Protein 4IMI (pdb70)

Solvent-accessible surface area: 48118 Å² total

Foldseek 3Di:
DDDCQQVVLCVVLVVLLVVCVVDDLVSNLVSLVSNLCVCVHVPVVNVVVCLCSLLVQCPPPDLSSVLSSLVSLLSCLVRVVVCLLVNLVSLLVQCVPPDPVSVLSSLQSLQSNLVSLQLVLLPDLDDDPSSLVSVVSSVVSLVSLLVQCPPPDLSSVLSSLLSLLSLLQQLADFDPLAPDDDVRHHLVSRDPSRPSDDSVVSNVVSVVSLVVLLVSLQDQQRDLSSNLSSLLSLLNSCNRHVVCVVSSLVSLLNCLVDPRPNDDPVSVLVNLVSSLVSLLSNQLGPSCLVVLVSSVVSNVVSPDDPVRSVVSHDDDDVVVVVVVVVVVVVVD/DFAFQEEEEAAQQFAQRLLLQLVLVVVVHNYDYAHLHQWHFDADPDDDPTDTHHFPQFLVNVLVVVCVVPVVVCVVQCSNVRSVSNNVSHGTHHHLLPDPDDGQEYEYQDPVRLCSNQVSLVVDDFDPQDKHKYKYHHFPPGNVSSNVSSVLSSVLVVQLSPDPDNVVCVVVSVVVSCVVVVHDMDIDMGHD/DVVLLVVLVVCLCCCLPVNVVNCVPCVCVLLVQCPPPDLSSVLSSLVSLLSCLVRVVVCLLVRLVSLLVQCPPPDPVSVLSSLQSLQSNLVSLQLVLLPDLDDDPSSLNSVVSSVVSLVSLLVQCPPPDLSSVLSSLLSLLSLLQALADFDPLAPDDDPGHHLVSRDPSRPSDDSVVSVVVSVVSLVVLLVSLLDQQRDLSSNLSSLLSLLNSCNRHVVCVVSSLVSLLSCLVHPRPNADPVSNLVNLVSSLVSLLSSQLGPSCLVVLVSSVVSNVVSPDDPVRSVVSHDDDDVVVVVVVVVVVVVVPD/DFPFQEEEEEAQLQFQRLLLLLVLVVVVDNYDYAHAHQWHWDQDDDPPDTDTHHFPQFLVNVLVVVCVVPVPVCVVLCSNVRSVSRNVSDGTHHHLLPDPDDGQEYEYQDVVRLCSNQVSLVVDDFDPQAKHKYKYHHFPPDNVSSNVSSVLSSVLVVQLRPDPDNVVCVVVSVVVSCVVVVHDMDIDMGHD/DQVDDD

CATH classification: 1.25.10.10

Secondary structure (DSSP, 8-state):
---SHHHHHHHHHHHHHHHHTT--HHHHHHHHHHHHHIIIIITGGGGGGGHHHHHGGGS-S-HHHHHHHHHHHHHHHHH-GGGGGGTHHHHHHHTT-S-HHHHHHHHHHHHHHHHHHHHHHHH-SS--HHHHHHHHHHHHHHHHHHHGGG-S-HHHHHHHHHHHHHHHHHTS---TTS---TT---GGGS-TT--S--HHHHHHHHHHHHHHHHHHHT-SS--HHHHHHHHHHHHHHHHH-GGGHHHHHHHHHHHHHS--TT--HHHHHHHHHHHHHHHHHHHTSGGGGGGHHHHHHHHHHTT--HHHHHTTSPP--HHHHHHHHHHHHHH-/----EEEEEESSSSSHHHHHHHHHHHTT-EEEEEE-SSSEEE--SSSSS-EEE-TT--HHHHHHHHHHHHTTHHHHTTHHHHHHHHHHH-SS--BGGG-----SEEEESSHHHHHHHHHHHHHS--SS--EEEEEE----SSHHHHHHHHHHHHHHHHHHHH-SSHHHHHHHHHHHHHHHHT----EEEEE-/-HHHHHHHHHHHIIIIII-GGGGGTTHHHHHGGGS-S-HHHHHHHHHHHHHHHHH-GGGHHHHHHHHHHHTT-S-HHHHHHHHHHHHHHHHHHHHHHHH-SS--HHHHHHHHHHHHHHHHHHHGGG-S-HHHHHHHHHHHHHHHHHTS---TTS---TT---GGGS-TT--SS-HHHHHHHHHHHHHHHHHHHT-SS--HHHHHHHHHHHHHHHHH-GGGHHHHHHHHHHHHHS--TTS-HHHHHHHHHHHHHHHHHHHTSGGGGGGHHHHHHHHHHTT--HHHHHTTSPP--HHHHHHHHHHHHHH--/----EEEEEESSSSSHHHHHHHHHHHTT-EEEEEE-SSSEEEEEEETTEEEEE-TT--HHHHHHHHHHHHTTHHHHTSHHHHHHHHHTT-SS--BGGG-----SEEEESSHHHHHHHHHHHHHS--SS--EEEEEE----SSHHHHHHHHHHHHHHHHHHHT-SSHHHHHHHHHHHHHHHHT----EEEEE-/------

Sequence (1031 aa):
MTDEKTATARAKVVDWCNELVIASPSTKCELLAKVQETVLGSCAELAEEFLESVLSLAHDSNMEVRKQVVAFVEQVCKVKVELLPHVINVVSMLLRDNSAQVIKRVIQACGSIYKNGLQYLCSLMEPGDSAEQAWNILSLIKAQILDMIDNENDGIRTNAIKFLEGVVVLQSFADEDSLKRDGDFSLADVPDHCTLFRREKLQEEGNNILDILLQFHGTTHISSVNLIACTSSLCTIAKMRPIFMGAVVEAFKQLNANLPPTLTDSQVSSVRKSLKMQLQTLLKNRGAFEFASTIRGMLVDLGSSTNEIQKLIPKMDKQEMARRQKRILENAPSKLAVAVVDSSNMNRSMEAHNFLAKKGFNVRSYGTGERVKLPGMAFDKPNVYEFGTKYEDIYRDLESKDKEFYTQNGLLHMLDRNRRIKKCPERFQDTKEQFDIIVTVEERVYDLVVMHMESMESVDNRPVHVLNVDVVNNAEDALMGAFVITDMINMMAKSTDLDNDIDELIQEFEERRKRVILHSVLFYPSTKCELLAKVQETVLGSCAELAEEFLESVLSLAHDSNMEVRKQVVAFVEQVCKVKVELLPHVINVVSMLLRDNSAQVIKRVIQACGSIYKNGLQYLCSLMEPGDSAEQAWNILSLIKAQILDMIDNENDGIRTNAIKFLEGVVVLQSFADEDSLKRDGDFSLADVPDHCTLFRREKLQEEGNNILDILLQFHGTTHISSVNLIACTSSLCTIAKMRPIFMGAVVEAFKQLNANLPPTLTDSQVSSVRKSLKMQLQTLLKNRGAFEFASTIRGMLVDLGSSTNEIQKLIPKMDKQEMARRQKRILENAAPSKLAVAVVDSSNMNRSMEAHNFLAKKGFNVRSYGTGERVKLPGMAFDKPNVYEFGTKYEDIYRDLESKDKEFYTQNGLLHMLDRNRRIKKCPERFQDTKEQFDIIVTVEERVYDLVVMHMESMESVDNRPVHVLNVDVVNNAEDALMGAFVITDMINMMAKSTDLDNDIDELIQEFEERRKRVILHSVLFYSPPSYS

GO terms:
  GO:0035363 histone locus body (C, IDA)
  GO:0061689 tricellular tight junction (C, IDA)
  GO:0005634 nucleus (C, IDA)
  GO:0005847 mRNA cleavage and polyadenylation specificity factor complex (C, IDA)
  GO:0180010 co-transcriptional mRNA 3'-end processing, cleavage and polyadenylation pathway (P, IMP)
  GO:0006398 mRNA 3'-end processing by stem-loop binding and cleavage (P, IMP)
  GO:0005515 protein binding (F, IPI)

B-factor: mean 69.01, std 31.14, range [27.32, 198.21]

Radius of gyration: 38.46 Å; Cα contacts (8 Å, |Δi|>4): 1498; chains: 5; bounding box: 77×98×130 Å

Nearest PDB structures (foldseek):
  6npw-assembly1_C  TM=1.002E+00  e=5.128E-36  Drosophila melanogaster
  3gs3-assembly1_A-2  TM=9.880E-01  e=1.396E-24  Drosophila melanogaster
  4h3h-assembly1_A  TM=9.633E-01  e=3.572E-19  Homo sapiens
  3ods-assembly1_A  TM=9.515E-01  e=1.019E-18  Homo sapiens
  3o2t-assembly1_A  TM=9.467E-01  e=2.085E-17  Homo sapiens

Structure (mmCIF, N/CA/C/O backbone):
data_4IMI
#
_entry.id   4IMI
#
_cell.length_a   128.335
_cell.length_b   128.335
_cell.length_c   106.112
_cell.angle_alpha   90.00
_cell.angle_beta   90.00
_cell.angle_gamma   90.00
#
_symmetry.space_group_name_H-M   'P 4'
#
loop_
_entity.id
_entity.type
_entity.pdbx_description
1 polymer Symplekin
2 polymer CG14216
3 polymer CTD
4 non-polymer 'PHOSPHATE ION'
5 water water
#
loop_
_atom_site.group_PDB
_atom_site.id
_atom_site.type_symbol
_atom_site.label_atom_id
_atom_site.label_alt_id
_atom_site.label_comp_id
_atom_site.label_asym_id
_atom_site.label_entity_id
_atom_site.label_seq_id
_atom_site.pdbx_PDB_ins_code
_atom_site.Cartn_x
_atom_site.Cartn_y
_atom_site.Cartn_z
_atom_site.occupancy
_atom_site.B_iso_or_equiv
_atom_site.auth_seq_id
_atom_site.auth_comp_id
_atom_site.auth_asym_id
_atom_site.auth_atom_id
_atom_site.pdbx_PDB_model_num
ATOM 1 N N . MET A 1 6 ? 10.596 30.042 15.152 1.00 84.95 18 MET A N 1
ATOM 2 C CA . MET A 1 6 ? 10.965 29.485 16.456 1.00 85.09 18 MET A CA 1
ATOM 3 C C . MET A 1 6 ? 9.854 28.584 17.035 1.00 86.37 18 MET A C 1
ATOM 4 O O . MET A 1 6 ? 8.670 28.801 16.755 1.00 86.22 18 MET A O 1
ATOM 9 N N . THR A 1 7 ? 10.252 27.563 17.835 1.00 79.76 19 THR A N 1
ATOM 10 C CA . THR A 1 7 ? 9.340 26.570 18.416 1.00 77.94 19 THR A CA 1
ATOM 11 C C . THR A 1 7 ? 9.417 26.476 19.966 1.00 79.45 19 THR A C 1
ATOM 12 O O . THR A 1 7 ? 10.327 27.025 20.601 1.00 77.63 19 THR A O 1
ATOM 16 N N . ASP A 1 8 ? 8.428 25.761 20.552 1.00 75.43 20 ASP A N 1
ATOM 17 C CA . ASP A 1 8 ? 8.306 25.411 21.970 1.00 75.05 20 ASP A CA 1
ATOM 18 C C . ASP A 1 8 ? 7.451 24.129 22.102 1.00 78.36 20 ASP A C 1
ATOM 19 O O . ASP A 1 8 ? 7.036 23.556 21.088 1.00 77.73 20 ASP A O 1
ATOM 24 N N . GLU A 1 9 ? 7.210 23.684 23.343 1.00 75.08 21 GLU A N 1
ATOM 25 C CA . GLU A 1 9 ? 6.460 22.471 23.680 1.00 75.42 21 GLU A CA 1
ATOM 26 C C . GLU A 1 9 ? 4.954 22.728 23.940 1.00 80.60 21 GLU A C 1
ATOM 27 O O . GLU A 1 9 ? 4.195 21.761 24.006 1.00 80.65 21 GLU A O 1
ATOM 33 N N . LYS A 1 10 ? 4.546 24.007 24.125 1.00 77.19 22 LYS A N 1
ATOM 34 C CA . LYS A 1 10 ? 3.188 24.438 24.471 1.00 77.31 22 LYS A CA 1
ATOM 35 C C . LYS A 1 10 ? 2.075 23.863 23.569 1.00 81.15 22 LYS A C 1
ATOM 36 O O . LYS A 1 10 ? 1.077 23.385 24.112 1.00 80.16 22 LYS A O 1
ATOM 42 N N . THR A 1 11 ? 2.243 23.900 22.226 1.00 78.33 23 THR A N 1
ATOM 43 C CA . THR A 1 11 ? 1.252 23.414 21.256 1.00 78.80 23 THR A CA 1
ATOM 44 C C . THR A 1 11 ? 1.064 21.873 21.347 1.00 84.17 23 THR A C 1
ATOM 45 O O . THR A 1 11 ? -0.083 21.412 21.430 1.00 83.76 23 THR A O 1
ATOM 49 N N . ALA A 1 12 ? 2.177 21.099 21.316 1.00 80.89 24 ALA A N 1
ATOM 50 C CA . ALA A 1 12 ? 2.169 19.631 21.382 1.00 80.49 24 ALA A CA 1
ATOM 51 C C . ALA A 1 12 ? 1.575 19.112 22.701 1.00 83.50 24 ALA A C 1
ATOM 52 O O . ALA A 1 12 ? 0.865 18.106 22.677 1.00 83.15 24 ALA A O 1
ATOM 54 N N . THR A 1 13 ? 1.863 19.799 23.836 1.00 79.61 25 THR A N 1
ATOM 55 C CA . THR A 1 13 ? 1.362 19.477 25.182 1.00 79.63 25 THR A CA 1
ATOM 56 C C . THR A 1 13 ? -0.157 19.757 25.256 1.00 83.78 25 THR A C 1
ATOM 57 O O . THR A 1 13 ? -0.888 19.013 25.924 1.00 83.79 25 THR A O 1
ATOM 61 N N . ALA A 1 14 ? -0.617 20.834 24.577 1.00 79.18 26 ALA A N 1
ATOM 62 C CA . ALA A 1 14 ? -2.028 21.210 24.501 1.00 78.36 26 ALA A CA 1
ATOM 63 C C . ALA A 1 14 ? -2.791 20.210 23.617 1.00 80.34 26 ALA A C 1
ATOM 64 O O . ALA A 1 14 ? -3.884 19.784 23.998 1.00 79.79 26 ALA A O 1
ATOM 66 N N . ARG A 1 15 ? -2.186 19.805 22.469 1.00 75.14 27 ARG A N 1
ATOM 67 C CA . ARG A 1 15 ? -2.749 18.842 21.516 1.00 74.34 27 ARG A CA 1
ATOM 68 C C . ARG A 1 15 ? -2.947 17.469 22.174 1.00 80.38 27 ARG A C 1
ATOM 69 O O . ARG A 1 15 ? -3.980 16.837 21.948 1.00 79.64 27 ARG A O 1
ATOM 77 N N . ALA A 1 16 ? -1.968 17.024 22.999 1.00 78.20 28 ALA A N 1
ATOM 78 C CA . ALA A 1 16 ? -2.011 15.745 23.721 1.00 78.31 28 ALA A CA 1
ATOM 79 C C . ALA A 1 16 ? -3.106 15.757 24.806 1.00 82.67 28 ALA A C 1
ATOM 80 O O . ALA A 1 16 ? -3.712 14.718 25.076 1.00 82.08 28 ALA A O 1
ATOM 82 N N . LYS A 1 17 ? -3.359 16.936 25.408 1.00 79.62 29 LYS A N 1
ATOM 83 C CA . LYS A 1 17 ? -4.374 17.150 26.442 1.00 79.66 29 LYS A CA 1
ATOM 84 C C . LYS A 1 17 ? -5.803 17.064 25.851 1.00 83.66 29 LYS A C 1
ATOM 85 O O . LYS A 1 17 ? -6.690 16.489 26.492 1.00 82.60 29 LYS A O 1
ATOM 91 N N . VAL A 1 18 ? -6.011 17.611 24.625 1.00 81.25 30 VAL A N 1
ATOM 92 C CA . VAL A 1 18 ? -7.324 17.628 23.949 1.00 82.04 30 VAL A CA 1
ATOM 93 C C . VAL A 1 18 ? -7.578 16.317 23.151 1.00 85.61 30 VAL A C 1
ATOM 94 O O . VAL A 1 18 ? -8.742 15.925 23.021 1.00 84.42 30 VAL A O 1
ATOM 98 N N . VAL A 1 19 ? -6.510 15.644 22.642 1.00 82.34 31 VAL A N 1
ATOM 99 C CA . VAL A 1 19 ? -6.623 14.354 21.932 1.00 82.14 31 VAL A CA 1
ATOM 100 C C . VAL A 1 19 ? -7.261 13.339 22.915 1.00 85.36 31 VAL A C 1
ATOM 101 O O . VAL A 1 19 ? -8.165 12.593 22.527 1.00 84.15 31 VAL A O 1
ATOM 105 N N . ASP A 1 20 ? -6.836 13.397 24.199 1.00 81.99 32 ASP A N 1
ATOM 106 C CA . ASP A 1 20 ? -7.336 12.586 25.304 1.00 82.13 32 ASP A CA 1
ATOM 107 C C . ASP A 1 20 ? -8.812 12.868 25.550 1.00 85.96 32 ASP A C 1
ATOM 108 O O . ASP A 1 20 ? -9.620 11.934 25.562 1.00 86.18 32 ASP A O 1
ATOM 113 N N . TRP A 1 21 ? -9.159 14.160 25.730 1.00 81.37 33 TRP A N 1
ATOM 114 C CA . TRP A 1 21 ? -10.519 14.631 25.987 1.00 80.27 33 TRP A CA 1
ATOM 115 C C . TRP A 1 21 ? -11.490 14.262 24.839 1.00 80.98 33 TRP A C 1
ATOM 116 O O . TRP A 1 21 ? -12.612 13.829 25.118 1.00 79.98 33 TRP A O 1
ATOM 127 N N . CYS A 1 22 ? -11.045 14.392 23.565 1.00 75.54 34 CYS A N 1
ATOM 128 C CA . CYS A 1 22 ? -11.850 14.067 22.383 1.00 74.76 34 CYS A CA 1
ATOM 129 C C . CYS A 1 22 ? -12.106 12.559 22.265 1.00 78.92 34 CYS A C 1
ATOM 130 O O . CYS A 1 22 ? -13.184 12.158 21.806 1.00 77.17 34 CYS A O 1
ATOM 133 N N . ASN A 1 23 ? -11.123 11.733 22.693 1.00 76.81 35 ASN A N 1
ATOM 134 C CA . ASN A 1 23 ? -11.219 10.273 22.692 1.00 77.10 35 ASN A CA 1
ATOM 135 C C . ASN A 1 23 ? -12.197 9.792 23.775 1.00 82.53 35 ASN A C 1
ATOM 136 O O . ASN A 1 23 ? -12.938 8.841 23.532 1.00 82.43 35 ASN A O 1
ATOM 141 N N . GLU A 1 24 ? -12.219 10.468 24.949 1.00 79.77 36 GLU A N 1
ATOM 142 C CA . GLU A 1 24 ? -13.116 10.164 26.071 1.00 79.96 36 GLU A CA 1
ATOM 143 C C . GLU A 1 24 ? -14.600 10.382 25.709 1.00 85.89 36 GLU A C 1
ATOM 144 O O . GLU A 1 24 ? -15.449 9.657 26.223 1.00 85.80 36 GLU A O 1
ATOM 150 N N . LEU A 1 25 ? -14.898 11.381 24.835 1.00 83.40 37 LEU A N 1
ATOM 151 C CA . LEU A 1 25 ? -16.241 11.817 24.400 1.00 83.49 37 LEU A CA 1
ATOM 152 C C . LEU A 1 25 ? -17.127 10.706 23.816 1.00 87.89 37 LEU A C 1
ATOM 153 O O . LEU A 1 25 ? -18.326 10.675 24.112 1.00 86.66 37 LEU A O 1
ATOM 158 N N . VAL A 1 26 ? -16.550 9.828 22.964 1.00 85.47 38 VAL A N 1
ATOM 159 C CA . VAL A 1 26 ? -17.271 8.736 22.284 1.00 85.30 38 VAL A CA 1
ATOM 160 C C . VAL A 1 26 ? -17.830 7.696 23.293 1.00 87.53 38 VAL A C 1
ATOM 161 O O . VAL A 1 26 ? -18.831 7.044 22.986 1.00 86.75 38 VAL A O 1
ATOM 165 N N . ILE A 1 27 ? -17.208 7.582 24.490 1.00 83.38 39 ILE A N 1
ATOM 166 C CA . ILE A 1 27 ? -17.592 6.634 25.548 1.00 83.25 39 ILE A CA 1
ATOM 167 C C . ILE A 1 27 ? -18.096 7.341 26.835 1.00 85.54 39 ILE A C 1
ATOM 168 O O . ILE A 1 27 ? -18.474 6.662 27.796 1.00 85.32 39 ILE A O 1
ATOM 173 N N . ALA A 1 28 ? -18.115 8.684 26.845 1.00 81.09 40 ALA A N 1
ATOM 174 C CA . ALA A 1 28 ? -18.523 9.489 28.001 1.00 80.30 40 ALA A CA 1
ATOM 175 C C . ALA A 1 28 ? -20.044 9.642 28.139 1.00 82.39 40 ALA A C 1
ATOM 176 O O . ALA A 1 28 ? -20.776 9.601 27.143 1.00 80.91 40 ALA A O 1
ATOM 178 N N . SER A 1 29 ? -20.495 9.868 29.394 1.00 77.94 41 SER A N 1
ATOM 179 C CA . SER A 1 29 ? -21.878 10.161 29.754 1.00 77.25 41 SER A CA 1
ATOM 180 C C . SER A 1 29 ? -22.225 11.610 29.314 1.00 83.76 41 SER A C 1
ATOM 181 O O . SER A 1 29 ? -21.306 12.429 29.230 1.00 83.95 41 SER A O 1
ATOM 184 N N . PRO A 1 30 ? -23.512 11.979 29.078 1.00 81.01 42 PRO A N 1
ATOM 185 C CA . PRO A 1 30 ? -23.824 13.368 28.669 1.00 80.73 42 PRO A CA 1
ATOM 186 C C . PRO A 1 30 ? -23.305 14.455 29.627 1.00 83.27 42 PRO A C 1
ATOM 187 O O . PRO A 1 30 ? -22.893 15.513 29.158 1.00 81.44 42 PRO A O 1
ATOM 191 N N . SER A 1 31 ? -23.277 14.177 30.949 1.00 80.31 43 SER A N 1
ATOM 192 C CA . SER A 1 31 ? -22.747 15.085 31.978 1.00 80.26 43 SER A CA 1
ATOM 193 C C . SER A 1 31 ? -21.222 15.273 31.800 1.00 82.56 43 SER A C 1
ATOM 194 O O . SER A 1 31 ? -20.724 16.404 31.859 1.00 81.73 43 SER A O 1
ATOM 197 N N . THR A 1 32 ? -20.506 14.151 31.545 1.00 77.88 44 THR A N 1
ATOM 198 C CA . THR A 1 32 ? -19.059 14.082 31.309 1.00 77.16 44 THR A CA 1
ATOM 199 C C . THR A 1 32 ? -18.741 14.739 29.952 1.00 79.32 44 THR A C 1
ATOM 200 O O . THR A 1 32 ? -17.752 15.468 29.864 1.00 79.74 44 THR A O 1
ATOM 204 N N . LYS A 1 33 ? -19.591 14.507 28.921 1.00 73.54 45 LYS A N 1
ATOM 205 C CA . LYS A 1 33 ? -19.470 15.079 27.572 1.00 72.42 45 LYS A CA 1
ATOM 206 C C . LYS A 1 33 ? -19.470 16.621 27.607 1.00 74.39 45 LYS A C 1
ATOM 207 O O . LYS A 1 33 ? -18.712 17.244 26.864 1.00 73.23 45 LYS A O 1
ATOM 213 N N . CYS A 1 34 ? -20.313 17.224 28.477 1.00 70.17 46 CYS A N 1
ATOM 214 C CA . CYS A 1 34 ? -20.432 18.679 28.642 1.00 69.69 46 CYS A CA 1
ATOM 215 C C . CYS A 1 34 ? -19.190 19.251 29.344 1.00 74.41 46 CYS A C 1
ATOM 216 O O . CYS A 1 34 ? -18.735 20.336 28.972 1.00 73.97 46 CYS A O 1
ATOM 219 N N . GLU A 1 35 ? -18.652 18.512 30.350 1.00 71.47 47 GLU A N 1
ATOM 220 C CA . GLU A 1 35 ? -17.449 18.857 31.125 1.00 71.56 47 GLU A CA 1
ATOM 221 C C . GLU A 1 35 ? -16.205 18.840 30.229 1.00 74.72 47 GLU A C 1
ATOM 222 O O . GLU A 1 35 ? -15.365 19.739 30.314 1.00 74.66 47 GLU A O 1
ATOM 228 N N . LEU A 1 36 ? -16.113 17.818 29.358 1.00 70.64 48 LEU A N 1
ATOM 229 C CA . LEU A 1 36 ? -15.024 17.622 28.404 1.00 70.23 48 LEU A CA 1
ATOM 230 C C . LEU A 1 36 ? -15.021 18.731 27.348 1.00 74.63 48 LEU A C 1
ATOM 231 O O . LEU A 1 36 ? -13.959 19.275 27.046 1.00 73.97 48 LEU A O 1
ATOM 236 N N . LEU A 1 37 ? -16.210 19.072 26.809 1.00 71.79 49 LEU A N 1
ATOM 237 C CA . LEU A 1 37 ? -16.395 20.100 25.781 1.00 71.71 49 LEU A CA 1
ATOM 238 C C . LEU A 1 37 ? -16.016 21.500 26.268 1.00 73.72 49 LEU A C 1
ATOM 239 O O . LEU A 1 37 ? -15.479 22.273 25.476 1.00 72.45 49 LEU A O 1
ATOM 244 N N . ALA A 1 38 ? -16.284 21.818 27.555 1.00 69.88 50 ALA A N 1
ATOM 245 C CA . ALA A 1 38 ? -15.951 23.109 28.172 1.00 69.48 50 ALA A CA 1
ATOM 246 C C . ALA A 1 38 ? -14.426 23.290 28.257 1.00 73.61 50 ALA A C 1
ATOM 247 O O . ALA A 1 38 ? -13.920 24.407 28.067 1.00 73.85 50 ALA A O 1
ATOM 249 N N . LYS A 1 39 ? -13.704 22.176 28.520 1.00 68.57 51 LYS A N 1
ATOM 250 C CA . LYS A 1 39 ? -12.247 22.128 28.604 1.00 67.51 51 LYS A CA 1
ATOM 251 C C . LYS A 1 39 ? -11.637 22.207 27.199 1.00 69.54 51 LYS A C 1
ATOM 252 O O . LYS A 1 39 ? -10.651 22.927 27.006 1.00 69.02 51 LYS A O 1
ATOM 258 N N . VAL A 1 40 ? -12.235 21.485 26.220 1.00 64.77 52 VAL A N 1
ATOM 259 C CA . VAL A 1 40 ? -11.814 21.471 24.811 1.00 64.61 52 VAL A CA 1
ATOM 260 C C . VAL A 1 40 ? -11.932 22.900 24.233 1.00 68.48 52 VAL A C 1
ATOM 261 O O . VAL A 1 40 ? -10.976 23.379 23.626 1.00 67.89 52 VAL A O 1
ATOM 265 N N . GLN A 1 41 ? -13.073 23.584 24.472 1.00 64.91 53 GLN A N 1
ATOM 266 C CA . GLN A 1 41 ? -13.328 24.957 24.016 1.00 64.64 53 GLN A CA 1
ATOM 267 C C . GLN A 1 41 ? -12.294 25.938 24.614 1.00 68.66 53 GLN A C 1
ATOM 268 O O . GLN A 1 41 ? -11.681 26.698 23.862 1.00 67.05 53 GLN A O 1
ATOM 274 N N . GLU A 1 42 ? -12.091 25.885 25.954 1.00 66.08 54 GLU A N 1
ATOM 275 C CA . GLU A 1 42 ? -11.170 26.734 26.727 1.00 66.60 54 GLU A CA 1
ATOM 276 C C . GLU A 1 42 ? -9.722 26.725 26.153 1.00 70.39 54 GLU A C 1
ATOM 277 O O . GLU A 1 42 ? -9.062 27.766 26.137 1.00 71.45 54 GLU A O 1
ATOM 283 N N . THR A 1 43 ? -9.269 25.561 25.657 1.00 64.68 55 THR A N 1
ATOM 284 C CA . THR A 1 43 ? -7.942 25.361 25.098 1.00 63.54 55 THR A CA 1
ATOM 285 C C . THR A 1 43 ? -7.914 25.634 23.585 1.00 64.66 55 THR A C 1
ATOM 286 O O . THR A 1 43 ? -7.136 26.482 23.141 1.00 62.86 55 THR A O 1
ATOM 290 N N . VAL A 1 44 ? -8.723 24.891 22.806 1.00 61.25 56 VAL A N 1
ATOM 291 C CA . VAL A 1 44 ? -8.759 24.898 21.337 1.00 61.52 56 VAL A CA 1
ATOM 292 C C . VAL A 1 44 ? -9.179 26.278 20.733 1.00 65.94 56 VAL A C 1
ATOM 293 O O . VAL A 1 44 ? -8.792 26.586 19.604 1.00 63.75 56 VAL A O 1
ATOM 297 N N . LEU A 1 45 ? -9.929 27.098 21.487 1.00 65.56 57 LEU A N 1
ATOM 298 C CA . LEU A 1 45 ? -10.357 28.430 21.036 1.00 66.64 57 LEU A CA 1
ATOM 299 C C . LEU A 1 45 ? -9.755 29.551 21.919 1.00 73.55 57 LEU A C 1
ATOM 300 O O . LEU A 1 45 ? -10.012 30.734 21.666 1.00 73.64 57 LEU A O 1
ATOM 305 N N . GLY A 1 46 ? -8.958 29.166 22.919 1.00 71.91 58 GLY A N 1
ATOM 306 C CA . GLY A 1 46 ? -8.321 30.094 23.848 1.00 72.98 58 GLY A CA 1
ATOM 307 C C . GLY A 1 46 ? -6.819 29.933 23.980 1.00 78.86 58 GLY A C 1
ATOM 308 O O . GLY A 1 46 ? -6.061 30.503 23.185 1.00 77.87 58 GLY A O 1
ATOM 309 N N . SER A 1 47 ? -6.389 29.145 25.002 1.00 77.31 59 SER A N 1
ATOM 310 C CA . SER A 1 47 ? -4.993 28.839 25.372 1.00 77.60 59 SER A CA 1
ATOM 311 C C . SER A 1 47 ? -4.102 28.455 24.168 1.00 81.80 59 SER A C 1
ATOM 312 O O . SER A 1 47 ? -2.958 28.920 24.093 1.00 82.14 59 SER A O 1
ATOM 315 N N . CYS A 1 48 ? -4.628 27.630 23.236 1.00 77.20 60 CYS A N 1
ATOM 316 C CA . CYS A 1 48 ? -3.936 27.180 22.023 1.00 76.74 60 CYS A CA 1
ATOM 317 C C . CYS A 1 48 ? -4.931 27.182 20.854 1.00 79.81 60 CYS A C 1
ATOM 318 O O . CYS A 1 48 ? -5.407 26.125 20.425 1.00 79.17 60 CYS A O 1
ATOM 321 N N . ALA A 1 49 ? -5.251 28.401 20.366 1.00 76.12 61 ALA A N 1
ATOM 322 C CA . ALA A 1 49 ? -6.234 28.713 19.317 1.00 75.61 61 ALA A CA 1
ATOM 323 C C . ALA A 1 49 ? -5.968 28.035 17.959 1.00 79.21 61 ALA A C 1
ATOM 324 O O . ALA A 1 49 ? -6.919 27.833 17.202 1.00 78.07 61 ALA A O 1
ATOM 326 N N . GLU A 1 50 ? -4.701 27.696 17.651 1.00 76.41 62 GLU A N 1
ATOM 327 C CA . GLU A 1 50 ? -4.298 27.074 16.377 1.00 76.57 62 GLU A CA 1
ATOM 328 C C . GLU A 1 50 ? -4.892 25.651 16.173 1.00 78.66 62 GLU A C 1
ATOM 329 O O . GLU A 1 50 ? -5.100 25.242 15.024 1.00 77.94 62 GLU A O 1
ATOM 335 N N . LEU A 1 51 ? -5.168 24.921 17.283 1.00 73.31 63 LEU A N 1
ATOM 336 C CA . LEU A 1 51 ? -5.696 23.546 17.286 1.00 72.37 63 LEU A CA 1
ATOM 337 C C . LEU A 1 51 ? -7.171 23.425 16.828 1.00 75.24 63 LEU A C 1
ATOM 338 O O . LEU A 1 51 ? -7.604 22.320 16.498 1.00 74.42 63 LEU A O 1
ATOM 343 N N . ALA A 1 52 ? -7.926 24.549 16.821 1.00 71.13 64 ALA A N 1
ATOM 344 C CA . ALA A 1 52 ? -9.356 24.657 16.512 1.00 70.85 64 ALA A CA 1
ATOM 345 C C . ALA A 1 52 ? -9.823 23.929 15.235 1.00 75.15 64 ALA A C 1
ATOM 346 O O . ALA A 1 52 ? -10.827 23.222 15.301 1.00 73.86 64 ALA A O 1
ATOM 348 N N . GLU A 1 53 ? -9.136 24.099 14.096 1.00 73.08 65 GLU A N 1
ATOM 349 C CA . GLU A 1 53 ? -9.521 23.515 12.803 1.00 73.63 65 GLU A CA 1
ATOM 350 C C . GLU A 1 53 ? -9.557 21.960 12.811 1.00 80.10 65 GLU A C 1
ATOM 351 O O . GLU A 1 53 ? -10.503 21.377 12.270 1.00 79.54 65 GLU A O 1
ATOM 357 N N . GLU A 1 54 ? -8.552 21.304 13.426 1.00 78.88 66 GLU A N 1
ATOM 358 C CA . GLU A 1 54 ? -8.417 19.839 13.409 1.00 79.76 66 GLU A CA 1
ATOM 359 C C . GLU A 1 54 ? -9.169 19.089 14.545 1.00 84.41 66 GLU A C 1
ATOM 360 O O . GLU A 1 54 ? -9.030 17.864 14.661 1.00 83.96 66 GLU A O 1
ATOM 366 N N . PHE A 1 55 ? -10.004 19.800 15.323 1.00 80.92 67 PHE A N 1
ATOM 367 C CA . PHE A 1 55 ? -10.823 19.232 16.406 1.00 80.41 67 PHE A CA 1
ATOM 368 C C . PHE A 1 55 ? -12.304 19.640 16.240 1.00 79.99 67 PHE A C 1
ATOM 369 O O . PHE A 1 55 ? -13.146 19.342 17.095 1.00 78.21 67 PHE A O 1
ATOM 377 N N . LEU A 1 56 ? -12.600 20.288 15.092 1.00 74.63 68 LEU A N 1
ATOM 378 C CA . LEU A 1 56 ? -13.901 20.794 14.681 1.00 73.45 68 LEU A CA 1
ATOM 379 C C . LEU A 1 56 ? -14.903 19.653 14.496 1.00 75.98 68 LEU A C 1
ATOM 380 O O . LEU A 1 56 ? -15.937 19.664 15.166 1.00 75.10 68 LEU A O 1
ATOM 385 N N . GLU A 1 57 ? -14.581 18.647 13.637 1.00 71.60 69 GLU A N 1
ATOM 386 C CA . GLU A 1 57 ? -15.453 17.489 13.372 1.00 70.94 69 GLU A CA 1
ATOM 387 C C . GLU A 1 57 ? -15.738 16.675 14.644 1.00 71.51 69 GLU A C 1
ATOM 388 O O . GLU A 1 57 ? -16.833 16.135 14.775 1.00 70.46 69 GLU A O 1
ATOM 394 N N . SER A 1 58 ? -14.779 16.628 15.578 1.00 66.70 70 SER A N 1
ATOM 395 C CA . SER A 1 58 ? -14.917 15.940 16.867 1.00 66.16 70 SER A CA 1
ATOM 396 C C . SER A 1 58 ? -16.060 16.552 17.689 1.00 68.73 70 SER A C 1
ATOM 397 O O . SER A 1 58 ? -16.871 15.815 18.254 1.00 68.21 70 SER A O 1
ATOM 400 N N . VAL A 1 59 ? -16.133 17.903 17.715 1.00 63.79 71 VAL A N 1
ATOM 401 C CA . VAL A 1 59 ? -17.144 18.681 18.442 1.00 62.47 71 VAL A CA 1
ATOM 402 C C . VAL A 1 59 ? -18.478 18.744 17.653 1.00 62.05 71 VAL A C 1
ATOM 403 O O . VAL A 1 59 ? -19.531 18.567 18.255 1.00 61.15 71 VAL A O 1
ATOM 407 N N . LEU A 1 60 ? -18.433 18.967 16.331 1.00 57.05 72 LEU A N 1
ATOM 408 C CA . LEU A 1 60 ? -19.633 19.101 15.502 1.00 56.84 72 LEU A CA 1
ATOM 409 C C . LEU A 1 60 ? -20.441 17.815 15.383 1.00 63.11 72 LEU A C 1
ATOM 410 O O . LEU A 1 60 ? -21.634 17.874 15.072 1.00 62.74 72 LEU A O 1
ATOM 415 N N . SER A 1 61 ? -19.796 16.657 15.599 1.00 60.57 73 SER A N 1
ATOM 416 C CA . SER A 1 61 ? -20.462 15.357 15.538 1.00 60.37 73 SER A CA 1
ATOM 417 C C . SER A 1 61 ? -21.475 15.237 16.687 1.00 62.72 73 SER A C 1
ATOM 418 O O . SER A 1 61 ? -22.544 14.653 16.499 1.00 62.61 73 SER A O 1
ATOM 421 N N . LEU A 1 62 ? -21.148 15.855 17.853 1.00 57.67 74 LEU A N 1
ATOM 422 C CA . LEU A 1 62 ? -21.961 15.877 19.073 1.00 57.76 74 LEU A CA 1
ATOM 423 C C . LEU A 1 62 ? -23.279 16.689 18.915 1.00 59.14 74 LEU A C 1
ATOM 424 O O . LEU A 1 62 ? -24.085 16.750 19.853 1.00 56.83 74 LEU A O 1
ATOM 429 N N . ALA A 1 63 ? -23.500 17.289 17.730 1.00 55.94 75 ALA A N 1
ATOM 430 C CA . ALA A 1 63 ? -24.722 18.022 17.414 1.00 55.89 75 ALA A CA 1
ATOM 431 C C . ALA A 1 63 ? -25.895 17.058 17.240 1.00 59.68 75 ALA A C 1
ATOM 432 O O . ALA A 1 63 ? -27.049 17.450 17.412 1.00 57.02 75 ALA A O 1
ATOM 434 N N . HIS A 1 64 ? -25.577 15.787 16.909 1.00 58.67 76 HIS A N 1
ATOM 435 C CA . HIS A 1 64 ? -26.529 14.701 16.695 1.00 59.29 76 HIS A CA 1
ATOM 436 C C . HIS A 1 64 ? -26.871 13.972 18.000 1.00 61.26 76 HIS A C 1
ATOM 437 O O . HIS A 1 64 ? -27.866 13.246 18.027 1.00 61.39 76 HIS A O 1
ATOM 444 N N . ASP A 1 65 ? -26.084 14.190 19.085 1.00 55.08 77 ASP A N 1
ATOM 445 C CA . ASP A 1 65 ? -26.292 13.561 20.387 1.00 54.72 77 ASP A CA 1
ATOM 446 C C . ASP A 1 65 ? -27.739 13.738 20.895 1.00 61.77 77 ASP A C 1
ATOM 447 O O . ASP A 1 65 ? -28.374 14.763 20.630 1.00 62.30 77 ASP A O 1
ATOM 452 N N . SER A 1 66 ? -28.250 12.715 21.598 1.00 58.19 78 SER A N 1
ATOM 453 C CA . SER A 1 66 ? -29.600 12.641 22.156 1.00 57.00 78 SER A CA 1
ATOM 454 C C . SER A 1 66 ? -29.842 13.641 23.294 1.00 58.36 78 SER A C 1
ATOM 455 O O . SER A 1 66 ? -30.984 14.063 23.472 1.00 57.55 78 SER A O 1
ATOM 458 N N . ASN A 1 67 ? -28.806 13.979 24.090 1.00 53.79 79 ASN A N 1
ATOM 459 C CA . ASN A 1 67 ? -28.965 14.906 25.218 1.00 53.51 79 ASN A CA 1
ATOM 460 C C . ASN A 1 67 ? -28.973 16.363 24.723 1.00 59.01 79 ASN A C 1
ATOM 461 O O . ASN A 1 67 ? -28.061 16.777 23.992 1.00 57.78 79 ASN A O 1
ATOM 466 N N . MET A 1 68 ? -30.028 17.125 25.111 1.00 57.11 80 MET A N 1
ATOM 467 C CA . MET A 1 68 ? -30.224 18.527 24.706 1.00 57.34 80 MET A CA 1
ATOM 468 C C . MET A 1 68 ? -29.122 19.470 25.243 1.00 55.37 80 MET A C 1
ATOM 469 O O . MET A 1 68 ? -28.749 20.397 24.524 1.00 53.50 80 MET A O 1
ATOM 474 N N . GLU A 1 69 ? -28.594 19.217 26.464 1.00 49.59 81 GLU A N 1
ATOM 475 C CA . GLU A 1 69 ? -27.523 20.014 27.090 1.00 49.58 81 GLU A CA 1
ATOM 476 C C . GLU A 1 69 ? -26.232 19.946 26.263 1.00 54.22 81 GLU A C 1
ATOM 477 O O . GLU A 1 69 ? -25.551 20.968 26.093 1.00 54.92 81 GLU A O 1
ATOM 483 N N . VAL A 1 70 ? -25.935 18.743 25.719 1.00 49.06 82 VAL A N 1
ATOM 484 C CA . VAL A 1 70 ? -24.779 18.464 24.867 1.00 48.18 82 VAL A CA 1
ATOM 485 C C . VAL A 1 70 ? -24.944 19.250 23.573 1.00 52.13 82 VAL A C 1
ATOM 486 O O . VAL A 1 70 ? -24.010 19.936 23.154 1.00 51.71 82 VAL A O 1
ATOM 490 N N . ARG A 1 71 ? -26.145 19.183 22.969 1.00 49.51 83 ARG A N 1
ATOM 491 C CA . ARG A 1 71 ? -26.497 19.920 21.753 1.00 49.27 83 ARG A CA 1
ATOM 492 C C . ARG A 1 71 ? -26.322 21.439 21.979 1.00 53.35 83 ARG A C 1
ATOM 493 O O . ARG A 1 71 ? -25.799 22.126 21.101 1.00 53.16 83 ARG A O 1
ATOM 501 N N . LYS A 1 72 ? -26.715 21.936 23.179 1.00 49.23 84 LYS A N 1
ATOM 502 C CA . LYS A 1 72 ? -26.613 23.339 23.583 1.00 49.30 84 LYS A CA 1
ATOM 503 C C . LYS A 1 72 ? -25.145 23.765 23.772 1.00 55.16 84 LYS A C 1
ATOM 504 O O . LYS A 1 72 ? -24.812 24.925 23.496 1.00 55.73 84 LYS A O 1
ATOM 510 N N . GLN A 1 73 ? -24.275 22.832 24.243 1.00 50.86 85 GLN A N 1
ATOM 511 C CA . GLN A 1 73 ? -22.840 23.072 24.426 1.00 49.84 85 GLN A CA 1
ATOM 512 C C . GLN A 1 73 ? -22.153 23.243 23.081 1.00 50.49 85 GLN A C 1
ATOM 513 O O . GLN A 1 73 ? -21.258 24.075 22.956 1.00 51.43 85 GLN A O 1
ATOM 519 N N . VAL A 1 74 ? -22.606 22.487 22.072 1.00 45.18 86 VAL A N 1
ATOM 520 C CA . VAL A 1 74 ? -22.118 22.532 20.691 1.00 45.41 86 VAL A CA 1
ATOM 521 C C . VAL A 1 74 ? -22.430 23.931 20.102 1.00 50.97 86 VAL A C 1
ATOM 522 O O . VAL A 1 74 ? -21.589 24.499 19.397 1.00 50.95 86 VAL A O 1
ATOM 526 N N . VAL A 1 75 ? -23.633 24.480 20.420 1.00 47.03 87 VAL A N 1
ATOM 527 C CA . VAL A 1 75 ? -24.092 25.808 19.988 1.00 45.89 87 VAL A CA 1
ATOM 528 C C . VAL A 1 75 ? -23.141 26.882 20.571 1.00 46.14 87 VAL A C 1
ATOM 529 O O . VAL A 1 75 ? -22.656 27.736 19.824 1.00 45.21 87 VAL A O 1
ATOM 533 N N . ALA A 1 76 ? -22.851 26.792 21.881 1.00 41.41 88 ALA A N 1
ATOM 534 C CA . ALA A 1 76 ? -21.958 27.698 22.600 1.00 42.33 88 ALA A CA 1
ATOM 535 C C . ALA A 1 76 ? -20.539 27.680 21.991 1.00 50.33 88 ALA A C 1
ATOM 536 O O . ALA A 1 76 ? -19.899 28.734 21.908 1.00 50.53 88 ALA A O 1
ATOM 538 N N . PHE A 1 77 ? -20.088 26.493 21.508 1.00 47.27 89 PHE A N 1
ATOM 539 C CA . PHE A 1 77 ? -18.802 26.303 20.851 1.00 47.03 89 PHE A CA 1
ATOM 540 C C . PHE A 1 77 ? -18.784 27.007 19.499 1.00 49.24 89 PHE A C 1
ATOM 541 O O . PHE A 1 77 ? -17.863 27.780 19.241 1.00 49.85 89 PHE A O 1
ATOM 549 N N . VAL A 1 78 ? -19.784 26.729 18.636 1.00 44.37 90 VAL A N 1
ATOM 550 C CA . VAL A 1 78 ? -19.910 27.315 17.294 1.00 43.98 90 VAL A CA 1
ATOM 551 C C . VAL A 1 78 ? -20.006 28.866 17.380 1.00 47.43 90 VAL A C 1
ATOM 552 O O . VAL A 1 78 ? -19.430 29.567 16.537 1.00 47.75 90 VAL A O 1
ATOM 556 N N . GLU A 1 79 ? -20.713 29.386 18.412 1.00 42.35 91 GLU A N 1
ATOM 557 C CA . GLU A 1 79 ? -20.870 30.816 18.649 1.00 41.04 91 GLU A CA 1
ATOM 558 C C . GLU A 1 79 ? -19.490 31.417 18.971 1.00 47.03 91 GLU A C 1
ATOM 559 O O . GLU A 1 79 ? -19.148 32.481 18.444 1.00 46.34 91 GLU A O 1
ATOM 565 N N . GLN A 1 80 ? -18.691 30.705 19.800 1.00 44.99 92 GLN A N 1
ATOM 566 C CA . GLN A 1 80 ? -17.340 31.116 20.177 1.00 45.51 92 GLN A CA 1
ATOM 567 C C . GLN A 1 80 ? -16.388 31.095 18.961 1.00 48.39 92 GLN A C 1
ATOM 568 O O . GLN A 1 80 ? -15.573 32.010 18.818 1.00 46.96 92 GLN A O 1
ATOM 574 N N . VAL A 1 81 ? -16.541 30.086 18.068 1.00 45.41 93 VAL A N 1
ATOM 575 C CA . VAL A 1 81 ? -15.760 29.934 16.827 1.00 45.15 93 VAL A CA 1
ATOM 576 C C . VAL A 1 81 ? -15.925 31.200 15.964 1.00 51.31 93 VAL A C 1
ATOM 577 O O . VAL A 1 81 ? -14.928 31.798 15.557 1.00 50.72 93 VAL A O 1
ATOM 581 N N . CYS A 1 82 ? -17.179 31.638 15.745 1.00 48.86 94 CYS A N 1
ATOM 582 C CA . CYS A 1 82 ? -17.478 32.803 14.912 1.00 48.13 94 CYS A CA 1
ATOM 583 C C . CYS A 1 82 ? -16.991 34.138 15.553 1.00 49.38 94 CYS A C 1
ATOM 584 O O . CYS A 1 82 ? -16.854 35.136 14.848 1.00 47.89 94 CYS A O 1
ATOM 587 N N . LYS A 1 83 ? -16.652 34.119 16.849 1.00 46.33 95 LYS A N 1
ATOM 588 C CA . LYS A 1 83 ? -16.111 35.274 17.566 1.00 46.59 95 LYS A CA 1
ATOM 589 C C . LYS A 1 83 ? -14.563 35.360 17.467 1.00 53.02 95 LYS A C 1
ATOM 590 O O . LYS A 1 83 ? -14.033 36.455 17.275 1.00 53.02 95 LYS A O 1
ATOM 596 N N . VAL A 1 84 ? -13.848 34.217 17.625 1.00 50.81 96 VAL A N 1
ATOM 597 C CA . VAL A 1 84 ? -12.378 34.189 17.655 1.00 50.79 96 VAL A CA 1
ATOM 598 C C . VAL A 1 84 ? -11.748 33.665 16.346 1.00 57.37 96 VAL A C 1
ATOM 599 O O . VAL A 1 84 ? -10.701 34.168 15.959 1.00 58.83 96 VAL A O 1
ATOM 603 N N . LYS A 1 85 ? -12.368 32.691 15.668 1.00 54.52 97 LYS A N 1
ATOM 604 C CA . LYS A 1 85 ? -11.828 32.097 14.439 1.00 54.12 97 LYS A CA 1
ATOM 605 C C . LYS A 1 85 ? -12.859 32.154 13.327 1.00 55.11 97 LYS A C 1
ATOM 606 O O . LYS A 1 85 ? -13.115 31.147 12.661 1.00 54.12 97 LYS A O 1
ATOM 612 N N . VAL A 1 86 ? -13.427 33.347 13.106 1.00 51.18 98 VAL A N 1
ATOM 613 C CA . VAL A 1 86 ? -14.506 33.613 12.142 1.00 51.00 98 VAL A CA 1
ATOM 614 C C . VAL A 1 86 ? -14.196 33.052 10.708 1.00 56.40 98 VAL A C 1
ATOM 615 O O . VAL A 1 86 ? -15.133 32.769 9.957 1.00 55.98 98 VAL A O 1
ATOM 619 N N . GLU A 1 87 ? -12.912 32.833 10.368 1.00 54.18 99 GLU A N 1
ATOM 620 C CA . GLU A 1 87 ? -12.499 32.274 9.064 1.00 54.31 99 GLU A CA 1
ATOM 621 C C . GLU A 1 87 ? -13.022 30.840 8.886 1.00 57.29 99 GLU A C 1
ATOM 622 O O . GLU A 1 87 ? -13.169 30.384 7.750 1.00 56.50 99 GLU A O 1
ATOM 628 N N . LEU A 1 88 ? -13.318 30.152 10.015 1.00 53.56 100 LEU A N 1
ATOM 629 C CA . LEU A 1 88 ? -13.860 28.795 10.053 1.00 53.64 100 LEU A CA 1
ATOM 630 C C . LEU A 1 88 ? -15.398 28.761 9.934 1.00 57.68 100 LEU A C 1
ATOM 631 O O . LEU A 1 88 ? -15.962 27.665 9.952 1.00 56.53 100 LEU A O 1
ATOM 636 N N . LEU A 1 89 ? -16.071 29.940 9.765 1.00 55.08 101 LEU A N 1
ATOM 637 C CA . LEU A 1 89 ? -17.533 30.039 9.686 1.00 55.36 101 LEU A CA 1
ATOM 638 C C . LEU A 1 89 ? -18.141 29.100 8.634 1.00 59.90 101 LEU A C 1
ATOM 639 O O . LEU A 1 89 ? -19.108 28.426 8.991 1.00 60.15 101 LEU A O 1
ATOM 644 N N . PRO A 1 90 ? -17.642 29.001 7.371 1.00 57.07 102 PRO A N 1
ATOM 645 C CA . PRO A 1 90 ? -18.302 28.098 6.399 1.00 57.19 102 PRO A CA 1
ATOM 646 C C . PRO A 1 90 ? -18.319 26.612 6.801 1.00 61.43 102 PRO A C 1
ATOM 647 O O . PRO A 1 90 ? -19.134 25.870 6.261 1.00 61.42 102 PRO A O 1
ATOM 651 N N . HIS A 1 91 ? -17.466 26.195 7.765 1.00 58.77 103 HIS A N 1
ATOM 652 C CA . HIS A 1 91 ? -17.342 24.815 8.251 1.00 59.39 103 HIS A CA 1
ATOM 653 C C . HIS A 1 91 ? -18.201 24.514 9.490 1.00 60.81 103 HIS A C 1
ATOM 654 O O . HIS A 1 91 ? -18.275 23.353 9.902 1.00 60.09 103 HIS A O 1
ATOM 661 N N . VAL A 1 92 ? -18.842 25.537 10.090 1.00 56.03 104 VAL A N 1
ATOM 662 C CA . VAL A 1 92 ? -19.650 25.365 11.310 1.00 54.84 104 VAL A CA 1
ATOM 663 C C . VAL A 1 92 ? -21.100 25.865 11.133 1.00 57.91 104 VAL A C 1
ATOM 664 O O . VAL A 1 92 ? -21.976 25.486 11.917 1.00 58.02 104 VAL A O 1
ATOM 668 N N . ILE A 1 93 ? -21.333 26.717 10.126 1.00 52.94 105 ILE A N 1
ATOM 669 C CA . ILE A 1 93 ? -22.624 27.345 9.889 1.00 52.19 105 ILE A CA 1
ATOM 670 C C . ILE A 1 93 ? -23.757 26.339 9.514 1.00 56.56 105 ILE A C 1
ATOM 671 O O . ILE A 1 93 ? -24.917 26.646 9.791 1.00 57.19 105 ILE A O 1
ATOM 676 N N . ASN A 1 94 ? -23.436 25.155 8.951 1.00 52.75 106 ASN A N 1
ATOM 677 C CA . ASN A 1 94 ? -24.438 24.137 8.558 1.00 52.46 106 ASN A CA 1
ATOM 678 C C . ASN A 1 94 ? -25.157 23.575 9.774 1.00 54.33 106 ASN A C 1
ATOM 679 O O . ASN A 1 94 ? -26.374 23.380 9.742 1.00 53.89 106 ASN A O 1
ATOM 684 N N . VAL A 1 95 ? -24.393 23.345 10.845 1.00 49.71 107 VAL A N 1
ATOM 685 C CA . VAL A 1 95 ? -24.832 22.817 12.130 1.00 50.02 107 VAL A CA 1
ATOM 686 C C . VAL A 1 95 ? -25.902 23.734 12.748 1.00 53.07 107 VAL A C 1
ATOM 687 O O . VAL A 1 95 ? -26.902 23.245 13.256 1.00 54.15 107 VAL A O 1
ATOM 691 N N . VAL A 1 96 ? -25.687 25.060 12.663 1.00 47.75 108 VAL A N 1
ATOM 692 C CA . VAL A 1 96 ? -26.564 26.101 13.189 1.00 46.34 108 VAL A CA 1
ATOM 693 C C . VAL A 1 96 ? -27.937 25.999 12.505 1.00 46.84 108 VAL A C 1
ATOM 694 O O . VAL A 1 96 ? -28.942 25.841 13.204 1.00 46.10 108 VAL A O 1
ATOM 698 N N . SER A 1 97 ? -27.965 26.029 11.158 1.00 41.59 109 SER A N 1
ATOM 699 C CA . SER A 1 97 ? -29.191 25.902 10.362 1.00 40.93 109 SER A CA 1
ATOM 700 C C . SER A 1 97 ? -29.944 24.598 10.660 1.00 49.18 109 SER A C 1
ATOM 701 O O . SER A 1 97 ? -31.179 24.622 10.789 1.00 50.54 109 SER A O 1
ATOM 704 N N . MET A 1 98 ? -29.196 23.480 10.832 1.00 46.36 110 MET A N 1
ATOM 705 C CA . MET A 1 98 ? -29.742 22.159 11.144 1.00 45.94 110 MET A CA 1
ATOM 706 C C . MET A 1 98 ? -30.343 22.139 12.560 1.00 47.41 110 MET A C 1
ATOM 707 O O . MET A 1 98 ? -31.439 21.597 12.752 1.00 47.39 110 MET A O 1
ATOM 712 N N . LEU A 1 99 ? -29.637 22.740 13.547 1.00 41.52 111 LEU A N 1
ATOM 713 C CA . LEU A 1 99 ? -30.096 22.804 14.933 1.00 41.77 111 LEU A CA 1
ATOM 714 C C . LEU A 1 99 ? -31.339 23.747 15.127 1.00 46.19 111 LEU A C 1
ATOM 715 O O . LEU A 1 99 ? -31.956 23.723 16.204 1.00 45.16 111 LEU A O 1
ATOM 720 N N . LEU A 1 100 ? -31.729 24.506 14.061 1.00 42.04 112 LEU A N 1
ATOM 721 C CA . LEU A 1 100 ? -32.927 25.344 14.059 1.00 41.46 112 LEU A CA 1
ATOM 722 C C . LEU A 1 100 ? -34.162 24.498 13.672 1.00 46.99 112 LEU A C 1
ATOM 723 O O . LEU A 1 100 ? -35.278 25.011 13.653 1.00 46.15 112 LEU A O 1
ATOM 728 N N . ARG A 1 101 ? -33.950 23.209 13.346 1.00 45.00 113 ARG A N 1
ATOM 729 C CA . ARG A 1 101 ? -35.014 22.238 13.033 1.00 45.12 113 ARG A CA 1
ATOM 730 C C . ARG A 1 101 ? -35.221 21.344 14.254 1.00 48.42 113 ARG A C 1
ATOM 731 O O . ARG A 1 101 ? -36.075 20.462 14.225 1.00 49.00 113 ARG A O 1
ATOM 739 N N . ASP A 1 102 ? -34.416 21.557 15.325 1.00 44.63 114 ASP A N 1
ATOM 740 C CA . ASP A 1 102 ? -34.417 20.731 16.540 1.00 44.51 114 ASP A CA 1
ATOM 741 C C . ASP A 1 102 ? -35.808 20.624 17.167 1.00 50.42 114 ASP A C 1
ATOM 742 O O . ASP A 1 102 ? -36.591 21.566 17.096 1.00 49.75 114 ASP A O 1
ATOM 747 N N . ASN A 1 103 ? -36.116 19.465 17.754 1.00 49.11 115 ASN A N 1
ATOM 748 C CA . ASN A 1 103 ? -37.410 19.205 18.371 1.00 49.75 115 ASN A CA 1
ATOM 749 C C . ASN A 1 103 ? -37.521 19.882 19.747 1.00 51.05 115 ASN A C 1
ATOM 750 O O . ASN A 1 103 ? -38.634 20.230 20.151 1.00 49.54 115 ASN A O 1
ATOM 755 N N . SER A 1 104 ? -36.385 20.043 20.461 1.00 45.65 116 SER A N 1
ATOM 756 C CA . SER A 1 104 ? -36.344 20.677 21.781 1.00 45.02 116 SER A CA 1
ATOM 757 C C . SER A 1 104 ? -36.375 22.209 21.663 1.00 45.32 116 SER A C 1
ATOM 758 O O . SER A 1 104 ? -35.552 22.799 20.957 1.00 44.49 116 SER A O 1
ATOM 761 N N . ALA A 1 105 ? -37.355 22.837 22.349 1.00 40.24 117 ALA A N 1
ATOM 762 C CA . ALA A 1 105 ? -37.555 24.293 22.386 1.00 38.71 117 ALA A CA 1
ATOM 763 C C . ALA A 1 105 ? -36.371 24.969 23.069 1.00 40.67 117 ALA A C 1
ATOM 764 O O . ALA A 1 105 ? -35.978 26.061 22.647 1.00 40.01 117 ALA A O 1
ATOM 766 N N . GLN A 1 106 ? -35.778 24.300 24.082 1.00 36.76 118 GLN A N 1
ATOM 767 C CA . GLN A 1 106 ? -34.610 24.795 24.818 1.00 37.74 118 GLN A CA 1
ATOM 768 C C . GLN A 1 106 ? -33.400 24.901 23.907 1.00 44.37 118 GLN A C 1
ATOM 769 O O . GLN A 1 106 ? -32.614 25.843 24.058 1.00 46.13 118 GLN A O 1
ATOM 775 N N . VAL A 1 107 ? -33.266 23.960 22.940 1.00 40.07 119 VAL A N 1
ATOM 776 C CA . VAL A 1 107 ? -32.174 23.956 21.969 1.00 39.17 119 VAL A CA 1
ATOM 777 C C . VAL A 1 107 ? -32.417 25.083 20.960 1.00 41.40 119 VAL A C 1
ATOM 778 O O . VAL A 1 107 ? -31.499 25.868 20.730 1.00 42.64 119 VAL A O 1
ATOM 782 N N . ILE A 1 108 ? -33.632 25.181 20.384 1.00 35.93 120 ILE A N 1
ATOM 783 C CA . ILE A 1 108 ? -33.979 26.219 19.402 1.00 35.79 120 ILE A CA 1
ATOM 784 C C . ILE A 1 108 ? -33.692 27.630 19.965 1.00 38.74 120 ILE A C 1
ATOM 785 O O . ILE A 1 108 ? -33.089 28.449 19.266 1.00 37.70 120 ILE A O 1
ATOM 790 N N . LYS A 1 109 ? -34.089 27.882 21.226 1.00 35.46 121 LYS A N 1
ATOM 791 C CA . LYS A 1 109 ? -33.917 29.181 21.870 1.00 36.21 121 LYS A CA 1
ATOM 792 C C . LYS A 1 109 ? -32.445 29.543 21.945 1.00 41.53 121 LYS A C 1
ATOM 793 O O . LYS A 1 109 ? -32.084 30.658 21.548 1.00 40.43 121 LYS A O 1
ATOM 799 N N . ARG A 1 110 ? -31.592 28.575 22.386 1.00 38.78 122 ARG A N 1
ATOM 800 C CA . ARG A 1 110 ? -30.140 28.722 22.494 1.00 38.48 122 ARG A CA 1
ATOM 801 C C . ARG A 1 110 ? -29.512 29.018 21.123 1.00 41.83 122 ARG A C 1
ATOM 802 O O . ARG A 1 110 ? -28.634 29.879 21.037 1.00 42.43 122 ARG A O 1
ATOM 810 N N . VAL A 1 111 ? -29.996 28.349 20.056 1.00 37.16 123 VAL A N 1
ATOM 811 C CA . VAL A 1 111 ? -29.500 28.562 18.683 1.00 36.51 123 VAL A CA 1
ATOM 812 C C . VAL A 1 111 ? -29.867 29.984 18.223 1.00 39.17 123 VAL A C 1
ATOM 813 O O . VAL A 1 111 ? -29.007 30.675 17.665 1.00 40.21 123 VAL A O 1
ATOM 817 N N . ILE A 1 112 ? -31.128 30.420 18.460 1.00 33.77 124 ILE A N 1
ATOM 818 C CA . ILE A 1 112 ? -31.596 31.775 18.091 1.00 31.22 124 ILE A CA 1
ATOM 819 C C . ILE A 1 112 ? -30.701 32.816 18.769 1.00 35.10 124 ILE A C 1
ATOM 820 O O . ILE A 1 112 ? -30.216 33.719 18.086 1.00 34.90 124 ILE A O 1
ATOM 825 N N . GLN A 1 113 ? -30.437 32.645 20.086 1.00 31.38 125 GLN A N 1
ATOM 826 C CA . GLN A 1 113 ? -29.582 33.530 20.879 1.00 31.83 125 GLN A CA 1
ATOM 827 C C . GLN A 1 113 ? -28.191 33.670 20.248 1.00 39.36 125 GLN A C 1
ATOM 828 O O . GLN A 1 113 ? -27.741 34.800 20.000 1.00 37.83 125 GLN A O 1
ATOM 834 N N . ALA A 1 114 ? -27.553 32.517 19.931 1.00 38.91 126 ALA A N 1
ATOM 835 C CA . ALA A 1 114 ? -26.232 32.408 19.298 1.00 39.38 126 ALA A CA 1
ATOM 836 C C . ALA A 1 114 ? -26.182 33.084 17.913 1.00 42.40 126 ALA A C 1
ATOM 837 O O . ALA A 1 114 ? -25.194 33.748 17.591 1.00 41.85 126 ALA A O 1
ATOM 839 N N . CYS A 1 115 ? -27.265 32.956 17.121 1.00 37.94 127 CYS A N 1
ATOM 840 C CA . CYS A 1 115 ? -27.379 33.532 15.783 1.00 37.67 127 CYS A CA 1
ATOM 841 C C . CYS A 1 115 ? -27.262 35.053 15.766 1.00 40.67 127 CYS A C 1
ATOM 842 O O . CYS A 1 115 ? -26.988 35.618 14.708 1.00 42.32 127 CYS A O 1
ATOM 845 N N . GLY A 1 116 ? -27.489 35.698 16.897 1.00 35.18 128 GLY A N 1
ATOM 846 C CA . GLY A 1 116 ? -27.361 37.145 17.008 1.00 34.76 128 GLY A CA 1
ATOM 847 C C . GLY A 1 116 ? -25.944 37.579 16.666 1.00 38.59 128 GLY A C 1
ATOM 848 O O . GLY A 1 116 ? -25.743 38.296 15.685 1.00 37.90 128 GLY A O 1
ATOM 849 N N . SER A 1 117 ? -24.949 37.084 17.437 1.00 35.37 129 SER A N 1
ATOM 850 C CA . SER A 1 117 ? -23.513 37.357 17.216 1.00 35.14 129 SER A CA 1
ATOM 851 C C . SER A 1 117 ? -22.998 36.645 15.961 1.00 40.52 129 SER A C 1
ATOM 852 O O . SER A 1 117 ? -22.225 37.241 15.216 1.00 41.68 129 SER A O 1
ATOM 855 N N . ILE A 1 118 ? -23.450 35.392 15.714 1.00 37.64 130 ILE A N 1
ATOM 856 C CA . ILE A 1 118 ? -23.043 34.603 14.546 1.00 37.87 130 ILE A CA 1
ATOM 857 C C . ILE A 1 118 ? -23.404 35.353 13.258 1.00 42.82 130 ILE A C 1
ATOM 858 O O . ILE A 1 118 ? -22.532 35.508 12.391 1.00 42.91 130 ILE A O 1
ATOM 863 N N . TYR A 1 119 ? -24.659 35.835 13.136 1.00 38.72 131 TYR A N 1
ATOM 864 C CA . TYR A 1 119 ? -25.043 36.543 11.916 1.00 38.86 131 TYR A CA 1
ATOM 865 C C . TYR A 1 119 ? -24.226 37.832 11.729 1.00 43.76 131 TYR A C 1
ATOM 866 O O . TYR A 1 119 ? -23.805 38.117 10.605 1.00 42.76 131 TYR A O 1
ATOM 875 N N . LYS A 1 120 ? -23.994 38.584 12.820 1.00 41.38 132 LYS A N 1
ATOM 876 C CA . LYS A 1 120 ? -23.249 39.835 12.776 1.00 41.91 132 LYS A CA 1
ATOM 877 C C . LYS A 1 120 ? -21.785 39.567 12.385 1.00 46.97 132 LYS A C 1
ATOM 878 O O . LYS A 1 120 ? -21.266 40.215 11.469 1.00 46.16 132 LYS A O 1
ATOM 884 N N . ASN A 1 121 ? -21.142 38.599 13.064 1.00 44.36 133 ASN A N 1
ATOM 885 C CA . ASN A 1 121 ? -19.754 38.220 12.781 1.00 44.61 133 ASN A CA 1
ATOM 886 C C . ASN A 1 121 ? -19.600 37.657 11.358 1.00 47.94 133 ASN A C 1
ATOM 887 O O . ASN A 1 121 ? -18.654 38.014 10.661 1.00 47.40 133 ASN A O 1
ATOM 892 N N . GLY A 1 122 ? -20.563 36.839 10.947 1.00 45.08 134 GLY A N 1
ATOM 893 C CA . GLY A 1 122 ? -20.629 36.235 9.624 1.00 45.17 134 GLY A CA 1
ATOM 894 C C . GLY A 1 122 ? -20.794 37.251 8.520 1.00 48.90 134 GLY A C 1
ATOM 895 O O . GLY A 1 122 ? -20.137 37.141 7.487 1.00 48.71 134 GLY A O 1
ATOM 896 N N . LEU A 1 123 ? -21.651 38.263 8.736 1.00 46.24 135 LEU A N 1
ATOM 897 C CA . LEU A 1 123 ? -21.878 39.335 7.763 1.00 45.93 135 LEU A CA 1
ATOM 898 C C . LEU A 1 123 ? -20.610 40.205 7.623 1.00 51.44 135 LEU A C 1
ATOM 899 O O . LEU A 1 123 ? -20.213 40.506 6.497 1.00 50.65 135 LEU A O 1
ATOM 904 N N . GLN A 1 124 ? -19.965 40.563 8.761 1.00 50.20 136 GLN A N 1
ATOM 905 C CA . GLN A 1 124 ? -18.723 41.355 8.837 1.00 50.62 136 GLN A CA 1
ATOM 906 C C . GLN A 1 124 ? -17.555 40.685 8.082 1.00 55.19 136 GLN A C 1
ATOM 907 O O . GLN A 1 124 ? -16.858 41.354 7.315 1.00 54.76 136 GLN A O 1
ATOM 913 N N . TYR A 1 125 ? -17.353 39.373 8.313 1.00 52.42 137 TYR A N 1
ATOM 914 C CA . TYR A 1 125 ? -16.293 38.575 7.705 1.00 53.57 137 TYR A CA 1
ATOM 915 C C . TYR A 1 125 ? -16.469 38.446 6.187 1.00 57.78 137 TYR A C 1
ATOM 916 O O . TYR A 1 125 ? -15.512 38.689 5.453 1.00 56.97 137 TYR A O 1
ATOM 925 N N . LEU A 1 126 ? -17.681 38.078 5.719 1.00 55.12 138 LEU A N 1
ATOM 926 C CA . LEU A 1 126 ? -17.967 37.903 4.288 1.00 55.45 138 LEU A CA 1
ATOM 927 C C . LEU A 1 126 ? -17.811 39.216 3.505 1.00 62.48 138 LEU A C 1
ATOM 928 O O . LEU A 1 126 ? -17.443 39.177 2.331 1.00 61.73 138 LEU A O 1
ATOM 933 N N . CYS A 1 127 ? -18.050 40.364 4.173 1.00 61.99 139 CYS A N 1
ATOM 934 C CA . CYS A 1 127 ? -17.886 41.730 3.648 1.00 62.85 139 CYS A CA 1
ATOM 935 C C . CYS A 1 127 ? -16.414 42.053 3.401 1.00 67.20 139 CYS A C 1
ATOM 936 O O . CYS A 1 127 ? -16.090 42.706 2.407 1.00 67.01 139 CYS A O 1
ATOM 939 N N . SER A 1 128 ? -15.543 41.656 4.352 1.00 64.11 140 SER A N 1
ATOM 940 C CA . SER A 1 128 ? -14.104 41.912 4.345 1.00 64.30 140 SER A CA 1
ATOM 941 C C . SER A 1 128 ? -13.358 41.219 3.184 1.00 70.00 140 SER A C 1
ATOM 942 O O . SER A 1 128 ? -12.311 41.727 2.772 1.00 70.86 140 SER A O 1
ATOM 945 N N . LEU A 1 129 ? -13.874 40.064 2.684 1.00 66.26 141 LEU A N 1
ATOM 946 C CA . LEU A 1 129 ? -13.234 39.256 1.630 1.00 65.74 141 LEU A CA 1
ATOM 947 C C . LEU A 1 129 ? -13.184 39.979 0.276 1.00 74.36 141 LEU A C 1
ATOM 948 O O . LEU A 1 129 ? -14.214 40.457 -0.223 1.00 73.66 141 LEU A O 1
ATOM 953 N N . MET A 1 130 ? -11.966 40.045 -0.311 1.00 74.71 142 MET A N 1
ATOM 954 C CA . MET A 1 130 ? -11.691 40.686 -1.605 1.00 76.00 142 MET A CA 1
ATOM 955 C C . MET A 1 130 ? -12.055 39.740 -2.753 1.00 78.67 142 MET A C 1
ATOM 956 O O . MET A 1 130 ? -12.798 40.130 -3.660 1.00 78.18 142 MET A O 1
ATOM 961 N N . GLU A 1 131 ? -11.535 38.499 -2.703 1.00 74.48 143 GLU A N 1
ATOM 962 C CA . GLU A 1 131 ? -11.806 37.446 -3.691 1.00 74.26 143 GLU A CA 1
ATOM 963 C C . GLU A 1 131 ? -12.550 36.310 -2.969 1.00 75.35 143 GLU A C 1
ATOM 964 O O . GLU A 1 131 ? -11.904 35.372 -2.485 1.00 74.98 143 GLU A O 1
ATOM 970 N N . PRO A 1 132 ? -13.893 36.414 -2.790 1.00 69.66 144 PRO A N 1
ATOM 971 C CA . PRO A 1 132 ? -14.609 35.372 -2.038 1.00 68.08 144 PRO A CA 1
ATOM 972 C C . PRO A 1 132 ? -14.762 34.100 -2.861 1.00 69.21 144 PRO A C 1
ATOM 973 O O . PRO A 1 132 ? -15.193 34.145 -4.019 1.00 68.62 144 PRO A O 1
ATOM 977 N N . GLY A 1 133 ? -14.384 32.982 -2.255 1.00 63.98 145 GLY A N 1
ATOM 978 C CA . GLY A 1 133 ? -14.472 31.672 -2.884 1.00 63.42 145 GLY A CA 1
ATOM 979 C C . GLY A 1 133 ? -15.872 31.085 -2.885 1.00 65.25 145 GLY A C 1
ATOM 980 O O . GLY A 1 133 ? -16.852 31.781 -2.601 1.00 65.09 145 GLY A O 1
ATOM 981 N N . ASP A 1 134 ? -15.967 29.794 -3.217 1.00 60.01 146 ASP A N 1
ATOM 982 C CA . ASP A 1 134 ? -17.229 29.067 -3.246 1.00 58.92 146 ASP A CA 1
ATOM 983 C C . ASP A 1 134 ? -17.727 28.826 -1.810 1.00 61.37 146 ASP A C 1
ATOM 984 O O . ASP A 1 134 ? -18.936 28.836 -1.584 1.00 60.98 146 ASP A O 1
ATOM 989 N N . SER A 1 135 ? -16.792 28.622 -0.850 1.00 56.99 147 SER A N 1
ATOM 990 C CA . SER A 1 135 ? -17.068 28.435 0.577 1.00 56.61 147 SER A CA 1
ATOM 991 C C . SER A 1 135 ? -17.843 29.630 1.145 1.00 60.06 147 SER A C 1
ATOM 992 O O . SER A 1 135 ? -18.753 29.441 1.950 1.00 58.63 147 SER A O 1
ATOM 995 N N . ALA A 1 136 ? -17.480 30.852 0.691 1.00 56.85 148 ALA A N 1
ATOM 996 C CA . ALA A 1 136 ? -18.056 32.133 1.093 1.00 56.82 148 ALA A CA 1
ATOM 997 C C . ALA A 1 136 ? -19.497 32.278 0.594 1.00 59.73 148 ALA A C 1
ATOM 998 O O . ALA A 1 136 ? -20.369 32.673 1.372 1.00 58.03 148 ALA A O 1
ATOM 1000 N N . GLU A 1 137 ? -19.747 31.940 -0.691 1.00 56.84 149 GLU A N 1
ATOM 1001 C CA . GLU A 1 137 ? -21.080 31.983 -1.308 1.00 56.78 149 GLU A CA 1
ATOM 1002 C C . GLU A 1 137 ? -22.042 31.003 -0.642 1.00 59.23 149 GLU A C 1
ATOM 1003 O O . GLU A 1 137 ? -23.233 31.290 -0.506 1.00 59.45 149 GLU A O 1
ATOM 1009 N N . GLN A 1 138 ? -21.528 29.839 -0.256 1.00 54.22 150 GLN A N 1
ATOM 1010 C CA . GLN A 1 138 ? -22.368 28.827 0.354 1.00 53.79 150 GLN A CA 1
ATOM 1011 C C . GLN A 1 138 ? -22.607 29.168 1.838 1.00 56.50 150 GLN A C 1
ATOM 1012 O O . GLN A 1 138 ? -23.718 28.946 2.314 1.00 56.30 150 GLN A O 1
ATOM 1018 N N . ALA A 1 139 ? -21.617 29.786 2.534 1.00 51.92 151 ALA A N 1
ATOM 1019 C CA . ALA A 1 139 ? -21.784 30.249 3.928 1.00 51.50 151 ALA A CA 1
ATOM 1020 C C . ALA A 1 139 ? -22.854 31.363 3.993 1.00 55.00 151 ALA A C 1
ATOM 1021 O O . ALA A 1 139 ? -23.660 31.380 4.920 1.00 54.47 151 ALA A O 1
ATOM 1023 N N . TRP A 1 140 ? -22.874 32.256 2.988 1.00 51.29 152 TRP A N 1
ATOM 1024 C CA . TRP A 1 140 ? -23.852 33.333 2.871 1.00 51.31 152 TRP A CA 1
ATOM 1025 C C . TRP A 1 140 ? -25.261 32.776 2.603 1.00 53.86 152 TRP A C 1
ATOM 1026 O O . TRP A 1 140 ? -26.241 33.309 3.130 1.00 53.29 152 TRP A O 1
ATOM 1037 N N . ASN A 1 141 ? -25.357 31.707 1.787 1.00 49.16 153 ASN A N 1
ATOM 1038 C CA . ASN A 1 141 ? -26.627 31.051 1.462 1.00 48.12 153 ASN A CA 1
ATOM 1039 C C . ASN A 1 141 ? -27.291 30.481 2.717 1.00 49.72 153 ASN A C 1
ATOM 1040 O O . ASN A 1 141 ? -28.504 30.589 2.859 1.00 48.41 153 ASN A O 1
ATOM 1045 N N . ILE A 1 142 ? -26.495 29.867 3.609 1.00 46.77 154 ILE A N 1
ATOM 1046 C CA . ILE A 1 142 ? -26.967 29.281 4.868 1.00 48.01 154 ILE A CA 1
ATOM 1047 C C . ILE A 1 142 ? -27.381 30.411 5.825 1.00 51.20 154 ILE A C 1
ATOM 1048 O O . ILE A 1 142 ? -28.433 30.295 6.471 1.00 51.56 154 ILE A O 1
ATOM 1053 N N . LEU A 1 143 ? -26.583 31.511 5.878 1.00 45.56 155 LEU A N 1
ATOM 1054 C CA . LEU A 1 143 ? -26.872 32.690 6.694 1.00 44.83 155 LEU A CA 1
ATOM 1055 C C . LEU A 1 143 ? -28.182 33.343 6.244 1.00 49.48 155 LEU A C 1
ATOM 1056 O O . LEU A 1 143 ? -28.976 33.738 7.098 1.00 50.65 155 LEU A O 1
ATOM 1061 N N . SER A 1 144 ? -28.434 33.394 4.916 1.00 44.41 156 SER A N 1
ATOM 1062 C CA . SER A 1 144 ? -29.684 33.901 4.345 1.00 43.91 156 SER A CA 1
ATOM 1063 C C . SER A 1 144 ? -30.867 32.998 4.766 1.00 47.99 156 SER A C 1
ATOM 1064 O O . SER A 1 144 ? -31.957 33.484 5.065 1.00 47.50 156 SER A O 1
ATOM 1067 N N . LEU A 1 145 ? -30.628 31.682 4.811 1.00 43.58 157 LEU A N 1
ATOM 1068 C CA . LEU A 1 145 ? -31.661 30.729 5.173 1.00 43.43 157 LEU A CA 1
ATOM 1069 C C . LEU A 1 145 ? -31.959 30.776 6.704 1.00 45.44 157 LEU A C 1
ATOM 1070 O O . LEU A 1 145 ? -33.122 30.643 7.080 1.00 44.37 157 LEU A O 1
ATOM 1075 N N . ILE A 1 146 ? -30.945 31.026 7.552 1.00 41.41 158 ILE A N 1
ATOM 1076 C CA . ILE A 1 146 ? -31.085 31.181 9.008 1.00 40.95 158 ILE A CA 1
ATOM 1077 C C . ILE A 1 146 ? -32.033 32.378 9.314 1.00 45.36 158 ILE A C 1
ATOM 1078 O O . ILE A 1 146 ? -32.958 32.231 10.105 1.00 45.15 158 ILE A O 1
ATOM 1083 N N . LYS A 1 147 ? -31.832 33.524 8.638 1.00 42.10 159 LYS A N 1
ATOM 1084 C CA . LYS A 1 147 ? -32.692 34.704 8.749 1.00 41.35 159 LYS A CA 1
ATOM 1085 C C . LYS A 1 147 ? -34.142 34.334 8.434 1.00 46.59 159 LYS A C 1
ATOM 1086 O O . LYS A 1 147 ? -35.034 34.728 9.183 1.00 47.86 159 LYS A O 1
ATOM 1092 N N . ALA A 1 148 ? -34.373 33.546 7.354 1.00 41.42 160 ALA A N 1
ATOM 1093 C CA . ALA A 1 148 ? -35.720 33.140 6.948 1.00 40.55 160 ALA A CA 1
ATOM 1094 C C . ALA A 1 148 ? -36.312 32.143 7.943 1.00 44.45 160 ALA A C 1
ATOM 1095 O O . ALA A 1 148 ? -37.519 32.171 8.198 1.00 44.76 160 ALA A O 1
ATOM 1097 N N . GLN A 1 149 ? -35.459 31.258 8.495 1.00 38.64 161 GLN A N 1
ATOM 1098 C CA . GLN A 1 149 ? -35.883 30.237 9.453 1.00 36.89 161 GLN A CA 1
ATOM 1099 C C . GLN A 1 149 ? -36.389 30.863 10.751 1.00 41.17 161 GLN A C 1
ATOM 1100 O O . GLN A 1 149 ? -37.458 30.492 11.238 1.00 43.01 161 GLN A O 1
ATOM 1106 N N . ILE A 1 150 ? -35.632 31.830 11.291 1.00 35.44 162 ILE A N 1
ATOM 1107 C CA . ILE A 1 150 ? -35.977 32.530 12.530 1.00 34.96 162 ILE A CA 1
ATOM 1108 C C . ILE A 1 150 ? -37.163 33.489 12.283 1.00 39.41 162 ILE A C 1
ATOM 1109 O O . ILE A 1 150 ? -38.028 33.607 13.152 1.00 37.72 162 ILE A O 1
ATOM 1114 N N . LEU A 1 151 ? -37.231 34.129 11.086 1.00 36.61 163 LEU A N 1
ATOM 1115 C CA . LEU A 1 151 ? -38.354 34.996 10.728 1.00 36.35 163 LEU A CA 1
ATOM 1116 C C . LEU A 1 151 ? -39.669 34.216 10.829 1.00 44.21 163 LEU A C 1
ATOM 1117 O O . LEU A 1 151 ? -40.657 34.761 11.319 1.00 44.93 163 LEU A O 1
ATOM 1122 N N . ASP A 1 152 ? -39.670 32.924 10.427 1.00 41.62 164 ASP A N 1
ATOM 1123 C CA . ASP A 1 152 ? -40.858 32.055 10.497 1.00 41.33 164 ASP A CA 1
ATOM 1124 C C . ASP A 1 152 ? -41.275 31.764 11.934 1.00 42.71 164 ASP A C 1
ATOM 1125 O O . ASP A 1 152 ? -42.447 31.517 12.193 1.00 44.16 164 ASP A O 1
ATOM 1130 N N . MET A 1 153 ? -40.320 31.802 12.866 1.00 37.41 165 MET A N 1
ATOM 1131 C CA . MET A 1 153 ? -40.533 31.488 14.267 1.00 36.83 165 MET A CA 1
ATOM 1132 C C . MET A 1 153 ? -41.305 32.573 15.068 1.00 41.66 165 MET A C 1
ATOM 1133 O O . MET A 1 153 ? -41.637 32.309 16.215 1.00 41.00 165 MET A O 1
ATOM 1138 N N . ILE A 1 154 ? -41.675 33.725 14.468 1.00 40.30 166 ILE A N 1
ATOM 1139 C CA . ILE A 1 154 ? -42.533 34.688 15.176 1.00 41.46 166 ILE A CA 1
ATOM 1140 C C . ILE A 1 154 ? -43.962 34.086 15.295 1.00 43.52 166 ILE A C 1
ATOM 1141 O O . ILE A 1 154 ? -44.718 34.499 16.173 1.00 42.54 166 ILE A O 1
ATOM 1146 N N . ASP A 1 155 ? -44.280 33.063 14.456 1.00 39.34 167 ASP A N 1
ATOM 1147 C CA . ASP A 1 155 ? -45.561 32.350 14.452 1.00 39.93 167 ASP A CA 1
ATOM 1148 C C . ASP A 1 155 ? -45.449 30.981 15.115 1.00 43.07 167 ASP A C 1
ATOM 1149 O O . ASP A 1 155 ? -46.395 30.196 15.064 1.00 43.13 167 ASP A O 1
ATOM 1154 N N . ASN A 1 156 ? -44.308 30.700 15.766 1.00 39.89 168 ASN A N 1
ATOM 1155 C CA . ASN A 1 156 ? -44.105 29.459 16.509 1.00 38.81 168 ASN A CA 1
ATOM 1156 C C . ASN A 1 156 ? -45.104 29.391 17.674 1.00 41.88 168 ASN A C 1
ATOM 1157 O O . ASN A 1 156 ? -45.500 30.433 18.179 1.00 40.96 168 ASN A O 1
ATOM 1162 N N . GLU A 1 157 ? -45.518 28.183 18.083 1.00 38.61 169 GLU A N 1
ATOM 1163 C CA . GLU A 1 157 ? -46.495 27.992 19.162 1.00 37.76 169 GLU A CA 1
ATOM 1164 C C . GLU A 1 157 ? -45.927 28.213 20.572 1.00 40.03 169 GLU A C 1
ATOM 1165 O O . GLU A 1 157 ? -46.698 28.355 21.520 1.00 39.84 169 GLU A O 1
ATOM 1171 N N . ASN A 1 158 ? -44.593 28.239 20.707 1.00 35.57 170 ASN A N 1
ATOM 1172 C CA . ASN A 1 158 ? -43.878 28.429 21.964 1.00 33.95 170 ASN A CA 1
ATOM 1173 C C . ASN A 1 158 ? -43.541 29.926 22.163 1.00 34.96 170 ASN A C 1
ATOM 1174 O O . ASN A 1 158 ? -42.921 30.541 21.292 1.00 33.04 170 ASN A O 1
ATOM 1179 N N . ASP A 1 159 ? -43.958 30.498 23.313 1.00 31.47 171 ASP A N 1
ATOM 1180 C CA . ASP A 1 159 ? -43.767 31.917 23.654 1.00 30.61 171 ASP A CA 1
ATOM 1181 C C . ASP A 1 159 ? -42.301 32.278 23.771 1.00 35.57 171 ASP A C 1
ATOM 1182 O O . ASP A 1 159 ? -41.932 33.359 23.322 1.00 36.66 171 ASP A O 1
ATOM 1187 N N . GLY A 1 160 ? -41.490 31.373 24.354 1.00 32.33 172 GLY A N 1
ATOM 1188 C CA . GLY A 1 160 ? -40.043 31.540 24.508 1.00 32.17 172 GLY A CA 1
ATOM 1189 C C . GLY A 1 160 ? -39.319 31.647 23.183 1.00 36.16 172 GLY A C 1
ATOM 1190 O O . GLY A 1 160 ? -38.453 32.513 23.015 1.00 36.49 172 GLY A O 1
ATOM 1191 N N . ILE A 1 161 ? -39.712 30.794 22.213 1.00 32.68 173 ILE A N 1
ATOM 1192 C CA . ILE A 1 161 ? -39.159 30.793 20.852 1.00 32.33 173 ILE A CA 1
ATOM 1193 C C . ILE A 1 161 ? -39.502 32.127 20.187 1.00 37.32 173 ILE A C 1
ATOM 1194 O O . ILE A 1 161 ? -38.604 32.775 19.630 1.00 38.95 173 ILE A O 1
ATOM 1199 N N . ARG A 1 162 ? -40.773 32.572 20.299 1.00 33.51 174 ARG A N 1
ATOM 1200 C CA . ARG A 1 162 ? -41.212 33.863 19.729 1.00 32.42 174 ARG A CA 1
ATOM 1201 C C . ARG A 1 162 ? -40.409 35.025 20.323 1.00 33.45 174 ARG A C 1
ATOM 1202 O O . ARG A 1 162 ? -39.949 35.865 19.574 1.00 31.17 174 ARG A O 1
ATOM 1210 N N . THR A 1 163 ? -40.181 35.042 21.653 1.00 31.19 175 THR A N 1
ATOM 1211 C CA . THR A 1 163 ? -39.408 36.108 22.315 1.00 31.29 175 THR A CA 1
ATOM 1212 C C . THR A 1 163 ? -37.979 36.202 21.739 1.00 34.63 175 THR A C 1
ATOM 1213 O O . THR A 1 163 ? -37.523 37.293 21.401 1.00 34.12 175 THR A O 1
ATOM 1217 N N . ASN A 1 164 ? -37.301 35.057 21.617 1.00 31.62 176 ASN A N 1
ATOM 1218 C CA . ASN A 1 164 ? -35.944 34.971 21.092 1.00 31.43 176 ASN A CA 1
ATOM 1219 C C . ASN A 1 164 ? -35.900 35.406 19.638 1.00 34.84 176 ASN A C 1
ATOM 1220 O O . ASN A 1 164 ? -35.023 36.197 19.275 1.00 36.06 176 ASN A O 1
ATOM 1225 N N . ALA A 1 165 ? -36.867 34.947 18.827 1.00 30.27 177 ALA A N 1
ATOM 1226 C CA . ALA A 1 165 ? -36.976 35.305 17.398 1.00 29.13 177 ALA A CA 1
ATOM 1227 C C . ALA A 1 165 ? -37.122 36.831 17.211 1.00 34.45 177 ALA A C 1
ATOM 1228 O O . ALA A 1 165 ? -36.414 37.394 16.372 1.00 35.50 177 ALA A O 1
ATOM 1230 N N . ILE A 1 166 ? -37.991 37.504 18.017 1.00 29.63 178 ILE A N 1
ATOM 1231 C CA . ILE A 1 166 ? -38.181 38.971 17.968 1.00 28.93 178 ILE A CA 1
ATOM 1232 C C . ILE A 1 166 ? -36.834 39.682 18.197 1.00 33.42 178 ILE A C 1
ATOM 1233 O O . ILE A 1 166 ? -36.506 40.628 17.485 1.00 32.02 178 ILE A O 1
ATOM 1238 N N . LYS A 1 167 ? -36.064 39.215 19.204 1.00 31.28 179 LYS A N 1
ATOM 1239 C CA . LYS A 1 167 ? -34.772 39.780 19.556 1.00 30.96 179 LYS A CA 1
ATOM 1240 C C . LYS A 1 167 ? -33.753 39.601 18.431 1.00 36.37 179 LYS A C 1
ATOM 1241 O O . LYS A 1 167 ? -32.950 40.501 18.186 1.00 38.51 179 LYS A O 1
ATOM 1247 N N . PHE A 1 168 ? -33.768 38.446 17.754 1.00 32.07 180 PHE A N 1
ATOM 1248 C CA . PHE A 1 168 ? -32.853 38.202 16.649 1.00 30.15 180 PHE A CA 1
ATOM 1249 C C . PHE A 1 168 ? -33.155 39.155 15.523 1.00 34.70 180 PHE A C 1
ATOM 1250 O O . PHE A 1 168 ? -32.229 39.716 14.940 1.00 36.67 180 PHE A O 1
ATOM 1258 N N . LEU A 1 169 ? -34.443 39.321 15.202 1.00 31.51 181 LEU A N 1
ATOM 1259 C CA . LEU A 1 169 ? -34.901 40.138 14.078 1.00 32.80 181 LEU A CA 1
ATOM 1260 C C . LEU A 1 169 ? -34.547 41.613 14.230 1.00 36.35 181 LEU A C 1
ATOM 1261 O O . LEU A 1 169 ? -34.280 42.262 13.230 1.00 35.30 181 LEU A O 1
ATOM 1266 N N . GLU A 1 170 ? -34.469 42.103 15.471 1.00 35.07 182 GLU A N 1
ATOM 1267 C CA . GLU A 1 170 ? -34.048 43.449 15.848 1.00 35.07 182 GLU A CA 1
ATOM 1268 C C . GLU A 1 170 ? -32.624 43.742 15.322 1.00 40.46 182 GLU A C 1
ATOM 1269 O O . GLU A 1 170 ? -32.406 44.769 14.688 1.00 41.61 182 GLU A O 1
ATOM 1275 N N . GLY A 1 171 ? -31.677 42.847 15.589 1.00 37.68 183 GLY A N 1
ATOM 1276 C CA . GLY A 1 171 ? -30.292 42.998 15.142 1.00 36.62 183 GLY A CA 1
ATOM 1277 C C . GLY A 1 171 ? -30.133 43.007 13.632 1.00 41.60 183 GLY A C 1
ATOM 1278 O O . GLY A 1 171 ? -29.268 43.710 13.111 1.00 42.74 183 GLY A O 1
ATOM 1279 N N . VAL A 1 172 ? -31.009 42.266 12.911 1.00 36.76 184 VAL A N 1
ATOM 1280 C CA . VAL A 1 172 ? -30.970 42.173 11.449 1.00 36.96 184 VAL A CA 1
ATOM 1281 C C . VAL A 1 172 ? -31.376 43.508 10.846 1.00 42.03 184 VAL A C 1
ATOM 1282 O O . VAL A 1 172 ? -30.668 43.996 9.966 1.00 43.09 184 VAL A O 1
ATOM 1286 N N . VAL A 1 173 ? -32.486 44.115 11.338 1.00 37.35 185 VAL A N 1
ATOM 1287 C CA . VAL A 1 173 ? -32.966 45.419 10.863 1.00 35.77 185 VAL A CA 1
ATOM 1288 C C . VAL A 1 173 ? -31.856 46.458 11.026 1.00 40.80 185 VAL A C 1
ATOM 1289 O O . VAL A 1 173 ? -31.552 47.177 10.079 1.00 39.80 185 VAL A O 1
ATOM 1293 N N . VAL A 1 174 ? -31.233 46.497 12.227 1.00 39.25 186 VAL A N 1
ATOM 1294 C CA . VAL A 1 174 ? -30.162 47.421 12.594 1.00 38.59 186 VAL A CA 1
ATOM 1295 C C . VAL A 1 174 ? -28.973 47.243 11.625 1.00 43.23 186 VAL A C 1
ATOM 1296 O O . VAL A 1 174 ? -28.447 48.243 11.140 1.00 42.50 186 VAL A O 1
ATOM 1300 N N . LEU A 1 175 ? -28.569 45.981 11.343 1.00 39.97 187 LEU A N 1
ATOM 1301 C CA . LEU A 1 175 ? -27.449 45.683 10.450 1.00 39.16 187 LEU A CA 1
ATOM 1302 C C . LEU A 1 175 ? -27.772 46.067 9.016 1.00 42.67 187 LEU A C 1
ATOM 1303 O O . LEU A 1 175 ? -26.901 46.597 8.316 1.00 40.22 187 LEU A O 1
ATOM 1308 N N . GLN A 1 176 ? -29.047 45.830 8.599 1.00 39.59 188 GLN A N 1
ATOM 1309 C CA . GLN A 1 176 ? -29.520 46.004 7.227 1.00 38.43 188 GLN A CA 1
ATOM 1310 C C . GLN A 1 176 ? -30.270 47.315 6.997 1.00 42.47 188 GLN A C 1
ATOM 1311 O O . GLN A 1 176 ? -31.250 47.392 6.256 1.00 40.90 188 GLN A O 1
ATOM 1317 N N . SER A 1 177 ? -29.700 48.372 7.546 1.00 40.18 189 SER A N 1
ATOM 1318 C CA . SER A 1 177 ? -30.135 49.751 7.351 1.00 40.42 189 SER A CA 1
ATOM 1319 C C . SER A 1 177 ? -28.905 50.646 7.490 1.00 43.98 189 SER A C 1
ATOM 1320 O O . SER A 1 177 ? -27.832 50.160 7.878 1.00 41.89 189 SER A O 1
ATOM 1323 N N . PHE A 1 178 ? -29.047 51.936 7.167 1.00 41.90 190 PHE A N 1
ATOM 1324 C CA . PHE A 1 178 ? -27.924 52.872 7.263 1.00 42.69 190 PHE A CA 1
ATOM 1325 C C . PHE A 1 178 ? -27.983 53.706 8.523 1.00 46.88 190 PHE A C 1
ATOM 1326 O O . PHE A 1 178 ? -29.018 54.285 8.848 1.00 47.72 190 PHE A O 1
ATOM 1334 N N . ALA A 1 179 ? -26.847 53.809 9.196 1.00 43.57 191 ALA A N 1
ATOM 1335 C CA . ALA A 1 179 ? -26.659 54.679 10.343 1.00 43.51 191 ALA A CA 1
ATOM 1336 C C . ALA A 1 179 ? -26.586 56.129 9.835 1.00 50.13 191 ALA A C 1
ATOM 1337 O O . ALA A 1 179 ? -26.305 56.365 8.647 1.00 51.14 191 ALA A O 1
ATOM 1339 N N . ASP A 1 180 ? -26.857 57.096 10.711 1.00 45.73 192 ASP A N 1
ATOM 1340 C CA . ASP A 1 180 ? -26.772 58.509 10.365 1.00 44.45 192 ASP A CA 1
ATOM 1341 C C . ASP A 1 180 ? -26.186 59.275 11.554 1.00 48.62 192 ASP A C 1
ATOM 1342 O O . ASP A 1 180 ? -25.681 58.655 12.500 1.00 46.70 192 ASP A O 1
ATOM 1347 N N . GLU A 1 181 ? -26.241 60.617 11.513 1.00 47.97 193 GLU A N 1
ATOM 1348 C CA . GLU A 1 181 ? -25.657 61.431 12.577 1.00 48.59 193 GLU A CA 1
ATOM 1349 C C . GLU A 1 181 ? -26.499 61.378 13.871 1.00 50.12 193 GLU A C 1
ATOM 1350 O O . GLU A 1 181 ? -25.944 61.557 14.961 1.00 49.03 193 GLU A O 1
ATOM 1356 N N . ASP A 1 182 ? -27.813 61.071 13.755 1.00 46.02 194 ASP A N 1
ATOM 1357 C CA . ASP A 1 182 ? -28.708 60.967 14.911 1.00 44.84 194 ASP A CA 1
ATOM 1358 C C . ASP A 1 182 ? -28.665 59.574 15.582 1.00 46.79 194 ASP A C 1
ATOM 1359 O O . ASP A 1 182 ? -29.152 59.442 16.705 1.00 48.37 194 ASP A O 1
ATOM 1364 N N . SER A 1 183 ? -28.058 58.564 14.932 1.00 40.59 195 SER A N 1
ATOM 1365 C CA . SER A 1 183 ? -27.908 57.202 15.488 1.00 39.72 195 SER A CA 1
ATOM 1366 C C . SER A 1 183 ? -27.204 57.238 16.822 1.00 45.61 195 SER A C 1
ATOM 1367 O O . SER A 1 183 ? -26.232 57.979 16.962 1.00 46.77 195 SER A O 1
ATOM 1370 N N . LEU A 1 184 ? -27.705 56.483 17.816 1.00 42.88 196 LEU A N 1
ATOM 1371 C CA . LEU A 1 184 ? -27.065 56.416 19.125 1.00 43.17 196 LEU A CA 1
ATOM 1372 C C . LEU A 1 184 ? -25.642 55.854 18.961 1.00 49.53 196 LEU A C 1
ATOM 1373 O O . LEU A 1 184 ? -25.442 54.883 18.230 1.00 48.94 196 LEU A O 1
ATOM 1378 N N . LYS A 1 185 ? -24.667 56.507 19.604 1.00 47.59 197 LYS A N 1
ATOM 1379 C CA . LYS A 1 185 ? -23.257 56.139 19.596 1.00 47.79 197 LYS A CA 1
ATOM 1380 C C . LYS A 1 185 ? -23.081 54.798 20.312 1.00 52.26 197 LYS A C 1
ATOM 1381 O O . LYS A 1 185 ? -23.335 54.683 21.511 1.00 52.44 197 LYS A O 1
ATOM 1387 N N . ARG A 1 186 ? -22.703 53.775 19.547 1.00 50.41 198 ARG A N 1
ATOM 1388 C CA . ARG A 1 186 ? -22.483 52.405 20.023 1.00 51.71 198 ARG A CA 1
ATOM 1389 C C . ARG A 1 186 ? -21.183 51.886 19.408 1.00 56.65 198 ARG A C 1
ATOM 1390 O O . ARG A 1 186 ? -21.001 51.969 18.195 1.00 54.74 198 ARG A O 1
ATOM 1398 N N . ASP A 1 187 ? -20.283 51.384 20.256 1.00 57.15 199 ASP A N 1
ATOM 1399 C CA . ASP A 1 187 ? -18.929 50.949 19.911 1.00 59.27 199 ASP A CA 1
ATOM 1400 C C . ASP A 1 187 ? -18.812 49.998 18.703 1.00 64.82 199 ASP A C 1
ATOM 1401 O O . ASP A 1 187 ? -18.089 50.330 17.754 1.00 67.28 199 ASP A O 1
ATOM 1406 N N . GLY A 1 188 ? -19.472 48.850 18.742 1.00 58.35 200 GLY A N 1
ATOM 1407 C CA . GLY A 1 188 ? -19.326 47.892 17.653 1.00 57.81 200 GLY A CA 1
ATOM 1408 C C . GLY A 1 188 ? -20.397 47.960 16.589 1.00 61.21 200 GLY A C 1
ATOM 1409 O O . GLY A 1 188 ? -20.661 46.963 15.920 1.00 62.38 200 GLY A O 1
ATOM 1410 N N . ASP A 1 189 ? -21.019 49.131 16.416 1.00 54.66 201 ASP A N 1
ATOM 1411 C CA . ASP A 1 189 ? -22.121 49.320 15.481 1.00 52.30 201 ASP A CA 1
ATOM 1412 C C . ASP A 1 189 ? -21.694 49.147 14.021 1.00 54.73 201 ASP A C 1
ATOM 1413 O O . ASP A 1 189 ? -20.694 49.721 13.590 1.00 56.75 201 ASP A O 1
ATOM 1418 N N . PHE A 1 190 ? -22.471 48.341 13.278 1.00 47.52 202 PHE A N 1
ATOM 1419 C CA . PHE A 1 190 ? -22.282 48.021 11.870 1.00 46.25 202 PHE A CA 1
ATOM 1420 C C . PHE A 1 190 ? -23.595 48.236 11.134 1.00 47.48 202 PHE A C 1
ATOM 1421 O O . PHE A 1 190 ? -24.631 47.720 11.560 1.00 46.72 202 PHE A O 1
ATOM 1429 N N . SER A 1 191 ? -23.551 48.993 10.032 1.00 42.94 203 SER A N 1
ATOM 1430 C CA . SER A 1 191 ? -24.708 49.284 9.187 1.00 42.79 203 SER A CA 1
ATOM 1431 C C . SER A 1 191 ? -24.380 48.937 7.733 1.00 46.29 203 SER A C 1
ATOM 1432 O O . SER A 1 191 ? -23.290 48.430 7.470 1.00 44.47 203 SER A O 1
ATOM 1435 N N . LEU A 1 192 ? -25.310 49.216 6.795 1.00 44.10 204 LEU A N 1
ATOM 1436 C CA . LEU A 1 192 ? -25.093 48.991 5.367 1.00 44.96 204 LEU A CA 1
ATOM 1437 C C . LEU A 1 192 ? -23.986 49.919 4.808 1.00 54.48 204 LEU A C 1
ATOM 1438 O O . LEU A 1 192 ? -23.404 49.610 3.767 1.00 54.65 204 LEU A O 1
ATOM 1443 N N . ALA A 1 193 ? -23.677 51.026 5.525 1.00 53.95 205 ALA A N 1
ATOM 1444 C CA . ALA A 1 193 ? -22.613 51.981 5.194 1.00 54.73 205 ALA A CA 1
ATOM 1445 C C . ALA A 1 193 ? -21.232 51.331 5.319 1.00 61.25 205 ALA A C 1
ATOM 1446 O O . ALA A 1 193 ? -20.285 51.787 4.682 1.00 60.89 205 ALA A O 1
ATOM 1448 N N . ASP A 1 194 ? -21.133 50.265 6.141 1.00 59.75 206 ASP A N 1
ATOM 1449 C CA . ASP A 1 194 ? -19.916 49.497 6.403 1.00 59.98 206 ASP A CA 1
ATOM 1450 C C . ASP A 1 194 ? -19.794 48.290 5.453 1.00 67.39 206 ASP A C 1
ATOM 1451 O O . ASP A 1 194 ? -18.806 47.549 5.522 1.00 66.94 206 ASP A O 1
ATOM 1456 N N . VAL A 1 195 ? -20.781 48.115 4.554 1.00 66.82 207 VAL A N 1
ATOM 1457 C CA . VAL A 1 195 ? -20.786 47.065 3.532 1.00 68.46 207 VAL A CA 1
ATOM 1458 C C . VAL A 1 195 ? -20.124 47.673 2.276 1.00 76.73 207 VAL A C 1
ATOM 1459 O O . VAL A 1 195 ? -20.616 48.685 1.765 1.00 75.63 207 VAL A O 1
ATOM 1463 N N . PRO A 1 196 ? -18.988 47.116 1.794 1.00 77.36 208 PRO A N 1
ATOM 1464 C CA . PRO A 1 196 ? -18.301 47.737 0.645 1.00 78.67 208 PRO A CA 1
ATOM 1465 C C . PRO A 1 196 ? -19.018 47.547 -0.692 1.00 85.53 208 PRO A C 1
ATOM 1466 O O . PRO A 1 196 ? -19.861 46.656 -0.837 1.00 84.79 208 PRO A O 1
ATOM 1470 N N . ASP A 1 197 ? -18.677 48.416 -1.668 1.00 84.67 209 ASP A N 1
ATOM 1471 C CA . ASP A 1 197 ? -19.218 48.377 -3.032 1.00 85.67 209 ASP A CA 1
ATOM 1472 C C . ASP A 1 197 ? -18.555 47.247 -3.840 1.00 88.26 209 ASP A C 1
ATOM 1473 O O . ASP A 1 197 ? -19.161 46.731 -4.784 1.00 87.77 209 ASP A O 1
ATOM 1478 N N . HIS A 1 198 ? -17.330 46.837 -3.428 1.00 83.87 210 HIS A N 1
ATOM 1479 C CA . HIS A 1 198 ? -16.564 45.756 -4.049 1.00 83.48 210 HIS A CA 1
ATOM 1480 C C . HIS A 1 198 ? -17.204 44.370 -3.772 1.00 86.30 210 HIS A C 1
ATOM 1481 O O . HIS A 1 198 ? -16.809 43.391 -4.412 1.00 86.68 210 HIS A O 1
ATOM 1488 N N . CYS A 1 199 ? -18.156 44.291 -2.803 1.00 80.35 211 CYS A N 1
ATOM 1489 C CA . CYS A 1 199 ? -18.839 43.061 -2.387 1.00 78.45 211 CYS A CA 1
ATOM 1490 C C . CYS A 1 199 ? -19.787 42.566 -3.489 1.00 78.08 211 CYS A C 1
ATOM 1491 O O . CYS A 1 199 ? -20.707 43.282 -3.887 1.00 77.19 211 CYS A O 1
ATOM 1494 N N . THR A 1 200 ? -19.539 41.333 -3.973 1.00 72.50 212 THR A N 1
ATOM 1495 C CA . THR A 1 200 ? -20.312 40.669 -5.033 1.00 71.57 212 THR A CA 1
ATOM 1496 C C . THR A 1 200 ? -21.348 39.700 -4.462 1.00 72.08 212 THR A C 1
ATOM 1497 O O . THR A 1 200 ? -22.347 39.427 -5.130 1.00 72.42 212 THR A O 1
ATOM 1501 N N . LEU A 1 201 ? -21.100 39.176 -3.239 1.00 65.38 213 LEU A N 1
ATOM 1502 C CA . LEU A 1 201 ? -21.942 38.209 -2.512 1.00 63.56 213 LEU A CA 1
ATOM 1503 C C . LEU A 1 201 ? -23.394 38.668 -2.357 1.00 64.78 213 LEU A C 1
ATOM 1504 O O . LEU A 1 201 ? -24.301 37.844 -2.422 1.00 63.99 213 LEU A O 1
ATOM 1509 N N . PHE A 1 202 ? -23.607 39.973 -2.142 1.00 61.00 214 PHE A N 1
ATOM 1510 C CA . PHE A 1 202 ? -24.935 40.564 -1.944 1.00 60.77 214 PHE A CA 1
ATOM 1511 C C . PHE A 1 202 ? -24.920 42.054 -2.282 1.00 64.66 214 PHE A C 1
ATOM 1512 O O . PHE A 1 202 ? -23.858 42.684 -2.258 1.00 63.15 214 PHE A O 1
ATOM 1520 N N . ARG A 1 203 ? -26.116 42.608 -2.569 1.00 61.81 215 ARG A N 1
ATOM 1521 C CA . ARG A 1 203 ? -26.326 44.017 -2.866 1.00 61.54 215 ARG A CA 1
ATOM 1522 C C . ARG A 1 203 ? -26.902 44.736 -1.641 1.00 63.23 215 ARG A C 1
ATOM 1523 O O . ARG A 1 203 ? -27.828 44.226 -1.001 1.00 63.10 215 ARG A O 1
ATOM 1531 N N . ARG A 1 204 ? -26.355 45.927 -1.333 1.00 57.71 216 ARG A N 1
ATOM 1532 C CA . ARG A 1 204 ? -26.756 46.801 -0.229 1.00 56.96 216 ARG A CA 1
ATOM 1533 C C . ARG A 1 204 ? -28.261 47.097 -0.259 1.00 60.36 216 ARG A C 1
ATOM 1534 O O . ARG A 1 204 ? -28.911 47.078 0.787 1.00 59.13 216 ARG A O 1
ATOM 1542 N N . GLU A 1 205 ? -28.803 47.342 -1.463 1.00 57.09 217 GLU A N 1
ATOM 1543 C CA . GLU A 1 205 ? -30.206 47.665 -1.716 1.00 57.09 217 GLU A CA 1
ATOM 1544 C C . GLU A 1 205 ? -31.151 46.495 -1.397 1.00 57.92 217 GLU A C 1
ATOM 1545 O O . GLU A 1 205 ? -32.244 46.739 -0.887 1.00 57.49 217 GLU A O 1
ATOM 1551 N N . LYS A 1 206 ? -30.727 45.244 -1.686 1.00 53.33 218 LYS A N 1
ATOM 1552 C CA . LYS A 1 206 ? -31.497 44.024 -1.421 1.00 52.64 218 LYS A CA 1
ATOM 1553 C C . LYS A 1 206 ? -31.540 43.737 0.090 1.00 54.38 218 LYS A C 1
ATOM 1554 O O . LYS A 1 206 ? -32.573 43.282 0.589 1.00 55.51 218 LYS A O 1
ATOM 1560 N N . LEU A 1 207 ? -30.425 43.996 0.806 1.00 47.75 219 LEU A N 1
ATOM 1561 C CA . LEU A 1 207 ? -30.358 43.843 2.262 1.00 47.43 219 LEU A CA 1
ATOM 1562 C C . LEU A 1 207 ? -31.259 44.888 2.939 1.00 51.43 219 LEU A C 1
ATOM 1563 O O . LEU A 1 207 ? -31.961 44.558 3.897 1.00 51.53 219 LEU A O 1
ATOM 1568 N N . GLN A 1 208 ? -31.264 46.129 2.410 1.00 47.41 220 GLN A N 1
ATOM 1569 C CA . GLN A 1 208 ? -32.094 47.237 2.887 1.00 47.72 220 GLN A CA 1
ATOM 1570 C C . GLN A 1 208 ? -33.575 46.901 2.714 1.00 52.01 220 GLN A C 1
ATOM 1571 O O . GLN A 1 208 ? -34.375 47.152 3.618 1.00 52.24 220 GLN A O 1
ATOM 1577 N N . GLU A 1 209 ? -33.927 46.326 1.551 1.00 48.03 221 GLU A N 1
ATOM 1578 C CA . GLU A 1 209 ? -35.278 45.895 1.213 1.00 47.24 221 GLU A CA 1
ATOM 1579 C C . GLU A 1 209 ? -35.750 44.859 2.246 1.00 49.94 221 GLU A C 1
ATOM 1580 O O . GLU A 1 209 ? -36.827 45.023 2.807 1.00 49.85 221 GLU A O 1
ATOM 1586 N N . GLU A 1 210 ? -34.911 43.841 2.536 1.00 45.52 222 GLU A N 1
ATOM 1587 C CA . GLU A 1 210 ? -35.187 42.795 3.520 1.00 45.25 222 GLU A CA 1
ATOM 1588 C C . GLU A 1 210 ? -35.379 43.383 4.951 1.00 46.85 222 GLU A C 1
ATOM 1589 O O . GLU A 1 210 ? -36.340 43.019 5.633 1.00 46.32 222 GLU A O 1
ATOM 1595 N N . GLY A 1 211 ? -34.472 44.275 5.360 1.00 41.83 223 GLY A N 1
ATOM 1596 C CA . GLY A 1 211 ? -34.506 44.974 6.639 1.00 41.36 223 GLY A CA 1
ATOM 1597 C C . GLY A 1 211 ? -35.818 45.710 6.837 1.00 46.16 223 GLY A C 1
ATOM 1598 O O . GLY A 1 211 ? -36.438 45.604 7.899 1.00 47.25 223 GLY A O 1
ATOM 1599 N N . ASN A 1 212 ? -36.278 46.405 5.776 1.00 42.20 224 ASN A N 1
ATOM 1600 C CA . ASN A 1 212 ? -37.544 47.131 5.720 1.00 41.97 224 ASN A CA 1
ATOM 1601 C C . ASN A 1 212 ? -38.735 46.192 5.832 1.00 45.09 224 ASN A C 1
ATOM 1602 O O . ASN A 1 212 ? -39.715 46.540 6.478 1.00 45.16 224 ASN A O 1
ATOM 1607 N N . ASN A 1 213 ? -38.645 44.997 5.224 1.00 41.53 225 ASN A N 1
ATOM 1608 C CA . ASN A 1 213 ? -39.697 43.983 5.251 1.00 41.09 225 ASN A CA 1
ATOM 1609 C C . ASN A 1 213 ? -39.798 43.339 6.632 1.00 42.20 225 ASN A C 1
ATOM 1610 O O . ASN A 1 213 ? -40.902 43.042 7.079 1.00 41.42 225 ASN A O 1
ATOM 1615 N N . ILE A 1 214 ? -38.655 43.140 7.305 1.00 36.78 226 ILE A N 1
ATOM 1616 C CA . ILE A 1 214 ? -38.618 42.567 8.649 1.00 36.37 226 ILE A CA 1
ATOM 1617 C C . ILE A 1 214 ? -39.190 43.611 9.625 1.00 41.47 226 ILE A C 1
ATOM 1618 O O . ILE A 1 214 ? -40.016 43.261 10.481 1.00 40.95 226 ILE A O 1
ATOM 1623 N N . LEU A 1 215 ? -38.828 44.910 9.433 1.00 37.88 227 LEU A N 1
ATOM 1624 C CA . LEU A 1 215 ? -39.388 45.975 10.260 1.00 36.85 227 LEU A CA 1
ATOM 1625 C C . LEU A 1 215 ? -40.907 46.016 10.123 1.00 40.20 227 LEU A C 1
ATOM 1626 O O . LEU A 1 215 ? -41.603 46.024 11.146 1.00 40.77 227 LEU A O 1
ATOM 1631 N N . ASP A 1 216 ? -41.419 45.968 8.876 1.00 36.69 228 ASP A N 1
ATOM 1632 C CA . ASP A 1 216 ? -42.862 45.968 8.585 1.00 36.63 228 ASP A CA 1
ATOM 1633 C C . ASP A 1 216 ? -43.566 44.808 9.280 1.00 40.44 228 ASP A C 1
ATOM 1634 O O . ASP A 1 216 ? -44.666 44.989 9.792 1.00 40.31 228 ASP A O 1
ATOM 1639 N N . ILE A 1 217 ? -42.908 43.630 9.332 1.00 37.14 229 ILE A N 1
ATOM 1640 C CA . ILE A 1 217 ? -43.417 42.441 10.004 1.00 35.70 229 ILE A CA 1
ATOM 1641 C C . ILE A 1 217 ? -43.426 42.696 11.538 1.00 38.13 229 ILE A C 1
ATOM 1642 O O . ILE A 1 217 ? -44.416 42.371 12.190 1.00 38.25 229 ILE A O 1
ATOM 1647 N N . LEU A 1 218 ? -42.365 43.323 12.093 1.00 33.55 230 LEU A N 1
ATOM 1648 C CA . LEU A 1 218 ? -42.305 43.640 13.529 1.00 32.45 230 LEU A CA 1
ATOM 1649 C C . LEU A 1 218 ? -43.366 44.660 13.917 1.00 33.62 230 LEU A C 1
ATOM 1650 O O . LEU A 1 218 ? -44.005 44.465 14.936 1.00 33.35 230 LEU A O 1
ATOM 1655 N N . LEU A 1 219 ? -43.574 45.707 13.100 1.00 31.33 231 LEU A N 1
ATOM 1656 C CA . LEU A 1 219 ? -44.600 46.742 13.327 1.00 33.55 231 LEU A CA 1
ATOM 1657 C C . LEU A 1 219 ? -46.019 46.149 13.310 1.00 39.13 231 LEU A C 1
ATOM 1658 O O . LEU A 1 219 ? -46.852 46.490 14.163 1.00 38.12 231 LEU A O 1
ATOM 1663 N N . GLN A 1 220 ? -46.268 45.238 12.353 1.00 37.00 232 GLN A N 1
ATOM 1664 C CA . GLN A 1 220 ? -47.534 44.532 12.195 1.00 37.47 232 GLN A CA 1
ATOM 1665 C C . GLN A 1 220 ? -47.754 43.596 13.380 1.00 38.24 232 GLN A C 1
ATOM 1666 O O . GLN A 1 220 ? -48.815 43.658 13.994 1.00 37.25 232 GLN A O 1
ATOM 1672 N N . PHE A 1 221 ? -46.723 42.813 13.768 1.00 33.75 233 PHE A N 1
ATOM 1673 C CA . PHE A 1 221 ? -46.799 41.890 14.910 1.00 33.03 233 PHE A CA 1
ATOM 1674 C C . PHE A 1 221 ? -47.113 42.653 16.214 1.00 36.96 233 PHE A C 1
ATOM 1675 O O . PHE A 1 221 ? -47.952 42.209 16.996 1.00 36.17 233 PHE A O 1
ATOM 1683 N N . HIS A 1 222 ? -46.487 43.831 16.402 1.00 33.85 234 HIS A N 1
ATOM 1684 C CA . HIS A 1 222 ? -46.670 44.707 17.565 1.00 32.74 234 HIS A CA 1
ATOM 1685 C C . HIS A 1 222 ? -48.130 45.156 17.757 1.00 36.18 234 HIS A C 1
ATOM 1686 O O . HIS A 1 222 ? -48.553 45.383 18.891 1.00 35.92 234 HIS A O 1
ATOM 1693 N N . GLY A 1 223 ? -48.870 45.272 16.661 1.00 33.25 235 GLY A N 1
ATOM 1694 C CA . GLY A 1 223 ? -50.240 45.762 16.680 1.00 33.64 235 GLY A CA 1
ATOM 1695 C C . GLY A 1 223 ? -51.361 44.750 16.725 1.00 41.63 235 GLY A C 1
ATOM 1696 O O . GLY A 1 223 ? -52.522 45.146 16.633 1.00 43.12 235 GLY A O 1
ATOM 1697 N N . THR A 1 224 ? -51.056 43.449 16.866 1.00 39.88 236 THR A N 1
ATOM 1698 C CA . THR A 1 224 ? -52.092 42.403 16.925 1.00 39.51 236 THR A CA 1
ATOM 1699 C C . THR A 1 224 ? -52.825 42.422 18.282 1.00 44.38 236 THR A C 1
ATOM 1700 O O . THR A 1 224 ? -52.328 42.957 19.287 1.00 42.52 236 THR A O 1
ATOM 1704 N N . THR A 1 225 ? -54.032 41.853 18.281 1.00 42.10 237 THR A N 1
ATOM 1705 C CA . THR A 1 225 ? -54.953 41.822 19.414 1.00 41.75 237 THR A CA 1
ATOM 1706 C C . THR A 1 225 ? -54.729 40.629 20.330 1.00 46.62 237 THR A C 1
ATOM 1707 O O . THR A 1 225 ? -55.227 40.649 21.459 1.00 46.06 237 THR A O 1
ATOM 1711 N N . HIS A 1 226 ? -54.020 39.577 19.865 1.00 44.78 238 HIS A N 1
ATOM 1712 C CA . HIS A 1 226 ? -53.865 38.407 20.730 1.00 44.96 238 HIS A CA 1
ATOM 1713 C C . HIS A 1 226 ? -52.391 38.068 21.027 1.00 47.22 238 HIS A C 1
ATOM 1714 O O . HIS A 1 226 ? -52.058 36.924 21.338 1.00 48.49 238 HIS A O 1
ATOM 1721 N N . ILE A 1 227 ? -51.523 39.075 20.991 1.00 42.26 239 ILE A N 1
ATOM 1722 C CA . ILE A 1 227 ? -50.097 38.966 21.330 1.00 40.61 239 ILE A CA 1
ATOM 1723 C C . ILE A 1 227 ? -49.950 38.778 22.881 1.00 42.77 239 ILE A C 1
ATOM 1724 O O . ILE A 1 227 ? -50.749 39.332 23.650 1.00 44.24 239 ILE A O 1
ATOM 1729 N N . SER A 1 228 ? -48.962 37.978 23.322 1.00 36.16 240 SER A N 1
ATOM 1730 C CA . SER A 1 228 ? -48.706 37.733 24.752 1.00 34.33 240 SER A CA 1
ATOM 1731 C C . SER A 1 228 ? -48.014 38.959 25.344 1.00 38.49 240 SER A C 1
ATOM 1732 O O . SER A 1 228 ? -47.346 39.678 24.600 1.00 38.34 240 SER A O 1
ATOM 1735 N N . SER A 1 229 ? -48.120 39.169 26.669 1.00 34.92 241 SER A N 1
ATOM 1736 C CA . SER A 1 229 ? -47.491 40.303 27.338 1.00 34.92 241 SER A CA 1
ATOM 1737 C C . SER A 1 229 ? -45.958 40.295 27.153 1.00 37.96 241 SER A C 1
ATOM 1738 O O . SER A 1 229 ? -45.380 41.347 26.894 1.00 36.85 241 SER A O 1
ATOM 1741 N N . VAL A 1 230 ? -45.319 39.116 27.257 1.00 34.13 242 VAL A N 1
ATOM 1742 C CA . VAL A 1 230 ? -43.857 38.987 27.111 1.00 32.91 242 VAL A CA 1
ATOM 1743 C C . VAL A 1 230 ? -43.433 39.329 25.662 1.00 33.61 242 VAL A C 1
ATOM 1744 O O . VAL A 1 230 ? -42.475 40.077 25.477 1.00 31.32 242 VAL A O 1
ATOM 1748 N N . ASN A 1 231 ? -44.152 38.805 24.651 1.00 30.56 243 ASN A N 1
ATOM 1749 C CA . ASN A 1 231 ? -43.829 39.092 23.248 1.00 31.21 243 ASN A CA 1
ATOM 1750 C C . ASN A 1 231 ? -44.058 40.567 22.931 1.00 35.69 243 ASN A C 1
ATOM 1751 O O . ASN A 1 231 ? -43.269 41.160 22.199 1.00 36.56 243 ASN A O 1
ATOM 1756 N N . LEU A 1 232 ? -45.107 41.163 23.522 1.00 32.04 244 LEU A N 1
ATOM 1757 C CA . LEU A 1 232 ? -45.423 42.575 23.336 1.00 31.40 244 LEU A CA 1
ATOM 1758 C C . LEU A 1 232 ? -44.335 43.471 23.969 1.00 35.07 244 LEU A C 1
ATOM 1759 O O . LEU A 1 232 ? -43.867 44.405 23.311 1.00 35.66 244 LEU A O 1
ATOM 1764 N N . ILE A 1 233 ? -43.907 43.172 25.202 1.00 32.54 245 ILE A N 1
ATOM 1765 C CA . ILE A 1 233 ? -42.838 43.946 25.861 1.00 33.22 245 ILE A CA 1
ATOM 1766 C C . ILE A 1 233 ? -41.514 43.783 25.060 1.00 38.73 245 ILE A C 1
ATOM 1767 O O . ILE A 1 233 ? -40.817 44.769 24.835 1.00 40.56 245 ILE A O 1
ATOM 1772 N N . ALA A 1 234 ? -41.211 42.562 24.587 1.00 34.97 246 ALA A N 1
ATOM 1773 C CA . ALA A 1 234 ? -39.997 42.300 23.796 1.00 33.54 246 ALA A CA 1
ATOM 1774 C C . ALA A 1 234 ? -40.042 43.059 22.465 1.00 35.19 246 ALA A C 1
ATOM 1775 O O . ALA A 1 234 ? -39.085 43.741 22.145 1.00 34.69 246 ALA A O 1
ATOM 1777 N N . CYS A 1 235 ? -41.167 42.994 21.727 1.00 32.28 247 CYS A N 1
ATOM 1778 C CA . CYS A 1 235 ? -41.339 43.693 20.448 1.00 32.59 247 CYS A CA 1
ATOM 1779 C C . CYS A 1 235 ? -41.220 45.214 20.619 1.00 35.43 247 CYS A C 1
ATOM 1780 O O . CYS A 1 235 ? -40.579 45.860 19.801 1.00 35.17 247 CYS A O 1
ATOM 1783 N N . THR A 1 236 ? -41.783 45.769 21.703 1.00 32.10 248 THR A N 1
ATOM 1784 C CA . THR A 1 236 ? -41.730 47.200 22.017 1.00 30.84 248 THR A CA 1
ATOM 1785 C C . THR A 1 236 ? -40.281 47.659 22.226 1.00 34.12 248 THR A C 1
ATOM 1786 O O . THR A 1 236 ? -39.890 48.695 21.682 1.00 33.55 248 THR A O 1
ATOM 1790 N N . SER A 1 237 ? -39.497 46.924 23.018 1.00 32.45 249 SER A N 1
ATOM 1791 C CA . SER A 1 237 ? -38.104 47.314 23.277 1.00 33.23 249 SER A CA 1
ATOM 1792 C C . SER A 1 237 ? -37.234 47.112 22.020 1.00 37.16 249 SER A C 1
ATOM 1793 O O . SER A 1 237 ? -36.344 47.927 21.765 1.00 37.87 249 SER A O 1
ATOM 1796 N N . SER A 1 238 ? -37.544 46.099 21.191 1.00 32.27 250 SER A N 1
ATOM 1797 C CA . SER A 1 238 ? -36.828 45.879 19.939 1.00 31.79 250 SER A CA 1
ATOM 1798 C C . SER A 1 238 ? -37.101 47.019 18.944 1.00 36.18 250 SER A C 1
ATOM 1799 O O . SER A 1 238 ? -36.175 47.496 18.278 1.00 36.81 250 SER A O 1
ATOM 1802 N N . LEU A 1 239 ? -38.366 47.488 18.881 1.00 31.09 251 LEU A N 1
ATOM 1803 C CA . LEU A 1 239 ? -38.735 48.609 18.027 1.00 30.12 251 LEU A CA 1
ATOM 1804 C C . LEU A 1 239 ? -38.029 49.892 18.513 1.00 35.66 251 LEU A C 1
ATOM 1805 O O . LEU A 1 239 ? -37.585 50.689 17.695 1.00 37.60 251 LEU A O 1
ATOM 1810 N N . CYS A 1 240 ? -37.869 50.049 19.831 1.00 33.30 252 CYS A N 1
ATOM 1811 C CA . CYS A 1 240 ? -37.176 51.192 20.416 1.00 34.30 252 CYS A CA 1
ATOM 1812 C C . CYS A 1 240 ? -35.676 51.178 20.049 1.00 36.85 252 CYS A C 1
ATOM 1813 O O . CYS A 1 240 ? -35.140 52.221 19.679 1.00 35.75 252 CYS A O 1
ATOM 1816 N N . THR A 1 241 ? -35.022 49.999 20.116 1.00 32.90 253 THR A N 1
ATOM 1817 C CA . THR A 1 241 ? -33.607 49.826 19.765 1.00 32.53 253 THR A CA 1
ATOM 1818 C C . THR A 1 241 ? -33.402 50.178 18.277 1.00 36.74 253 THR A C 1
ATOM 1819 O O . THR A 1 241 ? -32.486 50.911 17.954 1.00 37.53 253 THR A O 1
ATOM 1823 N N . ILE A 1 242 ? -34.284 49.707 17.404 1.00 33.65 254 ILE A N 1
ATOM 1824 C CA . ILE A 1 242 ? -34.243 49.975 15.965 1.00 33.28 254 ILE A CA 1
ATOM 1825 C C . ILE A 1 242 ? -34.332 51.490 15.692 1.00 39.12 254 ILE A C 1
ATOM 1826 O O . ILE A 1 242 ? -33.501 52.002 14.946 1.00 38.60 254 ILE A O 1
ATOM 1831 N N . ALA A 1 243 ? -35.306 52.204 16.310 1.00 35.83 255 ALA A N 1
ATOM 1832 C CA . ALA A 1 243 ? -35.471 53.649 16.105 1.00 35.35 255 ALA A CA 1
ATOM 1833 C C . ALA A 1 243 ? -34.309 54.490 16.704 1.00 38.82 255 ALA A C 1
ATOM 1834 O O . ALA A 1 243 ? -33.964 55.512 16.118 1.00 38.68 255 ALA A O 1
ATOM 1836 N N . LYS A 1 244 ? -33.711 54.088 17.848 1.00 34.46 256 LYS A N 1
ATOM 1837 C CA . LYS A 1 244 ? -32.621 54.900 18.419 1.00 34.86 256 LYS A CA 1
ATOM 1838 C C . LYS A 1 244 ? -31.301 54.655 17.652 1.00 40.77 256 LYS A C 1
ATOM 1839 O O . LYS A 1 244 ? -30.475 55.564 17.541 1.00 41.58 256 LYS A O 1
ATOM 1845 N N . MET A 1 245 ? -31.136 53.440 17.089 1.00 37.38 257 MET A N 1
ATOM 1846 C CA . MET A 1 245 ? -29.967 53.059 16.298 1.00 36.19 257 MET A CA 1
ATOM 1847 C C . MET A 1 245 ? -30.080 53.591 14.880 1.00 40.30 257 MET A C 1
ATOM 1848 O O . MET A 1 245 ? -29.072 53.963 14.295 1.00 39.76 257 MET A O 1
ATOM 1853 N N . ARG A 1 246 ? -31.291 53.540 14.300 1.00 38.34 258 ARG A N 1
ATOM 1854 C CA . ARG A 1 246 ? -31.592 53.951 12.925 1.00 38.03 258 ARG A CA 1
ATOM 1855 C C . ARG A 1 246 ? -32.794 54.924 12.934 1.00 41.75 258 ARG A C 1
ATOM 1856 O O . ARG A 1 246 ? -33.924 54.514 12.615 1.00 39.54 258 ARG A O 1
ATOM 1864 N N . PRO A 1 247 ? -32.553 56.226 13.284 1.00 39.09 259 PRO A N 1
ATOM 1865 C CA . PRO A 1 247 ? -33.668 57.193 13.412 1.00 38.55 259 PRO A CA 1
ATOM 1866 C C . PRO A 1 247 ? -34.490 57.450 12.141 1.00 42.67 259 PRO A C 1
ATOM 1867 O O . PRO A 1 247 ? -35.462 58.196 12.200 1.00 42.81 259 PRO A O 1
ATOM 1871 N N . ILE A 1 248 ? -34.160 56.791 11.020 1.00 39.62 260 ILE A N 1
ATOM 1872 C CA . ILE A 1 248 ? -34.965 56.869 9.798 1.00 39.11 260 ILE A CA 1
ATOM 1873 C C . ILE A 1 248 ? -36.349 56.189 10.073 1.00 43.60 260 ILE A C 1
ATOM 1874 O O . ILE A 1 248 ? -37.367 56.559 9.481 1.00 42.41 260 ILE A O 1
ATOM 1879 N N . PHE A 1 249 ? -36.362 55.220 11.014 1.00 39.60 261 PHE A N 1
ATOM 1880 C CA . PHE A 1 249 ? -37.540 54.438 11.401 1.00 38.17 261 PHE A CA 1
ATOM 1881 C C . PHE A 1 249 ? -38.292 55.039 12.597 1.00 41.88 261 PHE A C 1
ATOM 1882 O O . PHE A 1 249 ? -39.290 54.466 13.036 1.00 43.13 261 PHE A O 1
ATOM 1890 N N . MET A 1 250 ? -37.842 56.204 13.085 1.00 37.56 262 MET A N 1
ATOM 1891 C CA . MET A 1 250 ? -38.411 56.917 14.233 1.00 37.04 262 MET A CA 1
ATOM 1892 C C . MET A 1 250 ? -39.934 57.158 14.109 1.00 39.90 262 MET A C 1
ATOM 1893 O O . MET A 1 250 ? -40.670 56.818 15.041 1.00 38.98 262 MET A O 1
ATOM 1898 N N . GLY A 1 251 ? -40.375 57.733 12.988 1.00 36.26 263 GLY A N 1
ATOM 1899 C CA . GLY A 1 251 ? -41.786 58.029 12.748 1.00 35.42 263 GLY A CA 1
ATOM 1900 C C . GLY A 1 251 ? -42.698 56.827 12.823 1.00 38.67 263 GLY A C 1
ATOM 1901 O O . GLY A 1 251 ? -43.745 56.873 13.465 1.00 40.54 263 GLY A O 1
ATOM 1902 N N . ALA A 1 252 ? -42.280 55.733 12.197 1.00 35.93 264 ALA A N 1
ATOM 1903 C CA . ALA A 1 252 ? -43.006 54.462 12.148 1.00 35.48 264 ALA A CA 1
ATOM 1904 C C . ALA A 1 252 ? -43.141 53.836 13.551 1.00 38.43 264 ALA A C 1
ATOM 1905 O O . ALA A 1 252 ? -44.215 53.355 13.907 1.00 38.38 264 ALA A O 1
ATOM 1907 N N . VAL A 1 253 ? -42.060 53.888 14.347 1.00 34.69 265 VAL A N 1
ATOM 1908 C CA . VAL A 1 253 ? -41.997 53.325 15.708 1.00 33.71 265 VAL A CA 1
ATOM 1909 C C . VAL A 1 253 ? -42.858 54.179 16.677 1.00 37.04 265 VAL A C 1
ATOM 1910 O O . VAL A 1 253 ? -43.606 53.607 17.483 1.00 37.83 265 VAL A O 1
ATOM 1914 N N . VAL A 1 254 ? -42.814 55.520 16.545 1.00 32.21 266 VAL A N 1
ATOM 1915 C CA . VAL A 1 254 ? -43.625 56.442 17.354 1.00 31.60 266 VAL A CA 1
ATOM 1916 C C . VAL A 1 254 ? -45.124 56.195 17.046 1.00 34.93 266 VAL A C 1
ATOM 1917 O O . VAL A 1 254 ? -45.923 56.136 17.970 1.00 35.82 266 VAL A O 1
ATOM 1921 N N . GLU A 1 255 ? -45.472 55.953 15.781 1.00 32.31 267 GLU A N 1
ATOM 1922 C CA . GLU A 1 255 ? -46.842 55.649 15.351 1.00 32.50 267 GLU A CA 1
ATOM 1923 C C . GLU A 1 255 ? -47.335 54.316 15.954 1.00 37.93 267 GLU A C 1
ATOM 1924 O O . GLU A 1 255 ? -48.470 54.233 16.438 1.00 38.89 267 GLU A O 1
ATOM 1930 N N . ALA A 1 256 ? -46.491 53.283 15.915 1.00 34.38 268 ALA A N 1
ATOM 1931 C CA . ALA A 1 256 ? -46.807 51.978 16.496 1.00 33.18 268 ALA A CA 1
ATOM 1932 C C . ALA A 1 256 ? -47.010 52.096 18.021 1.00 35.73 268 ALA A C 1
ATOM 1933 O O . ALA A 1 256 ? -47.917 51.485 18.563 1.00 36.72 268 ALA A O 1
ATOM 1935 N N . PHE A 1 257 ? -46.231 52.940 18.691 1.00 33.18 269 PHE A N 1
ATOM 1936 C CA . PHE A 1 257 ? -46.346 53.149 20.145 1.00 33.36 269 PHE A CA 1
ATOM 1937 C C . PHE A 1 257 ? -47.629 53.903 20.494 1.00 38.82 269 PHE A C 1
ATOM 1938 O O . PHE A 1 257 ? -48.258 53.616 21.511 1.00 39.33 269 PHE A O 1
ATOM 1946 N N . LYS A 1 258 ? -47.992 54.879 19.662 1.00 35.52 270 LYS A N 1
ATOM 1947 C CA . LYS A 1 258 ? -49.209 55.678 19.799 1.00 35.51 270 LYS A CA 1
ATOM 1948 C C . LYS A 1 258 ? -50.443 54.774 19.653 1.00 38.93 270 LYS A C 1
ATOM 1949 O O . LYS A 1 258 ? -51.347 54.832 20.485 1.00 39.76 270 LYS A O 1
ATOM 1955 N N . GLN A 1 259 ? -50.457 53.936 18.603 1.00 34.68 271 GLN A N 1
ATOM 1956 C CA . GLN A 1 259 ? -51.523 52.980 18.312 1.00 34.90 271 GLN A CA 1
ATOM 1957 C C . GLN A 1 259 ? -51.675 51.953 19.446 1.00 40.27 271 GLN A C 1
ATOM 1958 O O . GLN A 1 259 ? -52.803 51.597 19.801 1.00 41.44 271 GLN A O 1
ATOM 1964 N N . LEU A 1 260 ? -50.545 51.479 20.020 1.00 35.20 272 LEU A N 1
ATOM 1965 C CA . LEU A 1 260 ? -50.597 50.507 21.109 1.00 33.76 272 LEU A CA 1
ATOM 1966 C C . LEU A 1 260 ? -51.234 51.132 22.333 1.00 38.83 272 LEU A C 1
ATOM 1967 O O . LEU A 1 260 ? -52.145 50.537 22.909 1.00 38.50 272 LEU A O 1
ATOM 1972 N N . ASN A 1 261 ? -50.773 52.324 22.731 1.00 36.73 273 ASN A N 1
ATOM 1973 C CA . ASN A 1 261 ? -51.314 52.952 23.929 1.00 37.15 273 ASN A CA 1
ATOM 1974 C C . ASN A 1 261 ? -52.814 53.258 23.830 1.00 40.87 273 ASN A C 1
ATOM 1975 O O . ASN A 1 261 ? -53.487 53.228 24.853 1.00 41.09 273 ASN A O 1
ATOM 1980 N N . ALA A 1 262 ? -53.326 53.505 22.614 1.00 37.65 274 ALA A N 1
ATOM 1981 C CA . ALA A 1 262 ? -54.746 53.772 22.350 1.00 37.88 274 ALA A CA 1
ATOM 1982 C C . ALA A 1 262 ? -55.574 52.467 22.228 1.00 44.09 274 ALA A C 1
ATOM 1983 O O . ALA A 1 262 ? -56.804 52.528 22.270 1.00 44.30 274 ALA A O 1
ATOM 1985 N N . ASN A 1 263 ? -54.916 51.302 22.028 1.00 40.59 275 ASN A N 1
ATOM 1986 C CA . ASN A 1 263 ? -55.607 50.022 21.864 1.00 40.01 275 ASN A CA 1
ATOM 1987 C C . ASN A 1 263 ? -54.800 48.852 22.446 1.00 43.02 275 ASN A C 1
ATOM 1988 O O . ASN A 1 263 ? -54.187 48.082 21.699 1.00 43.58 275 ASN A O 1
ATOM 1993 N N . LEU A 1 264 ? -54.833 48.694 23.777 1.00 38.20 276 LEU A N 1
ATOM 1994 C CA . LEU A 1 264 ? -54.166 47.564 24.433 1.00 37.80 276 LEU A CA 1
ATOM 1995 C C . LEU A 1 264 ? -54.924 46.265 24.164 1.00 40.60 276 LEU A C 1
ATOM 1996 O O . LEU A 1 264 ? -56.158 46.241 24.290 1.00 39.74 276 LEU A O 1
ATOM 2001 N N . PRO A 1 265 ? -54.200 45.197 23.726 1.00 36.12 277 PRO A N 1
ATOM 2002 C CA . PRO A 1 265 ? -54.876 43.919 23.423 1.00 34.85 277 PRO A CA 1
ATOM 2003 C C . PRO A 1 265 ? -55.814 43.485 24.560 1.00 35.62 277 PRO A C 1
ATOM 2004 O O . PRO A 1 265 ? -55.454 43.604 25.738 1.00 33.68 277 PRO A O 1
ATOM 2008 N N . PRO A 1 266 ? -57.053 43.040 24.228 1.00 33.13 278 PRO A N 1
ATOM 2009 C CA . PRO A 1 266 ? -58.012 42.660 25.294 1.00 32.88 278 PRO A CA 1
ATOM 2010 C C . PRO A 1 266 ? -57.626 41.372 26.026 1.00 39.08 278 PRO A C 1
ATOM 2011 O O . PRO A 1 266 ? -58.210 41.074 27.071 1.00 38.48 278 PRO A O 1
ATOM 2015 N N . THR A 1 267 ? -56.603 40.653 25.498 1.00 36.82 279 THR A N 1
ATOM 2016 C CA . THR A 1 267 ? -56.015 39.430 26.035 1.00 36.74 279 THR A CA 1
ATOM 2017 C C . THR A 1 267 ? -55.090 39.736 27.224 1.00 39.20 279 THR A C 1
ATOM 2018 O O . THR A 1 267 ? -54.710 38.817 27.957 1.00 37.41 279 THR A O 1
ATOM 2022 N N . LEU A 1 268 ? -54.768 41.019 27.449 1.00 34.92 280 LEU A N 1
ATOM 2023 C CA . LEU A 1 268 ? -53.916 41.355 28.592 1.00 34.00 280 LEU A CA 1
ATOM 2024 C C . LEU A 1 268 ? -54.699 41.484 29.878 1.00 39.45 280 LEU A C 1
ATOM 2025 O O . LEU A 1 268 ? -55.732 42.162 29.914 1.00 39.35 280 LEU A O 1
ATOM 2030 N N . THR A 1 269 ? -54.142 40.920 30.968 1.00 36.69 281 THR A N 1
ATOM 2031 C CA . THR A 1 269 ? -54.698 41.087 32.302 1.00 35.65 281 THR A CA 1
ATOM 2032 C C . THR A 1 269 ? -54.313 42.485 32.786 1.00 40.30 281 THR A C 1
ATOM 2033 O O . THR A 1 269 ? -53.468 43.140 32.169 1.00 39.37 281 THR A O 1
ATOM 2037 N N . ASP A 1 270 ? -54.900 42.927 33.908 1.00 39.35 282 ASP A N 1
ATOM 2038 C CA . ASP A 1 270 ? -54.646 44.244 34.483 1.00 40.29 282 ASP A CA 1
ATOM 2039 C C . ASP A 1 270 ? -53.163 44.452 34.837 1.00 42.18 282 ASP A C 1
ATOM 2040 O O . ASP A 1 270 ? -52.601 45.517 34.601 1.00 42.95 282 ASP A O 1
ATOM 2045 N N . SER A 1 271 ? -52.555 43.423 35.396 1.00 37.00 283 SER A N 1
ATOM 2046 C CA . SER A 1 271 ? -51.162 43.335 35.804 1.00 35.75 283 SER A CA 1
ATOM 2047 C C . SER A 1 271 ? -50.242 43.400 34.572 1.00 37.44 283 SER A C 1
ATOM 2048 O O . SER A 1 271 ? -49.184 44.017 34.625 1.00 35.99 283 SER A O 1
ATOM 2051 N N . GLN A 1 272 ? -50.658 42.746 33.468 1.00 35.22 284 GLN A N 1
ATOM 2052 C CA . GLN A 1 272 ? -49.925 42.715 32.200 1.00 35.33 284 GLN A CA 1
ATOM 2053 C C . GLN A 1 272 ? -49.975 44.102 31.545 1.00 37.66 284 GLN A C 1
ATOM 2054 O O . GLN A 1 272 ? -48.941 44.589 31.095 1.00 36.89 284 GLN A O 1
ATOM 2060 N N . VAL A 1 273 ? -51.146 44.767 31.588 1.00 34.21 285 VAL A N 1
ATOM 2061 C CA . VAL A 1 273 ? -51.329 46.145 31.080 1.00 33.17 285 VAL A CA 1
ATOM 2062 C C . VAL A 1 273 ? -50.329 47.093 31.811 1.00 35.36 285 VAL A C 1
ATOM 2063 O O . VAL A 1 273 ? -49.594 47.809 31.152 1.00 35.87 285 VAL A O 1
ATOM 2067 N N . SER A 1 274 ? -50.246 47.022 33.137 1.00 30.86 286 SER A N 1
ATOM 2068 C CA . SER A 1 274 ? -49.319 47.849 33.918 1.00 31.07 286 SER A CA 1
ATOM 2069 C C . SER A 1 274 ? -47.875 47.603 33.506 1.00 36.84 286 SER A C 1
ATOM 2070 O O . SER A 1 274 ? -47.139 48.558 33.312 1.00 38.53 286 SER A O 1
ATOM 2073 N N . SER A 1 275 ? -47.487 46.331 33.347 1.00 33.04 287 SER A N 1
ATOM 2074 C CA . SER A 1 275 ? -46.159 45.895 32.923 1.00 32.49 287 SER A CA 1
ATOM 2075 C C . SER A 1 275 ? -45.815 46.407 31.526 1.00 33.56 287 SER A C 1
ATOM 2076 O O . SER A 1 275 ? -44.697 46.875 31.300 1.00 33.06 287 SER A O 1
ATOM 2079 N N . VAL A 1 276 ? -46.765 46.291 30.593 1.00 29.16 288 VAL A N 1
ATOM 2080 C CA . VAL A 1 276 ? -46.620 46.755 29.216 1.00 28.91 288 VAL A CA 1
ATOM 2081 C C . VAL A 1 276 ? -46.489 48.294 29.216 1.00 33.47 288 VAL A C 1
ATOM 2082 O O . VAL A 1 276 ? -45.592 48.835 28.565 1.00 34.03 288 VAL A O 1
ATOM 2086 N N . ARG A 1 277 ? -47.345 48.989 29.982 1.00 29.88 289 ARG A N 1
ATOM 2087 C CA . ARG A 1 277 ? -47.340 50.457 30.027 1.00 29.84 289 ARG A CA 1
ATOM 2088 C C . ARG A 1 277 ? -46.074 51.014 30.697 1.00 36.19 289 ARG A C 1
ATOM 2089 O O . ARG A 1 277 ? -45.549 52.035 30.235 1.00 36.05 289 ARG A O 1
ATOM 2097 N N . LYS A 1 278 ? -45.548 50.320 31.735 1.00 33.01 290 LYS A N 1
ATOM 2098 C CA . LYS A 1 278 ? -44.324 50.736 32.404 1.00 33.37 290 LYS A CA 1
ATOM 2099 C C . LYS A 1 278 ? -43.131 50.630 31.434 1.00 39.50 290 LYS A C 1
ATOM 2100 O O . LYS A 1 278 ? -42.279 51.523 31.410 1.00 39.65 290 LYS A O 1
ATOM 2106 N N . SER A 1 279 ? -43.094 49.559 30.626 1.00 36.57 291 SER A N 1
ATOM 2107 C CA . SER A 1 279 ? -42.012 49.319 29.659 1.00 37.10 291 SER A CA 1
ATOM 2108 C C . SER A 1 279 ? -42.107 50.313 28.508 1.00 39.25 291 SER A C 1
ATOM 2109 O O . SER A 1 279 ? -41.089 50.862 28.108 1.00 39.70 291 SER A O 1
ATOM 2112 N N . LEU A 1 280 ? -43.329 50.557 28.009 1.00 35.47 292 LEU A N 1
ATOM 2113 C CA . LEU A 1 280 ? -43.631 51.521 26.945 1.00 35.45 292 LEU A CA 1
ATOM 2114 C C . LEU A 1 280 ? -43.171 52.924 27.356 1.00 37.51 292 LEU A C 1
ATOM 2115 O O . LEU A 1 280 ? -42.521 53.601 26.558 1.00 36.34 292 LEU A O 1
ATOM 2120 N N . LYS A 1 281 ? -43.461 53.323 28.611 1.00 34.51 293 LYS A N 1
ATOM 2121 C CA . LYS A 1 281 ? -43.037 54.599 29.196 1.00 34.61 293 LYS A CA 1
ATOM 2122 C C . LYS A 1 281 ? -41.501 54.740 29.121 1.00 41.49 293 LYS A C 1
ATOM 2123 O O . LYS A 1 281 ? -41.012 55.775 28.678 1.00 42.10 293 LYS A O 1
ATOM 2129 N N . MET A 1 282 ? -40.757 53.684 29.476 1.00 40.47 294 MET A N 1
ATOM 2130 C CA . MET A 1 282 ? -39.292 53.663 29.405 1.00 41.94 294 MET A CA 1
ATOM 2131 C C . MET A 1 282 ? -38.760 53.770 27.988 1.00 40.06 294 MET A C 1
ATOM 2132 O O . MET A 1 282 ? -37.751 54.433 27.788 1.00 40.61 294 MET A O 1
ATOM 2137 N N . GLN A 1 283 ? -39.407 53.100 27.016 1.00 32.58 295 GLN A N 1
ATOM 2138 C CA . GLN A 1 283 ? -38.989 53.144 25.623 1.00 32.64 295 GLN A CA 1
ATOM 2139 C C . GLN A 1 283 ? -39.172 54.555 25.049 1.00 38.40 295 GLN A C 1
ATOM 2140 O O . GLN A 1 283 ? -38.312 55.021 24.308 1.00 39.80 295 GLN A O 1
ATOM 2146 N N . LEU A 1 284 ? -40.290 55.224 25.386 1.00 34.10 296 LEU A N 1
ATOM 2147 C CA . LEU A 1 284 ? -40.595 56.595 24.946 1.00 33.62 296 LEU A CA 1
ATOM 2148 C C . LEU A 1 284 ? -39.612 57.602 25.545 1.00 36.18 296 LEU A C 1
ATOM 2149 O O . LEU A 1 284 ? -39.240 58.549 24.866 1.00 35.48 296 LEU A O 1
ATOM 2154 N N . GLN A 1 285 ? -39.161 57.373 26.789 1.00 33.27 297 GLN A N 1
ATOM 2155 C CA . GLN A 1 285 ? -38.173 58.245 27.428 1.00 34.06 297 GLN A CA 1
ATOM 2156 C C . GLN A 1 285 ? -36.837 58.153 26.693 1.00 40.95 297 GLN A C 1
ATOM 2157 O O . GLN A 1 285 ? -36.223 59.181 26.416 1.00 42.22 297 GLN A O 1
ATOM 2163 N N . THR A 1 286 ? -36.439 56.922 26.312 1.00 37.72 298 THR A N 1
ATOM 2164 C CA . THR A 1 286 ? -35.218 56.609 25.570 1.00 36.55 298 THR A CA 1
ATOM 2165 C C . THR A 1 286 ? -35.229 57.290 24.204 1.00 40.01 298 THR A C 1
ATOM 2166 O O . THR A 1 286 ? -34.218 57.879 23.802 1.00 40.07 298 THR A O 1
ATOM 2170 N N . LEU A 1 287 ? -36.346 57.170 23.478 1.00 36.30 299 LEU A N 1
ATOM 2171 C CA . LEU A 1 287 ? -36.488 57.764 22.151 1.00 36.34 299 LEU A CA 1
ATOM 2172 C C . LEU A 1 287 ? -36.473 59.308 22.211 1.00 37.38 299 LEU A C 1
ATOM 2173 O O . LEU A 1 287 ? -35.871 59.936 21.346 1.00 36.08 299 LEU A O 1
ATOM 2178 N N . LEU A 1 288 ? -37.107 59.908 23.235 1.00 33.82 300 LEU A N 1
ATOM 2179 C CA . LEU A 1 288 ? -37.169 61.378 23.386 1.00 34.60 300 LEU A CA 1
ATOM 2180 C C . LEU A 1 288 ? -35.760 61.997 23.571 1.00 38.29 300 LEU A C 1
ATOM 2181 O O . LEU A 1 288 ? -35.562 63.150 23.222 1.00 36.78 300 LEU A O 1
ATOM 2186 N N . LYS A 1 289 ? -34.796 61.212 24.070 1.00 35.37 301 LYS A N 1
ATOM 2187 C CA . LYS A 1 289 ? -33.409 61.626 24.253 1.00 35.06 301 LYS A CA 1
ATOM 2188 C C . LYS A 1 289 ? -32.655 61.643 22.905 1.00 41.43 301 LYS A C 1
ATOM 2189 O O . LYS A 1 289 ? -31.595 62.272 22.818 1.00 43.65 301 LYS A O 1
ATOM 2195 N N . ASN A 1 290 ? -33.190 60.955 21.860 1.00 35.38 302 ASN A N 1
ATOM 2196 C CA . ASN A 1 290 ? -32.563 60.909 20.542 1.00 34.32 302 ASN A CA 1
ATOM 2197 C C . ASN A 1 290 ? -32.891 62.195 19.754 1.00 42.44 302 ASN A C 1
ATOM 2198 O O . ASN A 1 290 ? -34.054 62.620 19.688 1.00 41.47 302 ASN A O 1
ATOM 2203 N N . ARG A 1 291 ? -31.853 62.795 19.138 1.00 41.27 303 ARG A N 1
ATOM 2204 C CA . ARG A 1 291 ? -31.948 64.026 18.335 1.00 40.84 303 ARG A CA 1
ATOM 2205 C C . ARG A 1 291 ? -32.855 63.846 17.138 1.00 44.34 303 ARG A C 1
ATOM 2206 O O . ARG A 1 291 ? -33.520 64.810 16.746 1.00 43.45 303 ARG A O 1
ATOM 2214 N N . GLY A 1 292 ? -32.908 62.615 16.600 1.00 40.17 304 GLY A N 1
ATOM 2215 C CA . GLY A 1 292 ? -33.769 62.238 15.479 1.00 39.07 304 GLY A CA 1
ATOM 2216 C C . GLY A 1 292 ? -35.255 62.197 15.811 1.00 42.91 304 GLY A C 1
ATOM 2217 O O . GLY A 1 292 ? -36.085 62.107 14.899 1.00 43.57 304 GLY A O 1
ATOM 2218 N N . ALA A 1 293 ? -35.611 62.261 17.115 1.00 37.87 305 ALA A N 1
ATOM 2219 C CA . ALA A 1 293 ? -37.005 62.287 17.569 1.00 37.41 305 ALA A CA 1
ATOM 2220 C C . ALA A 1 293 ? -37.565 63.728 17.595 1.00 41.20 305 ALA A C 1
ATOM 2221 O O . ALA A 1 293 ? -38.716 63.895 18.011 1.00 38.59 305 ALA A O 1
ATOM 2223 N N . PHE A 1 294 ? -36.746 64.759 17.171 1.00 39.19 306 PHE A N 1
ATOM 2224 C CA . PHE A 1 294 ? -37.097 66.195 17.113 1.00 39.38 306 PHE A CA 1
ATOM 2225 C C . PHE A 1 294 ? -38.531 66.434 16.565 1.00 42.91 306 PHE A C 1
ATOM 2226 O O . PHE A 1 294 ? -39.326 67.104 17.217 1.00 43.32 306 PHE A O 1
ATOM 2234 N N . GLU A 1 295 ? -38.848 65.893 15.381 1.00 38.42 307 GLU A N 1
ATOM 2235 C CA . GLU A 1 295 ? -40.159 66.055 14.747 1.00 38.10 307 GLU A CA 1
ATOM 2236 C C . GLU A 1 295 ? -41.318 65.490 15.585 1.00 43.71 307 GLU A C 1
ATOM 2237 O O . GLU A 1 295 ? -42.456 65.980 15.496 1.00 44.04 307 GLU A O 1
ATOM 2243 N N . PHE A 1 296 ? -41.041 64.431 16.368 1.00 39.53 308 PHE A N 1
ATOM 2244 C CA . PHE A 1 296 ? -42.072 63.681 17.090 1.00 37.74 308 PHE A CA 1
ATOM 2245 C C . PHE A 1 296 ? -42.135 64.001 18.558 1.00 41.31 308 PHE A C 1
ATOM 2246 O O . PHE A 1 296 ? -42.968 63.426 19.253 1.00 41.76 308 PHE A O 1
ATOM 2254 N N . ALA A 1 297 ? -41.325 64.974 19.015 1.00 38.88 309 ALA A N 1
ATOM 2255 C CA . ALA A 1 297 ? -41.209 65.388 20.415 1.00 39.06 309 ALA A CA 1
ATOM 2256 C C . ALA A 1 297 ? -42.569 65.648 21.098 1.00 42.83 309 ALA A C 1
ATOM 2257 O O . ALA A 1 297 ? -42.764 65.198 22.229 1.00 43.98 309 ALA A O 1
ATOM 2259 N N . SER A 1 298 ? -43.511 66.324 20.413 1.00 38.61 310 SER A N 1
ATOM 2260 C CA . SER A 1 298 ? -44.835 66.644 20.978 1.00 37.94 310 SER A CA 1
ATOM 2261 C C . SER A 1 298 ? -45.722 65.401 21.081 1.00 39.25 310 SER A C 1
ATOM 2262 O O . SER A 1 298 ? -46.471 65.269 22.055 1.00 38.23 310 SER A O 1
ATOM 2265 N N . THR A 1 299 ? -45.630 64.487 20.095 1.00 35.38 311 THR A N 1
ATOM 2266 C CA . THR A 1 299 ? -46.376 63.222 20.119 1.00 35.47 311 THR A CA 1
ATOM 2267 C C . THR A 1 299 ? -45.875 62.364 21.298 1.00 37.91 311 THR A C 1
ATOM 2268 O O . THR A 1 299 ? -46.703 61.857 22.073 1.00 37.53 311 THR A O 1
ATOM 2272 N N . ILE A 1 300 ? -44.535 62.251 21.448 1.00 33.26 312 ILE A N 1
ATOM 2273 C CA . ILE A 1 300 ? -43.896 61.478 22.529 1.00 33.23 312 ILE A CA 1
ATOM 2274 C C . ILE A 1 300 ? -44.333 62.056 23.894 1.00 37.78 312 ILE A C 1
ATOM 2275 O O . ILE A 1 300 ? -44.777 61.291 24.762 1.00 37.74 312 ILE A O 1
ATOM 2280 N N . ARG A 1 301 ? -44.250 63.403 24.046 1.00 34.14 313 ARG A N 1
ATOM 2281 C CA . ARG A 1 301 ? -44.656 64.138 25.251 1.00 34.17 313 ARG A CA 1
ATOM 2282 C C . ARG A 1 301 ? -46.088 63.770 25.634 1.00 36.60 313 ARG A C 1
ATOM 2283 O O . ARG A 1 301 ? -46.325 63.437 26.788 1.00 38.55 313 ARG A O 1
ATOM 2291 N N . GLY A 1 302 ? -47.007 63.825 24.675 1.00 31.99 314 GLY A N 1
ATOM 2292 C CA . GLY A 1 302 ? -48.415 63.485 24.869 1.00 31.59 314 GLY A CA 1
ATOM 2293 C C . GLY A 1 302 ? -48.622 62.106 25.462 1.00 38.39 314 GLY A C 1
ATOM 2294 O O . GLY A 1 302 ? -49.386 61.944 26.417 1.00 38.88 314 GLY A O 1
ATOM 2295 N N . MET A 1 303 ? -47.908 61.099 24.921 1.00 35.78 315 MET A N 1
ATOM 2296 C CA . MET A 1 303 ? -47.952 59.704 25.391 1.00 34.25 315 MET A CA 1
ATOM 2297 C C . MET A 1 303 ? -47.360 59.594 26.796 1.00 36.67 315 MET A C 1
ATOM 2298 O O . MET A 1 303 ? -47.938 58.921 27.641 1.00 36.41 315 MET A O 1
ATOM 2303 N N . LEU A 1 304 ? -46.255 60.308 27.062 1.00 33.43 316 LEU A N 1
ATOM 2304 C CA . LEU A 1 304 ? -45.598 60.308 28.363 1.00 33.23 316 LEU A CA 1
ATOM 2305 C C . LEU A 1 304 ? -46.492 60.958 29.419 1.00 38.35 316 LEU A C 1
ATOM 2306 O O . LEU A 1 304 ? -46.532 60.464 30.549 1.00 39.15 316 LEU A O 1
ATOM 2311 N N . VAL A 1 305 ? -47.280 61.989 29.043 1.00 35.07 317 VAL A N 1
ATOM 2312 C CA . VAL A 1 305 ? -48.263 62.607 29.952 1.00 34.32 317 VAL A CA 1
ATOM 2313 C C . VAL A 1 305 ? -49.375 61.565 30.224 1.00 38.39 317 VAL A C 1
ATOM 2314 O O . VAL A 1 305 ? -49.723 61.365 31.382 1.00 38.80 317 VAL A O 1
ATOM 2318 N N . ASP A 1 306 ? -49.885 60.863 29.179 1.00 36.27 318 ASP A N 1
ATOM 2319 C CA . ASP A 1 306 ? -50.911 59.802 29.346 1.00 37.32 318 ASP A CA 1
ATOM 2320 C C . ASP A 1 306 ? -50.441 58.666 30.287 1.00 42.28 318 ASP A C 1
ATOM 2321 O O . ASP A 1 306 ? -51.251 58.080 30.994 1.00 42.04 318 ASP A O 1
ATOM 2326 N N . LEU A 1 307 ? -49.130 58.370 30.279 1.00 37.55 319 LEU A N 1
ATOM 2327 C CA . LEU A 1 307 ? -48.508 57.324 31.075 1.00 36.81 319 LEU A CA 1
ATOM 2328 C C . LEU A 1 307 ? -48.004 57.829 32.446 1.00 42.89 319 LEU A C 1
ATOM 2329 O O . LEU A 1 307 ? -47.301 57.093 33.150 1.00 43.65 319 LEU A O 1
ATOM 2334 N N . GLY A 1 308 ? -48.379 59.054 32.824 1.00 38.78 320 GLY A N 1
ATOM 2335 C CA . GLY A 1 308 ? -48.076 59.594 34.144 1.00 37.75 320 GLY A CA 1
ATOM 2336 C C . GLY A 1 308 ? -46.806 60.383 34.371 1.00 42.83 320 GLY A C 1
ATOM 2337 O O . GLY A 1 308 ? -46.517 60.724 35.523 1.00 43.26 320 GLY A O 1
ATOM 2338 N N . SER A 1 309 ? -46.045 60.708 33.315 1.00 39.02 321 SER A N 1
ATOM 2339 C CA . SER A 1 309 ? -44.850 61.542 33.490 1.00 39.26 321 SER A CA 1
ATOM 2340 C C . SER A 1 309 ? -45.245 63.007 33.717 1.00 42.88 321 SER A C 1
ATOM 2341 O O . SER A 1 309 ? -46.246 63.472 33.171 1.00 42.36 321 SER A O 1
ATOM 2344 N N . SER A 1 310 ? -44.452 63.731 34.503 1.00 39.10 322 SER A N 1
ATOM 2345 C CA . SER A 1 310 ? -44.694 65.149 34.749 1.00 37.87 322 SER A CA 1
ATOM 2346 C C . SER A 1 310 ? -44.067 65.992 33.614 1.00 42.73 322 SER A C 1
ATOM 2347 O O . SER A 1 310 ? -43.160 65.530 32.914 1.00 43.07 322 SER A O 1
ATOM 2350 N N . THR A 1 311 ? -44.524 67.244 33.474 1.00 37.95 323 THR A N 1
ATOM 2351 C CA . THR A 1 311 ? -44.023 68.216 32.507 1.00 36.91 323 THR A CA 1
ATOM 2352 C C . THR A 1 311 ? -42.503 68.336 32.613 1.00 39.24 323 THR A C 1
ATOM 2353 O O . THR A 1 311 ? -41.817 68.308 31.594 1.00 39.30 323 THR A O 1
ATOM 2357 N N . ASN A 1 312 ? -41.988 68.436 33.841 1.00 35.28 324 ASN A N 1
ATOM 2358 C CA . ASN A 1 312 ? -40.564 68.636 34.107 1.00 35.30 324 ASN A CA 1
ATOM 2359 C C . ASN A 1 312 ? -39.741 67.379 33.869 1.00 40.03 324 ASN A C 1
ATOM 2360 O O . ASN A 1 312 ? -38.620 67.509 33.379 1.00 40.24 324 ASN A O 1
ATOM 2365 N N . GLU A 1 313 ? -40.303 66.173 34.123 1.00 37.08 325 GLU A N 1
ATOM 2366 C CA . GLU A 1 313 ? -39.609 64.901 33.829 1.00 36.44 325 GLU A CA 1
ATOM 2367 C C . GLU A 1 313 ? -39.393 64.761 32.333 1.00 41.95 325 GLU A C 1
ATOM 2368 O O . GLU A 1 313 ? -38.284 64.443 31.925 1.00 45.18 325 GLU A O 1
ATOM 2374 N N . ILE A 1 314 ? -40.431 65.055 31.515 1.00 36.02 326 ILE A N 1
ATOM 2375 C CA . ILE A 1 314 ? -40.381 64.999 30.041 1.00 34.10 326 ILE A CA 1
ATOM 2376 C C . ILE A 1 314 ? -39.426 66.073 29.487 1.00 37.24 326 ILE A C 1
ATOM 2377 O O . ILE A 1 314 ? -38.639 65.807 28.583 1.00 36.57 326 ILE A O 1
ATOM 2382 N N . GLN A 1 315 ? -39.558 67.307 29.989 1.00 34.69 327 GLN A N 1
ATOM 2383 C CA . GLN A 1 315 ? -38.770 68.464 29.565 1.00 33.56 327 GLN A CA 1
ATOM 2384 C C . GLN A 1 315 ? -37.256 68.192 29.670 1.00 39.27 327 GLN A C 1
ATOM 2385 O O . GLN A 1 315 ? -36.509 68.582 28.771 1.00 38.21 327 GLN A O 1
ATOM 2391 N N . LYS A 1 316 ? -36.809 67.547 30.775 1.00 37.41 328 LYS A N 1
ATOM 2392 C CA . LYS A 1 316 ? -35.393 67.237 31.024 1.00 37.88 328 LYS A CA 1
ATOM 2393 C C . LYS A 1 316 ? -34.798 66.253 30.010 1.00 39.82 328 LYS A C 1
ATOM 2394 O O . LYS A 1 316 ? -33.587 66.217 29.866 1.00 39.55 328 LYS A O 1
ATOM 2400 N N . LEU A 1 317 ? -35.637 65.481 29.306 1.00 35.62 329 LEU A N 1
ATOM 2401 C CA . LEU A 1 317 ? -35.190 64.463 28.346 1.00 35.30 329 LEU A CA 1
ATOM 2402 C C . LEU A 1 317 ? -34.846 65.017 26.976 1.00 40.56 329 LEU A C 1
ATOM 2403 O O . LEU A 1 317 ? -34.043 64.406 26.261 1.00 40.21 329 LEU A O 1
ATOM 2408 N N . ILE A 1 318 ? -35.464 66.155 26.593 1.00 37.77 330 ILE A N 1
ATOM 2409 C CA . ILE A 1 318 ? -35.265 66.757 25.275 1.00 36.67 330 ILE A CA 1
ATOM 2410 C C . ILE A 1 318 ? -33.811 67.289 25.125 1.00 40.55 330 ILE A C 1
ATOM 2411 O O . ILE A 1 318 ? -33.359 68.103 25.923 1.00 40.15 330 ILE A O 1
ATOM 2416 N N . PRO A 1 319 ? -33.059 66.793 24.124 1.00 38.56 331 PRO A N 1
ATOM 2417 C CA . PRO A 1 319 ? -31.680 67.280 23.933 1.00 39.14 331 PRO A CA 1
ATOM 2418 C C . PRO A 1 319 ? -31.648 68.753 23.517 1.00 47.28 331 PRO A C 1
ATOM 2419 O O . PRO A 1 319 ? -32.518 69.213 22.767 1.00 45.42 331 PRO A O 1
ATOM 2423 N N . LYS A 1 320 ? -30.647 69.494 24.043 1.00 48.10 332 LYS A N 1
ATOM 2424 C CA . LYS A 1 320 ? -30.453 70.920 23.736 1.00 49.11 332 LYS A CA 1
ATOM 2425 C C . LYS A 1 320 ? -29.987 71.047 22.305 1.00 55.00 332 LYS A C 1
ATOM 2426 O O . LYS A 1 320 ? -29.153 70.257 21.861 1.00 54.73 332 LYS A O 1
ATOM 2432 N N . MET A 1 321 ? -30.557 71.995 21.568 1.00 54.15 333 MET A N 1
ATOM 2433 C CA . MET A 1 321 ? -30.191 72.194 20.175 1.00 55.28 333 MET A CA 1
ATOM 2434 C C . MET A 1 321 ? -29.958 73.646 19.841 1.00 58.42 333 MET A C 1
ATOM 2435 O O . MET A 1 321 ? -30.727 74.508 20.263 1.00 57.06 333 MET A O 1
ATOM 2440 N N . ASP A 1 322 ? -28.909 73.914 19.042 1.00 55.03 334 ASP A N 1
ATOM 2441 C CA . ASP A 1 322 ? -28.627 75.268 18.578 1.00 53.91 334 ASP A CA 1
ATOM 2442 C C . ASP A 1 322 ? -29.682 75.604 17.503 1.00 54.28 334 ASP A C 1
ATOM 2443 O O . ASP A 1 322 ? -30.243 74.692 16.879 1.00 52.82 334 ASP A O 1
ATOM 2448 N N . LYS A 1 323 ? -30.017 76.900 17.355 1.00 50.27 335 LYS A N 1
ATOM 2449 C CA . LYS A 1 323 ? -31.065 77.366 16.427 1.00 49.84 335 LYS A CA 1
ATOM 2450 C C . LYS A 1 323 ? -30.741 77.053 14.958 1.00 54.86 335 LYS A C 1
ATOM 2451 O O . LYS A 1 323 ? -31.669 76.842 14.166 1.00 53.97 335 LYS A O 1
ATOM 2457 N N . GLN A 1 324 ? -29.441 76.993 14.605 1.00 52.31 336 GLN A N 1
ATOM 2458 C CA . GLN A 1 324 ? -29.018 76.664 13.247 1.00 53.72 336 GLN A CA 1
ATOM 2459 C C . GLN A 1 324 ? -29.329 75.192 12.939 1.00 58.98 336 GLN A C 1
ATOM 2460 O O . GLN A 1 324 ? -29.871 74.908 11.864 1.00 60.10 336 GLN A O 1
ATOM 2466 N N . GLU A 1 325 ? -29.059 74.274 13.901 1.00 54.50 337 GLU A N 1
ATOM 2467 C CA . GLU A 1 325 ? -29.379 72.846 13.772 1.00 54.47 337 GLU A CA 1
ATOM 2468 C C . GLU A 1 325 ? -30.897 72.647 13.668 1.00 60.69 337 GLU A C 1
ATOM 2469 O O . GLU A 1 325 ? -31.360 71.872 12.834 1.00 59.01 337 GLU A O 1
ATOM 2475 N N . MET A 1 326 ? -31.652 73.374 14.504 1.00 60.87 338 MET A N 1
ATOM 2476 C CA . MET A 1 326 ? -33.109 73.368 14.559 1.00 63.17 338 MET A CA 1
ATOM 2477 C C . MET A 1 326 ? -33.711 73.773 13.221 1.00 69.61 338 MET A C 1
ATOM 2478 O O . MET A 1 326 ? -34.593 73.073 12.721 1.00 70.03 338 MET A O 1
ATOM 2483 N N . ALA A 1 327 ? -33.210 74.888 12.630 1.00 67.69 339 ALA A N 1
ATOM 2484 C CA . ALA A 1 327 ? -33.648 75.435 11.335 1.00 67.45 339 ALA A CA 1
ATOM 2485 C C . ALA A 1 327 ? -33.346 74.450 10.197 1.00 69.13 339 ALA A C 1
ATOM 2486 O O . ALA A 1 327 ? -34.165 74.305 9.293 1.00 67.89 339 ALA A O 1
ATOM 2488 N N . ARG A 1 328 ? -32.197 73.747 10.274 1.00 66.06 340 ARG A N 1
ATOM 2489 C CA . ARG A 1 328 ? -31.793 72.699 9.324 1.00 66.72 340 ARG A CA 1
ATOM 2490 C C . ARG A 1 328 ? -32.828 71.552 9.312 1.00 73.48 340 ARG A C 1
ATOM 2491 O O . ARG A 1 328 ? -33.225 71.076 8.245 1.00 74.42 340 ARG A O 1
ATOM 2499 N N . ARG A 1 329 ? -33.264 71.129 10.521 1.00 68.98 341 ARG A N 1
ATOM 2500 C CA . ARG A 1 329 ? -34.236 70.070 10.747 1.00 67.76 341 ARG A CA 1
ATOM 2501 C C . ARG A 1 329 ? -35.637 70.523 10.368 1.00 73.43 341 ARG A C 1
ATOM 2502 O O . ARG A 1 329 ? -36.314 69.794 9.645 1.00 73.48 341 ARG A O 1
ATOM 2510 N N . GLN A 1 330 ? -36.071 71.717 10.845 1.00 71.54 342 GLN A N 1
ATOM 2511 C CA . GLN A 1 330 ? -37.406 72.295 10.594 1.00 72.56 342 GLN A CA 1
ATOM 2512 C C . GLN A 1 330 ? -37.694 72.472 9.101 1.00 81.57 342 GLN A C 1
ATOM 2513 O O . GLN A 1 330 ? -38.834 72.256 8.673 1.00 81.29 342 GLN A O 1
ATOM 2519 N N . LYS A 1 331 ? -36.660 72.861 8.318 1.00 81.60 343 LYS A N 1
ATOM 2520 C CA . LYS A 1 331 ? -36.758 73.053 6.868 1.00 82.65 343 LYS A CA 1
ATOM 2521 C C . LYS A 1 331 ? -36.821 71.696 6.161 1.00 87.80 343 LYS A C 1
ATOM 2522 O O . LYS A 1 331 ? -37.599 71.559 5.216 1.00 87.80 343 LYS A O 1
ATOM 2528 N N . ARG A 1 332 ? -36.037 70.695 6.631 1.00 84.82 344 ARG A N 1
ATOM 2529 C CA . ARG A 1 332 ? -36.025 69.331 6.077 1.00 85.23 344 ARG A CA 1
ATOM 2530 C C . ARG A 1 332 ? -37.394 68.633 6.270 1.00 91.13 344 ARG A C 1
ATOM 2531 O O . ARG A 1 332 ? -37.839 67.915 5.374 1.00 90.80 344 ARG A O 1
ATOM 2539 N N . ILE A 1 333 ? -38.054 68.860 7.429 1.00 88.85 345 ILE A N 1
ATOM 2540 C CA . ILE A 1 333 ? -39.376 68.308 7.767 1.00 88.93 345 ILE A CA 1
ATOM 2541 C C . ILE A 1 333 ? -40.425 68.924 6.810 1.00 96.25 345 ILE A C 1
ATOM 2542 O O . ILE A 1 333 ? -41.279 68.192 6.299 1.00 95.88 345 ILE A O 1
ATOM 2547 N N . LEU A 1 334 ? -40.326 70.251 6.542 1.00 95.36 346 LEU A N 1
ATOM 2548 C CA . LEU A 1 334 ? -41.205 70.974 5.611 1.00 96.25 346 LEU A CA 1
ATOM 2549 C C . LEU A 1 334 ? -40.960 70.524 4.160 1.00 102.09 346 LEU A C 1
ATOM 2550 O O . LEU A 1 334 ? -41.907 70.454 3.375 1.00 102.00 346 LEU A O 1
ATOM 2555 N N . GLU A 1 335 ? -39.689 70.209 3.824 1.00 100.05 347 GLU A N 1
ATOM 2556 C CA . GLU A 1 335 ? -39.237 69.739 2.510 1.00 100.58 347 GLU A CA 1
ATOM 2557 C C . GLU A 1 335 ? -39.804 68.345 2.204 1.00 106.18 347 GLU A C 1
ATOM 2558 O O . GLU A 1 335 ? -40.404 68.159 1.144 1.00 106.12 347 GLU A O 1
ATOM 2564 N N . ASN A 1 336 ? -39.611 67.378 3.132 1.00 103.77 348 ASN A N 1
ATOM 2565 C CA . ASN A 1 336 ? -40.054 65.983 3.001 1.00 103.95 348 ASN A CA 1
ATOM 2566 C C . ASN A 1 336 ? -41.577 65.864 2.801 1.00 108.29 348 ASN A C 1
ATOM 2567 O O . ASN A 1 336 ? -42.019 64.975 2.066 1.00 108.13 348 ASN A O 1
ATOM 2572 N N . ALA A 1 337 ? -42.366 66.771 3.419 1.00 104.50 349 ALA A N 1
ATOM 2573 C CA . ALA A 1 337 ? -43.820 66.801 3.272 1.00 132.74 349 ALA A CA 1
ATOM 2574 C C . ALA A 1 337 ? -44.201 67.462 1.939 1.00 160.04 349 ALA A C 1
ATOM 2575 O O . ALA A 1 337 ? -44.384 68.677 1.848 1.00 121.42 349 ALA A O 1
ATOM 2577 N N . PRO B 2 9 ? -34.807 21.451 43.718 1.00 101.17 4 PRO B N 1
ATOM 2578 C CA . PRO B 2 9 ? -33.648 21.005 42.937 1.00 100.54 4 PRO B CA 1
ATOM 2579 C C . PRO B 2 9 ? -33.882 21.102 41.422 1.00 102.07 4 PRO B C 1
ATOM 2580 O O . PRO B 2 9 ? -33.856 20.098 40.696 1.00 102.14 4 PRO B O 1
ATOM 2584 N N . SER B 2 10 ? -34.109 22.346 40.954 1.00 95.43 5 SER B N 1
ATOM 2585 C CA . SER B 2 10 ? -34.250 22.704 39.537 1.00 93.19 5 SER B CA 1
ATOM 2586 C C . SER B 2 10 ? -32.927 23.339 39.057 1.00 91.39 5 SER B C 1
ATOM 2587 O O . SER B 2 10 ? -32.026 23.587 39.879 1.00 91.30 5 SER B O 1
ATOM 2590 N N . LYS B 2 11 ? -32.811 23.602 37.734 1.00 81.42 6 LYS B N 1
ATOM 2591 C CA . LYS B 2 11 ? -31.619 24.230 37.165 1.00 77.69 6 LYS B CA 1
ATOM 2592 C C . LYS B 2 11 ? -31.846 25.746 36.921 1.00 71.62 6 LYS B C 1
ATOM 2593 O O . LYS B 2 11 ? -31.090 26.368 36.168 1.00 71.39 6 LYS B O 1
ATOM 2599 N N . LEU B 2 12 ? -32.847 26.343 37.598 1.00 60.79 7 LEU B N 1
ATOM 2600 C CA . LEU B 2 12 ? -33.148 27.775 37.473 1.00 57.53 7 LEU B CA 1
ATOM 2601 C C . LEU B 2 12 ? -32.163 28.635 38.246 1.00 54.89 7 LEU B C 1
ATOM 2602 O O . LEU B 2 12 ? -31.988 28.443 39.453 1.00 53.50 7 LEU B O 1
ATOM 2607 N N . ALA B 2 13 ? -31.538 29.594 37.551 1.00 47.80 8 ALA B N 1
ATOM 2608 C CA . ALA B 2 13 ? -30.679 30.586 38.180 1.00 46.84 8 ALA B CA 1
ATOM 2609 C C . ALA B 2 13 ? -31.601 31.744 38.605 1.00 48.97 8 ALA B C 1
ATOM 2610 O O . ALA B 2 13 ? -32.273 32.347 37.756 1.00 49.55 8 ALA B O 1
ATOM 2612 N N . VAL B 2 14 ? -31.740 31.953 39.925 1.00 42.63 9 VAL B N 1
ATOM 2613 C CA . VAL B 2 14 ? -32.641 32.953 40.509 1.00 41.66 9 VAL B CA 1
ATOM 2614 C C . VAL B 2 14 ? -31.868 34.038 41.277 1.00 46.48 9 VAL B C 1
ATOM 2615 O O . VAL B 2 14 ? -30.910 33.727 41.993 1.00 46.46 9 VAL B O 1
ATOM 2619 N N . ALA B 2 15 ? -32.313 35.307 41.144 1.00 42.74 10 ALA B N 1
ATOM 2620 C CA . ALA B 2 15 ? -31.782 36.437 41.907 1.00 42.26 10 ALA B CA 1
ATOM 2621 C C . ALA B 2 15 ? -32.916 37.189 42.588 1.00 46.36 10 ALA B C 1
ATOM 2622 O O . ALA B 2 15 ? -33.984 37.368 41.993 1.00 46.05 10 ALA B O 1
ATOM 2624 N N . VAL B 2 16 ? -32.712 37.566 43.862 1.00 44.37 11 VAL B N 1
ATOM 2625 C CA . VAL B 2 16 ? -33.672 38.361 44.635 1.00 44.58 11 VAL B CA 1
ATOM 2626 C C . VAL B 2 16 ? -33.001 39.716 44.859 1.00 50.88 11 VAL B C 1
ATOM 2627 O O . VAL B 2 16 ? -31.808 39.770 45.174 1.00 50.63 11 VAL B O 1
ATOM 2631 N N . VAL B 2 17 ? -33.719 40.804 44.538 1.00 49.37 12 VAL B N 1
ATOM 2632 C CA . VAL B 2 17 ? -33.145 42.147 44.589 1.00 49.56 12 VAL B CA 1
ATOM 2633 C C . VAL B 2 17 ? -34.012 43.096 45.445 1.00 55.64 12 VAL B C 1
ATOM 2634 O O . VAL B 2 17 ? -35.242 43.112 45.339 1.00 54.69 12 VAL B O 1
ATOM 2638 N N . ASP B 2 18 ? -33.341 43.856 46.323 1.00 54.50 13 ASP B N 1
ATOM 2639 C CA . ASP B 2 18 ? -33.951 44.868 47.192 1.00 54.63 13 ASP B CA 1
ATOM 2640 C C . ASP B 2 18 ? -33.112 46.146 47.110 1.00 59.14 13 ASP B C 1
ATOM 2641 O O . ASP B 2 18 ? -32.426 46.333 46.111 1.00 59.11 13 ASP B O 1
ATOM 2646 N N . SER B 2 19 ? -33.112 46.990 48.160 1.00 57.03 14 SER B N 1
ATOM 2647 C CA . SER B 2 19 ? -32.320 48.222 48.160 1.00 56.88 14 SER B CA 1
ATOM 2648 C C . SER B 2 19 ? -30.913 48.016 48.738 1.00 60.66 14 SER B C 1
ATOM 2649 O O . SER B 2 19 ? -29.936 48.335 48.061 1.00 58.38 14 SER B O 1
ATOM 2652 N N . SER B 2 20 ? -30.798 47.489 49.975 1.00 60.20 15 SER B N 1
ATOM 2653 C CA . SER B 2 20 ? -29.483 47.401 50.646 1.00 61.60 15 SER B CA 1
ATOM 2654 C C . SER B 2 20 ? -28.787 46.024 50.596 1.00 67.06 15 SER B C 1
ATOM 2655 O O . SER B 2 20 ? -27.566 45.971 50.790 1.00 66.40 15 SER B O 1
ATOM 2658 N N . ASN B 2 21 ? -29.546 44.932 50.316 1.00 64.71 16 ASN B N 1
ATOM 2659 C CA . ASN B 2 21 ? -29.104 43.519 50.313 1.00 63.97 16 ASN B CA 1
ATOM 2660 C C . ASN B 2 21 ? -28.812 43.157 51.776 1.00 67.84 16 ASN B C 1
ATOM 2661 O O . ASN B 2 21 ? -27.724 42.673 52.117 1.00 66.97 16 ASN B O 1
ATOM 2666 N N . MET B 2 22 ? -29.801 43.446 52.646 1.00 64.49 17 MET B N 1
ATOM 2667 C CA . MET B 2 22 ? -29.645 43.282 54.077 1.00 64.99 17 MET B CA 1
ATOM 2668 C C . MET B 2 22 ? -30.832 42.561 54.712 1.00 68.55 17 MET B C 1
ATOM 2669 O O . MET B 2 22 ? -30.616 41.557 55.388 1.00 69.08 17 MET B O 1
ATOM 2674 N N . ASN B 2 23 ? -32.064 43.057 54.519 1.00 63.55 18 ASN B N 1
ATOM 2675 C CA . ASN B 2 23 ? -33.240 42.463 55.149 1.00 62.80 18 ASN B CA 1
ATOM 2676 C C . ASN B 2 23 ? -34.047 41.538 54.206 1.00 68.39 18 ASN B C 1
ATOM 2677 O O . ASN B 2 23 ? -34.021 40.314 54.393 1.00 68.99 18 ASN B O 1
ATOM 2682 N N . ARG B 2 24 ? -34.793 42.122 53.237 1.00 63.64 19 ARG B N 1
ATOM 2683 C CA . ARG B 2 24 ? -35.742 41.404 52.383 1.00 62.51 19 ARG B CA 1
ATOM 2684 C C . ARG B 2 24 ? -35.125 40.378 51.417 1.00 63.41 19 ARG B C 1
ATOM 2685 O O . ARG B 2 24 ? -35.657 39.271 51.333 1.00 60.67 19 ARG B O 1
ATOM 2693 N N . SER B 2 25 ? -34.037 40.735 50.694 1.00 60.14 20 SER B N 1
ATOM 2694 C CA . SER B 2 25 ? -33.411 39.824 49.730 1.00 59.55 20 SER B CA 1
ATOM 2695 C C . SER B 2 25 ? -32.713 38.641 50.414 1.00 64.32 20 SER B C 1
ATOM 2696 O O . SER B 2 25 ? -32.735 37.532 49.875 1.00 63.65 20 SER B O 1
ATOM 2699 N N . MET B 2 26 ? -32.094 38.886 51.589 1.00 60.86 21 MET B N 1
ATOM 2700 C CA . MET B 2 26 ? -31.369 37.871 52.353 1.00 60.28 21 MET B CA 1
ATOM 2701 C C . MET B 2 26 ? -32.331 36.896 53.015 1.00 62.71 21 MET B C 1
ATOM 2702 O O . MET B 2 26 ? -32.017 35.712 53.086 1.00 62.37 21 MET B O 1
ATOM 2707 N N . GLU B 2 27 ? -33.521 37.369 53.422 1.00 58.96 22 GLU B N 1
ATOM 2708 C CA . GLU B 2 27 ? -34.589 36.528 53.971 1.00 59.00 22 GLU B CA 1
ATOM 2709 C C . GLU B 2 27 ? -35.067 35.543 52.899 1.00 62.97 22 GLU B C 1
ATOM 2710 O O . GLU B 2 27 ? -35.260 34.362 53.186 1.00 63.45 22 GLU B O 1
ATOM 2716 N N . ALA B 2 28 ? -35.227 36.035 51.650 1.00 58.04 23 ALA B N 1
ATOM 2717 C CA . ALA B 2 28 ? -35.634 35.222 50.508 1.00 56.31 23 ALA B CA 1
ATOM 2718 C C . ALA B 2 28 ? -34.483 34.309 50.074 1.00 55.46 23 ALA B C 1
ATOM 2719 O O . ALA B 2 28 ? -34.721 33.143 49.785 1.00 54.02 23 ALA B O 1
ATOM 2721 N N . HIS B 2 29 ? -33.243 34.825 50.073 1.00 50.96 24 HIS B N 1
ATOM 2722 C CA . HIS B 2 29 ? -32.023 34.079 49.726 1.00 50.72 24 HIS B CA 1
ATOM 2723 C C . HIS B 2 29 ? -31.898 32.860 50.624 1.00 58.55 24 HIS B C 1
ATOM 2724 O O . HIS B 2 29 ? -31.709 31.757 50.126 1.00 60.15 24 HIS B O 1
ATOM 2731 N N . ASN B 2 30 ? -32.069 33.066 51.940 1.00 55.94 25 ASN B N 1
ATOM 2732 C CA . ASN B 2 30 ? -32.031 32.068 52.995 1.00 55.65 25 ASN B CA 1
ATOM 2733 C C . ASN B 2 30 ? -32.996 30.913 52.715 1.00 58.75 25 ASN B C 1
ATOM 2734 O O . ASN B 2 30 ? -32.550 29.765 52.644 1.00 58.85 25 ASN B O 1
ATOM 2739 N N . PHE B 2 31 ? -34.297 31.209 52.540 1.00 55.38 26 PHE B N 1
ATOM 2740 C CA . PHE B 2 31 ? -35.313 30.184 52.290 1.00 55.51 26 PHE B CA 1
ATOM 2741 C C . PHE B 2 31 ? -35.141 29.494 50.932 1.00 57.83 26 PHE B C 1
ATOM 2742 O O . PHE B 2 31 ? -35.337 28.283 50.855 1.00 57.49 26 PHE B O 1
ATOM 2750 N N . LEU B 2 32 ? -34.747 30.240 49.876 1.00 53.14 27 LEU B N 1
ATOM 2751 C CA . LEU B 2 32 ? -34.541 29.661 48.544 1.00 51.85 27 LEU B CA 1
ATOM 2752 C C . LEU B 2 32 ? -33.325 28.720 48.517 1.00 54.17 27 LEU B C 1
ATOM 2753 O O . LEU B 2 32 ? -33.394 27.668 47.878 1.00 53.65 27 LEU B O 1
ATOM 2758 N N . ALA B 2 33 ? -32.227 29.088 49.213 1.00 50.72 28 ALA B N 1
ATOM 2759 C CA . ALA B 2 33 ? -31.015 28.251 49.314 1.00 50.60 28 ALA B CA 1
ATOM 2760 C C . ALA B 2 33 ? -31.347 26.918 50.024 1.00 55.42 28 ALA B C 1
ATOM 2761 O O . ALA B 2 33 ? -30.926 25.858 49.559 1.00 55.14 28 ALA B O 1
ATOM 2763 N N . LYS B 2 34 ? -32.188 26.980 51.080 1.00 52.17 29 LYS B N 1
ATOM 2764 C CA . LYS B 2 34 ? -32.645 25.815 51.842 1.00 52.61 29 LYS B CA 1
ATOM 2765 C C . LYS B 2 34 ? -33.538 24.904 50.995 1.00 57.64 29 LYS B C 1
ATOM 2766 O O . LYS B 2 34 ? -33.617 23.704 51.262 1.00 58.79 29 LYS B O 1
ATOM 2772 N N . LYS B 2 35 ? -34.187 25.466 49.963 1.00 52.47 30 LYS B N 1
ATOM 2773 C CA . LYS B 2 35 ? -35.056 24.723 49.057 1.00 50.81 30 LYS B CA 1
ATOM 2774 C C . LYS B 2 35 ? -34.257 24.105 47.903 1.00 52.11 30 LYS B C 1
ATOM 2775 O O . LYS B 2 35 ? -34.813 23.361 47.101 1.00 51.91 30 LYS B O 1
ATOM 2781 N N . GLY B 2 36 ? -32.958 24.391 47.863 1.00 47.32 31 GLY B N 1
ATOM 2782 C CA . GLY B 2 36 ? -32.024 23.837 46.889 1.00 46.83 31 GLY B CA 1
ATOM 2783 C C . GLY B 2 36 ? -31.848 24.605 45.597 1.00 51.72 31 GLY B C 1
ATOM 2784 O O . GLY B 2 36 ? -31.224 24.087 44.665 1.00 51.06 31 GLY B O 1
ATOM 2785 N N . PHE B 2 37 ? -32.358 25.861 45.536 1.00 48.06 32 PHE B N 1
ATOM 2786 C CA . PHE B 2 37 ? -32.258 26.700 44.339 1.00 46.85 32 PHE B CA 1
ATOM 2787 C C . PHE B 2 37 ? -30.880 27.348 44.186 1.00 50.16 32 PHE B C 1
ATOM 2788 O O . PHE B 2 37 ? -30.224 27.674 45.178 1.00 49.36 32 PHE B O 1
ATOM 2796 N N . ASN B 2 38 ? -30.454 27.534 42.920 1.00 45.93 33 ASN B N 1
ATOM 2797 C CA . ASN B 2 38 ? -29.266 28.290 42.548 1.00 45.75 33 ASN B CA 1
ATOM 2798 C C . ASN B 2 38 ? -29.701 29.765 42.691 1.00 51.42 33 ASN B C 1
ATOM 2799 O O . ASN B 2 38 ? -30.324 30.328 41.776 1.00 51.71 33 ASN B O 1
ATOM 2804 N N . VAL B 2 39 ? -29.498 30.326 43.895 1.00 47.41 34 VAL B N 1
ATOM 2805 C CA . VAL B 2 39 ? -29.954 31.665 44.261 1.00 46.99 34 VAL B CA 1
ATOM 2806 C C . VAL B 2 39 ? -28.779 32.616 44.588 1.00 54.31 34 VAL B C 1
ATOM 2807 O O . VAL B 2 39 ? -27.776 32.218 45.186 1.00 54.13 34 VAL B O 1
ATOM 2811 N N . ARG B 2 40 ? -28.919 33.875 44.143 1.00 51.57 35 ARG B N 1
ATOM 2812 C CA . ARG B 2 40 ? -28.014 34.994 44.418 1.00 50.92 35 ARG B CA 1
ATOM 2813 C C . ARG B 2 40 ? -28.875 36.184 44.840 1.00 54.85 35 ARG B C 1
ATOM 2814 O O . ARG B 2 40 ? -30.089 36.169 44.618 1.00 53.81 35 ARG B O 1
ATOM 2822 N N . SER B 2 41 ? -28.297 37.149 45.543 1.00 52.90 36 SER B N 1
ATOM 2823 C CA . SER B 2 41 ? -29.070 38.300 46.007 1.00 53.19 36 SER B CA 1
ATOM 2824 C C . SER B 2 41 ? -28.254 39.568 45.876 1.00 57.58 36 SER B C 1
ATOM 2825 O O . SER B 2 41 ? -27.020 39.518 45.917 1.00 57.12 36 SER B O 1
ATOM 2828 N N . TYR B 2 42 ? -28.946 40.692 45.600 1.00 54.48 37 TYR B N 1
ATOM 2829 C CA . TYR B 2 42 ? -28.314 42.000 45.393 1.00 53.72 37 TYR B CA 1
ATOM 2830 C C . TYR B 2 42 ? -29.186 43.126 45.918 1.00 58.10 37 TYR B C 1
ATOM 2831 O O . TYR B 2 42 ? -30.360 42.927 46.238 1.00 57.04 37 TYR B O 1
ATOM 2840 N N . GLY B 2 43 ? -28.594 44.308 45.989 1.00 57.01 38 GLY B N 1
ATOM 2841 C CA . GLY B 2 43 ? -29.271 45.536 46.384 1.00 57.12 38 GLY B CA 1
ATOM 2842 C C . GLY B 2 43 ? -29.161 46.527 45.249 1.00 61.33 38 GLY B C 1
ATOM 2843 O O . GLY B 2 43 ? -28.166 46.495 44.513 1.00 60.18 38 GLY B O 1
ATOM 2844 N N . THR B 2 44 ? -30.178 47.403 45.083 1.00 60.11 39 THR B N 1
ATOM 2845 C CA . THR B 2 44 ? -30.202 48.412 44.005 1.00 61.28 39 THR B CA 1
ATOM 2846 C C . THR B 2 44 ? -29.748 49.812 44.438 1.00 70.92 39 THR B C 1
ATOM 2847 O O . THR B 2 44 ? -29.456 50.642 43.570 1.00 71.22 39 THR B O 1
ATOM 2851 N N . GLY B 2 45 ? -29.688 50.052 45.751 1.00 70.71 40 GLY B N 1
ATOM 2852 C CA . GLY B 2 45 ? -29.272 51.319 46.343 1.00 71.74 40 GLY B CA 1
ATOM 2853 C C . GLY B 2 45 ? -27.841 51.701 46.016 1.00 78.88 40 GLY B C 1
ATOM 2854 O O . GLY B 2 45 ? -27.049 50.855 45.582 1.00 77.37 40 GLY B O 1
ATOM 2855 N N . GLU B 2 46 ? -27.511 52.999 46.178 1.00 79.28 41 GLU B N 1
ATOM 2856 C CA . GLU B 2 46 ? -26.166 53.527 45.913 1.00 80.35 41 GLU B CA 1
ATOM 2857 C C . GLU B 2 46 ? -25.170 52.961 46.933 1.00 85.15 41 GLU B C 1
ATOM 2858 O O . GLU B 2 46 ? -24.047 52.585 46.573 1.00 83.57 41 GLU B O 1
ATOM 2864 N N . ARG B 2 47 ? -25.622 52.877 48.201 1.00 83.51 42 ARG B N 1
ATOM 2865 C CA . ARG B 2 47 ? -24.879 52.358 49.345 1.00 84.38 42 ARG B CA 1
ATOM 2866 C C . ARG B 2 47 ? -25.796 51.511 50.249 1.00 88.72 42 ARG B C 1
ATOM 2867 O O . ARG B 2 47 ? -27.026 51.540 50.116 1.00 87.28 42 ARG B O 1
ATOM 2875 N N . VAL B 2 48 ? -25.179 50.743 51.155 1.00 86.98 43 VAL B N 1
ATOM 2876 C CA . VAL B 2 48 ? -25.877 49.884 52.110 1.00 87.60 43 VAL B CA 1
ATOM 2877 C C . VAL B 2 48 ? -26.454 50.771 53.220 1.00 94.54 43 VAL B C 1
ATOM 2878 O O . VAL B 2 48 ? -25.717 51.547 53.820 1.00 93.83 43 VAL B O 1
ATOM 2882 N N . LYS B 2 49 ? -27.768 50.676 53.469 1.00 94.44 44 LYS B N 1
ATOM 2883 C CA . LYS B 2 49 ? -28.427 51.514 54.469 1.00 95.90 44 LYS B CA 1
ATOM 2884 C C . LYS B 2 49 ? -29.239 50.692 55.483 1.00 103.97 44 LYS B C 1
ATOM 2885 O O . LYS B 2 49 ? -30.259 50.088 55.131 1.00 103.70 44 LYS B O 1
ATOM 2891 N N . LEU B 2 50 ? -28.776 50.693 56.751 1.00 103.68 45 LEU B N 1
ATOM 2892 C CA . LEU B 2 50 ? -29.407 50.020 57.897 1.00 105.04 45 LEU B CA 1
ATOM 2893 C C . LEU B 2 50 ? -30.046 51.052 58.821 1.00 112.56 45 LEU B C 1
ATOM 2894 O O . LEU B 2 50 ? -29.453 52.121 58.982 1.00 112.13 45 LEU B O 1
ATOM 2899 N N . PRO B 2 51 ? -31.197 50.768 59.486 1.00 112.02 46 PRO B N 1
ATOM 2900 C CA . PRO B 2 51 ? -31.786 51.784 60.382 1.00 113.24 46 PRO B CA 1
ATOM 2901 C C . PRO B 2 51 ? -30.892 52.098 61.594 1.00 122.03 46 PRO B C 1
ATOM 2902 O O . PRO B 2 51 ? -30.040 51.283 61.969 1.00 121.88 46 PRO B O 1
ATOM 2906 N N . GLY B 2 52 ? -31.076 53.293 62.164 1.00 121.94 47 GLY B N 1
ATOM 2907 C CA . GLY B 2 52 ? -30.305 53.773 63.306 1.00 123.23 47 GLY B CA 1
ATOM 2908 C C . GLY B 2 52 ? -31.090 53.934 64.596 1.00 130.55 47 GLY B C 1
ATOM 2909 O O . GLY B 2 52 ? -32.100 53.252 64.813 1.00 130.02 47 GLY B O 1
ATOM 2910 N N . MET B 2 53 ? -30.615 54.850 65.466 1.00 129.79 48 MET B N 1
ATOM 2911 C CA . MET B 2 53 ? -31.193 55.148 66.785 1.00 130.72 48 MET B CA 1
ATOM 2912 C C . MET B 2 53 ? -32.575 55.816 66.684 1.00 135.65 48 MET B C 1
ATOM 2913 O O . MET B 2 53 ? -33.442 55.538 67.516 1.00 135.17 48 MET B O 1
ATOM 2918 N N . ALA B 2 54 ? -32.766 56.706 65.682 1.00 132.99 49 ALA B N 1
ATOM 2919 C CA . ALA B 2 54 ? -34.013 57.448 65.458 1.00 133.02 49 ALA B CA 1
ATOM 2920 C C . ALA B 2 54 ? -34.301 57.655 63.963 1.00 137.16 49 ALA B C 1
ATOM 2921 O O . ALA B 2 54 ? -33.506 57.232 63.118 1.00 136.60 49 ALA B O 1
ATOM 2923 N N . PHE B 2 55 ? -35.445 58.339 63.646 1.00 133.94 50 PHE B N 1
ATOM 2924 C CA . PHE B 2 55 ? -35.897 58.702 62.291 1.00 133.65 50 PHE B CA 1
ATOM 2925 C C . PHE B 2 55 ? -34.812 59.523 61.578 1.00 137.07 50 PHE B C 1
ATOM 2926 O O . PHE B 2 55 ? -34.365 60.544 62.111 1.00 136.77 50 PHE B O 1
ATOM 2934 N N . ASP B 2 56 ? -34.362 59.037 60.399 1.00 132.93 51 ASP B N 1
ATOM 2935 C CA . ASP B 2 56 ? -33.298 59.600 59.551 1.00 132.33 51 ASP B CA 1
ATOM 2936 C C . ASP B 2 56 ? -31.919 59.504 60.249 1.00 135.14 51 ASP B C 1
ATOM 2937 O O . ASP B 2 56 ? -31.834 59.095 61.413 1.00 134.30 51 ASP B O 1
ATOM 2942 N N . LYS B 2 57 ? -30.839 59.835 59.500 1.00 131.35 52 LYS B N 1
ATOM 2943 C CA . LYS B 2 57 ? -29.425 59.731 59.897 1.00 130.94 52 LYS B CA 1
ATOM 2944 C C . LYS B 2 57 ? -29.104 58.237 60.253 1.00 133.93 52 LYS B C 1
ATOM 2945 O O . LYS B 2 57 ? -28.649 57.946 61.365 1.00 133.72 52 LYS B O 1
ATOM 2951 N N . PRO B 2 58 ? -29.360 57.268 59.327 1.00 129.23 53 PRO B N 1
ATOM 2952 C CA . PRO B 2 58 ? -29.126 55.854 59.658 1.00 128.15 53 PRO B CA 1
ATOM 2953 C C . PRO B 2 58 ? -27.708 55.379 59.296 1.00 128.92 53 PRO B C 1
ATOM 2954 O O . PRO B 2 58 ? -26.888 56.169 58.819 1.00 128.31 53 PRO B O 1
ATOM 2958 N N . ASN B 2 59 ? -27.422 54.082 59.532 1.00 123.10 54 ASN B N 1
ATOM 2959 C CA . ASN B 2 59 ? -26.101 53.494 59.323 1.00 121.68 54 ASN B CA 1
ATOM 2960 C C . ASN B 2 59 ? -25.841 53.238 57.837 1.00 122.27 54 ASN B C 1
ATOM 2961 O O . ASN B 2 59 ? -26.553 52.455 57.210 1.00 121.72 54 ASN B O 1
ATOM 2966 N N . VAL B 2 60 ? -24.822 53.913 57.277 1.00 116.56 55 VAL B N 1
ATOM 2967 C CA . VAL B 2 60 ? -24.476 53.843 55.855 1.00 115.51 55 VAL B CA 1
ATOM 2968 C C . VAL B 2 60 ? -23.109 53.163 55.662 1.00 117.31 55 VAL B C 1
ATOM 2969 O O . VAL B 2 60 ? -22.147 53.500 56.352 1.00 116.91 55 VAL B O 1
ATOM 2973 N N . TYR B 2 61 ? -23.044 52.202 54.715 1.00 112.27 56 TYR B N 1
ATOM 2974 C CA . TYR B 2 61 ? -21.842 51.428 54.369 1.00 111.28 56 TYR B CA 1
ATOM 2975 C C . TYR B 2 61 ? -21.703 51.270 52.865 1.00 112.90 56 TYR B C 1
ATOM 2976 O O . TYR B 2 61 ? -22.708 51.258 52.155 1.00 111.94 56 TYR B O 1
ATOM 2985 N N . GLU B 2 62 ? -20.463 51.120 52.381 1.00 108.50 57 GLU B N 1
ATOM 2986 C CA . GLU B 2 62 ? -20.187 50.904 50.960 1.00 108.07 57 GLU B CA 1
ATOM 2987 C C . GLU B 2 62 ? -20.493 49.458 50.583 1.00 111.14 57 GLU B C 1
ATOM 2988 O O . GLU B 2 62 ? -20.294 48.567 51.409 1.00 111.14 57 GLU B O 1
ATOM 2994 N N . PHE B 2 63 ? -20.957 49.213 49.341 1.00 106.23 58 PHE B N 1
ATOM 2995 C CA . PHE B 2 63 ? -21.219 47.849 48.876 1.00 105.07 58 PHE B CA 1
ATOM 2996 C C . PHE B 2 63 ? -19.867 47.143 48.701 1.00 107.74 58 PHE B C 1
ATOM 2997 O O . PHE B 2 63 ? -19.017 47.605 47.932 1.00 107.24 58 PHE B O 1
ATOM 3005 N N . GLY B 2 64 ? -19.664 46.092 49.493 1.00 103.12 59 GLY B N 1
ATOM 3006 C CA . GLY B 2 64 ? -18.423 45.325 49.549 1.00 102.36 59 GLY B CA 1
ATOM 3007 C C . GLY B 2 64 ? -17.929 45.166 50.975 1.00 105.18 59 GLY B C 1
ATOM 3008 O O . GLY B 2 64 ? -17.006 44.388 51.229 1.00 103.76 59 GLY B O 1
ATOM 3009 N N . THR B 2 65 ? -18.547 45.923 51.917 1.00 102.50 60 THR B N 1
ATOM 3010 C CA . THR B 2 65 ? -18.274 45.890 53.358 1.00 102.68 60 THR B CA 1
ATOM 3011 C C . THR B 2 65 ? -18.802 44.566 53.891 1.00 106.77 60 THR B C 1
ATOM 3012 O O . THR B 2 65 ? -19.964 44.251 53.649 1.00 106.16 60 THR B O 1
ATOM 3016 N N . LYS B 2 66 ? -17.959 43.785 54.590 1.00 103.49 61 LYS B N 1
ATOM 3017 C CA . LYS B 2 66 ? -18.364 42.488 55.137 1.00 103.19 61 LYS B CA 1
ATOM 3018 C C . LYS B 2 66 ? -19.468 42.660 56.176 1.00 108.19 61 LYS B C 1
ATOM 3019 O O . LYS B 2 66 ? -19.482 43.670 56.887 1.00 107.58 61 LYS B O 1
ATOM 3025 N N . TYR B 2 67 ? -20.406 41.687 56.240 1.00 106.20 62 TYR B N 1
ATOM 3026 C CA . TYR B 2 67 ? -21.510 41.682 57.210 1.00 106.94 62 TYR B CA 1
ATOM 3027 C C . TYR B 2 67 ? -20.946 41.607 58.633 1.00 113.58 62 TYR B C 1
ATOM 3028 O O . TYR B 2 67 ? -21.505 42.194 59.565 1.00 113.04 62 TYR B O 1
ATOM 3037 N N . GLU B 2 68 ? -19.811 40.885 58.767 1.00 112.30 63 GLU B N 1
ATOM 3038 C CA . GLU B 2 68 ? -19.014 40.679 59.976 1.00 112.88 63 GLU B CA 1
ATOM 3039 C C . GLU B 2 68 ? -18.552 42.029 60.538 1.00 118.12 63 GLU B C 1
ATOM 3040 O O . GLU B 2 68 ? -18.685 42.268 61.739 1.00 117.52 63 GLU B O 1
ATOM 3046 N N . ASP B 2 69 ? -18.045 42.913 59.649 1.00 115.81 64 ASP B N 1
ATOM 3047 C CA . ASP B 2 69 ? -17.574 44.258 59.975 1.00 116.06 64 ASP B CA 1
ATOM 3048 C C . ASP B 2 69 ? -18.737 45.155 60.394 1.00 122.88 64 ASP B C 1
ATOM 3049 O O . ASP B 2 69 ? -18.578 45.943 61.325 1.00 122.82 64 ASP B O 1
ATOM 3054 N N . ILE B 2 70 ? -19.907 45.020 59.730 1.00 121.60 65 ILE B N 1
ATOM 3055 C CA . ILE B 2 70 ? -21.113 45.798 60.047 1.00 122.41 65 ILE B CA 1
ATOM 3056 C C . ILE B 2 70 ? -21.647 45.331 61.418 1.00 129.25 65 ILE B C 1
ATOM 3057 O O . ILE B 2 70 ? -22.093 46.168 62.206 1.00 128.80 65 ILE B O 1
ATOM 3062 N N . TYR B 2 71 ? -21.539 44.013 61.714 1.00 128.39 66 TYR B N 1
ATOM 3063 C CA . TYR B 2 71 ? -21.936 43.411 62.996 1.00 129.29 66 TYR B CA 1
ATOM 3064 C C . TYR B 2 71 ? -21.097 44.027 64.128 1.00 135.57 66 TYR B C 1
ATOM 3065 O O . TYR B 2 71 ? -21.659 44.546 65.096 1.00 135.12 66 TYR B O 1
ATOM 3074 N N . ARG B 2 72 ? -19.756 44.007 63.963 1.00 133.76 67 ARG B N 1
ATOM 3075 C CA . ARG B 2 72 ? -18.767 44.540 64.906 1.00 134.19 67 ARG B CA 1
ATOM 3076 C C . ARG B 2 72 ? -18.915 46.062 65.102 1.00 139.10 67 ARG B C 1
ATOM 3077 O O . ARG B 2 72 ? -18.729 46.542 66.222 1.00 138.88 67 ARG B O 1
ATOM 3085 N N . ASP B 2 73 ? -19.269 46.804 64.029 1.00 136.13 68 ASP B N 1
ATOM 3086 C CA . ASP B 2 73 ? -19.472 48.258 64.042 1.00 136.23 68 ASP B CA 1
ATOM 3087 C C . ASP B 2 73 ? -20.693 48.637 64.900 1.00 141.48 68 ASP B C 1
ATOM 3088 O O . ASP B 2 73 ? -20.593 49.535 65.735 1.00 141.21 68 ASP B O 1
ATOM 3093 N N . LEU B 2 74 ? -21.834 47.948 64.691 1.00 139.25 69 LEU B N 1
ATOM 3094 C CA . LEU B 2 74 ? -23.095 48.146 65.419 1.00 139.63 69 LEU B CA 1
ATOM 3095 C C . LEU B 2 74 ? -22.986 47.679 66.873 1.00 144.16 69 LEU B C 1
ATOM 3096 O O . LEU B 2 74 ? -23.706 48.192 67.733 1.00 143.68 69 LEU B O 1
ATOM 3101 N N . GLU B 2 75 ? -22.103 46.688 67.130 1.00 141.26 70 GLU B N 1
ATOM 3102 C CA . GLU B 2 75 ? -21.802 46.116 68.445 1.00 141.29 70 GLU B CA 1
ATOM 3103 C C . GLU B 2 75 ? -21.099 47.164 69.325 1.00 145.25 70 GLU B C 1
ATOM 3104 O O . GLU B 2 75 ? -21.509 47.377 70.469 1.00 144.54 70 GLU B O 1
ATOM 3110 N N . SER B 2 76 ? -20.060 47.832 68.770 1.00 142.04 71 SER B N 1
ATOM 3111 C CA . SER B 2 76 ? -19.275 48.868 69.448 1.00 141.87 71 SER B CA 1
ATOM 3112 C C . SER B 2 76 ? -20.087 50.155 69.662 1.00 146.32 71 SER B C 1
ATOM 3113 O O . SER B 2 76 ? -19.881 50.836 70.667 1.00 146.17 71 SER B O 1
ATOM 3116 N N . LYS B 2 77 ? -21.001 50.483 68.725 1.00 143.03 72 LYS B N 1
ATOM 3117 C CA . LYS B 2 77 ? -21.854 51.675 68.789 1.00 142.88 72 LYS B CA 1
ATOM 3118 C C . LYS B 2 77 ? -22.858 51.559 69.944 1.00 146.57 72 LYS B C 1
ATOM 3119 O O . LYS B 2 77 ? -22.864 52.413 70.831 1.00 146.17 72 LYS B O 1
ATOM 3125 N N . ASP B 2 78 ? -23.681 50.491 69.932 1.00 143.03 73 ASP B N 1
ATOM 3126 C CA . ASP B 2 78 ? -24.682 50.166 70.947 1.00 142.85 73 ASP B CA 1
ATOM 3127 C C . ASP B 2 78 ? -25.069 48.695 70.811 1.00 147.06 73 ASP B C 1
ATOM 3128 O O . ASP B 2 78 ? -25.907 48.344 69.978 1.00 146.71 73 ASP B O 1
ATOM 3133 N N . LYS B 2 79 ? -24.441 47.835 71.622 1.00 143.71 74 LYS B N 1
ATOM 3134 C CA . LYS B 2 79 ? -24.692 46.393 71.620 1.00 143.53 74 LYS B CA 1
ATOM 3135 C C . LYS B 2 79 ? -26.109 46.056 72.126 1.00 147.81 74 LYS B C 1
ATOM 3136 O O . LYS B 2 79 ? -26.720 45.125 71.609 1.00 147.41 74 LYS B O 1
ATOM 3142 N N . GLU B 2 80 ? -26.629 46.813 73.110 1.00 144.66 75 GLU B N 1
ATOM 3143 C CA . GLU B 2 80 ? -27.949 46.573 73.703 1.00 144.58 75 GLU B CA 1
ATOM 3144 C C . GLU B 2 80 ? -29.115 46.916 72.769 1.00 148.39 75 GLU B C 1
ATOM 3145 O O . GLU B 2 80 ? -30.000 46.076 72.606 1.00 147.82 75 GLU B O 1
ATOM 3151 N N . PHE B 2 81 ? -29.157 48.143 72.204 1.00 145.09 76 PHE B N 1
ATOM 3152 C CA . PHE B 2 81 ? -30.263 48.585 71.342 1.00 144.95 76 PHE B CA 1
ATOM 3153 C C . PHE B 2 81 ? -30.363 47.769 70.047 1.00 148.27 76 PHE B C 1
ATOM 3154 O O . PHE B 2 81 ? -31.473 47.401 69.656 1.00 147.64 76 PHE B O 1
ATOM 3162 N N . TYR B 2 82 ? -29.216 47.472 69.402 1.00 144.42 77 TYR B N 1
ATOM 3163 C CA . TYR B 2 82 ? -29.186 46.726 68.145 1.00 143.93 77 TYR B CA 1
ATOM 3164 C C . TYR B 2 82 ? -29.472 45.222 68.335 1.00 146.82 77 TYR B C 1
ATOM 3165 O O . TYR B 2 82 ? -29.600 44.501 67.343 1.00 146.62 77 TYR B O 1
ATOM 3174 N N . THR B 2 83 ? -29.640 44.769 69.592 1.00 142.33 78 THR B N 1
ATOM 3175 C CA . THR B 2 83 ? -30.028 43.398 69.920 1.00 141.67 78 THR B CA 1
ATOM 3176 C C . THR B 2 83 ? -31.552 43.392 70.116 1.00 144.81 78 THR B C 1
ATOM 3177 O O . THR B 2 83 ? -32.221 42.469 69.649 1.00 144.57 78 THR B O 1
ATOM 3181 N N . GLN B 2 84 ? -32.094 44.444 70.778 1.00 140.53 79 GLN B N 1
ATOM 3182 C CA . GLN B 2 84 ? -33.524 44.614 71.072 1.00 139.76 79 GLN B CA 1
ATOM 3183 C C . GLN B 2 84 ? -34.365 44.777 69.793 1.00 141.49 79 GLN B C 1
ATOM 3184 O O . GLN B 2 84 ? -35.452 44.195 69.710 1.00 141.06 79 GLN B O 1
ATOM 3190 N N . ASN B 2 85 ? -33.885 45.564 68.809 1.00 136.18 80 ASN B N 1
ATOM 3191 C CA . ASN B 2 85 ? -34.607 45.729 67.542 1.00 134.93 80 ASN B CA 1
ATOM 3192 C C . ASN B 2 85 ? -34.437 44.465 66.678 1.00 136.89 80 ASN B C 1
ATOM 3193 O O . ASN B 2 85 ? -35.371 44.070 65.973 1.00 136.32 80 ASN B O 1
ATOM 3198 N N . GLY B 2 86 ? -33.262 43.836 66.781 1.00 131.86 81 GLY B N 1
ATOM 3199 C CA . GLY B 2 86 ? -32.927 42.614 66.055 1.00 130.63 81 GLY B CA 1
ATOM 3200 C C . GLY B 2 86 ? -32.036 42.765 64.837 1.00 131.81 81 GLY B C 1
ATOM 3201 O O . GLY B 2 86 ? -32.055 41.893 63.965 1.00 130.90 81 GLY B O 1
ATOM 3202 N N . LEU B 2 87 ? -31.233 43.847 64.766 1.00 126.97 82 LEU B N 1
ATOM 3203 C CA . LEU B 2 87 ? -30.342 44.061 63.621 1.00 126.08 82 LEU B CA 1
ATOM 3204 C C . LEU B 2 87 ? -29.120 43.154 63.688 1.00 128.18 82 LEU B C 1
ATOM 3205 O O . LEU B 2 87 ? -28.623 42.737 62.639 1.00 127.74 82 LEU B O 1
ATOM 3210 N N . LEU B 2 88 ? -28.646 42.829 64.906 1.00 123.43 83 LEU B N 1
ATOM 3211 C CA . LEU B 2 88 ? -27.497 41.939 65.075 1.00 122.54 83 LEU B CA 1
ATOM 3212 C C . LEU B 2 88 ? -27.916 40.501 64.757 1.00 124.04 83 LEU B C 1
ATOM 3213 O O . LEU B 2 88 ? -27.118 39.755 64.189 1.00 123.10 83 LEU B O 1
ATOM 3218 N N . HIS B 2 89 ? -29.191 40.144 65.053 1.00 119.36 84 HIS B N 1
ATOM 3219 C CA . HIS B 2 89 ? -29.783 38.838 64.727 1.00 118.51 84 HIS B CA 1
ATOM 3220 C C . HIS B 2 89 ? -29.778 38.662 63.199 1.00 118.14 84 HIS B C 1
ATOM 3221 O O . HIS B 2 89 ? -29.359 37.614 62.707 1.00 117.83 84 HIS B O 1
ATOM 3228 N N . MET B 2 90 ? -30.177 39.727 62.467 1.00 110.98 85 MET B N 1
ATOM 3229 C CA . MET B 2 90 ? -30.219 39.818 61.006 1.00 108.75 85 MET B CA 1
ATOM 3230 C C . MET B 2 90 ? -28.805 39.723 60.385 1.00 109.22 85 MET B C 1
ATOM 3231 O O . MET B 2 90 ? -28.625 39.010 59.396 1.00 109.13 85 MET B O 1
ATOM 3236 N N . LEU B 2 91 ? -27.819 40.441 60.954 1.00 102.71 86 LEU B N 1
ATOM 3237 C CA . LEU B 2 91 ? -26.441 40.459 60.457 1.00 101.44 86 LEU B CA 1
ATOM 3238 C C . LEU B 2 91 ? -25.736 39.106 60.603 1.00 102.84 86 LEU B C 1
ATOM 3239 O O . LEU B 2 91 ? -24.810 38.817 59.840 1.00 101.77 86 LEU B O 1
ATOM 3244 N N . ASP B 2 92 ? -26.178 38.287 61.580 1.00 98.37 87 ASP B N 1
ATOM 3245 C CA . ASP B 2 92 ? -25.630 36.959 61.864 1.00 97.71 87 ASP B CA 1
ATOM 3246 C C . ASP B 2 92 ? -25.994 35.957 60.760 1.00 97.40 87 ASP B C 1
ATOM 3247 O O . ASP B 2 92 ? -25.141 35.164 60.351 1.00 97.11 87 ASP B O 1
ATOM 3252 N N . ARG B 2 93 ? -27.256 35.987 60.288 1.00 89.98 88 ARG B N 1
ATOM 3253 C CA . ARG B 2 93 ? -27.730 35.088 59.236 1.00 88.10 88 ARG B CA 1
ATOM 3254 C C . ARG B 2 93 ? -27.023 35.386 57.919 1.00 88.58 88 ARG B C 1
ATOM 3255 O O . ARG B 2 93 ? -26.599 34.456 57.230 1.00 88.52 88 ARG B O 1
ATOM 3263 N N . ASN B 2 94 ? -26.868 36.682 57.596 1.00 82.20 89 ASN B N 1
ATOM 3264 C CA . ASN B 2 94 ? -26.249 37.166 56.363 1.00 80.78 89 ASN B CA 1
ATOM 3265 C C . ASN B 2 94 ? -24.787 36.721 56.228 1.00 82.72 89 ASN B C 1
ATOM 3266 O O . ASN B 2 94 ? -24.395 36.311 55.133 1.00 81.88 89 ASN B O 1
ATOM 3271 N N . ARG B 2 95 ? -23.996 36.761 57.332 1.00 78.33 90 ARG B N 1
ATOM 3272 C CA . ARG B 2 95 ? -22.581 36.347 57.319 1.00 77.04 90 ARG B CA 1
ATOM 3273 C C . ARG B 2 95 ? -22.468 34.825 57.079 1.00 75.85 90 ARG B C 1
ATOM 3274 O O . ARG B 2 95 ? -21.495 34.381 56.461 1.00 74.48 90 ARG B O 1
ATOM 3282 N N . ARG B 2 96 ? -23.500 34.050 57.496 1.00 70.25 91 ARG B N 1
ATOM 3283 C CA . ARG B 2 96 ? -23.590 32.601 57.265 1.00 69.56 91 ARG B CA 1
ATOM 3284 C C . ARG B 2 96 ? -23.861 32.308 55.784 1.00 71.86 91 ARG B C 1
ATOM 3285 O O . ARG B 2 96 ? -23.264 31.374 55.228 1.00 71.89 91 ARG B O 1
ATOM 3293 N N . ILE B 2 97 ? -24.736 33.131 55.141 1.00 65.80 92 ILE B N 1
ATOM 3294 C CA . ILE B 2 97 ? -25.100 33.007 53.728 1.00 64.10 92 ILE B CA 1
ATOM 3295 C C . ILE B 2 97 ? -23.898 33.423 52.853 1.00 68.04 92 ILE B C 1
ATOM 3296 O O . ILE B 2 97 ? -23.470 32.632 52.004 1.00 67.18 92 ILE B O 1
ATOM 3301 N N . LYS B 2 98 ? -23.355 34.651 53.058 1.00 65.46 93 LYS B N 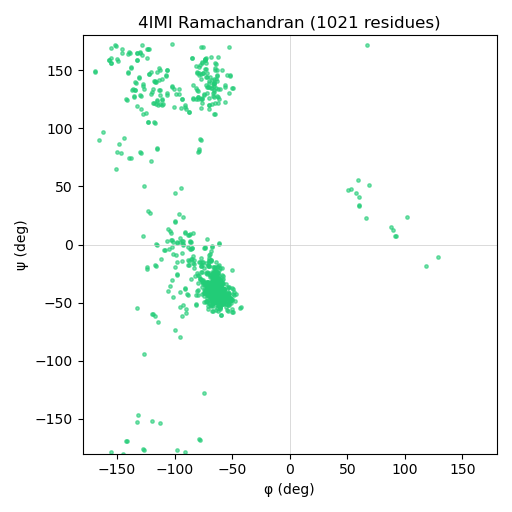1
ATOM 3302 C CA . LYS B 2 98 ? -22.228 35.156 52.257 1.00 65.52 93 LYS B CA 1
ATOM 3303 C C . LYS B 2 98 ? -21.399 36.238 52.985 1.00 70.30 93 LYS B C 1
ATOM 3304 O O . LYS B 2 98 ? -21.804 36.763 54.018 1.00 69.30 93 LYS B O 1
ATOM 3310 N N . LYS B 2 99 ? -20.247 36.567 52.401 1.00 68.99 94 LYS B N 1
ATOM 3311 C CA . LYS B 2 99 ? -19.252 37.514 52.893 1.00 70.39 94 LYS B CA 1
ATOM 3312 C C . LYS B 2 99 ? -19.778 38.958 53.051 1.00 78.43 94 LYS B C 1
ATOM 3313 O O . LYS B 2 99 ? -19.640 39.533 54.135 1.00 78.95 94 LYS B O 1
ATOM 3319 N N . CYS B 2 100 ? -20.368 39.544 51.984 1.00 76.69 95 CYS B N 1
ATOM 3320 C CA . CYS B 2 100 ? -20.781 40.953 51.979 1.00 76.88 95 CYS B CA 1
ATOM 3321 C C . CYS B 2 100 ? -22.016 41.235 51.092 1.00 81.32 95 CYS B C 1
ATOM 3322 O O . CYS B 2 100 ? -22.219 40.501 50.121 1.00 81.10 95 CYS B O 1
ATOM 3325 N N . PRO B 2 101 ? -22.773 42.356 51.329 1.00 77.56 96 PRO B N 1
ATOM 3326 C CA . PRO B 2 101 ? -23.885 42.699 50.420 1.00 76.57 96 PRO B CA 1
ATOM 3327 C C . PRO B 2 101 ? -23.367 43.158 49.050 1.00 77.46 96 PRO B C 1
ATOM 3328 O O . PRO B 2 101 ? -22.350 43.859 48.973 1.00 76.92 96 PRO B O 1
ATOM 3332 N N . GLU B 2 102 ? -24.042 42.711 47.967 1.00 70.91 97 GLU B N 1
ATOM 3333 C CA . GLU B 2 102 ? -23.639 43.003 46.589 1.00 69.01 97 GLU B CA 1
ATOM 3334 C C . GLU B 2 102 ? -24.630 43.911 45.857 1.00 67.79 97 GLU B C 1
ATOM 3335 O O . GLU B 2 102 ? -25.820 43.901 46.162 1.00 66.26 97 GLU B O 1
ATOM 3341 N N . ARG B 2 103 ? -24.114 44.706 44.898 1.00 62.59 98 ARG B N 1
ATOM 3342 C CA . ARG B 2 103 ? -24.891 45.649 44.080 1.00 61.09 98 ARG B CA 1
ATOM 3343 C C . ARG B 2 103 ? -25.196 45.008 42.726 1.00 59.93 98 ARG B C 1
ATOM 3344 O O . ARG B 2 103 ? -24.292 44.490 42.068 1.00 57.16 98 ARG B O 1
ATOM 3352 N N . PHE B 2 104 ? -26.482 45.038 42.330 1.00 56.24 99 PHE B N 1
ATOM 3353 C CA . PHE B 2 104 ? -26.997 44.448 41.088 1.00 55.16 99 PHE B CA 1
ATOM 3354 C C . PHE B 2 104 ? -26.321 45.043 39.840 1.00 56.67 99 PHE B C 1
ATOM 3355 O O . PHE B 2 104 ? -25.971 44.305 38.917 1.00 54.68 99 PHE B O 1
ATOM 3363 N N . GLN B 2 105 ? -26.120 46.375 39.833 1.00 53.40 100 GLN B N 1
ATOM 3364 C CA . GLN B 2 105 ? -25.539 47.144 38.725 1.00 53.19 100 GLN B CA 1
ATOM 3365 C C . GLN B 2 105 ? -24.114 46.730 38.405 1.00 58.74 100 GLN B C 1
ATOM 3366 O O . GLN B 2 105 ? -23.644 46.929 37.274 1.00 58.24 100 GLN B O 1
ATOM 3372 N N . ASP B 2 106 ? -23.435 46.114 39.374 1.00 56.24 101 ASP B N 1
ATOM 3373 C CA . ASP B 2 106 ? -22.040 45.740 39.161 1.00 56.51 101 ASP B CA 1
ATOM 3374 C C . ASP B 2 106 ? -21.848 44.250 38.840 1.00 59.95 101 ASP B C 1
ATOM 3375 O O . ASP B 2 106 ? -20.745 43.885 38.429 1.00 59.50 101 ASP B O 1
ATOM 3380 N N . THR B 2 107 ? -22.909 43.404 38.954 1.00 55.49 102 THR B N 1
ATOM 3381 C CA . THR B 2 107 ? -22.757 41.974 38.695 1.00 54.83 102 THR B CA 1
ATOM 3382 C C . THR B 2 107 ? -22.744 41.660 37.192 1.00 60.78 102 THR B C 1
ATOM 3383 O O . THR B 2 107 ? -23.398 42.332 36.386 1.00 61.03 102 THR B O 1
ATOM 3387 N N . LYS B 2 108 ? -21.948 40.643 36.836 1.00 57.16 103 LYS B N 1
ATOM 3388 C CA . LYS B 2 108 ? -21.814 40.116 35.486 1.00 56.69 103 LYS B CA 1
ATOM 3389 C C . LYS B 2 108 ? -22.549 38.756 35.432 1.00 58.60 103 LYS B C 1
ATOM 3390 O O . LYS B 2 108 ? -22.560 38.087 34.394 1.00 57.94 103 LYS B O 1
ATOM 3396 N N . GLU B 2 109 ? -23.193 38.372 36.560 1.00 53.92 104 GLU B N 1
ATOM 3397 C CA . GLU B 2 109 ? -23.977 37.145 36.663 1.00 53.86 104 GLU B CA 1
ATOM 3398 C C . GLU B 2 109 ? -25.263 37.232 35.825 1.00 55.28 104 GLU B C 1
ATOM 3399 O O . GLU B 2 109 ? -25.879 38.305 35.699 1.00 54.77 104 GLU B O 1
ATOM 3405 N N . GLN B 2 110 ? -25.650 36.090 35.240 1.00 48.22 105 GLN B N 1
ATOM 3406 C CA . GLN B 2 110 ? -26.851 35.986 34.419 1.00 46.09 105 GLN B CA 1
ATOM 3407 C C . GLN B 2 110 ? -27.865 35.085 35.100 1.00 49.24 105 GLN B C 1
ATOM 3408 O O . GLN B 2 110 ? -27.480 34.087 35.707 1.00 48.79 105 GLN B O 1
ATOM 3414 N N . PHE B 2 111 ? -29.170 35.434 35.007 1.00 44.41 106 PHE B N 1
ATOM 3415 C CA . PHE B 2 111 ? -30.245 34.668 35.653 1.00 41.90 106 PHE B CA 1
ATOM 3416 C C . PHE B 2 111 ? -31.383 34.329 34.689 1.00 43.38 106 PHE B C 1
ATOM 3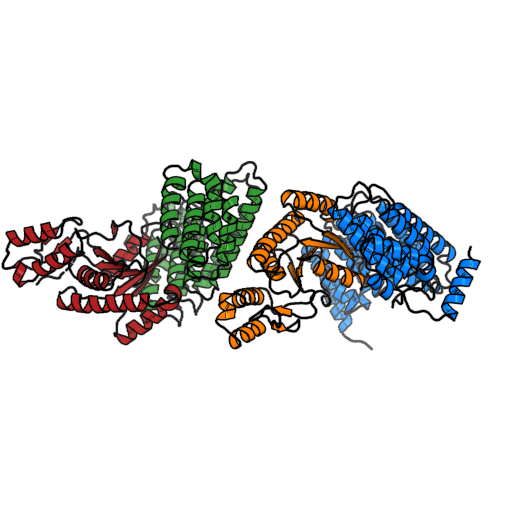417 O O . PHE B 2 111 ? -31.479 34.889 33.602 1.00 41.36 106 PHE B O 1
ATOM 3425 N N . ASP B 2 112 ? -32.233 33.380 35.100 1.00 41.13 107 ASP B N 1
ATOM 3426 C CA . ASP B 2 112 ? -33.440 32.993 34.379 1.00 40.43 107 ASP B CA 1
ATOM 3427 C C . ASP B 2 112 ? -34.603 33.842 34.877 1.00 44.82 107 ASP B C 1
ATOM 3428 O O . ASP B 2 112 ? -35.453 34.253 34.087 1.00 45.18 107 ASP B O 1
ATOM 3433 N N . ILE B 2 113 ? -34.621 34.103 36.200 1.00 41.85 108 ILE B N 1
ATOM 3434 C CA . ILE B 2 113 ? -35.618 34.882 36.925 1.00 41.23 108 ILE B CA 1
ATOM 3435 C C . ILE B 2 113 ? -34.923 35.853 37.881 1.00 44.78 108 ILE B C 1
ATOM 3436 O O . ILE B 2 113 ? -34.044 35.445 38.634 1.00 44.01 108 ILE B O 1
ATOM 3441 N N . ILE B 2 114 ? -35.358 37.125 37.865 1.00 41.90 109 ILE B N 1
ATOM 3442 C CA . ILE B 2 114 ? -34.952 38.193 38.786 1.00 41.37 109 ILE B CA 1
ATOM 3443 C C . ILE B 2 114 ? -36.226 38.636 39.529 1.00 44.81 109 ILE B C 1
ATOM 3444 O O . ILE B 2 114 ? -37.210 38.994 38.891 1.00 42.78 109 ILE B O 1
ATOM 3449 N N . VAL B 2 115 ? -36.220 38.547 40.862 1.00 43.38 110 VAL B N 1
ATOM 3450 C CA . VAL B 2 115 ? -37.362 38.942 41.698 1.00 43.50 110 VAL B CA 1
ATOM 3451 C C . VAL B 2 115 ? -36.973 40.197 42.471 1.00 47.76 110 VAL B C 1
ATOM 3452 O O . VAL B 2 115 ? -35.948 40.198 43.153 1.00 47.60 110 VAL B O 1
ATOM 3456 N N . THR B 2 116 ? -37.772 41.264 42.337 1.00 43.30 111 THR B N 1
ATOM 3457 C CA . THR B 2 116 ? -37.580 42.524 43.071 1.00 43.11 111 THR B CA 1
ATOM 3458 C C . THR B 2 116 ? -38.660 42.595 44.146 1.00 47.70 111 THR B C 1
ATOM 3459 O O . THR B 2 116 ? -39.757 42.048 43.956 1.00 44.50 111 THR B O 1
ATOM 3463 N N . VAL B 2 117 ? -38.347 43.268 45.274 1.00 49.00 112 VAL B N 1
ATOM 3464 C CA . VAL B 2 117 ? -39.252 43.321 46.439 1.00 51.08 112 VAL B CA 1
ATOM 3465 C C . VAL B 2 117 ? -40.117 44.611 46.519 1.00 58.15 112 VAL B C 1
ATOM 3466 O O . VAL B 2 117 ? -40.894 44.746 47.470 1.00 58.81 112 VAL B O 1
ATOM 3470 N N . GLU B 2 118 ? -40.005 45.527 45.537 1.00 54.96 113 GLU B N 1
ATOM 3471 C CA . GLU B 2 118 ? -40.827 46.753 45.435 1.00 54.76 113 GLU B CA 1
ATOM 3472 C C . GLU B 2 118 ? -40.609 47.392 44.068 1.00 57.30 113 GLU B C 1
ATOM 3473 O O . GLU B 2 118 ? -39.526 47.249 43.489 1.00 56.56 113 GLU B O 1
ATOM 3479 N N . GLU B 2 119 ? -41.657 48.064 43.541 1.00 53.81 114 GLU B N 1
ATOM 3480 C CA . GLU B 2 119 ? -41.693 48.710 42.223 1.00 52.92 114 GLU B CA 1
ATOM 3481 C C . GLU B 2 119 ? -40.474 49.617 41.944 1.00 56.68 114 GLU B C 1
ATOM 3482 O O . GLU B 2 119 ? -39.973 49.625 40.814 1.00 56.42 114 GLU B O 1
ATOM 3488 N N . ARG B 2 120 ? -39.987 50.347 42.958 1.00 52.99 115 ARG B N 1
ATOM 3489 C CA . ARG B 2 120 ? -38.823 51.227 42.841 1.00 52.38 115 ARG B CA 1
ATOM 3490 C C . ARG B 2 120 ? -37.566 50.425 42.486 1.00 55.39 115 ARG B C 1
ATOM 3491 O O . ARG B 2 120 ? -36.772 50.877 41.653 1.00 55.30 115 ARG B O 1
ATOM 3499 N N . VAL B 2 121 ? -37.375 49.235 43.137 1.00 50.69 116 VAL B N 1
ATOM 3500 C CA . VAL B 2 121 ? -36.252 48.310 42.894 1.00 49.18 116 VAL B CA 1
ATOM 3501 C C . VAL B 2 121 ? -36.388 47.744 41.474 1.00 47.56 116 VAL B C 1
ATOM 3502 O O . VAL B 2 121 ? -35.412 47.723 40.724 1.00 46.20 116 VAL B O 1
ATOM 3506 N N . TYR B 2 122 ? -37.623 47.344 41.105 1.00 43.13 117 TYR B N 1
ATOM 3507 C CA . TYR B 2 122 ? -38.005 46.831 39.795 1.00 41.66 117 TYR B CA 1
ATOM 3508 C C . TYR B 2 122 ? -37.543 47.807 38.700 1.00 45.72 117 TYR B C 1
ATOM 3509 O O . TYR B 2 122 ? -36.877 47.386 37.761 1.00 44.99 117 TYR B O 1
ATOM 3518 N N . ASP B 2 123 ? -37.818 49.125 38.881 1.00 42.96 118 ASP B N 1
ATOM 3519 C CA . ASP B 2 123 ? -37.469 50.205 37.953 1.00 41.61 118 ASP B CA 1
ATOM 3520 C C . ASP B 2 123 ? -35.974 50.355 37.827 1.00 46.18 118 ASP B C 1
ATOM 3521 O O . ASP B 2 123 ? -35.452 50.510 36.716 1.00 45.99 118 ASP B O 1
ATOM 3526 N N . LEU B 2 124 ? -35.272 50.249 38.951 1.00 44.16 119 LEU B N 1
ATOM 3527 C CA . LEU B 2 124 ? -33.811 50.345 38.982 1.00 44.08 119 LEU B CA 1
ATOM 3528 C C . LEU B 2 124 ? -33.156 49.168 38.247 1.00 47.43 119 LEU B C 1
ATOM 3529 O O . LEU B 2 124 ? -32.210 49.389 37.487 1.00 47.84 119 LEU B O 1
ATOM 3534 N N . VAL B 2 125 ? -33.713 47.943 38.393 1.00 43.47 120 VAL B N 1
ATOM 3535 C CA . VAL B 2 125 ? -33.198 46.714 37.746 1.00 42.90 120 VAL B CA 1
ATOM 3536 C C . VAL B 2 125 ? -33.376 46.811 36.223 1.00 47.44 120 VAL B C 1
ATOM 3537 O O . VAL B 2 125 ? -32.433 46.593 35.447 1.00 47.25 120 VAL B O 1
ATOM 3541 N N . VAL B 2 126 ? -34.598 47.146 35.822 1.00 45.28 121 VAL B N 1
ATOM 3542 C CA . VAL B 2 126 ? -35.047 47.280 34.441 1.00 45.30 121 VAL B CA 1
ATOM 3543 C C . VAL B 2 126 ? -34.280 48.441 33.751 1.00 48.05 121 VAL B C 1
ATOM 3544 O O . VAL B 2 126 ? -33.804 48.243 32.633 1.00 47.27 121 VAL B O 1
ATOM 3548 N N . MET B 2 127 ? -34.099 49.606 34.420 1.00 46.48 122 MET B N 1
ATOM 3549 C CA . MET B 2 127 ? -33.318 50.723 33.831 1.00 47.77 122 MET B CA 1
ATOM 3550 C C . MET B 2 127 ? -31.893 50.298 33.552 1.00 47.32 122 MET B C 1
ATOM 3551 O O . MET B 2 127 ? -31.375 50.581 32.473 1.00 47.06 122 MET B O 1
ATOM 3556 N N . HIS B 2 128 ? -31.254 49.613 34.534 1.00 43.38 123 HIS B N 1
ATOM 3557 C CA . HIS B 2 128 ? -29.867 49.148 34.444 1.00 43.79 123 HIS B CA 1
ATOM 3558 C C . HIS B 2 128 ? -29.636 48.152 33.291 1.00 47.76 123 HIS B C 1
ATOM 3559 O O . HIS B 2 128 ? -28.678 48.298 32.516 1.00 46.46 123 HIS B O 1
ATOM 3566 N N . MET B 2 129 ? -30.500 47.137 33.185 1.00 45.17 124 MET B N 1
ATOM 3567 C CA . MET B 2 129 ? -30.361 46.128 32.135 1.00 44.75 124 MET B CA 1
ATOM 3568 C C . MET B 2 129 ? -30.590 46.715 30.755 1.00 48.21 124 MET B C 1
ATOM 3569 O O . MET B 2 129 ? -29.945 46.274 29.802 1.00 49.36 124 MET B O 1
ATOM 3574 N N . GLU B 2 130 ? -31.438 47.754 30.654 1.00 43.91 125 GLU B N 1
ATOM 3575 C CA . GLU B 2 130 ? -31.702 48.446 29.385 1.00 44.34 125 GLU B CA 1
ATOM 3576 C C . GLU B 2 130 ? -30.548 49.353 28.982 1.00 49.75 125 GLU B C 1
ATOM 3577 O O . GLU B 2 130 ? -30.294 49.498 27.786 1.00 50.38 125 GLU B O 1
ATOM 3583 N N . SER B 2 131 ? -29.829 49.933 29.976 1.00 47.87 126 SER B N 1
ATOM 3584 C CA . SER B 2 131 ? -28.669 50.817 29.769 1.00 49.34 126 SER B CA 1
ATOM 3585 C C . SER B 2 131 ? -27.501 50.080 29.078 1.00 57.52 126 SER B C 1
ATOM 3586 O O . SER B 2 131 ? -26.617 50.724 28.514 1.00 58.01 126 SER B O 1
ATOM 3589 N N . MET B 2 132 ? -27.517 48.730 29.122 1.00 56.46 127 MET B N 1
ATOM 3590 C CA . MET B 2 132 ? -26.499 47.865 28.538 1.00 57.64 127 MET B CA 1
ATOM 3591 C C . MET B 2 132 ? -27.002 47.184 27.285 1.00 60.05 127 MET B C 1
ATOM 3592 O O . MET B 2 132 ? -28.069 46.569 27.294 1.00 60.34 127 MET B O 1
ATOM 3597 N N . GLU B 2 133 ? -26.199 47.271 26.221 1.00 54.69 128 GLU B N 1
ATOM 3598 C CA . GLU B 2 133 ? -26.409 46.657 24.917 1.00 53.81 128 GLU B CA 1
ATOM 3599 C C . GLU B 2 133 ? -26.408 45.107 25.055 1.00 56.39 128 GLU B C 1
ATOM 3600 O O . GLU B 2 133 ? -25.641 44.540 25.840 1.00 55.55 128 GLU B O 1
ATOM 3606 N N . SER B 2 134 ? -27.307 44.448 24.312 1.00 51.63 129 SER B N 1
ATOM 3607 C CA . SER B 2 134 ? -27.428 42.997 24.297 1.00 50.31 129 SER B CA 1
ATOM 3608 C C . SER B 2 134 ? -26.261 42.379 23.551 1.00 52.30 129 SER B C 1
ATOM 3609 O O . SER B 2 134 ? -25.877 42.870 22.478 1.00 51.20 129 SER B O 1
ATOM 3612 N N . VAL B 2 135 ? -25.711 41.297 24.115 1.00 47.50 130 VAL B N 1
ATOM 3613 C CA . VAL B 2 135 ? -24.610 40.551 23.514 1.00 47.09 130 VAL B CA 1
ATOM 3614 C C . VAL B 2 135 ? -25.078 39.109 23.246 1.00 48.25 130 VAL B C 1
ATOM 3615 O O . VAL B 2 135 ? -25.106 38.673 22.091 1.00 48.75 130 VAL B O 1
ATOM 3619 N N . ASP B 2 136 ? -25.476 38.389 24.300 1.00 42.21 131 ASP B N 1
ATOM 3620 C CA . ASP B 2 136 ? -25.895 36.997 24.167 1.00 41.70 131 ASP B CA 1
ATOM 3621 C C . ASP B 2 136 ? -27.311 36.854 23.603 1.00 42.82 131 ASP B C 1
ATOM 3622 O O . ASP B 2 136 ? -27.654 35.775 23.099 1.00 41.37 131 ASP B O 1
ATOM 3627 N N . ASN B 2 137 ? -28.122 37.947 23.667 1.00 37.34 132 ASN B N 1
ATOM 3628 C CA . ASN B 2 137 ? -29.529 37.996 23.253 1.00 35.75 132 ASN B CA 1
ATOM 3629 C C . ASN B 2 137 ? -30.334 36.982 24.087 1.00 37.52 132 ASN B C 1
ATOM 3630 O O . ASN B 2 137 ? -31.295 36.390 23.613 1.00 36.12 132 ASN B O 1
ATOM 3635 N N . ARG B 2 138 ? -29.926 36.809 25.342 1.00 35.76 133 ARG B N 1
ATOM 3636 C CA . ARG B 2 138 ? -30.525 35.891 26.294 1.00 35.85 133 ARG B CA 1
ATOM 3637 C C . ARG B 2 138 ? -31.560 36.637 27.150 1.00 40.12 133 ARG B C 1
ATOM 3638 O O . ARG B 2 138 ? -31.203 37.557 27.894 1.00 40.10 133 ARG B O 1
ATOM 3646 N N . PRO B 2 139 ? -32.842 36.239 27.064 1.00 37.31 134 PRO B N 1
ATOM 3647 C CA . PRO B 2 139 ? -33.865 36.901 27.880 1.00 36.68 134 PRO B CA 1
ATOM 3648 C C . PRO B 2 139 ? -33.885 36.443 29.341 1.00 39.66 134 PRO B C 1
ATOM 3649 O O . PRO B 2 139 ? -33.500 35.330 29.666 1.00 38.75 134 PRO B O 1
ATOM 3653 N N . VAL B 2 140 ? -34.371 37.326 30.227 1.00 36.13 135 VAL B N 1
ATOM 3654 C CA . VAL B 2 140 ? -34.529 37.071 31.663 1.00 34.17 135 VAL B CA 1
ATOM 3655 C C . VAL B 2 140 ? -35.892 37.639 32.109 1.00 37.80 135 VAL B C 1
ATOM 3656 O O . VAL B 2 140 ? -36.239 38.756 31.739 1.00 37.17 135 VAL B O 1
ATOM 3660 N N . HIS B 2 141 ? -36.668 36.856 32.869 1.00 35.96 136 HIS B N 1
ATOM 3661 C CA . HIS B 2 141 ? -37.947 37.318 33.412 1.00 36.41 136 HIS B CA 1
ATOM 3662 C C . HIS B 2 141 ? -37.679 38.078 34.689 1.00 41.42 136 HIS B C 1
ATOM 3663 O O . HIS B 2 141 ? -36.975 37.586 35.563 1.00 39.24 136 HIS B O 1
ATOM 3670 N N . VAL B 2 142 ? -38.176 39.309 34.754 1.00 41.02 137 VAL B N 1
ATOM 3671 C CA . VAL B 2 142 ? -38.054 40.211 35.893 1.00 40.52 137 VAL B CA 1
ATOM 3672 C C . VAL B 2 142 ? -39.444 40.328 36.468 1.00 44.74 137 VAL B C 1
ATOM 3673 O O . VAL B 2 142 ? -40.372 40.690 35.755 1.00 44.59 137 VAL B O 1
ATOM 3677 N N . LEU B 2 143 ? -39.594 39.948 37.733 1.00 43.20 138 LEU B N 1
ATOM 3678 C CA . LEU B 2 143 ? -40.883 39.924 38.435 1.00 43.19 138 LEU B CA 1
ATOM 3679 C C . LEU B 2 143 ? -40.852 40.786 39.681 1.00 47.95 138 LEU B C 1
ATOM 3680 O O . LEU B 2 143 ? -39.817 40.854 40.342 1.00 47.28 138 LEU B O 1
ATOM 3685 N N . ASN B 2 144 ? -41.984 41.416 40.025 1.00 46.49 139 ASN B N 1
ATOM 3686 C CA . ASN B 2 144 ? -42.041 42.228 41.238 1.00 47.48 139 ASN B CA 1
ATOM 3687 C C . ASN B 2 144 ? -43.007 41.638 42.261 1.00 51.85 139 ASN B C 1
ATOM 3688 O O . ASN B 2 144 ? -44.180 41.402 41.970 1.00 50.32 139 ASN B O 1
ATOM 3693 N N . VAL B 2 145 ? -42.491 41.385 43.462 1.00 51.97 140 VAL B N 1
ATOM 3694 C CA . VAL B 2 145 ? -43.277 40.878 44.598 1.00 53.43 140 VAL B CA 1
ATOM 3695 C C . VAL B 2 145 ? -43.077 41.906 45.719 1.00 60.25 140 VAL B C 1
ATOM 3696 O O . VAL B 2 145 ? -41.982 41.985 46.271 1.00 59.49 140 VAL B O 1
ATOM 3700 N N . ASP B 2 146 ? -44.100 42.745 45.991 1.00 60.21 141 ASP B N 1
ATOM 3701 C CA . ASP B 2 146 ? -44.016 43.811 47.006 1.00 60.91 141 ASP B CA 1
ATOM 3702 C C . ASP B 2 146 ? -43.776 43.250 48.420 1.00 64.58 141 ASP B C 1
ATOM 3703 O O . ASP B 2 146 ? -44.538 42.417 48.905 1.00 62.54 141 ASP B O 1
ATOM 3708 N N . VAL B 2 147 ? -42.690 43.676 49.053 1.00 63.06 142 VAL B N 1
ATOM 3709 C CA . VAL B 2 147 ? -42.355 43.262 50.414 1.00 64.02 142 VAL B CA 1
ATOM 3710 C C . VAL B 2 147 ? -42.074 44.539 51.237 1.00 68.48 142 VAL B C 1
ATOM 3711 O O . VAL B 2 147 ? -41.137 45.288 50.910 1.00 66.53 142 VAL B O 1
ATOM 3715 N N . VAL B 2 148 ? -42.921 44.800 52.276 1.00 67.12 143 VAL B N 1
ATOM 3716 C CA . VAL B 2 148 ? -42.785 45.971 53.163 1.00 68.00 143 VAL B CA 1
ATOM 3717 C C . VAL B 2 148 ? -41.473 45.798 53.959 1.00 73.40 143 VAL B C 1
ATOM 3718 O O . VAL B 2 148 ? -41.189 44.693 54.437 1.00 72.94 143 VAL B O 1
ATOM 3722 N N . ASN B 2 149 ? -40.652 46.862 54.031 1.00 70.59 144 ASN B N 1
ATOM 3723 C CA . ASN B 2 149 ? -39.331 46.804 54.656 1.00 71.03 144 ASN B CA 1
ATOM 3724 C C . ASN B 2 149 ? -39.362 46.864 56.208 1.00 78.88 144 ASN B C 1
ATOM 3725 O O . ASN B 2 149 ? -39.123 47.910 56.817 1.00 79.05 144 ASN B O 1
ATOM 3730 N N . ASN B 2 150 ? -39.640 45.700 56.823 1.00 77.61 145 ASN B N 1
ATOM 3731 C CA . ASN B 2 150 ? -39.638 45.403 58.262 1.00 77.86 145 ASN B CA 1
ATOM 3732 C C . ASN B 2 150 ? -39.409 43.893 58.418 1.00 84.55 145 ASN B C 1
ATOM 3733 O O . ASN B 2 150 ? -39.675 43.146 57.471 1.00 84.80 145 ASN B O 1
ATOM 3738 N N . ALA B 2 151 ? -38.888 43.451 59.581 1.00 82.30 146 ALA B N 1
ATOM 3739 C CA . ALA B 2 151 ? -38.527 42.054 59.855 1.00 82.51 146 ALA B CA 1
ATOM 3740 C C . ALA B 2 151 ? -39.692 41.066 59.670 1.00 87.68 146 ALA B C 1
ATOM 3741 O O . ALA B 2 151 ? -39.499 40.022 59.042 1.00 87.99 146 ALA B O 1
ATOM 3743 N N . GLU B 2 152 ? -40.885 41.408 60.180 1.00 84.52 147 GLU B N 1
ATOM 3744 C CA . GLU B 2 152 ? -42.086 40.568 60.104 1.00 85.08 147 GLU B CA 1
ATOM 3745 C C . GLU B 2 152 ? -42.539 40.376 58.648 1.00 89.61 147 GLU B C 1
ATOM 3746 O O . GLU B 2 152 ? -42.783 39.237 58.236 1.00 89.16 147 GLU B O 1
ATOM 3752 N N . ASP B 2 153 ? -42.644 41.488 57.875 1.00 85.81 148 ASP B N 1
ATOM 3753 C CA . ASP B 2 153 ? -43.086 41.459 56.480 1.00 85.10 148 ASP B CA 1
ATOM 3754 C C . ASP B 2 153 ? -42.024 40.850 55.569 1.00 86.93 148 ASP B C 1
ATOM 3755 O O . ASP B 2 153 ? -42.402 40.145 54.630 1.00 86.66 148 ASP B O 1
ATOM 3760 N N . ALA B 2 154 ? -40.712 41.043 55.878 1.00 81.83 149 ALA B N 1
ATOM 3761 C CA . ALA B 2 154 ? -39.620 40.417 55.113 1.00 81.24 149 ALA B CA 1
ATOM 3762 C C . ALA B 2 154 ? -39.681 38.887 55.230 1.00 85.27 149 ALA B C 1
ATOM 3763 O O . ALA B 2 154 ? -39.381 38.186 54.260 1.00 85.11 149 ALA B O 1
ATOM 3765 N N . LEU B 2 155 ? -40.121 38.382 56.402 1.00 81.29 150 LEU B N 1
ATOM 3766 C CA . LEU B 2 155 ? -40.273 36.953 56.660 1.00 80.91 150 LEU B CA 1
ATOM 3767 C C . LEU B 2 155 ? -41.459 36.386 55.862 1.00 84.09 150 LEU B C 1
ATOM 3768 O O . LEU B 2 155 ? -41.297 35.361 55.194 1.00 83.11 150 LEU B O 1
ATOM 3773 N N . MET B 2 156 ? -42.638 37.051 55.927 1.00 80.76 151 MET B N 1
ATOM 3774 C CA . MET B 2 156 ? -43.840 36.640 55.187 1.00 80.80 151 MET B CA 1
ATOM 3775 C C . MET B 2 156 ? -43.606 36.732 53.682 1.00 80.85 151 MET B C 1
ATOM 3776 O O . MET B 2 156 ? -44.035 35.842 52.951 1.00 80.62 151 MET B O 1
ATOM 3781 N N . GLY B 2 157 ? -42.906 37.788 53.257 1.00 74.75 152 GLY B N 1
ATOM 3782 C CA . GLY B 2 157 ? -42.540 38.040 51.866 1.00 73.46 152 GLY B CA 1
ATOM 3783 C C . GLY B 2 157 ? -41.683 36.934 51.280 1.00 73.04 152 GLY B C 1
ATOM 3784 O O . GLY B 2 157 ? -41.954 36.469 50.167 1.00 71.78 152 GLY B O 1
ATOM 3785 N N . ALA B 2 158 ? -40.683 36.464 52.069 1.00 66.74 153 ALA B N 1
ATOM 3786 C CA . ALA B 2 158 ? -39.759 35.381 51.728 1.00 65.52 153 ALA B CA 1
ATOM 3787 C C . ALA B 2 158 ? -40.503 34.068 51.485 1.00 67.55 153 ALA B C 1
ATOM 3788 O O . ALA B 2 158 ? -40.073 33.290 50.638 1.00 67.31 153 ALA B O 1
ATOM 3790 N N . PHE B 2 159 ? -41.624 33.836 52.187 1.00 63.00 154 PHE B N 1
ATOM 3791 C CA . PHE B 2 159 ? -42.464 32.655 51.983 1.00 63.29 154 PHE B CA 1
ATOM 3792 C C . PHE B 2 159 ? -43.233 32.753 50.648 1.00 63.10 154 PHE B C 1
ATOM 3793 O O . PHE B 2 159 ? -43.396 31.742 49.963 1.00 61.16 154 PHE B O 1
ATOM 3801 N N . VAL B 2 160 ? -43.704 33.971 50.292 1.00 57.89 155 VAL B N 1
ATOM 3802 C CA . VAL B 2 160 ? -44.433 34.236 49.042 1.00 57.03 155 VAL B CA 1
ATOM 3803 C C . VAL B 2 160 ? -43.494 34.001 47.839 1.00 57.40 155 VAL B C 1
ATOM 3804 O O . VAL B 2 160 ? -43.863 33.286 46.909 1.00 57.35 155 VAL B O 1
ATOM 3808 N N . ILE B 2 161 ? -42.277 34.565 47.900 1.00 51.35 156 ILE B N 1
ATOM 3809 C CA . ILE B 2 161 ? -41.246 34.464 46.867 1.00 51.51 156 ILE B CA 1
ATOM 3810 C C . ILE B 2 161 ? -40.808 32.993 46.673 1.00 56.45 156 ILE B C 1
ATOM 3811 O O . ILE B 2 161 ? -40.725 32.546 45.526 1.00 56.49 156 ILE B O 1
ATOM 3816 N N . THR B 2 162 ? -40.583 32.236 47.775 1.00 53.18 157 THR B N 1
ATOM 3817 C CA . THR B 2 162 ? -40.193 30.810 47.725 1.00 52.62 157 THR B CA 1
ATOM 3818 C C . THR B 2 162 ? -41.313 30.010 47.056 1.00 55.98 157 THR B C 1
ATOM 3819 O O . THR B 2 162 ? -41.064 29.153 46.211 1.00 54.65 157 THR B O 1
ATOM 3823 N N . ASP B 2 163 ? -42.545 30.343 47.416 1.00 53.85 158 ASP B N 1
ATOM 3824 C CA . ASP B 2 163 ? -43.771 29.773 46.878 1.00 54.32 158 ASP B CA 1
ATOM 3825 C C . ASP B 2 163 ? -43.837 29.897 45.364 1.00 56.11 158 ASP B C 1
ATOM 3826 O O . ASP B 2 163 ? -44.065 28.906 44.664 1.00 57.37 158 ASP B O 1
ATOM 3831 N N . MET B 2 164 ? -43.659 31.143 44.881 1.00 48.28 159 MET B N 1
ATOM 3832 C CA . MET B 2 164 ? -43.742 31.555 43.489 1.00 46.54 159 MET B CA 1
ATOM 3833 C C . MET B 2 164 ? -42.651 30.887 42.667 1.00 48.28 159 MET B C 1
ATOM 3834 O O . MET B 2 164 ? -42.951 30.378 41.597 1.00 47.96 159 MET B O 1
ATOM 3839 N N . ILE B 2 165 ? -41.402 30.867 43.171 1.00 44.05 160 ILE B N 1
ATOM 3840 C CA . ILE B 2 165 ? -40.264 30.243 42.490 1.00 43.54 160 ILE B CA 1
ATOM 3841 C C . ILE B 2 165 ? -40.461 28.718 42.404 1.00 48.04 160 ILE B C 1
ATOM 3842 O O . ILE B 2 165 ? -40.170 28.125 41.354 1.00 47.03 160 ILE B O 1
ATOM 3847 N N . ASN B 2 166 ? -41.009 28.102 43.475 1.00 46.11 161 ASN B N 1
ATOM 3848 C CA . ASN B 2 166 ? -41.284 26.657 43.512 1.00 47.09 161 ASN B CA 1
ATOM 3849 C C . ASN B 2 166 ? -42.312 26.253 42.447 1.00 51.73 161 ASN B C 1
ATOM 3850 O O . ASN B 2 166 ? -42.142 25.228 41.783 1.00 51.94 161 ASN B O 1
ATOM 3855 N N . MET B 2 167 ? -43.358 27.069 42.276 1.00 49.30 162 MET B N 1
ATOM 3856 C CA . MET B 2 167 ? -44.408 26.857 41.272 1.00 50.34 162 MET B CA 1
ATOM 3857 C C . MET B 2 167 ? -43.794 26.962 39.852 1.00 52.45 162 MET B C 1
ATOM 3858 O O . MET B 2 167 ? -44.069 26.125 38.988 1.00 52.11 162 MET B O 1
ATOM 3863 N N . MET B 2 168 ? -42.906 27.949 39.660 1.00 48.25 163 MET B N 1
ATOM 3864 C CA . MET B 2 168 ? -42.208 28.195 38.406 1.00 48.36 163 MET B CA 1
ATOM 3865 C C . MET B 2 168 ? -41.209 27.090 38.085 1.00 52.38 163 MET B C 1
ATOM 3866 O O . MET B 2 168 ? -41.091 26.727 36.918 1.00 51.95 163 MET B O 1
ATOM 3871 N N . ALA B 2 169 ? -40.518 26.535 39.117 1.00 49.24 164 ALA B N 1
ATOM 3872 C CA . ALA B 2 169 ? -39.559 25.432 38.984 1.00 49.04 164 ALA B CA 1
ATOM 3873 C C . ALA B 2 169 ? -40.226 24.129 38.529 1.00 52.38 164 ALA B C 1
ATOM 3874 O O . ALA B 2 169 ? -39.581 23.326 37.865 1.00 51.92 164 ALA B O 1
ATOM 3876 N N . LYS B 2 170 ? -41.515 23.928 38.878 1.00 49.42 165 LYS B N 1
ATOM 3877 C CA . LYS B 2 170 ? -42.309 22.749 38.517 1.00 49.24 165 LYS B CA 1
ATOM 3878 C C . LYS B 2 170 ? -42.625 22.687 37.025 1.00 53.47 165 LYS B C 1
ATOM 3879 O O . LYS B 2 170 ? -42.876 21.603 36.505 1.00 54.29 165 LYS B O 1
ATOM 3885 N N . SER B 2 171 ? -42.653 23.841 36.350 1.00 49.25 166 SER B N 1
ATOM 3886 C CA . SER B 2 171 ? -42.965 23.944 34.928 1.00 47.77 166 SER B CA 1
ATOM 3887 C C . SER B 2 171 ? -41.902 23.273 34.060 1.00 50.31 166 SER B C 1
ATOM 3888 O O . SER B 2 171 ? -40.710 23.431 34.314 1.00 48.34 166 SER B O 1
ATOM 3891 N N . THR B 2 172 ? -42.358 22.556 33.017 1.00 48.69 167 THR B N 1
ATOM 3892 C CA . THR B 2 172 ? -41.517 21.843 32.043 1.00 49.18 167 THR B CA 1
ATOM 3893 C C . THR B 2 172 ? -41.030 22.818 30.961 1.00 52.57 167 THR B C 1
ATOM 3894 O O . THR B 2 172 ? -40.029 22.538 30.307 1.00 53.35 167 THR B O 1
ATOM 3898 N N . ASP B 2 173 ? -41.721 23.968 30.791 1.00 47.85 168 ASP B N 1
ATOM 3899 C CA . ASP B 2 173 ? -41.372 25.053 29.854 1.00 46.59 168 ASP B CA 1
ATOM 3900 C C . ASP B 2 173 ? -41.832 26.379 30.470 1.00 48.01 168 ASP B C 1
ATOM 3901 O O . ASP B 2 173 ? -42.949 26.831 30.237 1.00 47.54 168 ASP B O 1
ATOM 3906 N N . LEU B 2 174 ? -40.983 26.967 31.292 1.00 43.29 169 LEU B N 1
ATOM 3907 C CA . LEU B 2 174 ? -41.301 28.176 32.036 1.00 41.98 169 LEU B CA 1
ATOM 3908 C C . LEU B 2 174 ? -41.743 29.322 31.113 1.00 45.06 169 LEU B C 1
ATOM 3909 O O . LEU B 2 174 ? -42.777 29.901 31.377 1.00 44.94 169 LEU B O 1
ATOM 3914 N N . ASP B 2 175 ? -41.011 29.601 30.023 1.00 41.10 170 ASP B N 1
ATOM 3915 C CA . ASP B 2 175 ? -41.370 30.661 29.075 1.00 40.40 170 ASP B CA 1
ATOM 3916 C C . ASP B 2 175 ? -42.783 30.524 28.555 1.00 43.52 170 ASP B C 1
ATOM 3917 O O . ASP B 2 175 ? -43.502 31.519 28.480 1.00 43.56 170 ASP B O 1
ATOM 3922 N N . ASN B 2 176 ? -43.178 29.299 28.214 1.00 39.35 171 ASN B N 1
ATOM 3923 C CA . ASN B 2 176 ? -44.488 29.030 27.649 1.00 39.20 171 ASN B CA 1
ATOM 3924 C C . ASN B 2 176 ? -45.616 29.011 28.695 1.00 42.80 171 ASN B C 1
ATOM 3925 O O . ASN B 2 176 ? -46.780 29.097 28.311 1.00 42.36 171 ASN B O 1
ATOM 3930 N N . ASP B 2 177 ? -45.291 28.922 29.997 1.00 39.72 172 ASP B N 1
ATOM 3931 C CA . ASP B 2 177 ? -46.320 28.824 31.043 1.00 39.99 172 ASP B CA 1
ATOM 3932 C C . ASP B 2 177 ? -46.346 29.988 32.035 1.00 42.88 172 ASP B C 1
ATOM 3933 O O . ASP B 2 177 ? -47.332 30.123 32.754 1.00 43.63 172 ASP B O 1
ATOM 3938 N N . ILE B 2 178 ? -45.267 30.780 32.117 1.00 38.89 173 ILE B N 1
ATOM 3939 C CA . ILE B 2 178 ? -45.064 31.824 33.119 1.00 39.59 173 ILE B CA 1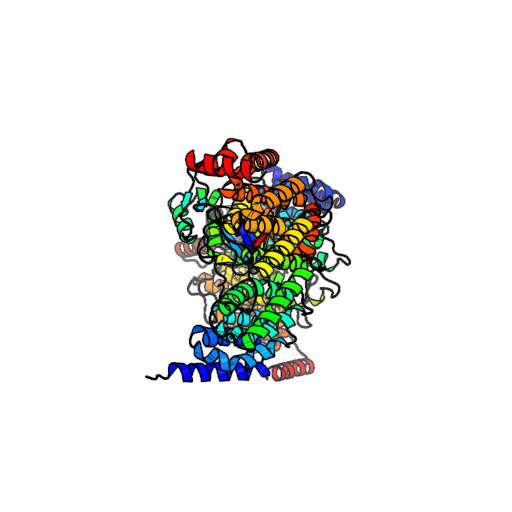
ATOM 3940 C C . ILE B 2 178 ? -46.253 32.826 33.246 1.00 45.41 173 ILE B C 1
ATOM 3941 O O . ILE B 2 178 ? -46.659 33.091 34.378 1.00 45.12 173 ILE B O 1
ATOM 3946 N N . ASP B 2 179 ? -46.808 33.348 32.126 1.00 42.37 174 ASP B N 1
ATOM 3947 C CA . ASP B 2 179 ? -47.897 34.331 32.189 1.00 42.16 174 ASP B CA 1
ATOM 3948 C C . ASP B 2 179 ? -49.164 33.744 32.859 1.00 46.38 174 ASP B C 1
ATOM 3949 O O . ASP B 2 179 ? -49.734 34.401 33.739 1.00 45.97 174 ASP B O 1
ATOM 3954 N N . GLU B 2 180 ? -49.545 32.501 32.509 1.00 44.26 175 GLU B N 1
ATOM 3955 C CA . GLU B 2 180 ? -50.680 31.812 33.134 1.00 45.63 175 GLU B CA 1
ATOM 3956 C C . GLU B 2 180 ? -50.396 31.501 34.600 1.00 48.42 175 GLU B C 1
ATOM 3957 O O . GLU B 2 180 ? -51.300 31.611 35.423 1.00 48.17 175 GLU B O 1
ATOM 3963 N N . LEU B 2 181 ? -49.147 31.097 34.922 1.00 44.28 176 LEU B N 1
ATOM 3964 C CA . LEU B 2 181 ? -48.740 30.771 36.281 1.00 44.34 176 LEU B CA 1
ATOM 3965 C C . LEU B 2 181 ? -48.855 31.994 37.194 1.00 49.18 176 LEU B C 1
ATOM 3966 O O . LEU B 2 181 ? -49.434 31.881 38.275 1.00 50.46 176 LEU B O 1
ATOM 3971 N N . ILE B 2 182 ? -48.349 33.160 36.753 1.00 44.91 177 ILE B N 1
ATOM 3972 C CA . ILE B 2 182 ? -48.404 34.415 37.520 1.00 44.30 177 ILE B CA 1
ATOM 3973 C C . ILE B 2 182 ? -49.849 34.805 37.736 1.00 47.02 177 ILE B C 1
ATOM 3974 O O . ILE B 2 182 ? -50.235 35.058 38.870 1.00 47.77 177 ILE B O 1
ATOM 3979 N N . GLN B 2 183 ? -50.644 34.805 36.667 1.00 43.85 178 GLN B N 1
ATOM 3980 C CA . GLN B 2 183 ? -52.074 35.129 36.671 1.00 44.92 178 GLN B CA 1
ATOM 3981 C C . GLN B 2 183 ? -52.839 34.312 37.756 1.00 53.43 178 GLN B C 1
ATOM 3982 O O . GLN B 2 183 ? -53.582 34.901 38.545 1.00 53.73 178 GLN B O 1
ATOM 3988 N N . GLU B 2 184 ? -52.614 32.984 37.816 1.00 52.21 179 GLU B N 1
ATOM 3989 C CA . GLU B 2 184 ? -53.243 32.108 38.809 1.00 53.42 179 GLU B CA 1
ATOM 3990 C C . GLU B 2 184 ? -52.647 32.392 40.208 1.00 56.97 179 GLU B C 1
ATOM 3991 O O . GLU B 2 184 ? -53.409 32.521 41.167 1.00 57.22 179 GLU B O 1
ATOM 3997 N N . PHE B 2 185 ? -51.314 32.550 40.312 1.00 52.20 180 PHE B N 1
ATOM 3998 C CA . PHE B 2 185 ? -50.655 32.874 41.577 1.00 51.92 180 PHE B CA 1
ATOM 3999 C C . PHE B 2 185 ? -51.178 34.198 42.158 1.00 55.83 180 PHE B C 1
ATOM 4000 O O . PHE B 2 185 ? -51.409 34.272 43.353 1.00 55.65 180 PHE B O 1
ATOM 4008 N N . GLU B 2 186 ? -51.369 35.229 41.310 1.00 52.47 181 GLU B N 1
ATOM 4009 C CA . GLU B 2 186 ? -51.894 36.546 41.691 1.00 52.32 181 GLU B CA 1
ATOM 4010 C C . GLU B 2 186 ? -53.285 36.439 42.283 1.00 55.98 181 GLU B C 1
ATOM 4011 O O . GLU B 2 186 ? -53.576 37.083 43.296 1.00 54.86 181 GLU B O 1
ATOM 4017 N N . GLU B 2 187 ? -54.145 35.654 41.610 1.00 53.10 182 GLU B N 1
ATOM 4018 C CA . GLU B 2 187 ? -55.527 35.385 42.001 1.00 54.70 182 GLU B CA 1
ATOM 4019 C C . GLU B 2 187 ? -55.584 34.725 43.366 1.00 61.91 182 GLU B C 1
ATOM 4020 O O . GLU B 2 187 ? -56.265 35.238 44.251 1.00 62.47 182 GLU B O 1
ATOM 4026 N N . ARG B 2 188 ? -54.854 33.606 43.541 1.00 59.83 183 ARG B N 1
ATOM 4027 C CA . ARG B 2 188 ? -54.820 32.844 44.787 1.00 60.53 183 ARG B CA 1
ATOM 4028 C C . ARG B 2 188 ? -54.294 33.645 45.960 1.00 65.05 183 ARG B C 1
ATOM 4029 O O . ARG B 2 188 ? -54.835 33.532 47.063 1.00 66.41 183 ARG B O 1
ATOM 4037 N N . ARG B 2 189 ? -53.230 34.431 45.736 1.00 59.77 184 ARG B N 1
ATOM 4038 C CA . ARG B 2 189 ? -52.553 35.173 46.796 1.00 58.38 184 ARG B CA 1
ATOM 4039 C C . ARG B 2 189 ? -53.027 36.624 46.960 1.00 61.41 184 ARG B C 1
ATOM 4040 O O . ARG B 2 189 ? -52.482 37.309 47.839 1.00 61.44 184 ARG B O 1
ATOM 4048 N N . LYS B 2 190 ? -54.041 37.088 46.159 1.00 57.13 185 LYS B N 1
ATOM 4049 C CA . LYS B 2 190 ? -54.595 38.462 46.197 1.00 56.51 185 LYS B CA 1
ATOM 4050 C C . LYS B 2 190 ? -53.440 39.487 46.054 1.00 58.20 185 LYS B C 1
ATOM 4051 O O . LYS B 2 190 ? -53.332 40.425 46.847 1.00 57.73 185 LYS B O 1
ATOM 4057 N N . ARG B 2 191 ? -52.548 39.260 45.057 1.00 53.42 186 ARG B N 1
ATOM 4058 C CA . ARG B 2 191 ? -51.354 40.083 44.827 1.00 52.47 186 ARG B CA 1
ATOM 4059 C C . ARG B 2 191 ? -51.230 40.578 43.407 1.00 51.98 186 ARG B C 1
ATOM 4060 O O . ARG B 2 191 ? -51.849 40.020 42.514 1.00 51.76 186 ARG B O 1
ATOM 4068 N N . VAL B 2 192 ? -50.392 41.602 43.196 1.00 45.93 187 VAL B N 1
ATOM 4069 C CA . VAL B 2 192 ? -50.078 42.137 41.863 1.00 44.36 187 VAL B CA 1
ATOM 4070 C C . VAL B 2 192 ? -48.613 41.843 41.618 1.00 47.72 187 VAL B C 1
ATOM 4071 O O . VAL B 2 192 ? -47.756 42.292 42.395 1.00 46.49 187 VAL B O 1
ATOM 4075 N N . ILE B 2 193 ? -48.320 41.077 40.557 1.00 43.72 188 ILE B N 1
ATOM 4076 C CA . ILE B 2 193 ? -46.930 40.765 40.237 1.00 44.24 188 ILE B CA 1
ATOM 4077 C C . ILE B 2 193 ? -46.589 41.347 38.861 1.00 46.32 188 ILE B C 1
ATOM 4078 O O . ILE B 2 193 ? -47.014 40.816 37.832 1.00 44.90 188 ILE B O 1
ATOM 4083 N N . LEU B 2 194 ? -45.825 42.456 38.861 1.00 42.17 189 LEU B N 1
ATOM 4084 C CA . LEU B 2 194 ? -45.350 43.065 37.626 1.00 41.76 189 LEU B CA 1
ATOM 4085 C C . LEU B 2 194 ? -44.385 42.093 36.975 1.00 45.31 189 LEU B C 1
ATOM 4086 O O . LEU B 2 194 ? -43.600 41.460 37.674 1.00 46.19 189 LEU B O 1
ATOM 4091 N N . HIS B 2 195 ? -44.469 41.936 35.664 1.00 38.96 190 HIS B N 1
ATOM 4092 C CA . HIS B 2 195 ? -43.607 41.000 34.952 1.00 36.71 190 HIS B CA 1
ATOM 4093 C C . HIS B 2 195 ? -43.190 41.589 33.599 1.00 40.01 190 HIS B C 1
ATOM 4094 O O . HIS B 2 195 ? -44.018 41.942 32.763 1.00 38.77 190 HIS B O 1
ATOM 4101 N N . SER B 2 196 ? -41.889 41.627 33.397 1.00 37.10 191 SER B N 1
ATOM 4102 C CA . SER B 2 196 ? -41.220 42.131 32.210 1.00 36.70 191 SER B CA 1
ATOM 4103 C C . SER B 2 196 ? -40.137 41.133 31.750 1.00 39.23 191 SER B C 1
ATOM 4104 O O . SER B 2 196 ? -39.724 40.253 32.510 1.00 37.26 191 SER B O 1
ATOM 4107 N N . VAL B 2 197 ? -39.661 41.306 30.519 1.00 36.72 192 VAL B N 1
ATOM 4108 C CA . VAL B 2 197 ? -38.572 40.528 29.953 1.00 36.92 192 VAL B CA 1
ATOM 4109 C C . VAL B 2 197 ? -37.423 41.503 29.579 1.00 40.60 192 VAL B C 1
ATOM 4110 O O . VAL B 2 197 ? -37.662 42.551 28.969 1.00 38.41 192 VAL B O 1
ATOM 4114 N N . LEU B 2 198 ? -36.197 41.172 30.001 1.00 37.48 193 LEU B N 1
ATOM 4115 C CA . LEU B 2 198 ? -34.991 41.947 29.687 1.00 37.81 193 LEU B CA 1
ATOM 4116 C C . LEU B 2 198 ? -33.976 41.036 28.991 1.00 41.11 193 LEU B C 1
ATOM 4117 O O . LEU B 2 198 ? -34.177 39.822 28.970 1.00 40.47 193 LEU B O 1
ATOM 4122 N N . PHE B 2 199 ? -32.908 41.609 28.410 1.00 37.11 194 PHE B N 1
ATOM 4123 C CA . PHE B 2 199 ? -31.934 40.819 27.656 1.00 37.02 194 PHE B CA 1
ATOM 4124 C C . PHE B 2 199 ? -30.499 41.075 28.035 1.00 42.65 194 PHE B C 1
ATOM 4125 O O . PHE B 2 199 ? -30.119 42.212 28.329 1.00 43.73 194 PHE B O 1
ATOM 4133 N N . TYR B 2 200 ? -29.700 39.988 28.018 1.00 39.00 195 TYR B N 1
ATOM 4134 C CA . TYR B 2 200 ? -28.252 39.979 28.241 1.00 36.67 195 TYR B CA 1
ATOM 4135 C C . TYR B 2 200 ? -27.532 40.050 26.894 1.00 40.34 195 TYR B C 1
ATOM 4136 O O . TYR B 2 200 ? -26.390 40.563 26.855 1.00 48.08 195 TYR B O 1
ATOM 4146 N N . PRO C 1 30 ? -50.892 40.972 81.259 1.00 156.53 42 PRO C N 1
ATOM 4147 C CA . PRO C 1 30 ? -50.244 39.753 80.755 1.00 156.17 42 PRO C CA 1
ATOM 4148 C C . PRO C 1 30 ? -50.406 38.563 81.702 1.00 159.08 42 PRO C C 1
ATOM 4149 O O . PRO C 1 30 ? -50.561 37.434 81.227 1.00 158.63 42 PRO C O 1
ATOM 4153 N N . SER C 1 31 ? -50.342 38.814 83.033 1.00 154.91 43 SER C N 1
ATOM 4154 C CA . SER C 1 31 ? -50.497 37.802 84.085 1.00 154.39 43 SER C CA 1
ATOM 4155 C C . SER C 1 31 ? -51.916 37.251 84.083 1.00 157.99 43 SER C C 1
ATOM 4156 O O . SER C 1 31 ? -52.112 36.048 84.256 1.00 157.55 43 SER C O 1
ATOM 4159 N N . THR C 1 32 ? -52.901 38.143 83.869 1.00 154.36 44 THR C N 1
ATOM 4160 C CA . THR C 1 32 ? -54.325 37.817 83.788 1.00 154.08 44 THR C CA 1
ATOM 4161 C C . THR C 1 32 ? -54.598 37.102 82.451 1.00 157.60 44 THR C C 1
ATOM 4162 O O . THR C 1 32 ? -55.437 36.200 82.397 1.00 157.15 44 THR C O 1
ATOM 4166 N N . LYS C 1 33 ? -53.869 37.506 81.385 1.00 153.74 45 LYS C N 1
ATOM 4167 C CA . LYS C 1 33 ? -53.970 36.978 80.019 1.00 153.23 45 LYS C CA 1
ATOM 4168 C C . LYS C 1 33 ? -53.592 35.487 79.947 1.00 156.70 45 LYS C C 1
ATOM 4169 O O . LYS C 1 33 ? -54.272 34.728 79.252 1.00 156.38 45 LYS C O 1
ATOM 4175 N N . CYS C 1 34 ? -52.529 35.069 80.675 1.00 152.76 46 CYS C N 1
ATOM 4176 C CA . CYS C 1 34 ? -52.060 33.677 80.718 1.00 152.29 46 CYS C CA 1
ATOM 4177 C C . CYS C 1 34 ? -53.069 32.777 81.454 1.00 155.76 46 CYS C C 1
ATOM 4178 O O . CYS C 1 34 ? -53.133 31.579 81.177 1.00 155.08 46 CYS C O 1
ATOM 4181 N N . GLU C 1 35 ? -53.858 33.361 82.372 1.00 152.42 47 GLU C N 1
ATOM 4182 C CA . GLU C 1 35 ? -54.891 32.659 83.136 1.00 152.32 47 GLU C CA 1
ATOM 4183 C C . GLU C 1 35 ? -56.121 32.418 82.265 1.00 156.36 47 GLU C C 1
ATOM 4184 O O . GLU C 1 35 ? -56.699 31.330 82.313 1.00 155.93 47 GLU C O 1
ATOM 4190 N N . LEU C 1 36 ? -56.516 33.438 81.475 1.00 152.88 48 LEU C N 1
ATOM 4191 C CA . LEU C 1 36 ? -57.667 33.402 80.571 1.00 152.63 48 LEU C CA 1
ATOM 4192 C C . LEU C 1 36 ? -57.442 32.395 79.438 1.00 155.74 48 LEU C C 1
ATOM 4193 O O . LEU C 1 36 ? -58.344 31.611 79.141 1.00 155.33 48 LEU C O 1
ATOM 4198 N N . LEU C 1 37 ? -56.232 32.404 78.832 1.00 151.60 49 LEU C N 1
ATOM 4199 C CA . LEU C 1 37 ? -55.856 31.525 77.724 1.00 151.09 49 LEU C CA 1
ATOM 4200 C C . LEU C 1 37 ? -55.836 30.051 78.122 1.00 155.14 49 LEU C C 1
ATOM 4201 O O . LEU C 1 37 ? -56.199 29.210 77.298 1.00 154.70 49 LEU C O 1
ATOM 4206 N N . ALA C 1 38 ? -55.430 29.741 79.375 1.00 152.04 50 ALA C N 1
ATOM 4207 C CA . ALA C 1 38 ? -55.385 28.373 79.916 1.00 152.05 50 ALA C CA 1
ATOM 4208 C C . ALA C 1 38 ? -56.794 27.799 80.045 1.00 156.21 50 ALA C C 1
ATOM 4209 O O . ALA C 1 38 ? -56.997 26.609 79.798 1.00 155.49 50 ALA C O 1
ATOM 4211 N N . LYS C 1 39 ? -57.763 28.661 80.417 1.00 153.36 51 LYS C N 1
ATOM 4212 C CA . LYS C 1 39 ? -59.177 28.318 80.565 1.00 153.38 51 LYS C CA 1
ATOM 4213 C C . LYS C 1 39 ? -59.827 28.165 79.184 1.00 157.94 51 LYS C C 1
ATOM 4214 O O . LYS C 1 39 ? -60.597 27.220 78.988 1.00 157.27 51 LYS C O 1
ATOM 4220 N N . VAL C 1 40 ? -59.492 29.078 78.227 1.00 155.26 52 VAL C N 1
ATOM 4221 C CA . VAL C 1 40 ? -59.982 29.065 76.838 1.00 155.39 52 VAL C CA 1
ATOM 4222 C C . VAL C 1 40 ? -59.540 27.749 76.168 1.00 160.20 52 VAL C C 1
ATOM 4223 O O . VAL C 1 40 ? -60.380 27.063 75.591 1.00 159.80 52 VAL C O 1
ATOM 4227 N N . GLN C 1 41 ? -58.250 27.378 76.301 1.00 157.44 53 GLN C N 1
ATOM 4228 C CA . GLN C 1 41 ? -57.689 26.146 75.739 1.00 157.62 53 GLN C CA 1
ATOM 4229 C C . GLN C 1 41 ? -58.390 24.899 76.324 1.00 163.10 53 GLN C C 1
ATOM 4230 O O . GLN C 1 41 ? -58.831 24.045 75.558 1.00 162.79 53 GLN C O 1
ATOM 4236 N N . GLU C 1 42 ? -58.512 24.825 77.671 1.00 160.72 54 GLU C N 1
ATOM 4237 C CA . GLU C 1 42 ? -59.100 23.716 78.430 1.00 161.00 54 GLU C CA 1
ATOM 4238 C C . GLU C 1 42 ? -60.512 23.335 77.959 1.00 165.59 54 GLU C C 1
ATOM 4239 O O . GLU C 1 42 ? -60.808 22.140 77.870 1.00 165.30 54 GLU C O 1
ATOM 4245 N N . THR C 1 43 ? -61.375 24.320 77.678 1.00 162.38 55 THR C N 1
ATOM 4246 C CA . THR C 1 43 ? -62.744 24.031 77.258 1.00 162.25 55 THR C CA 1
ATOM 4247 C C . THR C 1 43 ? -62.841 23.966 75.721 1.00 166.48 55 THR C C 1
ATOM 4248 O O . THR C 1 43 ? -63.333 22.969 75.206 1.00 165.97 55 THR C O 1
ATOM 4252 N N . VAL C 1 44 ? -62.352 24.998 75.003 1.00 163.42 56 VAL C N 1
ATOM 4253 C CA . VAL C 1 44 ? -62.421 25.119 73.537 1.00 163.43 56 VAL C CA 1
ATOM 4254 C C . VAL C 1 44 ? -61.586 24.006 72.811 1.00 167.57 56 VAL C C 1
ATOM 4255 O O . VAL C 1 44 ? -61.955 23.635 71.695 1.00 167.22 56 VAL C O 1
ATOM 4259 N N . LEU C 1 45 ? -60.524 23.447 73.441 1.00 164.22 57 LEU C N 1
ATOM 4260 C CA . LEU C 1 45 ? -59.718 22.380 72.816 1.00 164.08 57 LEU C CA 1
ATOM 4261 C C . LEU C 1 45 ? -59.860 21.007 73.520 1.00 168.27 57 LEU C C 1
ATOM 4262 O O . LEU C 1 45 ? -59.428 19.993 72.959 1.00 167.72 57 LEU C O 1
ATOM 4267 N N . GLY C 1 46 ? -60.459 20.985 74.713 1.00 165.17 58 GLY C N 1
ATOM 4268 C CA . GLY C 1 46 ? -60.643 19.763 75.492 1.00 165.11 58 GLY C CA 1
ATOM 4269 C C . GLY C 1 46 ? -62.081 19.328 75.699 1.00 169.31 58 GLY C C 1
ATOM 4270 O O . GLY C 1 46 ? -62.485 18.273 75.201 1.00 168.85 58 GLY C O 1
ATOM 4271 N N . SER C 1 47 ? -62.857 20.130 76.454 1.00 166.08 59 SER C N 1
ATOM 4272 C CA . SER C 1 47 ? -64.260 19.872 76.812 1.00 165.88 59 SER C CA 1
ATOM 4273 C C . SER C 1 47 ? -65.244 20.073 75.639 1.00 169.77 59 SER C C 1
ATOM 4274 O O . SER C 1 47 ? -66.204 19.306 75.522 1.00 169.38 59 SER C O 1
ATOM 4277 N N . CYS C 1 48 ? -65.017 21.104 74.796 1.00 166.19 60 CYS C N 1
ATOM 4278 C CA . CYS C 1 48 ? -65.856 21.454 73.644 1.00 165.86 60 CYS C CA 1
ATOM 4279 C C . CYS C 1 48 ? -64.952 21.815 72.448 1.00 168.96 60 CYS C C 1
ATOM 4280 O O . CYS C 1 48 ? -64.803 22.989 72.093 1.00 168.30 60 CYS C O 1
ATOM 4283 N N . ALA C 1 49 ? -64.351 20.771 71.840 1.00 165.22 61 ALA C N 1
ATOM 4284 C CA . ALA C 1 49 ? -63.395 20.812 70.726 1.00 164.93 61 ALA C CA 1
ATOM 4285 C C . ALA C 1 49 ? -63.914 21.498 69.447 1.00 168.64 61 ALA C C 1
ATOM 4286 O O . ALA C 1 49 ? -63.099 22.005 68.672 1.00 168.26 61 ALA C O 1
ATOM 4288 N N . GLU C 1 50 ? -65.242 21.501 69.218 1.00 164.93 62 GLU C N 1
ATOM 4289 C CA . GLU C 1 50 ? -65.880 22.086 68.027 1.00 164.55 62 GLU C CA 1
ATOM 4290 C C . GLU C 1 50 ? -65.708 23.625 67.928 1.00 168.21 62 GLU C C 1
ATOM 4291 O O . GLU C 1 50 ? -65.698 24.158 66.814 1.00 167.59 62 GLU C O 1
ATOM 4297 N N . LEU C 1 51 ? -65.557 24.318 69.079 1.00 164.71 63 LEU C N 1
ATOM 4298 C CA . LEU C 1 51 ? -65.420 25.779 69.181 1.00 164.43 63 LEU C CA 1
ATOM 4299 C C . LEU C 1 51 ? -64.073 26.332 68.656 1.00 168.08 63 LEU C C 1
ATOM 4300 O O . LEU C 1 51 ? -63.982 27.534 68.392 1.00 167.47 63 LEU C O 1
ATOM 4305 N N . ALA C 1 52 ? -63.046 25.466 68.521 1.00 164.56 64 ALA C N 1
ATOM 4306 C CA . ALA C 1 52 ? -61.668 25.788 68.123 1.00 164.29 64 ALA C CA 1
ATOM 4307 C C . ALA C 1 52 ? -61.522 26.652 66.846 1.00 167.96 64 ALA C C 1
ATOM 4308 O O . ALA C 1 52 ? -60.765 27.627 66.860 1.00 167.60 64 ALA C O 1
ATOM 4310 N N . GLU C 1 53 ? -62.242 26.269 65.765 1.00 164.17 65 GLU C N 1
ATOM 4311 C CA . GLU C 1 53 ? -62.214 26.819 64.401 1.00 163.75 65 GLU C CA 1
ATOM 4312 C C . GLU C 1 53 ? -62.303 28.355 64.282 1.00 167.29 65 GLU C C 1
ATOM 4313 O O . GLU C 1 53 ? -61.605 28.913 63.431 1.00 166.72 65 GLU C O 1
ATOM 4319 N N . GLU C 1 54 ? -63.160 29.031 65.080 1.00 163.73 66 GLU C N 1
ATOM 4320 C CA . GLU C 1 54 ? -63.305 30.490 64.968 1.00 163.42 66 GLU C CA 1
ATOM 4321 C C . GLU C 1 54 ? -62.572 31.266 66.067 1.00 166.24 66 GLU C C 1
ATOM 4322 O O . GLU C 1 54 ? -62.113 32.378 65.789 1.00 165.72 66 GLU C O 1
ATOM 4328 N N . PHE C 1 55 ? -62.432 30.695 67.290 1.00 162.02 67 PHE C N 1
ATOM 4329 C CA . PHE C 1 55 ? -61.718 31.366 68.384 1.00 161.39 67 PHE C CA 1
ATOM 4330 C C . PHE C 1 55 ? -60.199 31.380 68.132 1.00 162.99 67 PHE C C 1
ATOM 4331 O O . PHE C 1 55 ? -59.443 31.863 68.973 1.00 162.22 67 PHE C O 1
ATOM 4339 N N . LEU C 1 56 ? -59.778 30.889 66.950 1.00 158.18 68 LEU C N 1
ATOM 4340 C CA . LEU C 1 56 ? -58.403 30.784 66.476 1.00 157.26 68 LEU C CA 1
ATOM 4341 C C . LEU C 1 56 ? -57.747 32.160 66.360 1.00 159.07 68 LEU C C 1
ATOM 4342 O O . LEU C 1 56 ? -56.736 32.381 67.022 1.00 158.92 68 LEU C O 1
ATOM 4347 N N . GLU C 1 57 ? -58.342 33.091 65.574 1.00 153.59 69 GLU C N 1
ATOM 4348 C CA . GLU C 1 57 ? -57.830 34.455 65.351 1.00 152.50 69 GLU C CA 1
ATOM 4349 C C . GLU C 1 57 ? -57.713 35.234 66.661 1.00 154.01 69 GLU C C 1
ATOM 4350 O O . GLU C 1 57 ? -56.791 36.037 66.799 1.00 153.41 69 GLU C O 1
ATOM 4356 N N . SER C 1 58 ? -58.626 34.981 67.626 1.00 148.88 70 SER C N 1
ATOM 4357 C CA . SER C 1 58 ? -58.634 35.618 68.946 1.00 147.83 70 SER C CA 1
ATOM 4358 C C . SER C 1 58 ? -57.350 35.281 69.715 1.00 149.28 70 SER C C 1
ATOM 4359 O O . SER C 1 58 ? -56.734 36.173 70.301 1.00 148.52 70 SER C O 1
ATOM 4362 N N . VAL C 1 59 ? -56.937 33.995 69.670 1.00 144.31 71 VAL C N 1
ATOM 4363 C CA . VAL C 1 59 ? -55.752 33.458 70.347 1.00 143.09 71 VAL C CA 1
ATOM 4364 C C . VAL C 1 59 ? -54.476 33.757 69.529 1.00 145.47 71 VAL C C 1
ATOM 4365 O O . VAL C 1 59 ? -53.479 34.166 70.118 1.00 144.88 71 VAL C O 1
ATOM 4369 N N . LEU C 1 60 ? -54.517 33.565 68.185 1.00 141.22 72 LEU C N 1
ATOM 4370 C CA . LEU C 1 60 ? -53.385 33.770 67.262 1.00 140.66 72 LEU C CA 1
ATOM 4371 C C . LEU C 1 60 ? -52.919 35.234 67.164 1.00 143.19 72 LEU C C 1
ATOM 4372 O O . LEU C 1 60 ? -51.802 35.479 66.705 1.00 142.39 72 LEU C O 1
ATOM 4377 N N . SER C 1 61 ? -53.767 36.194 67.567 1.00 139.36 73 SER C N 1
ATOM 4378 C CA . SER C 1 61 ? -53.436 37.621 67.565 1.00 138.95 73 SER C CA 1
ATOM 4379 C C . SER C 1 61 ? -52.447 37.931 68.690 1.00 141.73 73 SER C C 1
ATOM 4380 O O . SER C 1 61 ? -51.553 38.761 68.511 1.00 141.22 73 SER C O 1
ATOM 4383 N N . LEU C 1 62 ? -52.579 37.207 69.825 1.00 137.59 74 LEU C N 1
ATOM 4384 C CA . LEU C 1 62 ? -51.746 37.324 71.029 1.00 136.98 74 LEU C CA 1
ATOM 4385 C C . LEU C 1 62 ? -50.282 36.862 70.801 1.00 138.91 74 LEU C C 1
ATOM 4386 O O . LEU C 1 62 ? -49.465 36.963 71.719 1.00 138.32 74 LEU C O 1
ATOM 4391 N N . ALA C 1 63 ? -49.953 36.376 69.583 1.00 134.05 75 ALA C N 1
ATOM 4392 C CA . ALA C 1 63 ? -48.598 35.963 69.199 1.00 133.10 75 ALA C CA 1
ATOM 4393 C C . ALA C 1 63 ? -47.701 37.194 69.055 1.00 135.48 75 ALA C C 1
ATOM 4394 O O . ALA C 1 63 ? -46.480 37.088 69.187 1.00 135.24 75 ALA C O 1
ATOM 4396 N N . HIS C 1 64 ? -48.323 38.360 68.792 1.00 130.62 76 HIS C N 1
ATOM 4397 C CA . HIS C 1 64 ? -47.663 39.649 68.610 1.00 129.74 76 HIS C CA 1
ATOM 4398 C C . HIS C 1 64 ? -47.474 40.397 69.938 1.00 131.88 76 HIS C C 1
ATOM 4399 O O . HIS C 1 64 ? -46.697 41.353 69.978 1.00 131.46 76 HIS C O 1
ATOM 4406 N N . ASP C 1 65 ? -48.149 39.949 71.025 1.00 127.08 77 ASP C N 1
ATOM 4407 C CA . ASP C 1 65 ? -48.072 40.556 72.362 1.00 126.32 77 ASP C CA 1
ATOM 4408 C C . ASP C 1 65 ? -46.621 40.719 72.837 1.00 129.29 77 ASP C C 1
ATOM 4409 O O . ASP C 1 65 ? -45.761 39.895 72.512 1.00 129.13 77 ASP C O 1
ATOM 4414 N N . SER C 1 66 ? -46.363 41.806 73.588 1.00 124.74 78 SER C N 1
ATOM 4415 C CA . SER C 1 66 ? -45.056 42.188 74.126 1.00 123.85 78 SER C CA 1
ATOM 4416 C C . SER C 1 66 ? -44.530 41.227 75.204 1.00 125.79 78 SER C C 1
ATOM 4417 O O . SER C 1 66 ? -43.313 41.080 75.324 1.00 125.45 78 SER C O 1
ATOM 4420 N N . ASN C 1 67 ? -45.424 40.611 76.006 1.00 120.67 79 ASN C N 1
ATOM 4421 C CA . ASN C 1 67 ? -45.014 39.693 77.075 1.00 119.59 79 ASN C CA 1
ATOM 4422 C C . ASN C 1 67 ? -44.675 38.304 76.503 1.00 121.42 79 ASN C C 1
ATOM 4423 O O . ASN C 1 67 ? -45.483 37.717 75.772 1.00 121.24 79 ASN C O 1
ATOM 4428 N N . MET C 1 68 ? -43.465 37.796 76.833 1.00 115.69 80 MET C N 1
ATOM 4429 C CA . MET C 1 68 ? -42.955 36.505 76.355 1.00 114.35 80 MET C CA 1
ATOM 4430 C C . MET C 1 68 ? -43.779 35.305 76.866 1.00 115.02 80 MET C C 1
ATOM 4431 O O . MET C 1 68 ? -43.933 34.343 76.111 1.00 114.27 80 MET C O 1
ATOM 4436 N N . GLU C 1 69 ? -44.320 35.368 78.111 1.00 109.50 81 GLU C N 1
ATOM 4437 C CA . GLU C 1 69 ? -45.143 34.303 78.712 1.00 108.65 81 GLU C CA 1
ATOM 4438 C C . GLU C 1 69 ? -46.430 34.096 77.915 1.00 111.27 81 GLU C C 1
ATOM 4439 O O . GLU C 1 69 ? -46.854 32.953 77.710 1.00 110.50 81 GLU C O 1
ATOM 4445 N N . VAL C 1 70 ? -47.027 35.213 77.445 1.00 106.96 82 VAL C N 1
ATOM 4446 C CA . VAL C 1 70 ? -48.240 35.246 76.629 1.00 106.03 82 VAL C CA 1
ATOM 4447 C C . VAL C 1 70 ? -47.927 34.583 75.286 1.00 107.20 82 VAL C C 1
ATOM 4448 O O . VAL C 1 70 ? -48.677 33.705 74.858 1.00 106.90 82 VAL C O 1
ATOM 4452 N N . ARG C 1 71 ? -46.792 34.966 74.662 1.00 101.53 83 ARG C N 1
ATOM 4453 C CA . ARG C 1 71 ? -46.308 34.394 73.404 1.00 100.35 83 ARG C CA 1
ATOM 4454 C C . ARG C 1 71 ? -46.104 32.874 73.546 1.00 102.53 83 ARG C C 1
ATOM 4455 O O . ARG C 1 71 ? -46.465 32.125 72.636 1.00 101.95 83 ARG C O 1
ATOM 4463 N N . LYS C 1 72 ? -45.572 32.429 74.712 1.00 98.04 84 LYS C N 1
ATOM 4464 C CA . LYS C 1 72 ? -45.324 31.022 75.050 1.00 97.26 84 LYS C CA 1
ATOM 4465 C C . LYS C 1 72 ? -46.632 30.248 75.235 1.00 100.15 84 LYS C C 1
ATOM 4466 O O . LYS C 1 72 ? -46.689 29.061 74.902 1.00 99.52 84 LYS C O 1
ATOM 4472 N N . GLN C 1 73 ? -47.680 30.917 75.769 1.00 95.96 85 GLN C N 1
ATOM 4473 C CA . GLN C 1 73 ? -49.003 30.322 75.969 1.00 95.25 85 GLN C CA 1
ATOM 4474 C C . GLN C 1 73 ? -49.677 30.053 74.628 1.00 98.26 85 GLN C C 1
ATOM 4475 O O . GLN C 1 73 ? -50.347 29.032 74.475 1.00 96.95 85 GLN C O 1
ATOM 4481 N N . VAL C 1 74 ? -49.452 30.951 73.650 1.00 95.46 86 VAL C N 1
ATOM 4482 C CA . VAL C 1 74 ? -49.955 30.856 72.274 1.00 95.66 86 VAL C CA 1
ATOM 4483 C C . VAL C 1 74 ? -49.330 29.613 71.603 1.00 99.33 86 VAL C C 1
ATOM 4484 O O . VAL C 1 74 ? -50.034 28.893 70.886 1.00 99.20 86 VAL C O 1
ATOM 4488 N N . VAL C 1 75 ? -48.019 29.357 71.871 1.00 94.70 87 VAL C N 1
ATOM 4489 C CA . VAL C 1 75 ? -47.262 28.204 71.361 1.00 93.73 87 VAL C CA 1
ATOM 4490 C C . VAL C 1 75 ? -47.906 26.903 71.893 1.00 96.14 87 VAL C C 1
ATOM 4491 O O . VAL C 1 75 ? -48.180 25.988 71.108 1.00 95.15 87 VAL C O 1
ATOM 4495 N N . ALA C 1 76 ? -48.190 26.861 73.213 1.00 92.28 88 ALA C N 1
ATOM 4496 C CA . ALA C 1 76 ? -48.818 25.726 73.891 1.00 92.29 88 ALA C CA 1
ATOM 4497 C C . ALA C 1 76 ? -50.196 25.427 73.298 1.00 9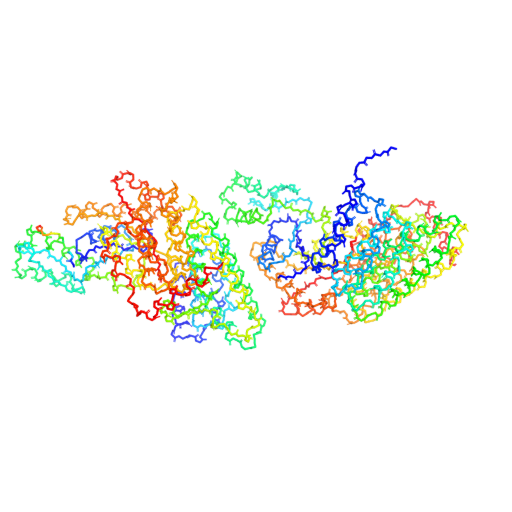6.42 88 ALA C C 1
ATOM 4498 O O . ALA C 1 76 ? -50.564 24.254 73.166 1.00 95.87 88 ALA C O 1
ATOM 4500 N N . PHE C 1 77 ? -50.926 26.492 72.891 1.00 93.27 89 PHE C N 1
ATOM 4501 C CA . PHE C 1 77 ? -52.240 26.396 72.263 1.00 93.16 89 PHE C CA 1
ATOM 4502 C C . PHE C 1 77 ? -52.125 25.785 70.863 1.00 93.27 89 PHE C C 1
ATOM 4503 O O . PHE C 1 77 ? -52.836 24.827 70.574 1.00 91.69 89 PHE C O 1
ATOM 4511 N N . VAL C 1 78 ? -51.240 26.337 70.006 1.00 88.81 90 VAL C N 1
ATOM 4512 C CA . VAL C 1 78 ? -50.996 25.873 68.631 1.00 88.64 90 VAL C CA 1
ATOM 4513 C C . VAL C 1 78 ? -50.532 24.388 68.634 1.00 92.70 90 VAL C C 1
ATOM 4514 O O . VAL C 1 78 ? -50.941 23.614 67.757 1.00 92.20 90 VAL C O 1
ATOM 4518 N N . GLU C 1 79 ? -49.707 23.998 69.631 1.00 89.22 91 GLU C N 1
ATOM 4519 C CA . GLU C 1 79 ? -49.224 22.625 69.800 1.00 88.74 91 GLU C CA 1
ATOM 4520 C C . GLU C 1 79 ? -50.421 21.704 70.105 1.00 92.40 91 GLU C C 1
ATOM 4521 O O . GLU C 1 79 ? -50.514 20.613 69.534 1.00 91.81 91 GLU C O 1
ATOM 4527 N N . GLN C 1 80 ? -51.350 22.171 70.967 1.00 89.37 92 GLN C N 1
ATOM 4528 C CA . GLN C 1 80 ? -52.562 21.436 71.329 1.00 89.96 92 GLN C CA 1
ATOM 4529 C C . GLN C 1 80 ? -53.514 21.302 70.115 1.00 94.77 92 GLN C C 1
ATOM 4530 O O . GLN C 1 80 ? -54.111 20.235 69.931 1.00 94.25 92 GLN C O 1
ATOM 4536 N N . VAL C 1 81 ? -53.608 22.360 69.271 1.00 91.51 93 VAL C N 1
ATOM 4537 C CA . VAL C 1 81 ? -54.418 22.387 68.042 1.00 91.31 93 VAL C CA 1
ATOM 4538 C C . VAL C 1 81 ? -53.979 21.240 67.118 1.00 95.12 93 VAL C C 1
ATOM 4539 O O . VAL C 1 81 ? -54.820 20.455 66.696 1.00 94.89 93 VAL C O 1
ATOM 4543 N N . CYS C 1 82 ? -52.663 21.108 66.869 1.00 91.24 94 CYS C N 1
ATOM 4544 C CA . CYS C 1 82 ? -52.112 20.081 65.982 1.00 90.74 94 CYS C CA 1
ATOM 4545 C C . CYS C 1 82 ? -52.270 18.648 66.562 1.00 95.92 94 CYS C C 1
ATOM 4546 O O . CYS C 1 82 ? -52.162 17.678 65.811 1.00 94.96 94 CYS C O 1
ATOM 4549 N N . LYS C 1 83 ? -52.608 18.528 67.863 1.00 94.28 95 LYS C N 1
ATOM 4550 C CA . LYS C 1 83 ? -52.856 17.249 68.533 1.00 95.11 95 LYS C CA 1
ATOM 4551 C C . LYS C 1 83 ? -54.328 16.811 68.435 1.00 101.44 95 LYS C C 1
ATOM 4552 O O . LYS C 1 83 ? -54.580 15.625 68.211 1.00 101.06 95 LYS C O 1
ATOM 4558 N N . VAL C 1 84 ? -55.295 17.748 68.624 1.00 99.60 96 VAL C N 1
ATOM 4559 C CA . VAL C 1 84 ? -56.738 17.434 68.641 1.00 99.92 96 VAL C CA 1
ATOM 4560 C C . VAL C 1 84 ? -57.445 17.808 67.298 1.00 104.20 96 VAL C C 1
ATOM 4561 O O . VAL C 1 84 ? -58.230 16.996 66.798 1.00 103.67 96 VAL C O 1
ATOM 4565 N N . LYS C 1 85 ? -57.183 19.005 66.731 1.00 101.12 97 LYS C N 1
ATOM 4566 C CA . LYS C 1 85 ? -57.766 19.435 65.448 1.00 100.98 97 LYS C CA 1
ATOM 4567 C C . LYS C 1 85 ? -56.630 19.732 64.453 1.00 105.44 97 LYS C C 1
ATOM 4568 O O . LYS C 1 85 ? -56.329 20.891 64.152 1.00 104.42 97 LYS C O 1
ATOM 4574 N N . VAL C 1 86 ? -55.977 18.657 63.981 1.00 103.49 98 VAL C N 1
ATOM 4575 C CA . VAL C 1 86 ? -54.815 18.685 63.086 1.00 104.24 98 VAL C CA 1
ATOM 4576 C C . VAL C 1 86 ? -55.140 19.278 61.671 1.00 110.20 98 VAL C C 1
ATOM 4577 O O . VAL C 1 86 ? -54.225 19.770 61.009 1.00 109.95 98 VAL C O 1
ATOM 4581 N N . GLU C 1 87 ? -56.423 19.268 61.241 1.00 108.02 99 GLU C N 1
ATOM 4582 C CA . GLU C 1 87 ? -56.885 19.804 59.948 1.00 108.44 99 GLU C CA 1
ATOM 4583 C C . GLU C 1 87 ? -56.623 21.319 59.835 1.00 112.75 99 GLU C C 1
ATOM 4584 O O . GLU C 1 87 ? -56.492 21.842 58.724 1.00 111.61 99 GLU C O 1
ATOM 4590 N N . LEU C 1 88 ? -56.533 22.006 60.995 1.00 110.49 100 LEU C N 1
ATOM 4591 C CA . LEU C 1 88 ? -56.305 23.446 61.127 1.00 110.68 100 LEU C CA 1
ATOM 4592 C C . LEU C 1 88 ? -54.814 23.822 61.137 1.00 115.02 100 LEU C C 1
ATOM 4593 O O . LEU C 1 88 ? -54.495 24.993 61.361 1.00 114.16 100 LEU C O 1
ATOM 4598 N N . LEU C 1 89 ? -53.911 22.848 60.863 1.00 112.45 101 LEU C N 1
ATOM 4599 C CA . LEU C 1 89 ? -52.460 23.056 60.807 1.00 112.68 101 LEU C CA 1
ATOM 4600 C C . LEU C 1 89 ? -52.076 24.211 59.845 1.00 117.07 101 LEU C C 1
ATOM 4601 O O . LEU C 1 89 ? -51.327 25.072 60.306 1.00 116.74 101 LEU C O 1
ATOM 4606 N N . PRO C 1 90 ? -52.583 24.322 58.575 1.00 113.58 102 PRO C N 1
ATOM 4607 C CA . PRO C 1 90 ? -52.166 25.452 57.721 1.00 113.47 102 PRO C CA 1
ATOM 4608 C C . PRO C 1 90 ? -52.577 26.831 58.253 1.00 117.85 102 PRO C C 1
ATOM 4609 O O . PRO C 1 90 ? -51.925 27.816 57.912 1.00 117.06 102 PRO C O 1
ATOM 4613 N N . HIS C 1 91 ? -53.626 26.904 59.099 1.00 115.38 103 HIS C N 1
ATOM 4614 C CA . HIS C 1 91 ? -54.087 28.178 59.670 1.00 115.60 103 HIS C CA 1
ATOM 4615 C C . HIS C 1 91 ? -53.297 28.580 60.919 1.00 118.84 103 HIS C C 1
ATOM 4616 O O . HIS C 1 91 ? -53.478 29.701 61.401 1.00 118.64 103 HIS C O 1
ATOM 4623 N N . VAL C 1 92 ? -52.449 27.675 61.457 1.00 114.35 104 VAL C N 1
ATOM 4624 C CA . VAL C 1 92 ? -51.679 27.936 62.680 1.00 113.49 104 VAL C CA 1
ATOM 4625 C C . VAL C 1 92 ? -50.152 27.760 62.475 1.00 115.64 104 VAL C C 1
ATOM 4626 O O . VAL C 1 92 ? -49.394 28.313 63.270 1.00 114.86 104 VAL C O 1
ATOM 4630 N N . ILE C 1 93 ? -49.705 27.011 61.431 1.00 111.40 105 ILE C N 1
ATOM 4631 C CA . ILE C 1 93 ? -48.288 26.693 61.151 1.00 110.94 105 ILE C CA 1
ATOM 4632 C C . ILE C 1 93 ? -47.425 27.938 60.824 1.00 114.25 105 ILE C C 1
ATOM 4633 O O . ILE C 1 93 ? -46.219 27.910 61.082 1.00 113.71 105 ILE C O 1
ATOM 4638 N N . ASN C 1 94 ? -48.020 29.001 60.261 1.00 110.76 106 ASN C N 1
ATOM 4639 C CA . ASN C 1 94 ? -47.290 30.227 59.899 1.00 110.57 106 ASN C CA 1
ATOM 4640 C C . ASN C 1 94 ? -46.723 30.920 61.131 1.00 112.93 106 ASN C C 1
ATOM 4641 O O . ASN C 1 94 ? -45.581 31.389 61.107 1.00 112.46 106 ASN C O 1
ATOM 4646 N N . VAL C 1 95 ? -47.531 30.955 62.208 1.00 108.19 107 VAL C N 1
ATOM 4647 C CA . VAL C 1 95 ? -47.232 31.537 63.518 1.00 107.46 107 VAL C CA 1
ATOM 4648 C C . VAL C 1 95 ? -45.983 30.866 64.116 1.00 109.32 107 VAL C C 1
ATOM 4649 O O . VAL C 1 95 ? -45.123 31.552 64.653 1.00 108.70 107 VAL C O 1
ATOM 4653 N N . VAL C 1 96 ? -45.891 29.528 63.996 1.00 104.05 108 VAL C N 1
ATOM 4654 C CA . VAL C 1 96 ? -44.798 28.701 64.496 1.00 102.87 108 VAL C CA 1
ATOM 4655 C C . VAL C 1 96 ? -43.485 29.134 63.827 1.00 106.32 108 VAL C C 1
ATOM 4656 O O . VAL C 1 96 ? -42.558 29.505 64.542 1.00 105.80 108 VAL C O 1
ATOM 4660 N N . SER C 1 97 ? -43.426 29.149 62.476 1.00 102.95 109 SER C N 1
ATOM 4661 C CA . SER C 1 97 ? -42.239 29.559 61.711 1.00 102.72 109 SER C CA 1
ATOM 4662 C C . SER C 1 97 ? -41.805 30.994 62.045 1.00 105.63 109 SER C C 1
ATOM 4663 O O . SER C 1 97 ? -40.604 31.257 62.162 1.00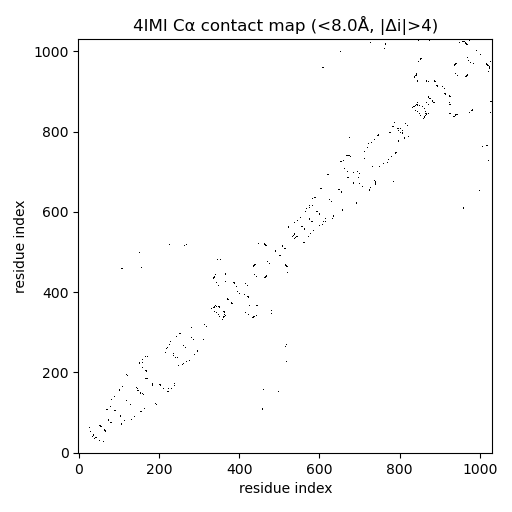 105.03 109 SER C O 1
ATOM 4666 N N . MET C 1 98 ? -42.795 31.902 62.228 1.00 101.53 110 MET C N 1
ATOM 4667 C CA . MET C 1 98 ? -42.607 33.313 62.585 1.00 101.28 110 MET C CA 1
ATOM 4668 C C . MET C 1 98 ? -42.049 33.438 64.009 1.00 102.01 110 MET C C 1
ATOM 4669 O O . MET C 1 98 ? -41.122 34.218 64.225 1.00 101.41 110 MET C O 1
ATOM 4674 N N . LEU C 1 99 ? -42.609 32.672 64.970 1.00 96.15 111 LEU C N 1
ATOM 4675 C CA . LEU C 1 99 ? -42.171 32.688 66.365 1.00 94.64 111 LEU C CA 1
ATOM 4676 C C . LEU C 1 99 ? -40.778 32.041 66.560 1.00 94.50 111 LEU C C 1
ATOM 4677 O O . LEU C 1 99 ? -40.186 32.224 67.615 1.00 93.81 111 LEU C O 1
ATOM 4682 N N . LEU C 1 100 ? -40.264 31.281 65.573 1.00 88.24 112 LEU C N 1
ATOM 4683 C CA . LEU C 1 100 ? -38.920 30.693 65.650 1.00 87.09 112 LEU C CA 1
ATOM 4684 C C . LEU C 1 100 ? -37.856 31.782 65.476 1.00 90.56 112 LEU C C 1
ATOM 4685 O O . LEU C 1 100 ? -36.681 31.551 65.785 1.00 90.41 112 LEU C O 1
ATOM 4690 N N . ARG C 1 101 ? -38.273 32.964 64.961 1.00 86.15 113 ARG C N 1
ATOM 4691 C CA . ARG C 1 101 ? -37.401 34.114 64.704 1.00 85.05 113 ARG C CA 1
ATOM 4692 C C . ARG C 1 101 ? -37.607 35.229 65.746 1.00 86.33 113 ARG C C 1
ATOM 4693 O O . ARG C 1 101 ? -37.097 36.342 65.579 1.00 85.82 113 ARG C O 1
ATOM 4701 N N . ASP C 1 102 ? -38.300 34.889 66.851 1.00 81.31 114 ASP C N 1
ATOM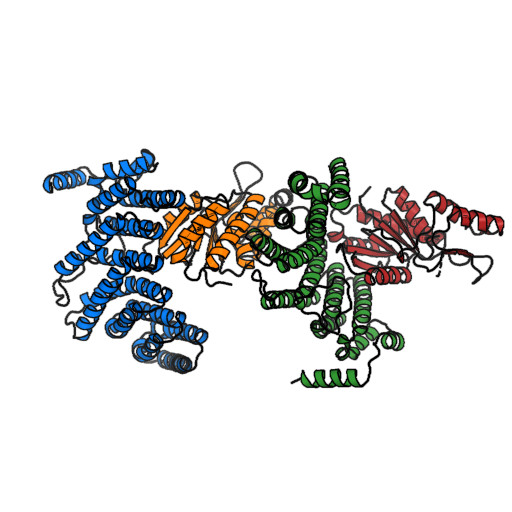 4702 C CA . ASP C 1 102 ? -38.540 35.724 68.031 1.00 80.71 114 ASP C CA 1
ATOM 4703 C C . ASP C 1 102 ? -37.210 36.150 68.662 1.00 84.90 114 ASP C C 1
ATOM 4704 O O . ASP C 1 102 ? -36.212 35.435 68.547 1.00 84.11 114 ASP C O 1
ATOM 4709 N N . ASN C 1 103 ? -37.199 37.321 69.306 1.00 82.33 115 ASN C N 1
ATOM 4710 C CA . ASN C 1 103 ? -36.001 37.877 69.949 1.00 82.29 115 ASN C CA 1
ATOM 4711 C C . ASN C 1 103 ? -35.684 37.170 71.270 1.00 84.10 115 ASN C C 1
ATOM 4712 O O . ASN C 1 103 ? -34.508 37.070 71.636 1.00 83.49 115 ASN C O 1
ATOM 4717 N N . SER C 1 104 ? -36.723 36.677 71.976 1.00 79.22 116 SER C N 1
ATOM 4718 C CA . SER C 1 104 ? -36.583 35.984 73.253 1.00 78.43 116 SER C CA 1
ATOM 4719 C C . SER C 1 104 ? -36.196 34.502 73.040 1.00 79.77 116 SER C C 1
ATOM 4720 O O . SER C 1 104 ? -36.874 33.766 72.310 1.00 79.11 116 SER C O 1
ATOM 4723 N N . ALA C 1 105 ? -35.079 34.086 73.676 1.00 74.24 117 ALA C N 1
ATOM 4724 C CA . ALA C 1 105 ? -34.555 32.718 73.637 1.00 72.19 117 ALA C CA 1
ATOM 4725 C C . ALA C 1 105 ? -35.531 31.763 74.310 1.00 71.85 117 ALA C C 1
ATOM 4726 O O . ALA C 1 105 ? -35.671 30.627 73.852 1.00 71.37 117 ALA C O 1
ATOM 4728 N N . GLN C 1 106 ? -36.250 32.245 75.356 1.00 65.30 118 GLN C N 1
ATOM 4729 C CA . GLN C 1 106 ? -37.250 31.462 76.092 1.00 64.55 118 GLN C CA 1
ATOM 4730 C C . GLN C 1 106 ? -38.424 31.111 75.186 1.00 68.70 118 GLN C C 1
ATOM 4731 O O . GLN C 1 106 ? -38.982 30.018 75.309 1.00 68.62 118 GLN C O 1
ATOM 4737 N N . VAL C 1 107 ? -38.782 32.027 74.256 1.00 64.75 119 VAL C N 1
ATOM 4738 C CA . VAL C 1 107 ? -39.866 31.806 73.300 1.00 64.29 119 VAL C CA 1
ATOM 4739 C C . VAL C 1 107 ? -39.381 30.806 72.227 1.00 65.23 119 VAL C C 1
ATOM 4740 O O . VAL C 1 107 ? -40.081 29.826 71.987 1.00 64.51 119 VAL C O 1
ATOM 4744 N N . ILE C 1 108 ? -38.187 31.022 71.627 1.00 60.54 120 ILE C N 1
ATOM 4745 C CA . ILE C 1 108 ? -37.611 30.117 70.611 1.00 60.29 120 ILE C CA 1
ATOM 4746 C C . ILE C 1 108 ? -37.555 28.662 71.123 1.00 63.48 120 ILE C C 1
ATOM 4747 O O . ILE C 1 108 ? -37.952 27.745 70.394 1.00 62.81 120 ILE C O 1
ATOM 4752 N N . LYS C 1 109 ? -37.089 28.463 72.382 1.00 58.83 121 LYS C N 1
ATOM 4753 C CA . LYS C 1 109 ? -36.969 27.138 72.998 1.00 57.13 121 LYS C CA 1
ATOM 4754 C C . LYS C 1 109 ? -38.318 26.445 73.062 1.00 60.97 121 LYS C C 1
ATOM 4755 O O . LYS C 1 109 ? -38.422 25.284 72.651 1.00 61.28 121 LYS C O 1
ATOM 4761 N N . ARG C 1 110 ? -39.347 27.169 73.526 1.00 57.46 122 ARG C N 1
ATOM 4762 C CA . ARG C 1 110 ? -40.717 26.676 73.644 1.00 58.02 122 ARG C CA 1
ATOM 4763 C C . ARG C 1 110 ? -41.280 26.284 72.266 1.00 62.47 122 ARG C C 1
ATOM 4764 O O . ARG C 1 110 ? -41.943 25.247 72.154 1.00 61.05 122 ARG C O 1
ATOM 4772 N N . VAL C 1 111 ? -40.972 27.082 71.215 1.00 60.63 123 VAL C N 1
ATOM 4773 C CA . VAL C 1 111 ? -41.414 26.807 69.836 1.00 60.60 123 VAL C CA 1
ATOM 4774 C C . VAL C 1 111 ? -40.714 25.524 69.323 1.00 63.58 123 VAL C C 1
ATOM 4775 O O . VAL C 1 111 ? -41.386 24.664 68.750 1.00 62.78 123 VAL C O 1
ATOM 4779 N N . ILE C 1 112 ? -39.381 25.382 69.561 1.00 60.10 124 ILE C N 1
ATOM 4780 C CA . ILE C 1 112 ? -38.624 24.181 69.152 1.00 59.24 124 ILE C CA 1
ATOM 4781 C C . ILE C 1 112 ? -39.255 22.947 69.800 1.00 63.30 124 ILE C C 1
ATOM 4782 O O . ILE C 1 112 ? -39.512 21.969 69.095 1.00 63.33 124 ILE C O 1
ATOM 4787 N N . GLN C 1 113 ? -39.543 23.016 71.122 1.00 59.53 125 GLN C N 1
ATOM 4788 C CA . GLN C 1 113 ? -40.162 21.924 71.886 1.00 59.23 125 GLN C CA 1
ATOM 4789 C C . GLN C 1 113 ? -41.468 21.491 71.243 1.00 62.68 125 GLN C C 1
ATOM 4790 O O . GLN C 1 113 ? -41.642 20.302 70.960 1.00 61.03 125 GLN C O 1
ATOM 4796 N N . ALA C 1 114 ? -42.355 22.481 70.954 1.00 61.07 126 ALA C N 1
ATOM 4797 C CA . ALA C 1 114 ? -43.671 22.303 70.327 1.00 60.99 126 ALA C CA 1
ATOM 4798 C C . ALA C 1 114 ? -43.571 21.669 68.928 1.00 64.34 126 ALA C C 1
ATOM 4799 O O . ALA C 1 114 ? -44.366 20.788 68.606 1.00 63.61 126 ALA C O 1
ATOM 4801 N N . CYS C 1 115 ? -42.558 22.069 68.133 1.00 62.27 127 CYS C N 1
ATOM 4802 C CA . CYS C 1 115 ? -42.306 21.554 66.780 1.00 62.51 127 CYS C CA 1
ATOM 4803 C C . CYS C 1 115 ? -42.077 20.049 66.735 1.00 66.03 127 CYS C C 1
ATOM 4804 O O . CYS C 1 115 ? -42.210 19.471 65.660 1.00 64.79 127 CYS C O 1
ATOM 4807 N N . GLY C 1 116 ? -41.717 19.438 67.866 1.00 63.28 128 GLY C N 1
ATOM 4808 C CA . GLY C 1 116 ? -41.517 17.995 67.957 1.00 63.06 128 GLY C CA 1
ATOM 4809 C C . GLY C 1 116 ? -42.790 17.261 67.590 1.00 66.21 128 GLY C C 1
ATOM 4810 O O . GLY C 1 116 ? -42.816 16.530 66.602 1.00 65.60 128 GLY C O 1
ATOM 4811 N N . SER C 1 117 ? -43.866 17.504 68.352 1.00 63.06 129 SER C N 1
ATOM 4812 C CA . SER C 1 117 ? -45.190 16.919 68.112 1.00 63.52 129 SER C CA 1
ATOM 4813 C C . SER C 1 117 ? -45.855 17.537 66.867 1.00 69.08 129 SER C C 1
ATOM 4814 O O . SER C 1 117 ? -46.475 16.806 66.099 1.00 68.96 129 SER C O 1
ATOM 4817 N N . ILE C 1 118 ? -45.704 18.865 66.660 1.00 65.86 130 ILE C N 1
ATOM 4818 C CA . ILE C 1 118 ? -46.277 19.574 65.510 1.00 66.15 130 ILE C CA 1
ATOM 4819 C C . ILE C 1 118 ? -45.743 18.957 64.202 1.00 72.27 130 ILE C C 1
ATOM 4820 O O . ILE C 1 118 ? -46.553 18.641 63.328 1.00 72.90 130 ILE C O 1
ATOM 4825 N N . TYR C 1 119 ? -44.404 18.752 64.078 1.00 67.73 131 TYR C N 1
ATOM 4826 C CA . TYR C 1 119 ? -43.855 18.162 62.856 1.00 66.60 131 TYR C CA 1
ATOM 4827 C C . TYR C 1 119 ? -44.360 16.733 62.647 1.00 70.68 131 TYR C C 1
ATOM 4828 O O . TYR C 1 119 ? -44.686 16.380 61.515 1.00 69.91 131 TYR C O 1
ATOM 4837 N N . LYS C 1 120 ? -44.431 15.925 63.722 1.00 67.94 132 LYS C N 1
ATOM 4838 C CA . LYS C 1 120 ? -44.896 14.541 63.650 1.00 68.20 132 LYS C CA 1
ATOM 4839 C C . LYS C 1 120 ? -46.375 14.499 63.247 1.00 74.11 132 LYS C C 1
ATOM 4840 O O . LYS C 1 120 ? -46.728 13.770 62.317 1.00 73.13 132 LYS C O 1
ATOM 4846 N N . ASN C 1 121 ? -47.221 15.300 63.922 1.00 73.03 133 ASN C N 1
ATOM 4847 C CA . ASN C 1 121 ? -48.659 15.373 63.636 1.00 74.21 133 ASN C CA 1
ATOM 4848 C C . ASN C 1 121 ? -48.916 15.917 62.228 1.00 82.05 133 ASN C C 1
ATOM 4849 O O . ASN C 1 121 ? -49.764 15.380 61.517 1.00 81.62 133 ASN C O 1
ATOM 4854 N N . GLY C 1 122 ? -48.139 16.930 61.836 1.00 81.08 134 GLY C N 1
ATOM 4855 C CA . GLY C 1 122 ? -48.188 17.563 60.524 1.00 81.61 134 GLY C CA 1
ATOM 4856 C C . GLY C 1 122 ? -47.793 16.623 59.410 1.00 88.16 134 GLY C C 1
ATOM 4857 O O . GLY C 1 122 ? -48.446 16.609 58.372 1.00 88.20 134 GLY C O 1
ATOM 4858 N N . LEU C 1 123 ? -46.743 15.812 59.623 1.00 86.90 135 LEU C N 1
ATOM 4859 C CA . LEU C 1 123 ? -46.282 14.830 58.642 1.00 88.04 135 LEU C CA 1
ATOM 4860 C C . LEU C 1 123 ? -47.335 13.709 58.479 1.00 95.81 135 LEU C C 1
ATOM 4861 O O . LEU C 1 123 ? -47.642 13.349 57.344 1.00 95.54 135 LEU C O 1
ATOM 4866 N N . GLN C 1 124 ? -47.907 13.202 59.605 1.00 94.69 136 GLN C N 1
ATOM 4867 C CA . GLN C 1 124 ? -48.951 12.163 59.653 1.00 95.53 136 GLN C CA 1
ATOM 4868 C C . GLN C 1 124 ? -50.221 12.584 58.886 1.00 101.60 136 GLN C C 1
ATOM 4869 O O . GLN C 1 124 ? -50.749 11.792 58.099 1.00 100.68 136 GLN C O 1
ATOM 4875 N N . TYR C 1 125 ? -50.706 13.827 59.131 1.00 100.24 137 TYR C N 1
ATOM 4876 C CA . TYR C 1 125 ? -51.906 14.396 58.517 1.00 101.11 137 TYR C CA 1
ATOM 4877 C C . TYR C 1 125 ? -51.741 14.592 57.009 1.00 105.40 137 TYR C C 1
ATOM 4878 O O . TYR C 1 125 ? -52.621 14.171 56.261 1.00 104.76 137 TYR C O 1
ATOM 4887 N N . LEU C 1 126 ? -50.628 15.209 56.562 1.00 103.05 138 LEU C N 1
ATOM 4888 C CA . LEU C 1 126 ? -50.364 15.465 55.137 1.00 103.43 138 LEU C CA 1
ATOM 4889 C C . LEU C 1 126 ? -50.224 14.158 54.338 1.00 109.15 138 LEU C C 1
ATOM 4890 O O . LEU C 1 126 ? -50.566 14.139 53.154 1.00 108.48 138 LEU C O 1
ATOM 4895 N N . CYS C 1 127 ? -49.774 13.070 55.004 1.00 107.66 139 CYS C N 1
ATOM 4896 C CA . CYS C 1 127 ? -49.625 11.715 54.460 1.00 108.64 139 CYS C CA 1
ATOM 4897 C C . CYS C 1 127 ? -50.996 11.099 54.181 1.00 114.67 139 CYS C C 1
ATOM 4898 O O . CYS C 1 127 ? -51.160 10.416 53.168 1.00 114.49 139 CYS C O 1
ATOM 4901 N N . SER C 1 128 ? -51.954 11.292 55.122 1.00 112.37 140 SER C N 1
ATOM 4902 C CA . SER C 1 128 ? -53.320 10.755 55.093 1.00 112.73 140 SER C CA 1
ATOM 4903 C C . SER C 1 128 ? -54.174 11.298 53.928 1.00 118.42 140 SER C C 1
ATOM 4904 O O . SER C 1 128 ? -55.087 10.596 53.490 1.00 117.93 140 SER C O 1
ATOM 4907 N N . LEU C 1 129 ? -53.900 12.538 53.451 1.00 116.26 141 LEU C N 1
ATOM 4908 C CA . LEU C 1 129 ? -54.663 13.213 52.388 1.00 116.56 141 LEU C CA 1
ATOM 4909 C C . LEU C 1 129 ? -54.534 12.518 51.025 1.00 123.22 141 LEU C C 1
ATOM 4910 O O . LEU C 1 129 ? -53.423 12.277 50.542 1.00 122.66 141 LEU C O 1
ATOM 4915 N N . MET C 1 130 ? -55.697 12.205 50.415 1.00 122.06 142 MET C N 1
ATOM 4916 C CA . MET C 1 130 ? -55.815 11.544 49.109 1.00 122.78 142 MET C CA 1
ATOM 4917 C C . MET C 1 130 ? -55.645 12.567 47.982 1.00 127.22 142 MET C C 1
ATOM 4918 O O . MET C 1 130 ? -54.826 12.357 47.085 1.00 126.79 142 MET C O 1
ATOM 4923 N N . GLU C 1 131 ? -56.413 13.677 48.046 1.00 124.12 143 GLU C N 1
ATOM 4924 C CA . GLU C 1 131 ? -56.364 14.788 47.094 1.00 124.15 143 GLU C CA 1
ATOM 4925 C C . GLU C 1 131 ? -55.877 16.037 47.845 1.00 128.04 143 GLU C C 1
ATOM 4926 O O . GLU C 1 131 ? -56.706 16.808 48.344 1.00 127.56 143 GLU C O 1
ATOM 4932 N N . PRO C 1 132 ? -54.543 16.217 48.023 1.00 124.55 144 PRO C N 1
ATOM 4933 C CA . PRO C 1 132 ? -54.066 17.374 48.796 1.00 124.12 144 PRO C CA 1
ATOM 4934 C C . PRO C 1 132 ? -54.182 18.674 48.007 1.00 126.59 144 PRO C C 1
ATOM 4935 O O . PRO C 1 132 ? -53.732 18.758 46.862 1.00 125.62 144 PRO C O 1
ATOM 4939 N N . GLY C 1 133 ? -54.812 19.663 48.636 1.00 122.49 145 GLY C N 1
ATOM 4940 C CA . GLY C 1 133 ? -55.036 20.983 48.061 1.00 121.86 145 GLY C CA 1
ATOM 4941 C C . GLY C 1 133 ? -53.824 21.884 48.121 1.00 124.29 145 GLY C C 1
ATOM 4942 O O . GLY C 1 133 ? -52.709 21.425 48.387 1.00 123.89 145 GLY C O 1
ATOM 4943 N N . ASP C 1 134 ? -54.039 23.183 47.860 1.00 119.39 146 ASP C N 1
ATOM 4944 C CA . ASP C 1 134 ? -52.986 24.199 47.884 1.00 118.50 146 ASP C CA 1
ATOM 4945 C C . ASP C 1 134 ? -52.547 24.475 49.325 1.00 119.53 146 ASP C C 1
ATOM 4946 O O . ASP C 1 134 ? -51.365 24.732 49.559 1.00 119.13 146 ASP C O 1
ATOM 4951 N N . SER C 1 135 ? -53.502 24.404 50.284 1.00 113.62 147 SER C N 1
ATOM 4952 C CA . SER C 1 135 ? -53.267 24.589 51.718 1.00 112.25 147 SER C CA 1
ATOM 4953 C C . SER C 1 135 ? -52.262 23.566 52.245 1.00 113.96 147 SER C C 1
ATOM 4954 O O . SER C 1 135 ? -51.423 23.910 53.076 1.00 113.20 147 SER C O 1
ATOM 4957 N N . ALA C 1 136 ? -52.344 22.319 51.732 1.00 109.05 148 ALA C N 1
ATOM 4958 C CA . ALA C 1 136 ? -51.486 21.189 52.082 1.00 108.04 148 ALA C CA 1
ATOM 4959 C C . ALA C 1 136 ? -50.049 21.391 51.595 1.00 110.10 148 ALA C C 1
ATOM 4960 O O . ALA C 1 136 ? -49.117 21.157 52.366 1.00 109.72 148 ALA C O 1
ATOM 4962 N N . GLU C 1 137 ? -49.871 21.835 50.330 1.00 105.08 149 GLU C N 1
ATOM 4963 C CA . GLU C 1 137 ? -48.564 22.119 49.727 1.00 104.07 149 GLU C CA 1
ATOM 4964 C C . GLU C 1 137 ? -47.851 23.256 50.449 1.00 105.95 149 GLU C C 1
ATOM 4965 O O . GLU C 1 137 ? -46.631 23.218 50.599 1.00 105.21 149 GLU C O 1
ATOM 4971 N N . GLN C 1 138 ? -48.619 24.271 50.876 1.00 101.37 150 GLN C N 1
ATOM 4972 C CA . GLN C 1 138 ? -48.120 25.446 51.575 1.00 100.78 150 GLN C CA 1
ATOM 4973 C C . GLN C 1 138 ? -47.851 25.148 53.044 1.00 103.92 150 GLN C C 1
ATOM 4974 O O . GLN C 1 138 ? -46.981 25.791 53.631 1.00 103.65 150 GLN C O 1
ATOM 4980 N N . ALA C 1 139 ? -48.563 24.165 53.632 1.00 99.37 151 ALA C N 1
ATOM 4981 C CA . ALA C 1 139 ? -48.322 23.743 55.015 1.00 98.31 151 ALA C CA 1
ATOM 4982 C C . ALA C 1 139 ? -47.014 22.954 55.066 1.00 99.20 151 ALA C C 1
ATOM 4983 O O . ALA C 1 139 ? -46.196 23.202 55.952 1.00 98.67 151 ALA C O 1
ATOM 4985 N N . TRP C 1 140 ? -46.797 22.059 54.064 1.00 93.15 152 TRP C N 1
ATOM 4986 C CA . TRP C 1 140 ? -45.600 21.238 53.923 1.00 91.96 152 TRP C CA 1
ATOM 4987 C C . TRP C 1 140 ? -44.363 22.107 53.692 1.00 93.37 152 TRP C C 1
ATOM 4988 O O . TRP C 1 140 ? -43.294 21.784 54.214 1.00 92.93 152 TRP C O 1
ATOM 4999 N N . ASN C 1 141 ? -44.516 23.205 52.927 1.00 87.58 153 ASN C N 1
ATOM 5000 C CA . ASN C 1 141 ? -43.435 24.135 52.643 1.00 86.04 153 ASN C CA 1
ATOM 5001 C C . ASN C 1 141 ? -42.931 24.813 53.907 1.00 86.19 153 ASN C C 1
ATOM 5002 O O . ASN C 1 141 ? -41.723 24.967 54.049 1.00 85.13 153 ASN C O 1
ATOM 5007 N N . ILE C 1 142 ? -43.845 25.208 54.813 1.00 81.26 154 ILE C N 1
ATOM 5008 C CA . ILE C 1 142 ? -43.518 25.856 56.084 1.00 81.03 154 ILE C CA 1
ATOM 5009 C C . ILE C 1 142 ? -42.842 24.821 57.005 1.00 84.48 154 ILE C C 1
ATOM 5010 O O . ILE C 1 142 ? -41.840 25.144 57.647 1.00 84.30 154 ILE C O 1
ATOM 5015 N N . LEU C 1 143 ? -43.365 23.572 57.024 1.00 79.85 155 LEU C N 1
ATOM 5016 C CA . LEU C 1 143 ? -42.821 22.459 57.806 1.00 79.12 155 LEU C CA 1
ATOM 5017 C C . LEU C 1 143 ? -41.403 22.133 57.353 1.00 82.29 155 LEU C C 1
ATOM 5018 O O . LEU C 1 143 ? -40.543 21.899 58.201 1.00 82.21 155 LEU C O 1
ATOM 5023 N N . SER C 1 144 ? -41.151 22.158 56.022 1.00 77.78 156 SER C N 1
ATOM 5024 C CA . SER C 1 144 ? -39.825 21.941 55.439 1.00 76.85 156 SER C CA 1
ATOM 5025 C C . SER C 1 144 ? -38.870 23.049 55.871 1.00 79.22 156 SER C C 1
ATOM 5026 O O . SER C 1 144 ? -37.697 22.780 56.142 1.00 78.92 156 SER C O 1
ATOM 5029 N N . LEU C 1 145 ? -39.382 24.293 55.935 1.00 73.94 157 LEU C N 1
ATOM 5030 C CA . LEU C 1 145 ? -38.588 25.455 56.285 1.00 72.88 157 LEU C CA 1
ATOM 5031 C C . LEU C 1 145 ? -38.319 25.500 57.784 1.00 76.72 157 LEU C C 1
ATOM 5032 O O . LEU C 1 145 ? -37.203 25.850 58.163 1.00 77.13 157 LEU C O 1
ATOM 5037 N N . ILE C 1 146 ? -39.300 25.088 58.628 1.00 72.45 158 ILE C N 1
ATOM 5038 C CA . ILE C 1 146 ? -39.154 25.013 60.091 1.00 71.57 158 ILE C CA 1
ATOM 5039 C C . ILE C 1 146 ? -38.025 24.003 60.419 1.00 72.15 158 ILE C C 1
ATOM 5040 O O . ILE C 1 146 ? -37.117 24.344 61.177 1.00 70.72 158 ILE C O 1
ATOM 5045 N N . LYS C 1 147 ? -38.046 22.817 59.767 1.00 67.29 159 LYS C N 1
ATOM 5046 C CA . LYS C 1 147 ? -37.014 21.779 59.858 1.00 66.81 159 LYS C CA 1
ATOM 5047 C C . LYS C 1 147 ? -35.631 22.392 59.634 1.00 71.46 159 LYS C C 1
ATOM 5048 O O . LYS C 1 147 ? -34.748 22.267 60.491 1.00 72.87 159 LYS C O 1
ATOM 5054 N N . ALA C 1 148 ? -35.463 23.080 58.480 1.00 65.45 160 ALA C N 1
ATOM 5055 C CA . ALA C 1 148 ? -34.216 23.720 58.072 1.00 63.79 160 ALA C CA 1
ATOM 5056 C C . ALA C 1 148 ? -33.829 24.889 59.006 1.00 64.71 160 ALA C C 1
ATOM 5057 O O . ALA C 1 148 ? -32.636 25.103 59.200 1.00 64.59 160 ALA C O 1
ATOM 5059 N N . GLN C 1 149 ? -34.817 25.617 59.588 1.00 59.20 161 GLN C N 1
ATOM 5060 C CA . GLN C 1 149 ? -34.601 26.705 60.544 1.00 58.87 161 GLN C CA 1
ATOM 5061 C C . GLN C 1 149 ? -33.994 26.136 61.834 1.00 62.64 161 GLN C C 1
ATOM 5062 O O . GLN C 1 149 ? -33.018 26.693 62.333 1.00 62.71 161 GLN C O 1
ATOM 5068 N N . ILE C 1 150 ? -34.559 25.028 62.359 1.00 57.65 162 ILE C N 1
ATOM 5069 C CA . ILE C 1 150 ? -34.104 24.390 63.600 1.00 57.28 162 ILE C CA 1
ATOM 5070 C C . ILE C 1 150 ? -32.740 23.691 63.372 1.00 61.87 162 ILE C C 1
ATOM 5071 O O . ILE C 1 150 ? -31.879 23.753 64.253 1.00 61.05 162 ILE C O 1
ATOM 5076 N N . LEU C 1 151 ? -32.524 23.088 62.189 1.00 58.96 163 LEU C N 1
ATOM 5077 C CA . LEU C 1 151 ? -31.243 22.464 61.856 1.00 59.22 163 LEU C CA 1
ATOM 5078 C C . LEU C 1 151 ? -30.099 23.498 61.963 1.00 64.85 163 LEU C C 1
ATOM 5079 O O . LEU C 1 151 ? -29.025 23.165 62.466 1.00 64.66 163 LEU C O 1
ATOM 5084 N N . ASP C 1 152 ? -30.354 24.759 61.554 1.00 62.36 164 ASP C N 1
ATOM 5085 C CA . ASP C 1 152 ? -29.377 25.850 61.646 1.00 62.84 164 ASP C CA 1
ATOM 5086 C C . ASP C 1 152 ? -29.055 26.216 63.104 1.00 64.75 164 ASP C C 1
ATOM 5087 O O . ASP C 1 152 ? -27.954 26.701 63.383 1.00 63.70 164 ASP C O 1
ATOM 5092 N N . MET C 1 153 ? -30.014 25.972 64.022 1.00 59.64 165 MET C N 1
ATOM 5093 C CA . MET C 1 153 ? -29.906 26.323 65.427 1.00 59.07 165 MET C CA 1
ATOM 5094 C C . MET C 1 153 ? -28.943 25.431 66.243 1.00 60.73 165 MET C C 1
ATOM 5095 O O . MET C 1 153 ? -28.710 25.759 67.403 1.00 60.30 165 MET C O 1
ATOM 5100 N N . ILE C 1 154 ? -28.313 24.390 65.651 1.00 55.83 166 ILE C N 1
ATOM 5101 C CA . ILE C 1 154 ? -27.297 23.627 66.390 1.00 56.17 166 ILE C CA 1
ATOM 5102 C C . ILE C 1 154 ? -26.032 24.512 66.545 1.00 59.51 166 ILE C C 1
ATOM 5103 O O . ILE C 1 154 ? -25.217 24.264 67.440 1.00 58.33 166 ILE C O 1
ATOM 5108 N N . ASP C 1 155 ? -25.912 25.581 65.703 1.00 54.76 167 ASP C N 1
ATOM 5109 C CA . ASP C 1 155 ? -24.817 26.546 65.732 1.00 53.48 167 ASP C CA 1
ATOM 5110 C C . ASP C 1 155 ? -25.258 27.868 66.374 1.00 55.34 167 ASP C C 1
ATOM 5111 O O . ASP C 1 155 ? -24.528 28.857 66.309 1.00 54.27 167 ASP C O 1
ATOM 5116 N N . ASN C 1 156 ? -26.442 27.886 67.013 1.00 51.35 168 ASN C N 1
ATOM 5117 C CA . ASN C 1 156 ? -26.934 29.058 67.742 1.00 50.68 168 ASN C CA 1
ATOM 5118 C C . ASN C 1 156 ? -26.008 29.335 68.932 1.00 55.58 168 ASN C C 1
ATOM 5119 O O . ASN C 1 156 ? -25.400 28.403 69.451 1.00 54.47 168 ASN C O 1
ATOM 5124 N N . GLU C 1 157 ? -25.882 30.605 69.342 1.00 52.93 169 GLU C N 1
ATOM 5125 C CA . GLU C 1 157 ? -24.991 31.015 70.426 1.00 53.01 169 GLU C CA 1
ATOM 5126 C C . GLU C 1 157 ? -25.524 30.676 71.831 1.00 56.77 169 GLU C C 1
ATOM 5127 O O . GLU C 1 157 ? -24.748 30.706 72.794 1.00 57.14 169 GLU C O 1
ATOM 5133 N N . ASN C 1 158 ? -26.827 30.355 71.936 1.00 50.93 170 ASN C N 1
ATOM 5134 C CA . ASN C 1 158 ? -27.507 30.019 73.175 1.00 49.81 170 ASN C CA 1
ATOM 5135 C C . ASN C 1 158 ? -27.508 28.494 73.378 1.00 54.05 170 ASN C C 1
ATOM 5136 O O . ASN C 1 158 ? -27.964 27.757 72.500 1.00 53.77 170 ASN C O 1
ATOM 5141 N N . ASP C 1 159 ? -26.999 28.029 74.547 1.00 49.76 171 ASP C N 1
ATOM 5142 C CA . ASP C 1 159 ? -26.897 26.608 74.897 1.00 48.01 171 ASP C CA 1
ATOM 5143 C C . ASP C 1 159 ? -28.254 25.939 74.978 1.00 50.26 171 ASP C C 1
ATOM 5144 O O . ASP C 1 159 ? -28.384 24.797 74.525 1.00 48.73 171 ASP C O 1
ATOM 5149 N N . GLY C 1 160 ? -29.237 26.648 75.537 1.00 47.72 172 GLY C N 1
ATOM 5150 C CA . GLY C 1 160 ? -30.606 26.160 75.665 1.00 48.65 172 GLY C CA 1
ATOM 5151 C C . GLY C 1 160 ? -31.259 25.896 74.326 1.00 55.13 172 GLY C C 1
ATOM 5152 O O . GLY C 1 160 ? -31.904 24.856 74.150 1.00 55.30 172 GLY C O 1
ATOM 5153 N N . ILE C 1 161 ? -31.048 26.825 73.351 1.00 51.59 173 ILE C N 1
ATOM 5154 C CA . ILE C 1 161 ? -31.571 26.700 71.984 1.00 50.50 173 ILE C CA 1
ATOM 5155 C C . ILE C 1 161 ? -30.921 25.470 71.331 1.00 51.07 173 ILE C C 1
ATOM 5156 O O . ILE C 1 161 ? -31.642 24.647 70.763 1.00 50.29 173 ILE C O 1
ATOM 5161 N N . ARG C 1 162 ? -29.586 25.309 71.471 1.00 46.14 174 ARG C N 1
ATOM 5162 C CA . ARG C 1 162 ? -28.864 24.149 70.923 1.00 45.69 174 ARG C CA 1
ATOM 5163 C C . ARG C 1 162 ? -29.396 22.833 71.508 1.00 51.25 174 ARG C C 1
ATOM 5164 O O . ARG C 1 162 ? -29.630 21.906 70.746 1.00 52.35 174 ARG C O 1
ATOM 5172 N N . THR C 1 163 ? -29.655 22.768 72.829 1.00 48.91 175 THR C N 1
ATOM 5173 C CA . THR C 1 163 ? -30.190 21.555 73.473 1.00 49.30 175 THR C CA 1
ATOM 5174 C C . THR C 1 163 ? -31.542 21.162 72.863 1.00 54.71 175 THR C C 1
ATOM 5175 O O . THR C 1 163 ? -31.752 19.997 72.522 1.00 54.77 175 THR C O 1
ATOM 5179 N N . ASN C 1 164 ? -32.446 22.141 72.724 1.00 52.23 176 ASN C N 1
ATOM 5180 C CA . ASN C 1 164 ? -33.787 21.934 72.176 1.00 51.55 176 ASN C CA 1
ATOM 5181 C C . ASN C 1 164 ? -33.714 21.512 70.717 1.00 52.20 176 ASN C C 1
ATOM 5182 O O . ASN C 1 164 ? -34.378 20.550 70.349 1.00 50.44 176 ASN C O 1
ATOM 5187 N N . ALA C 1 165 ? -32.850 22.167 69.918 1.00 49.93 177 ALA C N 1
ATOM 5188 C CA . ALA C 1 165 ? -32.629 21.845 68.504 1.00 50.18 177 ALA C CA 1
ATOM 5189 C C . ALA C 1 165 ? -32.154 20.385 68.328 1.00 55.50 177 ALA C C 1
ATOM 5190 O O . ALA C 1 165 ? -32.712 19.687 67.479 1.00 56.00 177 ALA C O 1
ATOM 5192 N N . ILE C 1 166 ? -31.183 19.902 69.165 1.00 51.35 178 ILE C N 1
ATOM 5193 C CA . ILE C 1 166 ? -30.687 18.507 69.130 1.00 50.11 178 ILE C CA 1
ATOM 5194 C C . ILE C 1 166 ? -31.855 17.530 69.335 1.00 51.61 178 ILE C C 1
ATOM 5195 O O . ILE C 1 166 ? -31.962 16.529 68.623 1.00 51.11 178 ILE C O 1
ATOM 5200 N N . LYS C 1 167 ? -32.717 17.822 70.314 1.00 47.85 179 LYS C N 1
ATOM 5201 C CA . LYS C 1 167 ? -33.873 16.985 70.653 1.00 47.63 179 LYS C CA 1
ATOM 5202 C C . LYS C 1 167 ? -34.882 16.941 69.505 1.00 53.79 179 LYS C C 1
ATOM 5203 O O . LYS C 1 167 ? -35.458 15.882 69.252 1.00 54.05 179 LYS C O 1
ATOM 5209 N N . PHE C 1 168 ? -35.094 18.088 68.816 1.00 50.96 180 PHE C N 1
ATOM 5210 C CA . PHE C 1 168 ? -36.014 18.140 67.686 1.00 51.12 180 PHE C CA 1
ATOM 5211 C C . PHE C 1 168 ? -35.493 17.265 66.566 1.00 55.80 180 PHE C C 1
ATOM 5212 O O . PHE C 1 168 ? -36.264 16.518 65.965 1.00 57.45 180 PHE C O 1
ATOM 5220 N N . LEU C 1 169 ? -34.188 17.379 66.273 1.00 50.69 181 LEU C N 1
ATOM 5221 C CA . LEU C 1 169 ? -33.549 16.682 65.171 1.00 50.80 181 LEU C CA 1
ATOM 5222 C C . LEU C 1 169 ? -33.577 15.167 65.328 1.00 54.52 181 LEU C C 1
ATOM 5223 O O . LEU C 1 169 ? -33.657 14.471 64.316 1.00 52.91 181 LEU C O 1
ATOM 5228 N N . GLU C 1 170 ? -33.584 14.670 66.587 1.00 51.89 182 GLU C N 1
ATOM 5229 C CA . GLU C 1 170 ? -33.708 13.258 66.966 1.00 51.35 182 GLU C CA 1
ATOM 5230 C C . GLU C 1 170 ? -35.009 12.668 66.400 1.00 56.63 182 GLU C C 1
ATOM 5231 O O . GLU C 1 170 ? -34.968 11.619 65.759 1.00 56.25 182 GLU C O 1
ATOM 5237 N N . GLY C 1 171 ? -36.131 13.346 66.638 1.00 54.59 183 GLY C N 1
ATOM 5238 C CA . GLY C 1 171 ? -37.448 12.915 66.163 1.00 55.59 183 GLY C CA 1
ATOM 5239 C C . GLY C 1 171 ? -37.566 12.832 64.650 1.00 60.13 183 GLY C C 1
ATOM 5240 O O . GLY C 1 171 ? -38.204 11.911 64.132 1.00 59.40 183 GLY C O 1
ATOM 5241 N N . VAL C 1 172 ? -36.930 13.782 63.933 1.00 57.04 184 VAL C N 1
ATOM 5242 C CA . VAL C 1 172 ? -36.922 13.864 62.466 1.00 56.93 184 VAL C CA 1
ATOM 5243 C C . VAL C 1 172 ? -36.199 12.641 61.875 1.00 60.40 184 VAL C C 1
ATOM 5244 O O . VAL C 1 172 ? -36.726 12.030 60.949 1.00 60.28 184 VAL C O 1
ATOM 5248 N N . VAL C 1 173 ? -35.022 12.271 62.429 1.00 56.46 185 VAL C N 1
ATOM 5249 C CA . VAL C 1 173 ? -34.224 11.106 61.984 1.00 55.53 185 VAL C CA 1
ATOM 5250 C C . VAL C 1 173 ? -35.048 9.830 62.119 1.00 57.30 185 VAL C C 1
ATOM 5251 O O . VAL C 1 173 ? -35.053 9.019 61.197 1.00 56.55 185 VAL C O 1
ATOM 5255 N N . VAL C 1 174 ? -35.729 9.661 63.268 1.00 53.11 186 VAL C N 1
ATOM 5256 C CA . VAL C 1 174 ? -36.564 8.497 63.566 1.00 52.81 186 VAL C CA 1
ATOM 5257 C C . VAL C 1 174 ? -37.752 8.469 62.586 1.00 58.41 186 VAL C C 1
ATOM 5258 O O . VAL C 1 174 ? -38.023 7.408 62.020 1.00 58.54 186 VAL C O 1
ATOM 5262 N N . LEU C 1 175 ? -38.406 9.632 62.336 1.00 56.49 187 LEU C N 1
ATOM 5263 C CA . LEU C 1 175 ? -39.547 9.717 61.403 1.00 56.85 187 LEU C CA 1
ATOM 5264 C C . LEU C 1 175 ? -39.141 9.423 59.968 1.00 60.92 187 LEU C C 1
ATOM 5265 O O . LEU C 1 175 ? -39.850 8.699 59.281 1.00 60.92 187 LEU C O 1
ATOM 5270 N N . GLN C 1 176 ? -38.010 10.001 59.520 1.00 56.65 188 GLN C N 1
ATOM 5271 C CA . GLN C 1 176 ? -37.502 9.906 58.162 1.00 55.47 188 GLN C CA 1
ATOM 5272 C C . GLN C 1 176 ? -36.485 8.781 58.008 1.00 58.29 188 GLN C C 1
ATOM 5273 O O . GLN C 1 176 ? -35.450 8.932 57.353 1.00 57.40 188 GLN C O 1
ATOM 5279 N N . SER C 1 177 ? -36.859 7.609 58.520 1.00 55.82 189 SER C N 1
ATOM 5280 C CA . SER C 1 177 ? -36.083 6.372 58.453 1.00 56.63 189 SER C CA 1
ATOM 5281 C C . SER C 1 177 ? -37.039 5.189 58.566 1.00 61.47 189 SER C C 1
ATOM 5282 O O . SER C 1 177 ? -38.150 5.379 59.058 1.00 58.98 189 SER C O 1
ATOM 5285 N N . PHE C 1 178 ? -36.624 3.975 58.134 1.00 61.65 190 PHE C N 1
ATOM 5286 C CA . PHE C 1 178 ? -37.506 2.805 58.211 1.00 63.41 190 PHE C CA 1
ATOM 5287 C C . PHE C 1 178 ? -37.262 1.968 59.461 1.00 66.83 190 PHE C C 1
ATOM 5288 O O . PHE C 1 178 ? -36.115 1.618 59.786 1.00 66.60 190 PHE C O 1
ATOM 5296 N N . ALA C 1 179 ? -38.365 1.591 60.119 1.00 62.12 191 ALA C N 1
ATOM 5297 C CA . ALA C 1 179 ? -38.348 0.687 61.261 1.00 61.27 191 ALA C CA 1
ATOM 5298 C C . ALA C 1 179 ? -38.065 -0.739 60.760 1.00 66.11 191 ALA C C 1
ATOM 5299 O O . ALA C 1 179 ? -38.240 -1.009 59.568 1.00 66.93 191 ALA C O 1
ATOM 5301 N N . ASP C 1 180 ? -37.608 -1.634 61.641 1.00 62.91 192 ASP C N 1
ATOM 5302 C CA . ASP C 1 180 ? -37.350 -3.029 61.294 1.00 62.65 192 ASP C CA 1
ATOM 5303 C C . ASP C 1 180 ? -37.761 -3.934 62.468 1.00 65.02 192 ASP C C 1
ATOM 5304 O O . ASP C 1 180 ? -38.410 -3.458 63.399 1.00 63.73 192 ASP C O 1
ATOM 5309 N N . GLU C 1 181 ? -37.398 -5.228 62.421 1.00 62.48 193 GLU C N 1
ATOM 5310 C CA . GLU C 1 181 ? -37.779 -6.183 63.456 1.00 63.03 193 GLU C CA 1
ATOM 5311 C C . GLU C 1 181 ? -37.011 -5.947 64.769 1.00 66.10 193 GLU C C 1
ATOM 5312 O O . GLU C 1 181 ? -37.540 -6.277 65.835 1.00 66.20 193 GLU C O 1
ATOM 5318 N N . ASP C 1 182 ? -35.800 -5.341 64.696 1.00 60.44 194 ASP C N 1
ATOM 5319 C CA . ASP C 1 182 ? -34.986 -5.059 65.882 1.00 58.68 194 ASP C CA 1
ATOM 5320 C C . ASP C 1 182 ? -35.364 -3.719 66.552 1.00 60.37 194 ASP C C 1
ATOM 5321 O O . ASP C 1 182 ? -34.938 -3.490 67.684 1.00 61.19 194 ASP C O 1
ATOM 5326 N N . SER C 1 183 ? -36.169 -2.857 65.884 1.00 54.55 195 SER C N 1
ATOM 5327 C CA . SER C 1 183 ? -36.635 -1.574 66.438 1.00 53.53 195 SER C CA 1
ATOM 5328 C C . SER C 1 183 ? -37.350 -1.791 67.761 1.00 59.99 195 SER C C 1
ATOM 5329 O O . SER C 1 183 ? -38.121 -2.750 67.888 1.00 59.93 195 SER C O 1
ATOM 5332 N N . LEU C 1 184 ? -37.071 -0.931 68.757 1.00 57.58 196 LEU C N 1
ATOM 5333 C CA . LEU C 1 184 ? -37.743 -1.022 70.045 1.00 57.77 196 LEU C CA 1
ATOM 5334 C C . LEU C 1 184 ? -39.253 -0.792 69.843 1.00 66.36 196 LEU C C 1
ATOM 5335 O O . LEU C 1 184 ? -39.650 0.121 69.114 1.00 65.51 196 LEU C O 1
ATOM 5340 N N . LYS C 1 185 ? -40.073 -1.651 70.463 1.00 67.34 197 LYS C N 1
ATOM 5341 C CA . LYS C 1 185 ? -41.536 -1.598 70.436 1.00 68.96 197 LYS C CA 1
ATOM 5342 C C . LYS C 1 185 ? -42.007 -0.309 71.139 1.00 76.15 197 LYS C C 1
ATOM 5343 O O . LYS C 1 185 ? -41.817 -0.146 72.350 1.00 75.64 197 LYS C O 1
ATOM 5349 N N . ARG C 1 186 ? -42.581 0.612 70.354 1.00 75.53 198 ARG C N 1
ATOM 5350 C CA . ARG C 1 186 ? -43.106 1.893 70.825 1.00 76.71 198 ARG C CA 1
ATOM 5351 C C . ARG C 1 186 ? -44.477 2.132 70.183 1.00 82.57 198 ARG C C 1
ATOM 5352 O O . ARG C 1 186 ? -44.612 2.049 68.964 1.00 82.09 198 ARG C O 1
ATOM 5360 N N . ASP C 1 187 ? -45.486 2.409 71.016 1.00 80.93 199 ASP C N 1
ATOM 5361 C CA . ASP C 1 187 ? -46.892 2.573 70.643 1.00 81.83 199 ASP C CA 1
ATOM 5362 C C . ASP C 1 187 ? -47.168 3.540 69.472 1.00 85.19 199 ASP C C 1
ATOM 5363 O O . ASP C 1 187 ? -47.790 3.120 68.494 1.00 85.88 199 ASP C O 1
ATOM 5368 N N . GLY C 1 188 ? -46.751 4.799 69.581 1.00 79.87 200 GLY C N 1
ATOM 5369 C CA . GLY C 1 188 ? -47.027 5.784 68.541 1.00 78.96 200 GLY C CA 1
ATOM 5370 C C . GLY C 1 188 ? -45.954 5.953 67.486 1.00 80.89 200 GLY C C 1
ATOM 5371 O O . GLY C 1 188 ? -45.902 6.996 66.832 1.00 80.24 200 GLY C O 1
ATOM 5372 N N . ASP C 1 189 ? -45.125 4.926 67.284 1.00 75.99 201 ASP C N 1
ATOM 5373 C CA . ASP C 1 189 ? -44.006 4.973 66.352 1.00 75.47 201 ASP C CA 1
ATOM 5374 C C . ASP C 1 189 ? -44.456 5.081 64.885 1.00 80.70 201 ASP C C 1
ATOM 5375 O O . ASP C 1 189 ? -45.317 4.325 64.433 1.00 80.84 201 ASP C O 1
ATOM 5380 N N . PHE C 1 190 ? -43.861 6.042 64.164 1.00 77.45 202 PHE C N 1
ATOM 5381 C CA . PHE C 1 190 ? -44.098 6.335 62.754 1.00 77.71 202 PHE C CA 1
ATOM 5382 C C . PHE C 1 190 ? -42.759 6.394 62.034 1.00 80.51 202 PHE C C 1
ATOM 5383 O O . PHE C 1 190 ? -41.854 7.108 62.476 1.00 80.19 202 PHE C O 1
ATOM 5391 N N . SER C 1 191 ? -42.633 5.642 60.936 1.00 76.37 203 SER C N 1
ATOM 5392 C CA . SER C 1 191 ? -41.427 5.598 60.108 1.00 76.32 203 SER C CA 1
ATOM 5393 C C . SER C 1 191 ? -41.807 5.899 58.646 1.00 81.74 203 SER C C 1
ATOM 5394 O O . SER C 1 191 ? -42.975 6.185 58.366 1.00 81.41 203 SER C O 1
ATOM 5397 N N . LEU C 1 192 ? -40.833 5.829 57.721 1.00 79.46 204 LEU C N 1
ATOM 5398 C CA . LEU C 1 192 ? -41.080 6.037 56.295 1.00 80.19 204 LEU C CA 1
ATOM 5399 C C . LEU C 1 192 ? -41.963 4.921 55.708 1.00 87.71 204 LEU C C 1
ATOM 5400 O O . LEU C 1 192 ? -42.581 5.125 54.660 1.00 88.27 204 LEU C O 1
ATOM 5405 N N . ALA C 1 193 ? -42.046 3.758 56.407 1.00 85.68 205 ALA C N 1
ATOM 5406 C CA . ALA C 1 193 ? -42.883 2.607 56.050 1.00 86.01 205 ALA C CA 1
ATOM 5407 C C . ALA C 1 193 ? -44.372 2.964 56.158 1.00 92.02 205 ALA C C 1
ATOM 5408 O O . ALA C 1 193 ? -45.202 2.338 55.498 1.00 92.04 205 ALA C O 1
ATOM 5410 N N . ASP C 1 194 ? -44.695 3.976 56.986 1.00 90.15 206 ASP C N 1
ATOM 5411 C CA . ASP C 1 194 ? -46.048 4.473 57.225 1.00 91.00 206 ASP C CA 1
ATOM 5412 C C . ASP C 1 194 ? -46.405 5.647 56.279 1.00 98.09 206 ASP C C 1
ATOM 5413 O O . ASP C 1 194 ? -47.522 6.171 56.335 1.00 97.36 206 ASP C O 1
ATOM 5418 N N . VAL C 1 195 ? -45.461 6.034 55.401 1.00 97.76 207 VAL C N 1
ATOM 5419 C CA . VAL C 1 195 ? -45.656 7.078 54.392 1.00 99.09 207 VAL C CA 1
ATOM 5420 C C . VAL C 1 195 ? -46.163 6.366 53.119 1.00 105.99 207 VAL C C 1
ATOM 5421 O O . VAL C 1 195 ? -45.466 5.480 52.613 1.00 104.83 207 VAL C O 1
ATOM 5425 N N . PRO C 1 196 ? -47.378 6.699 52.609 1.00 105.44 208 PRO C N 1
ATOM 5426 C CA . PRO C 1 196 ? -47.899 5.977 51.436 1.00 106.04 208 PRO C CA 1
ATOM 5427 C C . PRO C 1 196 ? -47.208 6.342 50.119 1.00 111.50 208 PRO C C 1
ATOM 5428 O O . PRO C 1 196 ? -46.570 7.394 50.006 1.00 111.03 208 PRO C O 1
ATOM 5432 N N . ASP C 1 197 ? -47.339 5.444 49.123 1.00 109.32 209 ASP C N 1
ATOM 5433 C CA . ASP C 1 197 ? -46.792 5.618 47.777 1.00 109.69 209 ASP C CA 1
ATOM 5434 C C . ASP C 1 197 ? -47.667 6.595 46.970 1.00 114.36 209 ASP C C 1
ATOM 5435 O O . ASP C 1 197 ? -47.169 7.240 46.042 1.00 113.86 209 ASP C O 1
ATOM 5440 N N . HIS C 1 198 ? -48.960 6.731 47.360 1.00 111.41 210 HIS C N 1
ATOM 5441 C CA . HIS C 1 198 ? -49.926 7.637 46.733 1.00 111.39 210 HIS C CA 1
ATOM 5442 C C . HIS C 1 198 ? -49.600 9.122 47.040 1.00 116.04 210 HIS C C 1
ATOM 5443 O O . HIS C 1 198 ? -50.184 10.010 46.411 1.00 116.17 210 HIS C O 1
ATOM 5450 N N . CYS C 1 199 ? -48.703 9.382 48.021 1.00 112.21 211 CYS C N 1
ATOM 5451 C CA . CYS C 1 199 ? -48.302 10.722 48.452 1.00 111.69 211 CYS C CA 1
ATOM 5452 C C . CYS C 1 199 ? -47.459 11.425 47.370 1.00 113.78 211 CYS C C 1
ATOM 5453 O O . CYS C 1 199 ? -46.400 10.921 46.976 1.00 112.98 211 CYS C O 1
ATOM 5456 N N . THR C 1 200 ? -47.956 12.588 46.892 1.00 108.90 212 THR C N 1
ATOM 5457 C CA . THR C 1 200 ? -47.329 13.415 45.848 1.00 107.58 212 THR C CA 1
ATOM 5458 C C . THR C 1 200 ? -46.533 14.577 46.446 1.00 108.29 212 THR C C 1
ATOM 5459 O O . THR C 1 200 ? -45.599 15.060 45.801 1.00 107.78 212 THR C O 1
ATOM 5463 N N . LEU C 1 201 ? -46.912 15.026 47.666 1.00 102.38 213 LEU C N 1
ATOM 5464 C CA . LEU C 1 201 ? -46.303 16.140 48.411 1.00 100.95 213 LEU C CA 1
ATOM 5465 C C . LEU C 1 201 ? -44.785 15.997 48.594 1.00 101.63 213 LEU C C 1
ATOM 5466 O O . LEU C 1 201 ? -44.072 17.000 48.556 1.00 101.07 213 LEU C O 1
ATOM 5471 N N . PHE C 1 202 ? -44.302 14.759 48.802 1.00 95.55 214 PHE C N 1
ATOM 5472 C CA . PHE C 1 202 ? -42.885 14.445 49.021 1.00 94.24 214 PHE C CA 1
ATOM 5473 C C .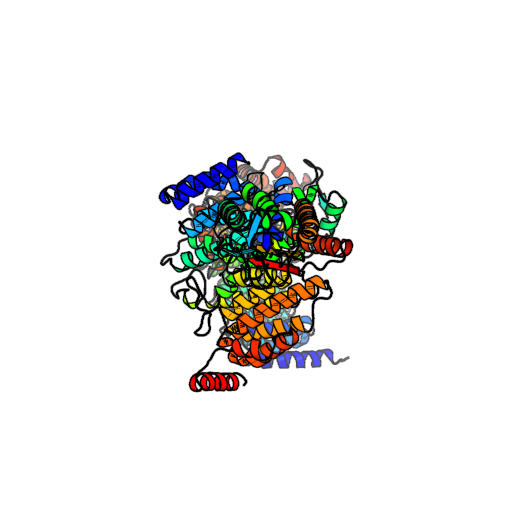 PHE C 1 202 ? -42.582 12.986 48.673 1.00 97.10 214 PHE C C 1
ATOM 5474 O O . PHE C 1 202 ? -43.489 12.149 48.675 1.00 96.65 214 PHE C O 1
ATOM 5482 N N . ARG C 1 203 ? -41.302 12.685 48.403 1.00 92.78 215 ARG C N 1
ATOM 5483 C CA . ARG C 1 203 ? -40.824 11.337 48.095 1.00 92.44 215 ARG C CA 1
ATOM 5484 C C . ARG C 1 203 ? -40.135 10.717 49.322 1.00 95.01 215 ARG C C 1
ATOM 5485 O O . ARG C 1 203 ? -39.345 11.393 49.985 1.00 94.16 215 ARG C O 1
ATOM 5493 N N . ARG C 1 204 ? -40.426 9.425 49.600 1.00 90.69 216 ARG C N 1
ATOM 5494 C CA . ARG C 1 204 ? -39.860 8.636 50.707 1.00 89.83 216 ARG C CA 1
ATOM 5495 C C . ARG C 1 204 ? -38.332 8.657 50.692 1.00 92.67 216 ARG C C 1
ATOM 5496 O O . ARG C 1 204 ? -37.713 8.789 51.749 1.00 92.21 216 ARG C O 1
ATOM 5504 N N . GLU C 1 205 ? -37.738 8.549 49.488 1.00 88.61 217 GLU C N 1
ATOM 5505 C CA . GLU C 1 205 ? -36.291 8.521 49.250 1.00 88.16 217 GLU C CA 1
ATOM 5506 C C . GLU C 1 205 ? -35.611 9.850 49.599 1.00 89.14 217 GLU C C 1
ATOM 5507 O O . GLU C 1 205 ? -34.495 9.831 50.126 1.00 89.03 217 GLU C O 1
ATOM 5513 N N . LYS C 1 206 ? -36.277 10.994 49.313 1.00 82.69 218 LYS C N 1
ATOM 5514 C CA . LYS C 1 206 ? -35.778 12.343 49.611 1.00 81.08 218 LYS C CA 1
ATOM 5515 C C . LYS C 1 206 ? -35.818 12.611 51.124 1.00 80.98 218 LYS C C 1
ATOM 5516 O O . LYS C 1 206 ? -34.910 13.262 51.644 1.00 80.27 218 LYS C O 1
ATOM 5522 N N . LEU C 1 207 ? -36.868 12.115 51.823 1.00 74.04 219 LEU C N 1
ATOM 5523 C CA . LEU C 1 207 ? -36.987 12.238 53.274 1.00 72.31 219 LEU C CA 1
ATOM 5524 C C . LEU C 1 207 ? -35.905 11.389 53.954 1.00 74.69 219 LEU C C 1
ATOM 5525 O O . LEU C 1 207 ? -35.304 11.851 54.925 1.00 74.52 219 LEU C O 1
ATOM 5530 N N . GLN C 1 208 ? -35.633 10.178 53.413 1.00 69.53 220 GLN C N 1
ATOM 5531 C CA . GLN C 1 208 ? -34.604 9.256 53.889 1.00 69.03 220 GLN C CA 1
ATOM 5532 C C . GLN C 1 208 ? -33.224 9.888 53.754 1.00 73.93 220 GLN C C 1
ATOM 5533 O O . GLN C 1 208 ? -32.413 9.791 54.681 1.00 74.22 220 GLN C O 1
ATOM 5539 N N . GLU C 1 209 ? -32.973 10.538 52.599 1.00 70.11 221 GLU C N 1
ATOM 5540 C CA . GLU C 1 209 ? -31.732 11.239 52.291 1.00 70.11 221 GLU C CA 1
ATOM 5541 C C . GLU C 1 209 ? -31.495 12.326 53.344 1.00 72.27 221 GLU C C 1
ATOM 5542 O O . GLU C 1 209 ? -30.410 12.372 53.924 1.00 72.35 221 GLU C O 1
ATOM 5548 N N . GLU C 1 210 ? -32.533 13.150 53.627 1.00 66.59 222 GLU C N 1
ATOM 5549 C CA . GLU C 1 210 ? -32.496 14.226 54.610 1.00 66.03 222 GLU C CA 1
ATOM 5550 C C . GLU C 1 210 ? -32.220 13.679 56.035 1.00 69.82 222 GLU C C 1
ATOM 5551 O O . GLU C 1 210 ? -31.362 14.228 56.733 1.00 69.28 222 GLU C O 1
ATOM 5557 N N . GLY C 1 211 ? -32.935 12.612 56.422 1.00 65.34 223 GLY C N 1
ATOM 5558 C CA . GLY C 1 211 ? -32.791 11.926 57.705 1.00 65.02 223 GLY C CA 1
ATOM 5559 C C . GLY C 1 211 ? -31.363 11.470 57.940 1.00 68.31 223 GLY C C 1
ATOM 5560 O O . GLY C 1 211 ? -30.807 11.697 59.022 1.00 68.63 223 GLY C O 1
ATOM 5561 N N . ASN C 1 212 ? -30.745 10.891 56.892 1.00 63.01 224 ASN C N 1
ATOM 5562 C CA . ASN C 1 212 ? -29.360 10.439 56.870 1.00 62.23 224 ASN C CA 1
ATOM 5563 C C . ASN C 1 212 ? -28.388 11.601 57.013 1.00 65.63 224 ASN C C 1
ATOM 5564 O O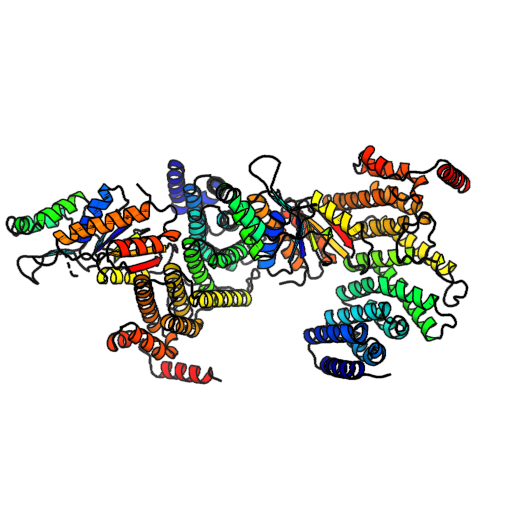 . ASN C 1 212 ? -27.364 11.452 57.679 1.00 66.04 224 ASN C O 1
ATOM 5569 N N . ASN C 1 213 ? -28.706 12.749 56.394 1.00 61.23 225 ASN C N 1
ATOM 5570 C CA . ASN C 1 213 ? -27.882 13.960 56.444 1.00 60.83 225 ASN C CA 1
ATOM 5571 C C . ASN C 1 213 ? -27.960 14.610 57.821 1.00 62.16 225 ASN C C 1
ATOM 5572 O O . ASN C 1 213 ? -26.956 15.140 58.285 1.00 61.95 225 ASN C O 1
ATOM 5577 N N . ILE C 1 214 ? -29.141 14.572 58.466 1.00 56.54 226 ILE C N 1
ATOM 5578 C CA . ILE C 1 214 ? -29.336 15.122 59.804 1.00 55.89 226 ILE C CA 1
ATOM 5579 C C . ILE C 1 214 ? -28.576 14.216 60.805 1.00 58.73 226 ILE C C 1
ATOM 5580 O O . ILE C 1 214 ? -27.867 14.734 61.679 1.00 56.50 226 ILE C O 1
ATOM 5585 N N . LEU C 1 215 ? -28.650 12.879 60.609 1.00 55.85 227 LEU C N 1
ATOM 5586 C CA . LEU C 1 215 ? -27.901 11.958 61.456 1.00 55.93 227 LEU C CA 1
ATOM 5587 C C . LEU C 1 215 ? -26.396 12.243 61.357 1.00 59.74 227 LEU C C 1
ATOM 5588 O O . LEU C 1 215 ? -25.747 12.394 62.396 1.00 59.57 227 LEU C O 1
ATOM 5593 N N . ASP C 1 216 ? -25.872 12.390 60.120 1.00 55.66 228 ASP C N 1
ATOM 5594 C CA . ASP C 1 216 ? -24.464 12.699 59.862 1.00 55.49 228 ASP C CA 1
ATOM 5595 C C . ASP C 1 216 ? -24.047 13.990 60.563 1.00 57.51 228 ASP C C 1
ATOM 5596 O O . ASP C 1 216 ? -22.938 14.057 61.091 1.00 57.67 228 ASP C O 1
ATOM 5601 N N . ILE C 1 217 ? -24.947 14.992 60.597 1.00 52.07 229 ILE C N 1
ATOM 5602 C CA . ILE C 1 217 ? -24.720 16.265 61.265 1.00 51.78 229 ILE C CA 1
ATOM 5603 C C . ILE C 1 217 ? -24.692 16.025 62.804 1.00 55.66 229 ILE C C 1
ATOM 5604 O O . ILE C 1 217 ? -23.804 16.557 63.466 1.00 56.58 229 ILE C O 1
ATOM 5609 N N . LEU C 1 218 ? -25.606 15.194 63.346 1.00 50.77 230 LEU C N 1
ATOM 5610 C CA . LEU C 1 218 ? -25.634 14.877 64.782 1.00 50.37 230 LEU C CA 1
ATOM 5611 C C . LEU C 1 218 ? -24.377 14.121 65.211 1.00 53.03 230 LEU C C 1
ATOM 5612 O O . LEU C 1 218 ? -23.800 14.478 66.230 1.00 50.94 230 LEU C O 1
ATOM 5617 N N . LEU C 1 219 ? -23.932 13.134 64.406 1.00 50.31 231 LEU C N 1
ATOM 5618 C CA . LEU C 1 219 ? -22.721 12.347 64.652 1.00 50.29 231 LEU C CA 1
ATOM 5619 C C . LEU C 1 219 ? -21.475 13.225 64.654 1.00 56.12 231 LEU C C 1
ATOM 5620 O O . LEU C 1 219 ? -20.601 13.029 65.502 1.00 55.87 231 LEU C O 1
ATOM 5625 N N . GLN C 1 220 ? -21.413 14.215 63.732 1.00 53.14 232 GLN C N 1
ATOM 5626 C CA . GLN C 1 220 ? -20.268 15.122 63.637 1.00 52.95 232 GLN C CA 1
ATOM 5627 C C . GLN C 1 220 ? -20.260 16.096 64.801 1.00 53.68 232 GLN C C 1
ATOM 5628 O O . GLN C 1 220 ? -19.193 16.400 65.327 1.00 53.51 232 GLN C O 1
ATOM 5634 N N . PHE C 1 221 ? -21.447 16.584 65.196 1.00 48.18 233 PHE C N 1
ATOM 5635 C CA . PHE C 1 221 ? -21.627 17.526 66.301 1.00 47.20 233 PHE C CA 1
ATOM 5636 C C . PHE C 1 221 ? -21.165 16.876 67.624 1.00 50.70 233 PHE C C 1
ATOM 5637 O O . PHE C 1 221 ? -20.489 17.509 68.435 1.00 50.03 233 PHE C O 1
ATOM 5645 N N . HIS C 1 222 ? -21.531 15.602 67.808 1.00 46.40 234 HIS C N 1
ATOM 5646 C CA . HIS C 1 222 ? -21.198 14.770 68.956 1.00 45.22 234 HIS C CA 1
ATOM 5647 C C . HIS C 1 222 ? -19.669 14.680 69.147 1.00 47.23 234 HIS C C 1
ATOM 5648 O O . HIS C 1 222 ? -19.213 14.765 70.285 1.00 46.02 234 HIS C O 1
ATOM 5655 N N . GLY C 1 223 ? -18.915 14.580 68.038 1.00 42.28 235 GLY C N 1
ATOM 5656 C CA . GLY C 1 223 ? -17.461 14.455 68.030 1.00 42.12 235 GLY C CA 1
ATOM 5657 C C . GLY C 1 223 ? -16.685 15.755 68.058 1.00 48.43 235 GLY C C 1
ATOM 5658 O O . GLY C 1 223 ? -15.464 15.752 67.920 1.00 49.13 235 GLY C O 1
ATOM 5659 N N . THR C 1 224 ? -17.381 16.865 68.265 1.00 46.64 236 THR C N 1
ATOM 5660 C CA . THR C 1 224 ? -16.827 18.212 68.304 1.00 47.12 236 THR C CA 1
ATOM 5661 C C . THR C 1 224 ? -16.001 18.363 69.630 1.00 52.73 236 THR C C 1
ATOM 5662 O O . THR C 1 224 ? -16.285 17.694 70.640 1.00 52.55 236 THR C O 1
ATOM 5666 N N . THR C 1 225 ? -14.927 19.171 69.569 1.00 48.45 237 THR C N 1
ATOM 5667 C CA . THR C 1 225 ? -13.963 19.349 70.652 1.00 47.86 237 THR C CA 1
ATOM 5668 C C . THR C 1 225 ? -14.369 20.445 71.658 1.00 50.96 237 THR C C 1
ATOM 5669 O O . THR C 1 225 ? -13.818 20.477 72.761 1.00 49.03 237 THR C O 1
ATOM 5673 N N . HIS C 1 226 ? -15.297 21.343 71.282 1.00 47.59 238 HIS C N 1
ATOM 5674 C CA . HIS C 1 226 ? -15.721 22.451 72.140 1.00 47.22 238 HIS C CA 1
ATOM 5675 C C . HIS C 1 226 ? -17.245 22.444 72.399 1.00 52.48 238 HIS C C 1
ATOM 5676 O O . HIS C 1 226 ? -17.838 23.483 72.680 1.00 54.14 238 HIS C O 1
ATOM 5683 N N . ILE C 1 227 ? -17.855 21.263 72.377 1.00 49.13 239 ILE C N 1
ATOM 5684 C CA . ILE C 1 227 ? -19.269 21.058 72.712 1.00 48.32 239 ILE C CA 1
ATOM 5685 C C . ILE C 1 227 ? -19.459 21.210 74.262 1.00 53.20 239 ILE C C 1
ATOM 5686 O O . ILE C 1 227 ? -18.571 20.843 75.037 1.00 54.22 239 ILE C O 1
ATOM 5691 N N . SER C 1 228 ? -20.591 21.778 74.699 1.00 48.07 240 SER C N 1
ATOM 5692 C CA . SER C 1 228 ? -20.904 21.958 76.124 1.00 45.84 240 SER C CA 1
ATOM 5693 C C . SER C 1 228 ? -21.330 20.628 76.713 1.00 48.07 240 SER C C 1
ATOM 5694 O O . SER C 1 228 ? -21.814 19.777 75.966 1.00 47.50 240 SER C O 1
ATOM 5697 N N . SER C 1 229 ? -21.209 20.459 78.039 1.00 44.14 241 SER C N 1
ATOM 5698 C CA . SER C 1 229 ? -21.597 19.216 78.713 1.00 43.09 241 SER C CA 1
ATOM 5699 C C . SER C 1 229 ? -23.090 18.888 78.504 1.00 44.00 241 SER C C 1
ATOM 5700 O O . SER C 1 229 ? -23.420 17.737 78.248 1.00 41.58 241 SER C O 1
ATOM 5703 N N . VAL C 1 230 ? -23.969 19.895 78.592 1.00 41.63 242 VAL C N 1
ATOM 5704 C CA . VAL C 1 230 ? -25.420 19.706 78.425 1.00 42.05 242 VAL C CA 1
ATOM 5705 C C . VAL C 1 230 ? -25.729 19.272 76.978 1.00 45.44 242 VAL C C 1
ATOM 5706 O O . VAL C 1 230 ? -26.501 18.324 76.792 1.00 44.56 242 VAL C O 1
ATOM 5710 N N . ASN C 1 231 ? -25.122 19.944 75.968 1.00 42.32 243 ASN C N 1
ATOM 5711 C CA . ASN C 1 231 ? -25.341 19.590 74.552 1.00 42.41 243 ASN C CA 1
ATOM 5712 C C . ASN C 1 231 ? -24.811 18.204 74.262 1.00 46.48 243 ASN C C 1
ATOM 5713 O O . ASN C 1 231 ? -25.451 17.455 73.524 1.00 45.99 243 ASN C O 1
ATOM 5718 N N . LEU C 1 232 ? -23.660 17.843 74.878 1.00 42.29 244 LEU C N 1
ATOM 5719 C CA . LEU C 1 232 ? -23.042 16.535 74.701 1.00 40.98 244 LEU C CA 1
ATOM 5720 C C . LEU C 1 232 ? -23.918 15.431 75.308 1.00 44.11 244 LEU C C 1
ATOM 5721 O O . LEU C 1 232 ? -24.157 14.419 74.642 1.00 44.99 244 LEU C O 1
ATOM 5726 N N . ILE C 1 233 ? -24.431 15.625 76.530 1.00 40.21 245 ILE C N 1
ATOM 5727 C CA . ILE C 1 233 ? -25.318 14.634 77.178 1.00 39.60 245 ILE C CA 1
ATOM 5728 C C . ILE C 1 233 ? -26.612 14.496 76.343 1.00 45.01 245 ILE C C 1
ATOM 5729 O O . ILE C 1 233 ? -27.058 13.374 76.109 1.00 44.43 245 ILE C O 1
ATOM 5734 N N . ALA C 1 234 ? -27.175 15.628 75.859 1.00 43.10 246 ALA C N 1
ATOM 5735 C CA . ALA C 1 234 ? -28.399 15.623 75.041 1.00 43.95 246 ALA C CA 1
ATOM 5736 C C . ALA C 1 234 ? -28.165 14.891 73.716 1.00 48.04 246 ALA C C 1
ATOM 5737 O O . ALA C 1 234 ? -28.942 14.002 73.395 1.00 46.74 246 ALA C O 1
ATOM 5739 N N . CYS C 1 235 ? -27.061 15.202 72.994 1.00 46.31 247 CYS C N 1
ATOM 5740 C CA . CYS C 1 235 ? -26.708 14.556 71.729 1.00 46.73 247 CYS C CA 1
ATOM 5741 C C . CYS C 1 235 ? -26.492 13.054 71.907 1.00 50.03 247 CYS C C 1
ATOM 5742 O O . CYS C 1 235 ? -26.965 12.280 71.082 1.00 51.34 247 CYS C O 1
ATOM 5745 N N . THR C 1 236 ? -25.834 12.635 72.997 1.00 45.09 248 THR C N 1
ATOM 5746 C CA . THR C 1 236 ? -25.579 11.225 73.315 1.00 43.07 248 THR C CA 1
ATOM 5747 C C . THR C 1 236 ? -26.896 10.450 73.510 1.00 45.07 248 THR C C 1
ATOM 5748 O O . THR C 1 236 ? -27.033 9.354 72.963 1.00 44.12 248 THR C O 1
ATOM 5752 N N . SER C 1 237 ? -27.842 10.996 74.287 1.00 43.13 249 SER C N 1
ATOM 5753 C CA . SER C 1 237 ? -29.117 10.305 74.517 1.00 44.56 249 SER C CA 1
ATOM 5754 C C . SER C 1 237 ? -29.989 10.312 73.246 1.00 49.20 249 SER C C 1
ATOM 5755 O O . SER C 1 237 ? -30.675 9.320 72.986 1.00 50.11 249 SER C O 1
ATOM 5758 N N . SER C 1 238 ? -29.887 11.369 72.420 1.00 44.71 250 SER C N 1
ATOM 5759 C CA . SER C 1 238 ? -30.608 11.438 71.141 1.00 44.60 250 SER C CA 1
ATOM 5760 C C . SER C 1 238 ? -30.073 10.383 70.163 1.00 49.09 250 SER C C 1
ATOM 5761 O O . SER C 1 238 ? -30.864 9.710 69.494 1.00 48.22 250 SER C O 1
ATOM 5764 N N . LEU C 1 239 ? -28.732 10.208 70.124 1.00 44.93 251 LEU C N 1
ATOM 5765 C CA . LEU C 1 239 ? -28.106 9.209 69.276 1.00 44.06 251 LEU C CA 1
ATOM 5766 C C . LEU C 1 239 ? -28.512 7.799 69.745 1.00 49.14 251 LEU C C 1
ATOM 5767 O O . LEU C 1 239 ? -28.743 6.923 68.915 1.00 49.48 251 LEU C O 1
ATOM 5772 N N . CYS C 1 240 ? -28.671 7.605 71.060 1.00 45.80 252 CYS C N 1
ATOM 5773 C CA . CYS C 1 240 ? -29.103 6.324 71.629 1.00 45.14 252 CYS C CA 1
ATOM 5774 C C . CYS C 1 240 ? -30.554 6.010 71.219 1.00 50.11 252 CYS C C 1
ATOM 5775 O O . CYS C 1 240 ? -30.828 4.881 70.825 1.00 50.02 252 CYS C O 1
ATOM 5778 N N . THR C 1 241 ? -31.459 7.005 71.290 1.00 47.90 253 THR C N 1
ATOM 5779 C CA . THR C 1 241 ? -32.872 6.865 70.899 1.00 48.49 253 THR C CA 1
ATOM 5780 C C . THR C 1 241 ? -32.958 6.485 69.400 1.00 52.21 253 THR C C 1
ATOM 5781 O O . THR C 1 241 ? -33.679 5.558 69.055 1.00 51.40 253 THR C O 1
ATOM 5785 N N . ILE C 1 242 ? -32.178 7.158 68.541 1.00 48.07 254 ILE C N 1
ATOM 5786 C CA . ILE C 1 242 ? -32.124 6.899 67.102 1.00 46.94 254 ILE C CA 1
ATOM 5787 C C . ILE C 1 242 ? -31.702 5.446 66.833 1.00 51.94 254 ILE C C 1
ATOM 5788 O O . ILE C 1 242 ? -32.385 4.768 66.068 1.00 52.77 254 ILE C O 1
ATOM 5793 N N . ALA C 1 243 ? -30.601 4.963 67.464 1.00 47.37 255 ALA C N 1
ATOM 5794 C CA . ALA C 1 243 ? -30.105 3.591 67.254 1.00 46.02 255 ALA C CA 1
ATOM 5795 C C . ALA C 1 243 ? -31.053 2.505 67.823 1.00 47.78 255 ALA C C 1
ATOM 5796 O O . ALA C 1 243 ? -31.137 1.434 67.229 1.00 46.14 255 ALA C O 1
ATOM 5798 N N . LYS C 1 244 ? -31.758 2.754 68.950 1.00 44.79 256 LYS C N 1
ATOM 5799 C CA . LYS C 1 244 ? -32.644 1.712 69.493 1.00 45.84 256 LYS C CA 1
ATOM 5800 C C . LYS C 1 244 ? -33.969 1.652 68.691 1.00 52.23 256 LYS C C 1
ATOM 5801 O O . LYS C 1 244 ? -34.565 0.580 68.566 1.00 50.54 256 LYS C O 1
ATOM 5807 N N . MET C 1 245 ? -34.397 2.806 68.132 1.00 51.20 257 MET C N 1
ATOM 5808 C CA . MET C 1 245 ? -35.604 2.922 67.311 1.00 51.31 257 MET C CA 1
ATOM 5809 C C . MET C 1 245 ? -35.342 2.448 65.887 1.00 54.93 257 MET C C 1
ATOM 5810 O O . MET C 1 245 ? -36.224 1.856 65.275 1.00 55.59 257 MET C O 1
ATOM 5815 N N . ARG C 1 246 ? -34.154 2.766 65.345 1.00 49.93 258 ARG C N 1
ATOM 5816 C CA . ARG C 1 246 ? -33.739 2.442 63.982 1.00 49.06 258 ARG C CA 1
ATOM 5817 C C . ARG C 1 246 ? -32.348 1.772 64.026 1.00 52.02 258 ARG C C 1
ATOM 5818 O O . ARG C 1 246 ? -31.339 2.426 63.726 1.00 51.13 258 ARG C O 1
ATOM 5826 N N . PRO C 1 247 ? -32.291 0.449 64.366 1.00 48.91 259 PRO C N 1
ATOM 5827 C CA . PRO C 1 247 ? -30.988 -0.247 64.510 1.00 48.84 259 PRO C CA 1
ATOM 5828 C C . PRO C 1 247 ? -30.110 -0.310 63.255 1.00 56.24 259 PRO C C 1
ATOM 5829 O O . PRO C 1 247 ? -28.995 -0.842 63.326 1.00 56.64 259 PRO C O 1
ATOM 5833 N N . ILE C 1 248 ? -30.559 0.282 62.134 1.00 53.96 260 ILE C N 1
ATOM 5834 C CA . ILE C 1 248 ? -29.743 0.395 60.922 1.00 54.01 260 ILE C CA 1
ATOM 5835 C C . ILE C 1 248 ? -28.551 1.366 61.227 1.00 56.35 260 ILE C C 1
ATOM 5836 O O . ILE C 1 248 ? -27.469 1.238 60.652 1.00 55.54 260 ILE C O 1
ATOM 5841 N N . PHE C 1 249 ? -28.772 2.301 62.167 1.00 52.37 261 PHE C N 1
ATOM 5842 C CA . PHE C 1 249 ? -27.815 3.319 62.582 1.00 52.05 261 PHE C CA 1
ATOM 5843 C C . PHE C 1 249 ? -26.964 2.893 63.793 1.00 55.69 261 PHE C C 1
ATOM 5844 O O . PHE C 1 249 ? -26.132 3.678 64.256 1.00 56.57 261 PHE C O 1
ATOM 5852 N N . MET C 1 250 ? -27.143 1.643 64.272 1.00 50.91 262 MET C N 1
ATOM 5853 C CA . MET C 1 250 ? -26.461 1.079 65.435 1.00 49.95 262 MET C CA 1
ATOM 5854 C C . MET C 1 250 ? -24.921 1.195 65.360 1.00 53.48 262 MET C C 1
ATOM 5855 O O . MET C 1 250 ? -24.308 1.694 66.310 1.00 53.71 262 MET C O 1
ATOM 5860 N N . GLY C 1 251 ? -24.330 0.735 64.262 1.00 48.36 263 GLY C N 1
ATOM 5861 C CA . GLY C 1 251 ? -22.884 0.760 64.055 1.00 47.67 263 GLY C CA 1
ATOM 5862 C C . GLY C 1 251 ? -22.270 2.138 64.146 1.00 52.29 263 GLY C C 1
ATOM 5863 O O . GLY C 1 251 ? -21.246 2.325 64.811 1.00 52.91 263 GLY C O 1
ATOM 5864 N N . ALA C 1 252 ? -22.922 3.117 63.504 1.00 48.15 264 ALA C N 1
ATOM 5865 C CA . ALA C 1 252 ? -22.496 4.514 63.477 1.00 47.26 264 ALA C CA 1
ATOM 5866 C C . ALA C 1 252 ? -22.536 5.141 64.880 1.00 50.83 264 ALA C C 1
ATOM 5867 O O . ALA C 1 252 ? -21.608 5.867 65.250 1.00 50.11 264 ALA C O 1
ATOM 5869 N N . VAL C 1 253 ? -23.604 4.847 65.654 1.00 46.95 265 VAL C N 1
ATOM 5870 C CA . VAL C 1 253 ? -23.825 5.385 67.003 1.00 46.12 265 VAL C CA 1
ATOM 5871 C C . VAL C 1 253 ? -22.806 4.748 68.000 1.00 46.94 265 VAL C C 1
ATOM 5872 O O . VAL C 1 253 ? -22.225 5.471 68.817 1.00 45.02 265 VAL C O 1
ATOM 5876 N N . VAL C 1 254 ? -22.542 3.434 67.872 1.00 42.42 266 VAL C N 1
ATOM 5877 C CA . VAL C 1 254 ? -21.574 2.722 68.710 1.00 41.95 266 VAL C CA 1
ATOM 5878 C C . VAL C 1 254 ? -20.169 3.296 68.440 1.00 48.46 266 VAL C C 1
ATOM 5879 O O . VAL C 1 254 ? -19.426 3.537 69.385 1.00 50.45 266 VAL C O 1
ATOM 5883 N N . GLU C 1 255 ? -19.847 3.595 67.173 1.00 44.48 267 GLU C N 1
ATOM 5884 C CA . GLU C 1 255 ? -18.570 4.188 66.772 1.00 42.84 267 GLU C CA 1
ATOM 5885 C C . GLU C 1 255 ? -18.403 5.595 67.368 1.00 45.08 267 GLU C C 1
ATOM 5886 O O . GLU C 1 255 ? -17.324 5.924 67.869 1.00 45.83 267 GLU C O 1
ATOM 5892 N N . ALA C 1 256 ? -19.451 6.420 67.293 1.00 40.29 268 ALA C N 1
ATOM 5893 C CA . ALA C 1 256 ? -19.453 7.775 67.863 1.00 39.71 268 ALA C CA 1
ATOM 5894 C C . ALA C 1 256 ? -19.264 7.720 69.402 1.00 43.94 268 ALA C C 1
ATOM 5895 O O . ALA C 1 256 ? -18.512 8.522 69.940 1.00 45.21 268 ALA C O 1
ATOM 5897 N N . PHE C 1 257 ? -19.917 6.759 70.089 1.00 38.61 269 PHE C N 1
ATOM 5898 C CA . PHE C 1 257 ? -19.795 6.554 71.536 1.00 38.07 269 PHE C CA 1
ATOM 5899 C C . PHE C 1 257 ? -18.365 6.110 71.914 1.00 43.61 269 PHE C C 1
ATOM 5900 O O . PHE C 1 257 ? -17.820 6.631 72.890 1.00 43.99 269 PHE C O 1
ATOM 5908 N N . LYS C 1 258 ? -17.742 5.225 71.096 1.00 39.29 270 LYS C N 1
ATOM 5909 C CA . LYS C 1 258 ? -16.379 4.732 71.261 1.00 39.64 270 LYS C CA 1
ATOM 5910 C C . LYS C 1 258 ? -15.374 5.879 71.123 1.00 45.81 270 LYS C C 1
ATOM 5911 O O . LYS C 1 258 ? -14.493 6.024 71.975 1.00 47.23 270 LYS C O 1
ATOM 5917 N N . GLN C 1 259 ? -15.515 6.689 70.062 1.00 42.12 271 GLN C N 1
ATOM 5918 C CA . GLN C 1 259 ? -14.669 7.843 69.771 1.00 41.89 271 GLN C CA 1
ATOM 5919 C C . GLN C 1 259 ? -14.764 8.890 70.876 1.00 45.32 271 GLN C C 1
ATOM 5920 O O . GLN C 1 259 ? -13.741 9.482 71.246 1.00 43.74 271 GLN C O 1
ATOM 5926 N N . LEU C 1 260 ? -15.995 9.115 71.402 1.00 42.37 272 LEU C N 1
ATOM 5927 C CA . LEU C 1 260 ? -16.246 10.076 72.474 1.00 41.34 272 LEU C CA 1
ATOM 5928 C C . LEU C 1 260 ? -15.492 9.649 73.726 1.00 44.62 272 LEU C C 1
ATOM 5929 O O . LEU C 1 260 ? -14.730 10.456 74.253 1.00 44.14 272 LEU C O 1
ATOM 5934 N N . ASN C 1 261 ? -15.669 8.376 74.168 1.00 41.58 273 ASN C N 1
ATOM 5935 C CA . ASN C 1 261 ? -15.031 7.883 75.384 1.00 42.31 273 ASN C CA 1
ATOM 5936 C C . ASN C 1 261 ? -13.498 7.901 75.318 1.00 47.07 273 ASN C C 1
ATOM 5937 O O . ASN C 1 261 ? -12.867 8.092 76.353 1.00 48.17 273 ASN C O 1
ATOM 5942 N N . ALA C 1 262 ? -12.918 7.766 74.121 1.00 43.46 274 ALA C N 1
ATOM 5943 C CA . ALA C 1 262 ? -11.473 7.792 73.890 1.00 42.79 274 ALA C CA 1
ATOM 5944 C C . ALA C 1 262 ? -10.933 9.228 73.762 1.00 46.38 274 ALA C C 1
ATOM 5945 O O . ALA C 1 262 ? -9.720 9.422 73.844 1.00 46.32 274 ALA C O 1
ATOM 5947 N N . ASN C 1 263 ? -11.813 10.229 73.545 1.00 43.67 275 ASN C N 1
ATOM 5948 C CA . ASN C 1 263 ? -11.391 11.623 73.369 1.00 43.85 275 ASN C CA 1
ATOM 5949 C C . ASN C 1 263 ? -12.457 12.602 73.871 1.00 48.09 275 ASN C C 1
ATOM 5950 O O . ASN C 1 263 ? -13.197 13.194 73.076 1.00 46.23 275 ASN C O 1
ATOM 5955 N N . LEU C 1 264 ? -12.502 12.798 75.201 1.00 45.30 276 LEU C N 1
ATOM 5956 C CA . LEU C 1 264 ? -13.445 13.729 75.823 1.00 43.90 276 LEU C CA 1
ATOM 5957 C C . LEU C 1 264 ? -13.048 15.166 75.510 1.00 45.37 276 LEU C C 1
ATOM 5958 O O . LEU C 1 264 ? -11.866 15.496 75.612 1.00 45.11 276 LEU C O 1
ATOM 5963 N N . PRO C 1 265 ? -14.024 16.037 75.144 1.00 40.87 277 PRO C N 1
ATOM 5964 C CA . PRO C 1 265 ? -13.695 17.444 74.842 1.00 40.63 277 PRO C CA 1
ATOM 5965 C C . PRO C 1 265 ? -12.899 18.112 75.970 1.00 44.85 277 PRO C C 1
ATOM 5966 O O . PRO C 1 265 ? -13.296 17.986 77.133 1.00 44.97 277 PRO C O 1
ATOM 5970 N N . PRO C 1 266 ? -11.763 18.796 75.661 1.00 41.30 278 PRO C N 1
ATOM 5971 C CA . PRO C 1 266 ? -10.934 19.378 76.741 1.00 41.19 278 PRO C CA 1
ATOM 5972 C C . PRO C 1 266 ? -11.607 20.541 77.467 1.00 46.35 278 PRO C C 1
ATOM 5973 O O . PRO C 1 266 ? -11.075 21.044 78.470 1.00 46.54 278 PRO C O 1
ATOM 5977 N N . THR C 1 267 ? -12.792 20.945 76.968 1.00 41.91 279 THR C N 1
ATOM 5978 C CA . THR C 1 267 ? -13.612 22.019 77.516 1.00 41.59 279 THR C CA 1
ATOM 5979 C C . THR C 1 267 ? -14.482 21.511 78.690 1.00 43.97 279 THR C C 1
ATOM 5980 O O . THR C 1 267 ? -15.056 22.322 79.411 1.00 44.42 279 THR C O 1
ATOM 5984 N N . LEU C 1 268 ? -14.597 20.196 78.884 1.00 38.41 280 LEU C N 1
ATOM 5985 C CA . LEU C 1 268 ? -15.366 19.664 80.007 1.00 37.96 280 LEU C CA 1
ATOM 5986 C C . LEU C 1 268 ? -14.552 19.680 81.303 1.00 43.44 280 LEU C C 1
ATOM 5987 O O . LEU C 1 268 ? -13.397 19.248 81.301 1.00 43.05 280 LEU C O 1
ATOM 5992 N N . THR C 1 269 ? -15.163 20.134 82.415 1.00 40.30 281 THR C N 1
ATOM 5993 C CA . THR C 1 269 ? -14.564 20.078 83.752 1.00 39.42 281 THR C CA 1
ATOM 5994 C C . THR C 1 269 ? -14.638 18.629 84.233 1.00 42.24 281 THR C C 1
ATOM 5995 O O . THR C 1 269 ? -15.326 17.817 83.611 1.00 39.57 281 THR C O 1
ATOM 5999 N N . ASP C 1 270 ? -13.957 18.309 85.344 1.00 40.26 282 ASP C N 1
ATOM 6000 C CA . ASP C 1 270 ? -13.926 16.965 85.916 1.00 40.10 282 ASP C CA 1
ATOM 6001 C C . ASP C 1 270 ? -15.321 16.438 86.257 1.00 41.69 282 ASP C C 1
ATOM 6002 O O . ASP C 1 270 ? -15.633 15.278 86.015 1.00 40.90 282 ASP C O 1
ATOM 6007 N N . SER C 1 271 ? -16.147 17.305 86.817 1.00 39.03 283 SER C N 1
ATOM 6008 C CA . SER C 1 271 ? -17.525 17.061 87.217 1.00 38.90 283 SER C CA 1
ATOM 6009 C C . SER C 1 271 ? -18.410 16.801 85.988 1.00 40.38 283 SER C C 1
ATOM 6010 O O . SER C 1 271 ? -19.301 15.944 86.038 1.00 39.15 283 SER C O 1
ATOM 6013 N N . GLN C 1 272 ? -18.156 17.555 84.888 1.00 36.85 284 GLN C N 1
ATOM 6014 C CA . GLN C 1 272 ? -18.865 17.431 83.616 1.00 36.55 284 GLN C CA 1
ATOM 6015 C C . GLN C 1 272 ? -18.498 16.098 82.949 1.00 40.20 284 GLN C C 1
ATOM 6016 O O . GLN C 1 272 ? -19.393 15.388 82.487 1.00 40.06 284 GLN C O 1
ATOM 6022 N N . VAL C 1 273 ? -17.206 15.714 82.990 1.00 36.93 285 VAL C N 1
ATOM 6023 C CA . VAL C 1 273 ? -16.707 14.420 82.477 1.00 37.04 285 VAL C CA 1
ATOM 6024 C C . VAL C 1 273 ? -17.447 13.274 83.193 1.00 43.02 285 VAL C C 1
ATOM 6025 O O . VAL C 1 273 ? -18.015 12.403 82.541 1.00 44.19 285 VAL C O 1
ATOM 6029 N N . SER C 1 274 ? -17.501 13.318 84.527 1.00 39.53 286 SER C N 1
ATOM 6030 C CA . SER C 1 274 ? -18.216 12.296 85.306 1.00 37.89 286 SER C CA 1
ATOM 6031 C C . SER C 1 274 ? -19.699 12.286 84.935 1.00 40.47 286 SER C C 1
ATOM 6032 O O . SER C 1 274 ? -20.287 11.220 84.828 1.00 40.76 286 SER C O 1
ATOM 6035 N N . SER C 1 275 ? -20.292 13.465 84.709 1.00 36.66 287 SER C N 1
ATOM 6036 C CA . SER C 1 275 ? -21.709 13.570 84.334 1.00 36.52 287 SER C CA 1
ATOM 6037 C C . SER C 1 275 ? -21.974 12.948 82.940 1.00 38.19 287 SER C C 1
ATOM 6038 O O . SER C 1 275 ? -22.913 12.178 82.788 1.00 36.88 287 SER C O 1
ATOM 6041 N N . VAL C 1 276 ? -21.099 13.243 81.967 1.00 34.91 288 VAL C N 1
ATOM 6042 C CA . VAL C 1 276 ? -21.125 12.747 80.582 1.00 34.51 288 VAL C CA 1
ATOM 6043 C C . VAL C 1 276 ? -20.915 11.226 80.588 1.00 40.79 288 VAL C C 1
ATOM 6044 O O . VAL C 1 276 ? -21.672 10.502 79.947 1.00 42.07 288 VAL C O 1
ATOM 6048 N N . ARG C 1 277 ? -19.918 10.741 81.338 1.00 37.31 289 ARG C N 1
ATOM 6049 C CA . ARG C 1 277 ? -19.598 9.316 81.400 1.00 36.15 289 ARG C CA 1
ATOM 6050 C C . ARG C 1 277 ? -20.706 8.496 82.060 1.00 39.11 289 ARG C C 1
ATOM 6051 O O . ARG C 1 277 ? -20.973 7.390 81.596 1.00 38.79 289 ARG C O 1
ATOM 6059 N N . LYS C 1 278 ? -21.379 9.034 83.091 1.00 37.00 290 LYS C N 1
ATOM 6060 C CA . LYS C 1 278 ? -22.491 8.341 83.748 1.00 37.39 290 LYS C CA 1
ATOM 6061 C C . LYS C 1 278 ? -23.678 8.184 82.774 1.00 41.85 290 LYS C C 1
ATOM 6062 O O . LYS C 1 278 ? -24.314 7.129 82.739 1.00 41.21 290 LYS C O 1
ATOM 6068 N N . SER C 1 279 ? -23.952 9.223 81.976 1.00 40.48 291 SER C N 1
ATOM 6069 C CA . SER C 1 279 ? -25.044 9.211 80.985 1.00 41.81 291 SER C CA 1
ATOM 6070 C C . SER C 1 279 ? -24.699 8.270 79.821 1.00 46.17 291 SER C C 1
ATOM 6071 O O . SER C 1 279 ? -25.552 7.498 79.405 1.00 45.57 291 SER C O 1
ATOM 6074 N N . LEU C 1 280 ? -23.437 8.309 79.336 1.00 44.07 292 LEU C N 1
ATOM 6075 C CA . LEU C 1 280 ? -22.919 7.441 78.283 1.00 43.88 292 LEU C CA 1
ATOM 6076 C C . LEU C 1 280 ? -23.052 5.975 78.697 1.00 45.29 292 LEU C C 1
ATOM 6077 O O . LEU C 1 280 ? -23.502 5.161 77.895 1.00 45.42 292 LEU C O 1
ATOM 6082 N N . LYS C 1 281 ? -22.710 5.656 79.963 1.00 40.39 293 LYS C N 1
ATOM 6083 C CA . LYS C 1 281 ? -22.832 4.312 80.539 1.00 39.03 293 LYS C CA 1
ATOM 6084 C C . LYS C 1 281 ? -24.290 3.826 80.437 1.00 43.37 293 LYS C C 1
ATOM 6085 O O . LYS C 1 281 ? -24.517 2.710 79.988 1.00 42.27 293 LYS C O 1
ATOM 6091 N N . MET C 1 282 ? -25.263 4.684 80.778 1.00 42.33 294 MET C N 1
ATOM 6092 C CA . MET C 1 282 ? -26.693 4.371 80.676 1.00 44.12 294 MET C CA 1
ATOM 6093 C C . MET C 1 282 ? -27.159 4.141 79.245 1.00 44.87 294 MET C C 1
ATOM 6094 O O . MET C 1 282 ? -27.974 3.261 79.027 1.00 44.18 294 MET C O 1
ATOM 6099 N N . GLN C 1 283 ? -26.664 4.937 78.282 1.00 40.39 295 GLN C N 1
ATOM 6100 C CA . GLN C 1 283 ? -27.026 4.805 76.868 1.00 39.24 295 GLN C CA 1
ATOM 6101 C C . GLN C 1 283 ? -26.512 3.490 76.318 1.00 44.29 295 GLN C C 1
ATOM 6102 O O . GLN C 1 283 ? -27.229 2.832 75.574 1.00 44.40 295 GLN C O 1
ATOM 6108 N N . LEU C 1 284 ? -25.282 3.102 76.705 1.00 41.06 296 LEU C N 1
ATOM 6109 C CA . LEU C 1 284 ? -24.667 1.851 76.273 1.00 41.10 296 LEU C CA 1
ATOM 6110 C C . LEU C 1 284 ? -25.431 0.652 76.805 1.00 45.79 296 LEU C C 1
ATOM 6111 O O . LEU C 1 284 ? -25.599 -0.327 76.070 1.00 46.02 296 LEU C O 1
ATOM 6116 N N . GLN C 1 285 ? -25.907 0.728 78.066 1.00 42.23 297 GLN C N 1
ATOM 6117 C CA . GLN C 1 285 ? -26.683 -0.348 78.690 1.00 41.84 297 GLN C CA 1
ATOM 6118 C C . GLN C 1 285 ? -28.002 -0.560 77.936 1.00 46.74 297 GLN C C 1
ATOM 6119 O O . GLN C 1 285 ? -28.374 -1.702 77.664 1.00 44.88 297 GLN C O 1
ATOM 6125 N N . THR C 1 286 ? -28.668 0.555 77.552 1.00 45.62 298 THR C N 1
ATOM 6126 C CA . THR C 1 286 ? -29.904 0.592 76.764 1.00 45.32 298 THR C CA 1
ATOM 6127 C C . THR C 1 286 ? -29.683 -0.064 75.389 1.00 50.06 298 THR C C 1
ATOM 6128 O O . THR C 1 286 ? -30.511 -0.866 74.965 1.00 52.50 298 THR C O 1
ATOM 6132 N N . LEU C 1 287 ? -28.565 0.260 74.716 1.00 44.46 299 LEU C N 1
ATOM 6133 C CA . LEU C 1 287 ? -28.222 -0.270 73.393 1.00 43.52 299 LEU C CA 1
ATOM 6134 C C . LEU C 1 287 ? -27.909 -1.736 73.438 1.00 47.44 299 LEU C C 1
ATOM 6135 O O . LEU C 1 287 ? -28.324 -2.450 72.542 1.00 47.42 299 LEU C O 1
ATOM 6140 N N . LEU C 1 288 ? -27.201 -2.201 74.484 1.00 43.79 300 LEU C N 1
ATOM 6141 C CA . LEU C 1 288 ? -26.840 -3.609 74.621 1.00 43.38 300 LEU C CA 1
ATOM 6142 C C . LEU C 1 288 ? -28.087 -4.507 74.720 1.00 48.41 300 LEU C C 1
ATOM 6143 O O . LEU C 1 288 ? -28.019 -5.669 74.335 1.00 46.78 300 LEU C O 1
ATOM 6148 N N . LYS C 1 289 ? -29.215 -3.956 75.214 1.00 48.36 301 LYS C N 1
ATOM 6149 C CA . LYS C 1 289 ? -30.500 -4.654 75.368 1.00 48.67 301 LYS C CA 1
ATOM 6150 C C . LYS C 1 289 ? -31.208 -4.856 74.008 1.00 54.61 301 LYS C C 1
ATOM 6151 O O . LYS C 1 289 ? -32.060 -5.736 73.895 1.00 54.80 301 LYS C O 1
ATOM 6157 N N . ASN C 1 290 ? -30.835 -4.070 72.980 1.00 51.13 302 ASN C N 1
ATOM 6158 C CA . ASN C 1 290 ? -31.403 -4.172 71.637 1.00 50.23 302 ASN C CA 1
ATOM 6159 C C . ASN C 1 290 ? -30.755 -5.334 70.866 1.00 54.70 302 ASN C C 1
ATOM 6160 O O . ASN C 1 290 ? -29.525 -5.465 70.838 1.00 54.28 302 ASN C O 1
ATOM 6165 N N . ARG C 1 291 ? -31.599 -6.169 70.232 1.00 52.10 303 ARG C N 1
ATOM 6166 C CA . ARG C 1 291 ? -31.201 -7.341 69.431 1.00 51.71 303 ARG C CA 1
ATOM 6167 C C . ARG C 1 291 ? -30.322 -6.934 68.249 1.00 52.78 303 ARG C C 1
ATOM 6168 O O . ARG C 1 291 ? -29.436 -7.699 67.872 1.00 52.06 303 ARG C O 1
ATOM 6176 N N . GLY C 1 292 ? -30.550 -5.725 67.719 1.00 48.23 304 GLY C N 1
ATOM 6177 C CA . GLY C 1 292 ? -29.775 -5.137 66.630 1.00 48.09 304 GLY C CA 1
ATOM 6178 C C . GLY C 1 292 ? -28.346 -4.763 66.997 1.00 52.28 304 GLY C C 1
ATOM 6179 O O . GLY C 1 292 ? -27.534 -4.490 66.105 1.00 52.10 304 GLY C O 1
ATOM 6180 N N . ALA C 1 293 ? -28.019 -4.751 68.312 1.00 49.02 305 ALA C N 1
ATOM 6181 C CA . ALA C 1 293 ? -26.663 -4.458 68.809 1.00 48.74 305 ALA C CA 1
ATOM 6182 C C . ALA C 1 293 ? -25.782 -5.718 68.861 1.00 50.86 305 ALA C C 1
ATOM 6183 O O . ALA C 1 293 ? -24.631 -5.620 69.307 1.00 50.01 305 ALA C O 1
ATOM 6185 N N . PHE C 1 294 ? -26.319 -6.892 68.398 1.00 46.67 306 PHE C N 1
ATOM 6186 C CA . PHE C 1 294 ? -25.652 -8.204 68.364 1.00 46.01 306 PHE C CA 1
ATOM 6187 C C . PHE C 1 294 ? -24.194 -8.120 67.869 1.00 49.60 306 PHE C C 1
ATOM 6188 O O . PHE C 1 294 ? -23.286 -8.596 68.556 1.00 50.39 306 PHE C O 1
ATOM 6196 N N . GLU C 1 295 ? -23.977 -7.530 66.689 1.00 45.84 307 GLU C N 1
ATOM 6197 C CA . GLU C 1 295 ? -22.648 -7.395 66.085 1.00 45.81 307 GLU C CA 1
ATOM 6198 C C . GLU C 1 295 ? -21.660 -6.578 66.951 1.00 48.31 307 GLU C C 1
ATOM 6199 O O . GLU C 1 295 ? -20.446 -6.800 66.885 1.00 47.42 307 GLU C O 1
ATOM 6205 N N . PHE C 1 296 ? -22.184 -5.614 67.715 1.00 43.81 308 PHE C N 1
ATOM 6206 C CA . PHE C 1 296 ? -21.381 -4.651 68.455 1.00 43.51 308 PHE C CA 1
ATOM 6207 C C . PHE C 1 296 ? -21.282 -4.962 69.941 1.00 48.66 308 PHE C C 1
ATOM 6208 O O . PHE C 1 296 ? -20.630 -4.211 70.653 1.00 50.59 308 PHE C O 1
ATOM 6216 N N . ALA C 1 297 ? -21.852 -6.086 70.386 1.00 44.49 309 ALA C N 1
ATOM 6217 C CA . ALA C 1 297 ? -21.893 -6.533 71.777 1.00 44.20 309 ALA C CA 1
ATOM 6218 C C . ALA C 1 297 ? -20.518 -6.478 72.482 1.00 49.14 309 ALA C C 1
ATOM 6219 O O . ALA C 1 297 ? -20.452 -5.995 73.615 1.00 48.83 309 ALA C O 1
ATOM 6221 N N . SER C 1 298 ? -19.429 -6.922 71.815 1.00 45.42 310 SER C N 1
ATOM 6222 C CA . SER C 1 298 ? -18.074 -6.917 72.396 1.00 44.58 310 SER C CA 1
ATOM 6223 C C . SER C 1 298 ? -17.513 -5.498 72.520 1.00 47.30 310 SER C C 1
ATOM 6224 O O . SER C 1 298 ? -16.829 -5.201 73.505 1.00 47.44 310 SER C O 1
ATOM 6227 N N . THR C 1 299 ? -17.798 -4.626 71.536 1.00 42.64 311 THR C N 1
ATOM 6228 C CA . THR C 1 299 ? -17.368 -3.225 71.571 1.00 42.16 311 THR C CA 1
ATOM 6229 C C . THR C 1 299 ? -18.084 -2.514 72.733 1.00 44.87 311 THR C C 1
ATOM 6230 O O . THR C 1 299 ? -17.425 -1.815 73.506 1.00 44.89 311 THR C O 1
ATOM 6234 N N . ILE C 1 300 ? -19.416 -2.726 72.869 1.00 40.01 312 ILE C N 1
ATOM 6235 C CA . ILE C 1 300 ? -20.231 -2.112 73.924 1.00 39.57 312 ILE C CA 1
ATOM 6236 C C . ILE C 1 300 ? -19.697 -2.578 75.299 1.00 45.19 312 ILE C C 1
ATOM 6237 O O . ILE C 1 300 ? -19.464 -1.731 76.176 1.00 45.37 312 ILE C O 1
ATOM 6242 N N . ARG C 1 301 ? -19.459 -3.905 75.452 1.00 40.86 313 ARG C N 1
ATOM 6243 C CA . ARG C 1 301 ? -18.924 -4.527 76.662 1.00 41.33 313 ARG C CA 1
ATOM 6244 C C . ARG C 1 301 ? -17.624 -3.831 77.071 1.00 45.19 313 ARG C C 1
ATOM 6245 O O . ARG C 1 301 ? -17.501 -3.443 78.223 1.00 45.29 313 ARG C O 1
ATOM 6253 N N . GLY C 1 302 ? -16.687 -3.679 76.126 1.00 41.48 314 GLY C N 1
ATOM 6254 C CA . GLY C 1 302 ? -15.401 -3.015 76.328 1.00 39.70 314 GLY C CA 1
ATOM 6255 C C . GLY C 1 302 ? -15.540 -1.630 76.923 1.00 43.74 314 GLY C C 1
ATOM 6256 O O . GLY C 1 302 ? -14.848 -1.301 77.885 1.00 46.05 314 GLY C O 1
ATOM 6257 N N . MET C 1 303 ? -16.451 -0.823 76.371 1.00 38.65 315 MET C N 1
ATOM 6258 C CA . MET C 1 303 ? -16.743 0.540 76.837 1.00 39.02 315 MET C CA 1
ATOM 6259 C C . MET C 1 303 ? -17.382 0.515 78.232 1.00 42.13 315 MET C C 1
ATOM 6260 O O . MET C 1 303 ? -16.997 1.315 79.076 1.00 43.34 315 MET C O 1
ATOM 6265 N N . LEU C 1 304 ? -18.298 -0.437 78.483 1.00 36.41 316 LEU C N 1
ATOM 6266 C CA . LEU C 1 304 ? -18.968 -0.590 79.770 1.00 35.95 316 LEU C CA 1
ATOM 6267 C C . LEU C 1 304 ? -17.966 -1.016 80.851 1.00 43.72 316 LEU C C 1
ATOM 6268 O O . LEU C 1 304 ? -18.074 -0.520 81.975 1.00 45.56 316 LEU C O 1
ATOM 6273 N N . VAL C 1 305 ? -16.939 -1.828 80.495 1.00 39.59 317 VAL C N 1
ATOM 6274 C CA . VAL C 1 305 ? -15.867 -2.198 81.421 1.00 39.15 317 VAL C CA 1
ATOM 6275 C C . VAL C 1 305 ? -15.037 -0.929 81.708 1.00 43.61 317 VAL C C 1
ATOM 6276 O O . VAL C 1 305 ? -14.772 -0.657 82.873 1.00 44.77 317 VAL C O 1
ATOM 6280 N N . ASP C 1 306 ? -14.693 -0.119 80.673 1.00 40.57 318 ASP C N 1
ATOM 6281 C CA . ASP C 1 306 ? -13.941 1.147 80.848 1.00 40.62 318 ASP C CA 1
ATOM 6282 C C . ASP C 1 306 ? -14.671 2.134 81.762 1.00 45.56 318 ASP C C 1
ATOM 6283 O O . ASP C 1 306 ? -14.019 2.880 82.485 1.00 46.22 318 ASP C O 1
ATOM 6288 N N . LEU C 1 307 ? -16.013 2.120 81.729 1.00 42.56 319 LEU C N 1
ATOM 6289 C CA . LEU C 1 307 ? -16.890 2.994 82.509 1.00 42.31 319 LEU C CA 1
ATOM 6290 C C . LEU C 1 307 ? -17.294 2.387 83.877 1.00 46.02 319 LEU C C 1
ATOM 6291 O O . LEU C 1 307 ? -18.164 2.939 84.559 1.00 46.36 319 LEU C O 1
ATOM 6296 N N . GLY C 1 308 ? -16.658 1.287 84.264 1.00 42.07 320 GLY C N 1
ATOM 6297 C CA . GLY C 1 308 ? -16.848 0.701 85.583 1.00 42.25 320 GLY C CA 1
ATOM 6298 C C . GLY C 1 308 ? -17.891 -0.371 85.804 1.00 46.65 320 GLY C C 1
ATOM 6299 O O . GLY C 1 308 ? -18.104 -0.764 86.955 1.00 45.89 320 GLY C O 1
ATOM 6300 N N . SER C 1 309 ? -18.537 -0.874 84.742 1.00 43.64 321 SER C N 1
ATOM 6301 C CA . SER C 1 309 ? -19.494 -1.972 84.902 1.00 42.70 321 SER C CA 1
ATOM 6302 C C . SER C 1 309 ? -18.758 -3.296 85.133 1.00 44.46 321 SER C C 1
ATOM 6303 O O . SER C 1 309 ? -17.661 -3.498 84.603 1.00 43.47 321 SER C O 1
ATOM 6306 N N . SER C 1 310 ? -19.352 -4.195 85.917 1.00 39.49 322 SER C N 1
ATOM 6307 C CA . SER C 1 310 ? -18.751 -5.507 86.155 1.00 39.16 322 SER C CA 1
ATOM 6308 C C . SER C 1 310 ? -19.136 -6.472 85.017 1.00 43.49 322 SER C C 1
ATOM 6309 O O . SER C 1 310 ? -20.139 -6.250 84.330 1.00 43.37 322 SER C O 1
ATOM 6312 N N . THR C 1 311 ? -18.371 -7.566 84.861 1.00 39.99 323 THR C N 1
ATOM 6313 C CA . THR C 1 311 ? -18.611 -8.628 83.876 1.00 39.75 323 THR C CA 1
ATOM 6314 C C . THR C 1 311 ? -20.061 -9.132 83.974 1.00 46.70 323 THR C C 1
ATOM 6315 O O . THR C 1 311 ? -20.736 -9.253 82.953 1.00 47.66 323 THR C O 1
ATOM 6319 N N . ASN C 1 312 ? -20.541 -9.377 85.200 1.00 43.21 324 ASN C N 1
ATOM 6320 C CA . ASN C 1 312 ? -21.874 -9.914 85.451 1.00 42.83 324 ASN C CA 1
ATOM 6321 C C . ASN C 1 312 ? -22.986 -8.888 85.216 1.00 46.88 324 ASN C C 1
ATOM 6322 O O . ASN C 1 312 ? -24.046 -9.279 84.728 1.00 47.28 324 ASN C O 1
ATOM 6327 N N . GLU C 1 313 ? -22.737 -7.590 85.479 1.00 44.77 325 GLU C N 1
ATOM 6328 C CA . GLU C 1 313 ? -23.719 -6.530 85.194 1.00 45.34 325 GLU C CA 1
ATOM 6329 C C . GLU C 1 313 ? -23.958 -6.429 83.694 1.00 49.19 325 GLU C C 1
ATOM 6330 O O . GLU C 1 313 ? -25.109 -6.379 83.278 1.00 50.35 325 GLU C O 1
ATOM 6336 N N . ILE C 1 314 ? -22.877 -6.450 82.883 1.00 44.97 326 ILE C N 1
ATOM 6337 C CA . ILE C 1 314 ? -22.919 -6.398 81.407 1.00 43.82 326 ILE C CA 1
ATOM 6338 C C . ILE C 1 314 ? -23.577 -7.668 80.834 1.00 47.75 326 ILE C C 1
ATOM 6339 O O . ILE C 1 314 ? -24.405 -7.583 79.928 1.00 47.00 326 ILE C O 1
ATOM 6344 N N . GLN C 1 315 ? -23.166 -8.838 81.342 1.00 45.15 327 GLN C N 1
ATOM 6345 C CA . GLN C 1 315 ? -23.648 -10.152 80.911 1.00 44.92 327 GLN C CA 1
ATOM 6346 C C . GLN C 1 315 ? -25.188 -10.247 80.993 1.00 51.23 327 GLN C C 1
ATOM 6347 O O . GLN C 1 315 ? -25.807 -10.805 80.082 1.00 51.36 327 GLN C O 1
ATOM 6353 N N . LYS C 1 316 ? -25.791 -9.709 82.088 1.00 47.92 328 LYS C N 1
ATOM 6354 C CA . LYS C 1 316 ? -27.240 -9.748 82.333 1.00 47.81 328 LYS C CA 1
ATOM 6355 C C . LYS C 1 316 ? -28.049 -8.939 81.307 1.00 49.90 328 LYS C C 1
ATOM 6356 O O . LYS C 1 316 ? -29.232 -9.221 81.128 1.00 49.83 328 LYS C O 1
ATOM 6362 N N . LEU C 1 317 ? -27.432 -7.942 80.661 1.00 44.53 329 LEU C N 1
ATOM 6363 C CA . LEU C 1 317 ? -28.082 -7.066 79.688 1.00 43.95 329 LEU C CA 1
ATOM 6364 C C . LEU C 1 317 ? -28.235 -7.686 78.280 1.00 49.31 329 LEU C C 1
ATOM 6365 O O . LEU C 1 317 ? -29.120 -7.255 77.543 1.00 48.90 329 LEU C O 1
ATOM 6370 N N . ILE C 1 318 ? -27.359 -8.635 77.891 1.00 46.91 330 ILE C N 1
ATOM 6371 C CA . ILE C 1 318 ? -27.387 -9.246 76.560 1.00 48.25 330 ILE C CA 1
ATOM 6372 C C . ILE C 1 318 ? -28.690 -10.066 76.365 1.00 54.44 330 ILE C C 1
ATOM 6373 O O . ILE C 1 318 ? -28.956 -10.991 77.146 1.00 54.03 330 ILE C O 1
ATOM 6378 N N . PRO C 1 319 ? -29.509 -9.730 75.332 1.00 52.09 331 PRO C N 1
ATOM 6379 C CA . PRO C 1 319 ? -30.757 -10.489 75.129 1.00 52.80 331 PRO C CA 1
ATOM 6380 C C . PRO C 1 319 ? -30.490 -11.930 74.711 1.00 58.57 331 PRO C C 1
ATOM 6381 O O . PRO C 1 319 ? -29.532 -12.193 73.972 1.00 57.61 331 PRO C O 1
ATOM 6385 N N . LYS C 1 320 ? -31.306 -12.864 75.233 1.00 57.22 332 LYS C N 1
ATOM 6386 C CA . LYS C 1 320 ? -31.218 -14.280 74.899 1.00 58.18 332 LYS C CA 1
ATOM 6387 C C . LYS C 1 320 ? -31.644 -14.474 73.445 1.00 63.26 332 LYS C C 1
ATOM 6388 O O . LYS C 1 320 ? -32.622 -13.883 72.987 1.00 61.76 332 LYS C O 1
ATOM 6394 N N . MET C 1 321 ? -30.871 -15.254 72.713 1.00 62.20 333 MET C N 1
ATOM 6395 C CA . MET C 1 321 ? -31.140 -15.527 71.315 1.00 63.01 333 MET C CA 1
ATOM 6396 C C . MET C 1 321 ? -30.997 -16.988 71.019 1.00 67.90 333 MET C C 1
ATOM 6397 O O . MET C 1 321 ? -30.056 -17.637 71.497 1.00 67.36 333 MET C O 1
ATOM 6402 N N . ASP C 1 322 ? -31.909 -17.513 70.190 1.00 64.93 334 ASP C N 1
ATOM 6403 C CA . ASP C 1 322 ? -31.830 -18.901 69.778 1.00 64.65 334 ASP C CA 1
ATOM 6404 C C . ASP C 1 322 ? -30.652 -19.020 68.772 1.00 65.32 334 ASP C C 1
ATOM 6405 O O . ASP C 1 322 ? -30.290 -18.019 68.139 1.00 63.28 334 ASP C O 1
ATOM 6410 N N . LYS C 1 323 ? -29.998 -20.202 68.705 1.00 61.07 335 LYS C N 1
ATOM 6411 C CA . LYS C 1 323 ? -28.826 -20.436 67.848 1.00 60.33 335 LYS C CA 1
ATOM 6412 C C . LYS C 1 323 ? -29.126 -20.259 66.352 1.00 64.52 335 LYS C C 1
ATOM 6413 O O . LYS C 1 323 ? -28.232 -19.852 65.602 1.00 64.20 335 LYS C O 1
ATOM 6419 N N . GLN C 1 324 ? -30.375 -20.523 65.932 1.00 61.83 336 GLN C N 1
ATOM 6420 C CA . GLN C 1 324 ? -30.786 -20.352 64.544 1.00 62.07 336 GLN C CA 1
ATOM 6421 C C . GLN C 1 324 ? -30.825 -18.860 64.188 1.00 64.79 336 GLN C C 1
ATOM 6422 O O . GLN C 1 324 ? -30.314 -18.488 63.128 1.00 64.62 336 GLN C O 1
ATOM 6428 N N . GLU C 1 325 ? -31.357 -18.007 65.093 1.00 61.14 337 GLU C N 1
ATOM 6429 C CA . GLU C 1 325 ? -31.391 -16.546 64.913 1.00 60.94 337 GLU C CA 1
ATOM 6430 C C . GLU C 1 325 ? -29.967 -15.986 64.871 1.00 64.42 337 GLU C C 1
ATOM 6431 O O . GLU C 1 325 ? -29.657 -15.144 64.029 1.00 63.77 337 GLU C O 1
ATOM 6437 N N . MET C 1 326 ? -29.109 -16.482 65.771 1.00 60.92 338 MET C N 1
ATOM 6438 C CA . MET C 1 326 ? -27.700 -16.128 65.891 1.00 61.13 338 MET C CA 1
ATOM 6439 C C . MET C 1 326 ? -26.945 -16.417 64.593 1.00 64.02 338 MET C C 1
ATOM 6440 O O . MET C 1 326 ? -26.235 -15.543 64.100 1.00 61.42 338 MET C O 1
ATOM 6445 N N . ALA C 1 327 ? -27.123 -17.643 64.035 1.00 62.28 339 ALA C N 1
ATOM 6446 C CA . ALA C 1 327 ? -26.504 -18.103 62.780 1.00 61.97 339 ALA C CA 1
ATOM 6447 C C . ALA C 1 327 ? -26.979 -17.252 61.589 1.00 63.36 339 ALA C C 1
ATOM 6448 O O . ALA C 1 327 ? -26.175 -16.942 60.709 1.00 62.09 339 ALA C O 1
ATOM 6450 N N . ARG C 1 328 ? -28.265 -16.843 61.590 1.00 59.26 340 ARG C N 1
ATOM 6451 C CA . ARG C 1 328 ? -28.857 -15.954 60.578 1.00 59.24 340 ARG C CA 1
ATOM 6452 C C . ARG C 1 328 ? -28.132 -14.598 60.562 1.00 65.61 340 ARG C C 1
ATOM 6453 O O . ARG C 1 328 ? -27.811 -14.072 59.492 1.00 66.81 340 ARG C O 1
ATOM 6461 N N . ARG C 1 329 ? -27.878 -14.044 61.773 1.00 62.48 341 ARG C N 1
ATOM 6462 C CA . ARG C 1 329 ? -27.207 -12.770 61.999 1.00 61.70 341 ARG C CA 1
ATOM 6463 C C . ARG C 1 329 ? -25.720 -12.880 61.697 1.00 67.44 341 ARG C C 1
ATOM 6464 O O . ARG C 1 329 ? -25.203 -12.033 60.972 1.00 67.45 341 ARG C O 1
ATOM 6472 N N . GLN C 1 330 ? -25.036 -13.922 62.235 1.00 65.64 342 GLN C N 1
ATOM 6473 C CA . GLN C 1 330 ? -23.591 -14.168 62.065 1.00 66.36 342 GLN C CA 1
ATOM 6474 C C . GLN C 1 330 ? -23.197 -14.310 60.596 1.00 73.50 342 GLN C C 1
ATOM 6475 O O . GLN C 1 330 ? -22.123 -13.835 60.211 1.00 73.22 342 GLN C O 1
ATOM 6481 N N . LYS C 1 331 ? -24.063 -14.961 59.784 1.00 72.09 343 LYS C N 1
ATOM 6482 C CA . LYS C 1 331 ? -23.844 -15.163 58.349 1.00 72.78 343 LYS C CA 1
ATOM 6483 C C . LYS C 1 331 ? -24.066 -13.852 57.593 1.00 77.92 343 LYS C C 1
ATOM 6484 O O . LYS C 1 331 ? -23.288 -13.558 56.683 1.00 77.64 343 LYS C O 1
ATOM 6490 N N . ARG C 1 332 ? -25.096 -13.057 57.985 1.00 75.11 344 ARG C N 1
ATOM 6491 C CA . ARG C 1 332 ? -25.401 -11.753 57.376 1.00 75.61 344 ARG C CA 1
ATOM 6492 C C . ARG C 1 332 ? -24.250 -10.740 57.606 1.00 80.72 344 ARG C C 1
ATOM 6493 O O . ARG C 1 332 ? -23.939 -9.961 56.706 1.00 80.12 344 ARG C O 1
ATOM 6501 N N . ILE C 1 333 ? -23.621 -10.770 58.801 1.00 78.79 345 ILE C N 1
ATOM 6502 C CA . ILE C 1 333 ? -22.492 -9.905 59.182 1.00 79.35 345 ILE C CA 1
ATOM 6503 C C . ILE C 1 333 ? -21.274 -10.274 58.303 1.00 86.39 345 ILE C C 1
ATOM 6504 O O . ILE C 1 333 ? -20.593 -9.373 57.806 1.00 86.64 345 ILE C O 1
ATOM 6509 N N . LEU C 1 334 ? -21.039 -11.590 58.083 1.00 84.60 346 LEU C N 1
ATOM 6510 C CA . LEU C 1 334 ? -19.959 -12.105 57.228 1.00 85.41 346 LEU C CA 1
ATOM 6511 C C . LEU C 1 334 ? -20.221 -11.772 55.748 1.00 91.78 346 LEU C C 1
ATOM 6512 O O . LEU C 1 334 ? -19.275 -11.503 55.005 1.00 90.58 346 LEU C O 1
ATOM 6517 N N . GLU C 1 335 ? -21.509 -11.779 55.339 1.00 91.42 347 GLU C N 1
ATOM 6518 C CA . GLU C 1 335 ? -21.986 -11.470 53.988 1.00 92.90 347 GLU C CA 1
ATOM 6519 C C . GLU C 1 335 ? -21.752 -9.990 53.654 1.00 99.80 347 GLU C C 1
ATOM 6520 O O . GLU C 1 335 ? -21.157 -9.695 52.616 1.00 99.51 347 GLU C O 1
ATOM 6526 N N . ASN C 1 336 ? -22.217 -9.072 54.535 1.00 98.68 348 ASN C N 1
ATOM 6527 C CA . ASN C 1 336 ? -22.112 -7.616 54.373 1.00 99.47 348 ASN C CA 1
ATOM 6528 C C . ASN C 1 336 ? -20.653 -7.143 54.239 1.00 104.98 348 ASN C C 1
ATOM 6529 O O . ASN C 1 336 ? -20.394 -6.201 53.487 1.00 104.59 348 ASN C O 1
ATOM 6534 N N . ALA C 1 337 ? -19.709 -7.814 54.930 1.00 102.81 349 ALA C N 1
ATOM 6535 C CA . ALA C 1 337 ? -18.281 -7.504 54.845 1.00 103.47 349 ALA C CA 1
ATOM 6536 C C . ALA C 1 337 ? -17.702 -8.112 53.545 1.00 109.55 349 ALA C C 1
ATOM 6537 O O . ALA C 1 337 ? -17.195 -9.239 53.549 1.00 109.26 349 ALA C O 1
ATOM 6539 N N . ALA C 1 338 ? -17.884 -7.396 52.415 1.00 107.39 350 ALA C N 1
ATOM 6540 C CA . ALA C 1 338 ? -17.437 -7.836 51.087 1.00 111.63 350 ALA C CA 1
ATOM 6541 C C . ALA C 1 338 ? -16.585 -6.762 50.395 1.00 127.61 350 ALA C C 1
ATOM 6542 O O . ALA C 1 338 ? -15.465 -7.094 49.949 1.00 129.18 350 ALA C O 1
ATOM 6544 N N . PRO D 2 9 ? -38.988 34.029 94.570 1.00 109.71 4 PRO D N 1
ATOM 6545 C CA . PRO D 2 9 ? -38.967 35.269 93.777 1.00 109.32 4 PRO D CA 1
ATOM 6546 C C . PRO D 2 9 ? -38.884 35.012 92.262 1.00 111.80 4 PRO D C 1
ATOM 6547 O O . PRO D 2 9 ? -38.818 35.966 91.474 1.00 111.61 4 PRO D O 1
ATOM 6551 N N . SER D 2 10 ? -38.904 33.721 91.855 1.00 106.16 5 SER D N 1
ATOM 6552 C CA . SER D 2 10 ? -38.770 33.303 90.460 1.00 104.37 5 SER D CA 1
ATOM 6553 C C . SER D 2 10 ? -39.905 32.352 90.047 1.00 102.98 5 SER D C 1
ATOM 6554 O O . SER D 2 10 ? -40.695 31.921 90.900 1.00 102.84 5 SER D O 1
ATOM 6557 N N . LYS D 2 11 ? -39.991 32.041 88.736 1.00 94.35 6 LYS D N 1
ATOM 6558 C CA . LYS D 2 11 ? -41.007 31.138 88.194 1.00 91.36 6 LYS D CA 1
ATOM 6559 C C . LYS D 2 11 ? -40.431 29.712 87.973 1.00 87.71 6 LYS D C 1
ATOM 6560 O O . LYS D 2 11 ? -41.024 28.914 87.237 1.00 86.97 6 LYS D O 1
ATOM 6566 N N . LEU D 2 12 ? -39.300 29.381 88.642 1.00 78.36 7 LEU D N 1
ATOM 6567 C CA . LEU D 2 12 ? -38.674 28.057 88.535 1.00 74.95 7 LEU D CA 1
ATOM 6568 C C . LEU D 2 12 ? -39.425 27.010 89.336 1.00 71.36 7 LEU D C 1
ATOM 6569 O O . LEU D 2 12 ? -39.634 27.181 90.544 1.00 70.35 7 LEU D O 1
ATOM 6574 N N . ALA D 2 13 ? -39.806 25.914 88.666 1.00 63.64 8 ALA D N 1
ATOM 6575 C CA . ALA D 2 13 ? -40.411 24.751 89.317 1.00 61.74 8 ALA D CA 1
ATOM 6576 C C . ALA D 2 13 ? -39.247 23.852 89.758 1.00 63.05 8 ALA D C 1
ATOM 6577 O O . ALA D 2 13 ? -38.463 23.403 88.918 1.00 62.67 8 ALA D O 1
ATOM 6579 N N . VAL D 2 14 ? -39.066 23.700 91.076 1.00 57.73 9 VAL D N 1
ATOM 6580 C CA . VAL D 2 14 ? -37.948 22.963 91.674 1.00 55.99 9 VAL D CA 1
ATOM 6581 C C . VAL D 2 14 ? -38.439 21.746 92.469 1.00 56.81 9 VAL D C 1
ATOM 6582 O O . VAL D 2 14 ? -39.429 21.838 93.197 1.00 55.67 9 VAL D O 1
ATOM 6586 N N . ALA D 2 15 ? -37.706 20.620 92.361 1.00 51.75 10 ALA D N 1
ATOM 6587 C CA . ALA D 2 15 ? -37.960 19.414 93.147 1.00 50.93 10 ALA D CA 1
ATOM 6588 C C . ALA D 2 15 ? -36.672 18.963 93.841 1.00 54.77 10 ALA D C 1
ATOM 6589 O O . ALA D 2 15 ? -35.597 19.027 93.231 1.00 55.83 10 ALA D O 1
ATOM 6591 N N . VAL D 2 16 ? -36.768 18.547 95.122 1.00 48.46 11 VAL D N 1
ATOM 6592 C CA . VAL D 2 16 ? -35.643 18.037 95.917 1.00 47.88 11 VAL D CA 1
ATOM 6593 C C . VAL D 2 16 ? -35.975 16.583 96.238 1.00 51.86 11 VAL D C 1
ATOM 6594 O O . VAL D 2 16 ? -37.031 16.310 96.804 1.00 52.36 11 VAL D O 1
ATOM 6598 N N . VAL D 2 17 ? -35.109 15.646 95.820 1.00 47.70 12 VAL D N 1
ATOM 6599 C CA . VAL D 2 17 ? -35.372 14.203 95.929 1.00 46.51 12 VAL D CA 1
ATOM 6600 C C . VAL D 2 17 ? -34.333 13.496 96.811 1.00 48.11 12 VAL D C 1
ATOM 6601 O O . VAL D 2 17 ? -33.136 13.685 96.629 1.00 47.21 12 VAL D O 1
ATOM 6605 N N . ASP D 2 18 ? -34.807 12.635 97.723 1.00 44.74 13 ASP D N 1
ATOM 6606 C CA . ASP D 2 18 ? -33.990 11.803 98.619 1.00 44.42 13 ASP D CA 1
ATOM 6607 C C . ASP D 2 18 ? -34.526 10.342 98.563 1.00 48.81 13 ASP D C 1
ATOM 6608 O O . ASP D 2 18 ? -35.040 9.943 97.523 1.00 48.05 13 ASP D O 1
ATOM 6613 N N . SER D 2 19 ? -34.464 9.579 99.673 1.00 46.93 14 SER D N 1
ATOM 6614 C CA . SER D 2 19 ? -34.944 8.199 99.729 1.00 46.84 14 SER D CA 1
ATOM 6615 C C . SER D 2 19 ? -36.376 8.084 100.227 1.00 54.71 14 SER D C 1
ATOM 6616 O O . SER D 2 19 ? -37.224 7.575 99.497 1.00 54.71 14 SER D O 1
ATOM 6619 N N . SER D 2 20 ? -36.639 8.522 101.480 1.00 53.91 15 SER D N 1
ATOM 6620 C CA . SER D 2 20 ? -37.929 8.375 102.173 1.00 54.02 15 SER D CA 1
ATOM 6621 C C . SER D 2 20 ? -38.862 9.623 102.162 1.00 58.77 15 SER D C 1
ATOM 6622 O O . SER D 2 20 ? -40.028 9.492 102.572 1.00 59.95 15 SER D O 1
ATOM 6625 N N . ASN D 2 21 ? -38.379 10.801 101.687 1.00 53.58 16 ASN D N 1
ATOM 6626 C CA . ASN D 2 21 ? -39.098 12.099 101.700 1.00 53.02 16 ASN D CA 1
ATOM 6627 C C . ASN D 2 21 ? -39.403 12.451 103.166 1.00 56.24 16 ASN D C 1
ATOM 6628 O O . ASN D 2 21 ? -40.498 12.906 103.516 1.00 56.22 16 ASN D O 1
ATOM 6633 N N . MET D 2 22 ? -38.411 12.188 104.025 1.00 51.22 17 MET D N 1
ATOM 6634 C CA . MET D 2 22 ? -38.530 12.334 105.454 1.00 50.52 17 MET D CA 1
ATOM 6635 C C . MET D 2 22 ? -37.580 13.393 106.002 1.00 52.16 17 MET D C 1
ATOM 6636 O O . MET D 2 22 ? -38.057 14.392 106.534 1.00 51.58 17 MET D O 1
ATOM 6641 N N . ASN D 2 23 ? -36.256 13.200 105.843 1.00 47.11 18 ASN D N 1
ATOM 6642 C CA . ASN D 2 23 ? -35.230 14.078 106.395 1.00 46.52 18 ASN D CA 1
ATOM 6643 C C . ASN D 2 23 ? -34.673 15.181 105.429 1.00 49.42 18 ASN D C 1
ATOM 6644 O O . ASN D 2 23 ? -35.031 16.363 105.564 1.00 47.35 18 ASN D O 1
ATOM 6649 N N . ARG D 2 24 ? -33.754 14.800 104.522 1.00 46.06 19 ARG D N 1
ATOM 6650 C CA . ARG D 2 24 ? -32.983 15.716 103.674 1.00 46.08 19 ARG D CA 1
ATOM 6651 C C . ARG D 2 24 ? -33.810 16.549 102.702 1.00 51.20 19 ARG D C 1
ATOM 6652 O O . ARG D 2 24 ? -33.561 17.757 102.614 1.00 50.83 19 ARG D O 1
ATOM 6660 N N . SER D 2 25 ? -34.778 15.947 101.988 1.00 48.37 20 SER D N 1
ATOM 6661 C CA . SER D 2 25 ? -35.592 16.708 101.026 1.00 47.86 20 SER D CA 1
ATOM 6662 C C . SER D 2 25 ? -36.483 17.711 101.720 1.00 52.14 20 SER D C 1
ATOM 6663 O O . SER D 2 25 ? -36.651 18.810 101.216 1.00 53.11 20 SER D O 1
ATOM 6666 N N . MET D 2 26 ? -37.028 17.346 102.876 1.00 49.17 21 MET D N 1
ATOM 6667 C CA . MET D 2 26 ? -37.969 18.163 103.644 1.00 49.33 21 MET D CA 1
ATOM 6668 C C . MET D 2 26 ? -37.291 19.361 104.316 1.00 53.64 21 MET D C 1
ATOM 6669 O O . MET D 2 26 ? -37.926 20.412 104.405 1.00 54.03 21 MET D O 1
ATOM 6674 N N . GLU D 2 27 ? -36.007 19.228 104.731 1.00 49.27 22 GLU D N 1
ATOM 6675 C CA . GLU D 2 27 ? -35.222 20.332 105.283 1.00 47.78 22 GLU D CA 1
ATOM 6676 C C . GLU D 2 27 ? -34.943 21.348 104.165 1.00 52.11 22 GLU D C 1
ATOM 6677 O O . GLU D 2 27 ? -35.038 22.560 104.393 1.00 52.03 22 GLU D O 1
ATOM 6683 N N . ALA D 2 28 ? -34.643 20.850 102.951 1.00 48.38 23 ALA D N 1
ATOM 6684 C CA . ALA D 2 28 ? -34.429 21.699 101.777 1.00 48.23 23 ALA D CA 1
ATOM 6685 C C . ALA D 2 28 ? -35.764 22.327 101.315 1.00 50.21 23 ALA D C 1
ATOM 6686 O O . ALA D 2 28 ? -35.781 23.520 101.013 1.00 48.61 23 ALA D O 1
ATOM 6688 N N . HIS D 2 29 ? -36.875 21.526 101.296 1.00 47.45 24 HIS D N 1
ATOM 6689 C CA . HIS D 2 29 ? -38.239 21.938 100.932 1.00 47.61 24 HIS D CA 1
ATOM 6690 C C . HIS D 2 29 ? -38.669 23.098 101.827 1.00 52.43 24 HIS D C 1
ATOM 6691 O O . HIS D 2 29 ? -39.134 24.122 101.322 1.00 52.22 24 HIS D O 1
ATOM 6698 N N . ASN D 2 30 ? -38.455 22.945 103.152 1.00 48.84 25 ASN D N 1
ATOM 6699 C CA . ASN D 2 30 ? -38.752 23.914 104.191 1.00 48.63 25 ASN D CA 1
ATOM 6700 C C . ASN D 2 30 ? -38.093 25.276 103.897 1.00 53.82 25 ASN D C 1
ATOM 6701 O O . ASN D 2 30 ? -38.800 26.291 103.810 1.00 54.62 25 ASN D O 1
ATOM 6706 N N . PHE D 2 31 ? -36.760 25.297 103.718 1.00 49.27 26 PHE D N 1
ATOM 6707 C CA . PHE D 2 31 ? -36.021 26.529 103.452 1.00 49.18 26 PHE D CA 1
ATOM 6708 C C . PHE D 2 31 ? -36.358 27.140 102.084 1.00 54.20 26 PHE D C 1
ATOM 6709 O O . PHE D 2 31 ? -36.456 28.369 101.994 1.00 55.57 26 PHE D O 1
ATOM 6717 N N . LEU D 2 32 ? -36.556 26.309 101.037 1.00 50.02 27 LEU D N 1
ATOM 6718 C CA . LEU D 2 32 ? -36.889 26.808 99.695 1.00 50.34 27 LEU D CA 1
ATOM 6719 C C . LEU D 2 32 ? -38.301 27.428 99.655 1.00 55.70 27 LEU D C 1
ATOM 6720 O O . LEU D 2 32 ? -38.490 28.456 98.999 1.00 54.68 27 LEU D O 1
ATOM 6725 N N . ALA D 2 33 ? -39.277 26.814 100.364 1.00 54.14 28 ALA D N 1
ATOM 6726 C CA . ALA D 2 33 ? -40.654 27.331 100.451 1.00 54.40 28 ALA D CA 1
ATOM 6727 C C . ALA D 2 33 ? -40.660 28.707 101.140 1.00 61.49 28 ALA D C 1
ATOM 6728 O O . ALA D 2 33 ? -41.327 29.624 100.658 1.00 62.14 28 ALA D O 1
ATOM 6730 N N . LYS D 2 34 ? -39.837 28.870 102.199 1.00 59.42 29 LYS D N 1
ATOM 6731 C CA . LYS D 2 34 ? -39.678 30.123 102.944 1.00 60.01 29 LYS D CA 1
ATOM 6732 C C . LYS D 2 34 ? -39.034 31.212 102.079 1.00 67.34 29 LYS D C 1
ATOM 6733 O O . LYS D 2 34 ? -39.264 32.393 102.326 1.00 67.88 29 LYS D O 1
ATOM 6739 N N . LYS D 2 35 ? -38.245 30.816 101.062 1.00 65.12 30 LYS D N 1
ATOM 6740 C CA . LYS D 2 35 ? -37.584 31.737 100.141 1.00 64.77 30 LYS D CA 1
ATOM 6741 C C . LYS D 2 35 ? -38.521 32.120 98.971 1.00 68.30 30 LYS D C 1
ATOM 6742 O O . LYS D 2 35 ? -38.151 32.962 98.150 1.00 68.36 30 LYS D O 1
ATOM 6748 N N . GLY D 2 36 ? -39.717 31.521 98.937 1.00 63.82 31 GLY D N 1
ATOM 6749 C CA . GLY D 2 36 ? -40.762 31.801 97.956 1.00 63.08 31 GLY D CA 1
ATOM 6750 C C . GLY D 2 36 ? -40.731 31.004 96.668 1.00 66.21 31 GLY D C 1
ATOM 6751 O O . GLY D 2 36 ? -41.412 31.377 95.702 1.00 66.55 31 GLY D O 1
ATOM 6752 N N . PHE D 2 37 ? -39.952 29.900 96.636 1.00 60.42 32 PHE D N 1
ATOM 6753 C CA . PHE D 2 37 ? -39.833 29.053 95.442 1.00 58.42 32 PHE D CA 1
ATOM 6754 C C . PHE D 2 37 ? -40.996 28.084 95.288 1.00 59.59 32 PHE D C 1
ATOM 6755 O O . PHE D 2 37 ? -41.550 27.610 96.282 1.00 58.40 32 PHE D O 1
ATOM 6763 N N . ASN D 2 38 ? -41.335 27.772 94.022 1.00 56.12 33 ASN D N 1
ATOM 6764 C CA . ASN D 2 38 ? -42.304 26.739 93.661 1.00 56.03 33 ASN D CA 1
ATOM 6765 C C . ASN D 2 38 ? -41.532 25.424 93.832 1.00 60.67 33 ASN D C 1
ATOM 6766 O O . ASN D 2 38 ? -40.791 25.011 92.925 1.00 61.33 33 ASN D O 1
ATOM 6771 N N . VAL D 2 39 ? -41.607 24.849 95.043 1.00 55.77 34 VAL D N 1
ATOM 6772 C CA . VAL D 2 39 ? -40.849 23.664 95.432 1.00 55.16 34 VAL D CA 1
ATOM 6773 C C . VAL D 2 39 ? -41.762 22.476 95.782 1.00 60.14 34 VAL D C 1
ATOM 6774 O O . VAL D 2 39 ? -42.821 22.645 96.391 1.00 60.59 34 VAL D O 1
ATOM 6778 N N . ARG D 2 40 ? -41.329 21.274 95.362 1.00 56.37 35 ARG D N 1
ATOM 6779 C CA . ARG D 2 40 ? -41.938 19.979 95.669 1.00 55.57 35 ARG D CA 1
ATOM 6780 C C . ARG D 2 40 ? -40.821 19.032 96.104 1.00 57.84 35 ARG D C 1
ATOM 6781 O O . ARG D 2 40 ? -39.658 19.322 95.860 1.00 58.78 35 ARG D O 1
ATOM 6789 N N . SER D 2 41 ? -41.143 17.969 96.827 1.00 52.78 36 SER D N 1
ATOM 6790 C CA . SER D 2 41 ? -40.128 17.037 97.302 1.00 51.65 36 SER D CA 1
ATOM 6791 C C . SER D 2 41 ? -40.633 15.614 97.208 1.00 54.88 36 SER D C 1
ATOM 6792 O O . SER D 2 41 ? -41.839 15.383 97.273 1.00 54.14 36 SER D O 1
ATOM 6795 N N . TYR D 2 42 ? -39.715 14.665 96.964 1.00 51.67 37 TYR D N 1
ATOM 6796 C CA . TYR D 2 42 ? -40.045 13.245 96.802 1.00 51.27 37 TYR D CA 1
ATOM 6797 C C . TYR D 2 42 ? -38.955 12.335 97.354 1.00 56.15 37 TYR D C 1
ATOM 6798 O O . TYR D 2 42 ? -37.838 12.776 97.615 1.00 55.84 37 TYR D O 1
ATOM 6807 N N . GLY D 2 43 ? -39.315 11.069 97.525 1.00 53.71 38 GLY D N 1
ATOM 6808 C CA . GLY D 2 43 ? -38.424 9.985 97.907 1.00 53.20 38 GLY D CA 1
ATOM 6809 C C . GLY D 2 43 ? -38.330 9.013 96.739 1.00 56.88 38 GLY D C 1
ATOM 6810 O O . GLY D 2 43 ? -39.264 8.937 95.930 1.00 54.57 38 GLY D O 1
ATOM 6811 N N . THR D 2 44 ? -37.193 8.290 96.609 1.00 54.80 39 THR D N 1
ATOM 6812 C CA . THR D 2 44 ? -36.976 7.324 95.510 1.00 54.14 39 THR D CA 1
ATOM 6813 C C . THR D 2 44 ? -37.007 5.864 95.995 1.00 59.94 39 THR D C 1
ATOM 6814 O O . THR D 2 44 ? -36.922 4.947 95.163 1.00 59.98 39 THR D O 1
ATOM 6818 N N . GLY D 2 45 ? -37.126 5.670 97.319 1.00 56.75 40 GLY D N 1
ATOM 6819 C CA . GLY D 2 45 ? -37.253 4.355 97.945 1.00 56.99 40 GLY D CA 1
ATOM 6820 C C . GLY D 2 45 ? -38.581 3.692 97.609 1.00 62.88 40 GLY D C 1
ATOM 6821 O O . GLY D 2 45 ? -39.506 4.364 97.145 1.00 61.36 40 GLY D O 1
ATOM 6822 N N . GLU D 2 46 ? -38.678 2.362 97.789 1.00 63.57 41 GLU D N 1
ATOM 6823 C CA . GLU D 2 46 ? -39.913 1.605 97.506 1.00 65.00 41 GLU D CA 1
ATOM 6824 C C . GLU D 2 46 ? -41.000 1.979 98.511 1.00 71.01 41 GLU D C 1
ATOM 6825 O O . GLU D 2 46 ? -42.165 2.141 98.139 1.00 71.16 41 GLU D O 1
ATOM 6831 N N . ARG D 2 47 ? -40.590 2.157 99.781 1.00 68.75 42 ARG D N 1
ATOM 6832 C CA . ARG D 2 47 ? -41.450 2.549 100.894 1.00 69.27 42 ARG D CA 1
ATOM 6833 C C . ARG D 2 47 ? -40.743 3.594 101.793 1.00 72.17 42 ARG D C 1
ATOM 6834 O O . ARG D 2 47 ? -39.523 3.796 101.687 1.00 71.74 42 ARG D O 1
ATOM 6842 N N . VAL D 2 48 ? -41.522 4.270 102.659 1.00 67.15 43 VAL D N 1
ATOM 6843 C CA . VAL D 2 48 ? -41.019 5.259 103.619 1.00 66.15 43 VAL D CA 1
ATOM 6844 C C . VAL D 2 48 ? -40.342 4.502 104.776 1.00 69.82 43 VAL D C 1
ATOM 6845 O O . VAL D 2 48 ? -40.990 3.683 105.423 1.00 69.53 43 VAL D O 1
ATOM 6849 N N . LYS D 2 49 ? -39.049 4.769 105.028 1.00 66.85 44 LYS D N 1
ATOM 6850 C CA . LYS D 2 49 ? -38.293 4.083 106.069 1.00 67.07 44 LYS D CA 1
ATOM 6851 C C . LYS D 2 49 ? -37.659 5.066 107.068 1.00 73.63 44 LYS D C 1
ATOM 6852 O O . LYS D 2 49 ? -36.753 5.826 106.710 1.00 72.97 44 LYS D O 1
ATOM 6858 N N . LEU D 2 50 ? -38.150 5.034 108.325 1.00 71.93 45 LEU D N 1
ATOM 6859 C CA . LEU D 2 50 ? -37.680 5.850 109.455 1.00 72.28 45 LEU D CA 1
ATOM 6860 C C . LEU D 2 50 ? -36.896 4.977 110.435 1.00 76.26 45 LEU D C 1
ATOM 6861 O O . LEU D 2 50 ? -37.294 3.825 110.619 1.00 76.33 45 LEU D O 1
ATOM 6866 N N . PRO D 2 51 ? -35.840 5.484 111.127 1.00 72.43 46 PRO D N 1
ATOM 6867 C CA . PRO D 2 51 ? -35.123 4.630 112.104 1.00 72.88 46 PRO D CA 1
ATOM 6868 C C . PRO D 2 51 ? -36.001 4.201 113.294 1.00 80.54 46 PRO D C 1
ATOM 6869 O O . PRO D 2 51 ? -36.999 4.855 113.607 1.00 79.76 46 PRO D O 1
ATOM 6873 N N . GLY D 2 52 ? -35.645 3.079 113.912 1.00 80.21 47 GLY D N 1
ATOM 6874 C CA . GLY D 2 52 ? -36.395 2.521 115.033 1.00 81.27 47 GLY D CA 1
ATOM 6875 C C . GLY D 2 52 ? -35.612 2.398 116.320 1.00 88.76 47 GLY D C 1
ATOM 6876 O O . GLY D 2 52 ? -34.673 3.167 116.555 1.00 88.20 47 GLY D O 1
ATOM 6877 N N . MET D 2 53 ? -36.001 1.409 117.157 1.00 88.15 48 MET D N 1
ATOM 6878 C CA . MET D 2 53 ? -35.404 1.103 118.469 1.00 89.01 48 MET D CA 1
ATOM 6879 C C . MET D 2 53 ? -33.966 0.563 118.355 1.00 94.15 48 MET D C 1
ATOM 6880 O O . MET D 2 53 ? -33.136 0.869 119.211 1.00 93.37 48 MET D O 1
ATOM 6885 N N . ALA D 2 54 ? -33.685 -0.249 117.321 1.00 92.51 49 ALA D N 1
ATOM 6886 C CA . ALA D 2 54 ? -32.367 -0.847 117.090 1.00 93.51 49 ALA D CA 1
ATOM 6887 C C . ALA D 2 54 ? -31.995 -0.855 115.593 1.00 99.85 49 ALA D C 1
ATOM 6888 O O . ALA D 2 54 ? -32.864 -0.617 114.740 1.00 98.97 49 ALA D O 1
ATOM 6890 N N . PHE D 2 55 ? -30.691 -1.066 115.291 1.00 98.54 50 PHE D N 1
ATOM 6891 C CA . PHE D 2 55 ? -30.169 -1.097 113.922 1.00 99.30 50 PHE D CA 1
ATOM 6892 C C . PHE D 2 55 ? -30.784 -2.280 113.188 1.00 103.41 50 PHE D C 1
ATOM 6893 O O . PHE D 2 55 ? -30.893 -3.373 113.756 1.00 103.44 50 PHE D O 1
ATOM 6901 N N . ASP D 2 56 ? -31.242 -2.032 111.947 1.00 99.84 51 ASP D N 1
ATOM 6902 C CA . ASP D 2 56 ? -31.916 -3.003 111.075 1.00 99.69 51 ASP D CA 1
ATOM 6903 C C . ASP D 2 56 ? -33.185 -3.560 111.782 1.00 101.35 51 ASP D C 1
ATOM 6904 O O . ASP D 2 56 ? -33.456 -4.766 111.795 1.00 101.02 51 ASP D O 1
ATOM 6909 N N . LYS D 2 57 ? -33.928 -2.627 112.392 1.00 95.95 52 LYS D N 1
ATOM 6910 C CA . LYS D 2 57 ? -35.218 -2.775 113.064 1.00 94.89 52 LYS D CA 1
ATOM 6911 C C . LYS D 2 57 ? -35.947 -1.416 112.911 1.00 96.20 52 LYS D C 1
ATOM 6912 O O . LYS D 2 57 ? -36.145 -0.709 113.906 1.00 95.95 52 LYS D O 1
ATOM 6918 N N . PRO D 2 58 ? -36.296 -0.998 111.661 1.00 90.14 53 PRO D N 1
ATOM 6919 C CA . PRO D 2 58 ? -36.881 0.337 111.474 1.00 88.65 53 PRO D CA 1
ATOM 6920 C C . PRO D 2 58 ? -38.409 0.365 111.381 1.00 88.10 53 PRO D C 1
ATOM 6921 O O . PRO D 2 58 ? -39.069 -0.663 111.526 1.00 87.94 53 PRO D O 1
ATOM 6925 N N . ASN D 2 59 ? -38.954 1.573 111.148 1.00 80.82 54 ASN D N 1
ATOM 6926 C CA . ASN D 2 59 ? -40.364 1.879 110.944 1.00 79.46 54 ASN D CA 1
ATOM 6927 C C . ASN D 2 59 ? -40.629 2.042 109.447 1.00 83.29 54 ASN D C 1
ATOM 6928 O O . ASN D 2 59 ? -40.044 2.921 108.805 1.00 83.85 54 ASN D O 1
ATOM 6933 N N . VAL D 2 60 ? -41.499 1.175 108.888 1.00 78.26 55 VAL D N 1
ATOM 6934 C CA . VAL D 2 60 ? -41.810 1.141 107.456 1.00 77.07 55 VAL D CA 1
ATOM 6935 C C . VAL D 2 60 ? -43.258 1.566 107.207 1.00 80.82 55 VAL D C 1
ATOM 6936 O O . VAL D 2 60 ? -44.165 1.086 107.884 1.00 81.02 55 VAL D O 1
ATOM 6940 N N . TYR D 2 61 ? -43.458 2.475 106.226 1.00 77.12 56 TYR D N 1
ATOM 6941 C CA . TYR D 2 61 ? -44.763 3.012 105.827 1.00 77.17 56 TYR D CA 1
ATOM 6942 C C . TYR D 2 61 ? -44.874 3.104 104.314 1.00 82.34 56 TYR D C 1
ATOM 6943 O O . TYR D 2 61 ? -43.865 3.283 103.628 1.00 81.54 56 TYR D O 1
ATOM 6952 N N . GLU D 2 62 ? -46.102 3.000 103.795 1.00 79.96 57 GLU D N 1
ATOM 6953 C CA . GLU D 2 62 ? -46.370 3.112 102.363 1.00 80.24 57 GLU D CA 1
ATOM 6954 C C . GLU D 2 62 ? -46.330 4.587 101.955 1.00 83.64 57 GLU D C 1
ATOM 6955 O O . GLU D 2 62 ? -46.758 5.425 102.743 1.00 83.88 57 GLU D O 1
ATOM 6961 N N . PHE D 2 63 ? -45.805 4.923 100.759 1.00 79.07 58 PHE D N 1
ATOM 6962 C CA . PHE D 2 63 ? -45.819 6.322 100.310 1.00 78.43 58 PHE D CA 1
ATOM 6963 C C . PHE D 2 63 ? -47.278 6.749 100.158 1.00 81.93 58 PHE D C 1
ATOM 6964 O O . PHE D 2 63 ? -48.077 6.022 99.558 1.00 81.79 58 PHE D O 1
ATOM 6972 N N . GLY D 2 64 ? -47.626 7.864 100.780 1.00 77.69 59 GLY D N 1
ATOM 6973 C CA . GLY D 2 64 ? -48.996 8.359 100.778 1.00 77.22 59 GLY D CA 1
ATOM 6974 C C . GLY D 2 64 ? -49.576 8.426 102.175 1.00 80.22 59 GLY D C 1
ATOM 6975 O O . GLY D 2 64 ? -50.580 9.116 102.390 1.00 80.49 59 GLY D O 1
ATOM 6976 N N . THR D 2 65 ? -48.950 7.695 103.134 1.00 74.94 60 THR D N 1
ATOM 6977 C CA . THR D 2 65 ? -49.297 7.704 104.559 1.00 74.13 60 THR D CA 1
ATOM 6978 C C . THR D 2 65 ? -49.060 9.127 105.061 1.00 78.27 60 THR D C 1
ATOM 6979 O O . THR D 2 65 ? -47.983 9.664 104.825 1.00 77.86 60 THR D O 1
ATOM 6983 N N . LYS D 2 66 ? -50.058 9.750 105.707 1.00 74.38 61 LYS D N 1
ATOM 6984 C CA . LYS D 2 66 ? -49.926 11.117 106.210 1.00 73.99 61 LYS D CA 1
ATOM 6985 C C . LYS D 2 66 ? -48.840 11.195 107.283 1.00 76.82 61 LYS D C 1
ATOM 6986 O O . LYS D 2 66 ? -48.651 10.229 108.031 1.00 76.18 61 LYS D O 1
ATOM 6992 N N . TYR D 2 67 ? -48.109 12.330 107.336 1.00 73.04 62 TYR D N 1
ATOM 6993 C CA . TYR D 2 67 ? -47.058 12.582 108.336 1.00 72.56 62 TYR D CA 1
ATOM 6994 C C . TYR D 2 67 ? -47.675 12.591 109.730 1.00 75.58 62 TYR D C 1
ATOM 6995 O O . TYR D 2 67 ? -47.045 12.142 110.692 1.00 74.55 62 TYR D O 1
ATOM 7004 N N . GLU D 2 68 ? -48.933 13.086 109.807 1.00 72.24 63 GLU D N 1
ATOM 7005 C CA . GLU D 2 68 ? -49.791 13.170 110.983 1.00 72.56 63 GLU D CA 1
ATOM 7006 C C . GLU D 2 68 ? -50.000 11.775 111.584 1.00 76.29 63 GLU D C 1
ATOM 7007 O O . GLU D 2 68 ? -49.859 11.607 112.798 1.00 76.09 63 GLU D O 1
ATOM 7013 N N . ASP D 2 69 ? -50.293 10.780 110.718 1.00 72.33 64 ASP D N 1
ATOM 7014 C CA . ASP D 2 69 ? -50.503 9.381 111.084 1.00 72.65 64 ASP D CA 1
ATOM 7015 C C . ASP D 2 69 ? -49.202 8.742 111.562 1.00 76.86 64 ASP D C 1
ATOM 7016 O O . ASP D 2 69 ? -49.232 7.967 112.519 1.00 76.59 64 ASP D O 1
ATOM 7021 N N . ILE D 2 70 ? -48.058 9.082 110.920 1.00 73.10 65 ILE D N 1
ATOM 7022 C CA . ILE D 2 70 ? -46.733 8.559 111.294 1.00 72.26 65 ILE D CA 1
ATOM 7023 C C . ILE D 2 70 ? -46.349 9.158 112.656 1.00 75.98 65 ILE D C 1
ATOM 7024 O O . ILE D 2 70 ? -45.775 8.448 113.484 1.00 74.18 65 ILE D O 1
ATOM 7029 N N . TYR D 2 71 ? -46.718 10.443 112.896 1.00 74.31 66 TYR D N 1
ATOM 7030 C CA . TYR D 2 71 ? -46.486 11.154 114.164 1.00 74.82 66 TYR D CA 1
ATOM 7031 C C . TYR D 2 71 ? -47.224 10.425 115.297 1.00 78.70 66 TYR D C 1
ATOM 7032 O O . TYR D 2 71 ? -46.602 10.051 116.294 1.00 76.80 66 TYR D O 1
ATOM 7041 N N . ARG D 2 72 ? -48.539 10.187 115.101 1.00 77.07 67 ARG D N 1
ATOM 7042 C CA . ARG D 2 72 ? -49.435 9.503 116.040 1.00 77.89 67 ARG D CA 1
ATOM 7043 C C . ARG D 2 72 ? -49.001 8.046 116.297 1.00 83.86 67 ARG D C 1
ATOM 7044 O O . ARG D 2 72 ? -49.117 7.582 117.431 1.00 84.05 67 ARG D O 1
ATOM 7052 N N . ASP D 2 73 ? -48.479 7.351 115.263 1.00 81.51 68 ASP D N 1
ATOM 7053 C CA . ASP D 2 73 ? -48.000 5.962 115.338 1.00 82.18 68 ASP D CA 1
ATOM 7054 C C . ASP D 2 73 ? -46.756 5.858 116.239 1.00 87.33 68 ASP D C 1
ATOM 7055 O O . ASP D 2 73 ? -46.704 4.988 117.109 1.00 86.60 68 ASP D O 1
ATOM 7060 N N . LEU D 2 74 ? -45.771 6.751 116.032 1.00 85.64 69 LEU D N 1
ATOM 7061 C CA . LEU D 2 74 ? -44.521 6.825 116.796 1.00 86.25 69 LEU D CA 1
ATOM 7062 C C . LEU D 2 74 ? -44.783 7.268 118.237 1.00 91.21 69 LEU D C 1
ATOM 7063 O O . LEU D 2 74 ? -44.075 6.837 119.153 1.00 90.30 69 LEU D O 1
ATOM 7068 N N . GLU D 2 75 ? -45.812 8.124 118.422 1.00 89.12 70 GLU D N 1
ATOM 7069 C CA . GLU D 2 75 ? -46.265 8.667 119.707 1.00 89.27 70 GLU D CA 1
ATOM 7070 C C . GLU D 2 75 ? -46.777 7.537 120.607 1.00 93.38 70 GLU D C 1
ATOM 7071 O O . GLU D 2 75 ? -46.358 7.442 121.762 1.00 92.84 70 GLU D O 1
ATOM 7077 N N . SER D 2 76 ? -47.648 6.662 120.057 1.00 90.40 71 SER D N 1
ATOM 7078 C CA . SER D 2 76 ? -48.235 5.518 120.757 1.00 90.31 71 SER D CA 1
ATOM 7079 C C . SER D 2 76 ? -47.195 4.419 121.040 1.00 93.30 71 SER D C 1
ATOM 7080 O O . SER D 2 76 ? -47.293 3.746 122.069 1.00 93.48 71 SER D O 1
ATOM 7083 N N . LYS D 2 77 ? -46.204 4.250 120.139 1.00 88.49 72 LYS D N 1
ATOM 7084 C CA . LYS D 2 77 ? -45.141 3.249 120.266 1.00 87.61 72 LYS D CA 1
ATOM 7085 C C . LYS D 2 77 ? -44.226 3.573 121.459 1.00 89.71 72 LYS D C 1
ATOM 7086 O O . LYS D 2 77 ? -44.106 2.742 122.358 1.00 89.38 72 LYS D O 1
ATOM 7092 N N . ASP D 2 78 ? -43.611 4.780 121.478 1.00 84.89 73 ASP D N 1
ATOM 7093 C CA . ASP D 2 78 ? -42.734 5.269 122.553 1.00 84.20 73 ASP D CA 1
ATOM 7094 C C . ASP D 2 78 ? -42.543 6.783 122.383 1.00 88.22 73 ASP D C 1
ATOM 7095 O O . ASP D 2 78 ? -41.616 7.219 121.688 1.00 87.96 73 ASP D O 1
ATOM 7100 N N . LYS D 2 79 ? -43.445 7.579 123.014 1.00 84.45 74 LYS D N 1
ATOM 7101 C CA . LYS D 2 79 ? -43.475 9.048 122.957 1.00 83.74 74 LYS D CA 1
ATOM 7102 C C . LYS D 2 79 ? -42.172 9.673 123.478 1.00 86.16 74 LYS D C 1
ATOM 7103 O O . LYS D 2 79 ? -41.727 10.664 122.906 1.00 85.61 74 LYS D O 1
ATOM 7109 N N . GLU D 2 80 ? -41.561 9.095 124.536 1.00 82.03 75 GLU D N 1
ATOM 7110 C CA . GLU D 2 80 ? -40.320 9.614 125.114 1.00 81.54 75 GLU D CA 1
ATOM 7111 C C . GLU D 2 80 ? -39.106 9.354 124.200 1.00 83.31 75 GLU D C 1
ATOM 7112 O O . GLU D 2 80 ? -38.337 10.286 123.959 1.00 83.46 75 GLU D O 1
ATOM 7118 N N . PHE D 2 81 ? -38.971 8.112 123.662 1.00 77.16 76 PHE D N 1
ATOM 7119 C CA . PHE D 2 81 ? -37.878 7.689 122.773 1.00 75.57 76 PHE D CA 1
ATOM 7120 C C . PHE D 2 81 ? -37.868 8.468 121.446 1.00 79.08 76 PHE D C 1
ATOM 7121 O O . PHE D 2 81 ? -36.792 8.849 120.987 1.00 78.55 76 PHE D O 1
ATOM 7129 N N . TYR D 2 82 ? -39.043 8.676 120.822 1.00 75.82 77 TYR D N 1
ATOM 7130 C CA . TYR D 2 82 ? -39.126 9.364 119.538 1.00 76.04 77 TYR D CA 1
ATOM 7131 C C . TYR D 2 82 ? -39.146 10.915 119.680 1.00 80.16 77 TYR D C 1
ATOM 7132 O O . TYR D 2 82 ? -39.304 11.630 118.684 1.00 79.76 77 TYR D O 1
ATOM 7141 N N . THR D 2 83 ? -38.883 11.419 120.901 1.00 76.48 78 THR D N 1
ATOM 7142 C CA . THR D 2 83 ? -38.727 12.845 121.182 1.00 75.85 78 THR D CA 1
ATOM 7143 C C . THR D 2 83 ? -37.228 13.098 121.391 1.00 79.46 78 THR D C 1
ATOM 7144 O O . THR D 2 83 ? -36.704 14.097 120.897 1.00 80.24 78 THR D O 1
ATOM 7148 N N . GLN D 2 84 ? -36.538 12.171 122.089 1.00 74.50 79 GLN D N 1
ATOM 7149 C CA . GLN D 2 84 ? -35.100 12.236 122.375 1.00 74.21 79 GLN D CA 1
ATOM 7150 C C . GLN D 2 84 ? -34.265 12.098 121.089 1.00 75.58 79 GLN D C 1
ATOM 7151 O O . GLN D 2 84 ? -33.236 12.753 120.958 1.00 75.14 79 GLN D O 1
ATOM 7157 N N . ASN D 2 85 ? -34.735 11.263 120.136 1.00 70.31 80 ASN D N 1
ATOM 7158 C CA . ASN D 2 85 ? -34.073 11.011 118.851 1.00 68.98 80 ASN D CA 1
ATOM 7159 C C . ASN D 2 85 ? -34.517 12.041 117.757 1.00 70.76 80 ASN D C 1
ATOM 7160 O O . ASN D 2 85 ? -34.039 11.988 116.628 1.00 70.66 80 ASN D O 1
ATOM 7165 N N . GLY D 2 86 ? -35.427 12.942 118.127 1.00 65.42 81 GLY D N 1
ATOM 7166 C CA . GLY D 2 86 ? -35.942 14.041 117.324 1.00 64.01 81 GLY D CA 1
ATOM 7167 C C . GLY D 2 86 ? -36.756 13.681 116.103 1.00 65.62 81 GLY D C 1
ATOM 7168 O O . GLY D 2 86 ? -36.876 14.510 115.191 1.00 65.27 81 GLY D O 1
ATOM 7169 N N . LEU D 2 87 ? -37.347 12.464 116.074 1.00 60.33 82 LEU D N 1
ATOM 7170 C CA . LEU D 2 87 ? -38.151 12.040 114.927 1.00 59.24 82 LEU D CA 1
ATOM 7171 C C . LEU D 2 87 ? -39.517 12.703 114.927 1.00 60.45 82 LEU D C 1
ATOM 7172 O O . LEU D 2 87 ? -40.056 12.974 113.853 1.00 58.97 82 LEU D O 1
ATOM 7177 N N . LEU D 2 88 ? -40.070 12.990 116.117 1.00 57.96 83 LEU D N 1
ATOM 7178 C CA . LEU D 2 88 ? -41.367 13.660 116.228 1.00 58.61 83 LEU D CA 1
ATOM 7179 C C . LEU D 2 88 ? -41.217 15.129 115.841 1.00 61.77 83 LEU D C 1
ATOM 7180 O O . LEU D 2 88 ? -42.124 15.684 115.217 1.00 60.63 83 LEU D O 1
ATOM 7185 N N . HIS D 2 89 ? -40.039 15.730 116.138 1.00 59.03 84 HIS D N 1
ATOM 7186 C CA . HIS D 2 89 ? -39.704 17.104 115.746 1.00 59.77 84 HIS D CA 1
ATOM 7187 C C . HIS D 2 89 ? -39.691 17.205 114.203 1.00 61.45 84 HIS D C 1
ATOM 7188 O O . HIS D 2 89 ? -40.293 18.117 113.635 1.00 60.97 84 HIS D O 1
ATOM 7195 N N . MET D 2 90 ? -39.057 16.216 113.539 1.00 56.41 85 MET D N 1
ATOM 7196 C CA . MET D 2 90 ? -38.961 16.093 112.079 1.00 54.80 85 MET D CA 1
ATOM 7197 C C . MET D 2 90 ? -40.350 15.939 111.449 1.00 56.98 85 MET D C 1
ATOM 7198 O O . MET D 2 90 ? -40.698 16.702 110.545 1.00 55.73 85 MET D O 1
ATOM 7203 N N . LEU D 2 91 ? -41.150 14.982 111.956 1.00 54.01 86 LEU D N 1
ATOM 7204 C CA . LEU D 2 91 ? -42.511 14.703 111.487 1.00 54.48 86 LEU D CA 1
ATOM 7205 C C . LEU D 2 91 ? -43.440 15.904 111.650 1.00 59.85 86 LEU D C 1
ATOM 7206 O O . LEU D 2 91 ? -44.293 16.147 110.781 1.00 59.30 86 LEU D O 1
ATOM 7211 N N . ASP D 2 92 ? -43.249 16.671 112.749 1.00 57.97 87 ASP D N 1
ATOM 7212 C CA . ASP D 2 92 ? -43.997 17.891 113.034 1.00 58.55 87 ASP D CA 1
ATOM 7213 C C . ASP D 2 92 ? -43.661 18.940 111.975 1.00 63.38 87 ASP D C 1
ATOM 7214 O O . ASP D 2 92 ? -44.573 19.568 111.424 1.00 64.21 87 ASP D O 1
ATOM 7219 N N . ARG D 2 93 ? -42.360 19.086 111.646 1.00 58.38 88 ARG D N 1
ATOM 7220 C CA . ARG D 2 93 ? -41.906 20.020 110.616 1.00 57.30 88 ARG D CA 1
ATOM 7221 C C . ARG D 2 93 ? -42.533 19.641 109.265 1.00 59.81 88 ARG D C 1
ATOM 7222 O O . ARG D 2 93 ? -43.005 20.520 108.543 1.00 59.58 88 ARG D O 1
ATOM 7230 N N . ASN D 2 94 ? -42.571 18.334 108.961 1.00 55.10 89 ASN D N 1
ATOM 7231 C CA . ASN D 2 94 ? -43.080 17.785 107.706 1.00 54.89 89 ASN D CA 1
ATOM 7232 C C . ASN D 2 94 ? -44.591 17.964 107.557 1.00 60.10 89 ASN D C 1
ATOM 7233 O O . ASN D 2 94 ? -45.029 18.465 106.517 1.00 58.74 89 ASN D O 1
ATOM 7238 N N . ARG D 2 95 ? -45.389 17.599 108.600 1.00 59.43 90 ARG D N 1
ATOM 7239 C CA . ARG D 2 95 ? -46.853 17.719 108.553 1.00 60.02 90 ARG D CA 1
ATOM 7240 C C . ARG D 2 95 ? -47.296 19.178 108.289 1.00 63.96 90 ARG D C 1
ATOM 7241 O O . ARG D 2 95 ? -48.321 19.364 107.622 1.00 63.39 90 ARG D O 1
ATOM 7249 N N . ARG D 2 96 ? -46.497 20.192 108.728 1.00 59.92 91 ARG D N 1
ATOM 7250 C CA . ARG D 2 96 ? -46.843 21.593 108.483 1.00 59.71 91 ARG D CA 1
ATOM 7251 C C . ARG D 2 96 ? -46.358 22.084 107.103 1.00 63.33 91 ARG D C 1
ATOM 7252 O O . ARG D 2 96 ? -46.670 23.215 106.724 1.00 62.90 91 ARG D O 1
ATOM 7260 N N . ILE D 2 97 ? -45.643 21.229 106.334 1.00 59.61 92 ILE D N 1
ATOM 7261 C CA . ILE D 2 97 ? -45.205 21.559 104.967 1.00 57.85 92 ILE D CA 1
ATOM 7262 C C . ILE D 2 97 ? -46.244 20.975 104.011 1.00 59.56 92 ILE D C 1
ATOM 7263 O O . ILE D 2 97 ? -46.788 21.694 103.170 1.00 58.37 92 ILE D O 1
ATOM 7268 N N . LYS D 2 98 ? -46.514 19.669 104.147 1.00 56.05 93 LYS D N 1
ATOM 7269 C CA . LYS D 2 98 ? -47.469 18.978 103.288 1.00 56.30 93 LYS D CA 1
ATOM 7270 C C . LYS D 2 98 ? -48.102 17.787 104.008 1.00 62.36 93 LYS D C 1
ATOM 7271 O O . LYS D 2 98 ? -47.693 17.415 105.120 1.00 61.36 93 LYS D O 1
ATOM 7277 N N . LYS D 2 99 ? -49.122 17.210 103.354 1.00 61.44 94 LYS D N 1
ATOM 7278 C CA . LYS D 2 99 ? -49.943 16.104 103.830 1.00 62.53 94 LYS D CA 1
ATOM 7279 C C . LYS D 2 99 ? -49.151 14.796 104.049 1.00 67.75 94 LYS D C 1
ATOM 7280 O O . LYS D 2 99 ? -49.211 14.234 105.149 1.00 66.94 94 LYS D O 1
ATOM 7286 N N . CYS D 2 100 ? -48.421 14.311 103.014 1.00 64.89 95 CYS D N 1
ATOM 7287 C CA . CYS D 2 100 ? -47.748 13.009 103.074 1.00 64.84 95 CYS D CA 1
ATOM 7288 C C . CYS D 2 100 ? -46.458 12.938 102.231 1.00 65.63 95 CYS D C 1
ATOM 7289 O O . CYS D 2 100 ? -46.346 13.690 101.247 1.00 64.64 95 CYS D O 1
ATOM 7292 N N . PRO D 2 101 ? -45.538 11.962 102.529 1.00 59.84 96 PRO D N 1
ATOM 7293 C CA . PRO D 2 101 ? -44.385 11.745 101.637 1.00 59.77 96 PRO D CA 1
ATOM 7294 C C . PRO D 2 101 ? -44.855 11.200 100.280 1.00 65.53 96 PRO D C 1
ATOM 7295 O O . PRO D 2 101 ? -45.769 10.366 100.223 1.00 65.86 96 PRO D O 1
ATOM 7299 N N . GLU D 2 102 ? -44.265 11.709 99.192 1.00 61.13 97 GLU D N 1
ATOM 7300 C CA . GLU D 2 102 ? -44.602 11.308 97.831 1.00 60.41 97 GLU D CA 1
ATOM 7301 C C . GLU D 2 102 ? -43.399 10.628 97.169 1.00 63.18 97 GLU D C 1
ATOM 7302 O O . GLU D 2 102 ? -42.253 10.955 97.491 1.00 63.70 97 GLU D O 1
ATOM 7308 N N . ARG D 2 103 ? -43.659 9.663 96.270 1.00 56.98 98 ARG D N 1
ATOM 7309 C CA . ARG D 2 103 ? -42.621 8.929 95.552 1.00 55.09 98 ARG D CA 1
ATOM 7310 C C . ARG D 2 103 ? -42.406 9.573 94.176 1.00 58.03 98 ARG D C 1
ATOM 7311 O O . ARG D 2 103 ? -43.384 9.811 93.452 1.00 58.28 98 ARG D O 1
ATOM 7319 N N . PHE D 2 104 ? -41.124 9.866 93.824 1.00 52.48 99 PHE D N 1
ATOM 7320 C CA . PHE D 2 104 ? -40.745 10.497 92.553 1.00 50.46 99 PHE D CA 1
ATOM 7321 C C . PHE D 2 104 ? -41.204 9.693 91.328 1.00 55.88 99 PHE D C 1
ATOM 7322 O O . PHE D 2 104 ? -41.674 10.277 90.349 1.00 55.82 99 PHE D O 1
ATOM 7330 N N . GLN D 2 105 ? -41.041 8.371 91.373 1.00 54.58 100 GLN D N 1
ATOM 7331 C CA . GLN D 2 105 ? -41.387 7.459 90.274 1.00 55.78 100 GLN D CA 1
ATOM 7332 C C . GLN D 2 105 ? -42.905 7.453 89.964 1.00 62.67 100 GLN D C 1
ATOM 7333 O O . GLN D 2 105 ? -43.294 6.990 88.885 1.00 62.47 100 GLN D O 1
ATOM 7339 N N . ASP D 2 106 ? -43.747 7.995 90.880 1.00 60.23 101 ASP D N 1
ATOM 7340 C CA . ASP D 2 106 ? -45.200 8.016 90.691 1.00 60.49 101 ASP D CA 1
ATOM 7341 C C . ASP D 2 106 ? -45.765 9.423 90.393 1.00 65.85 101 ASP D C 1
ATOM 7342 O O . ASP D 2 106 ? -46.955 9.535 90.074 1.00 67.24 101 ASP D O 1
ATOM 7347 N N . THR D 2 107 ? -44.931 10.480 90.436 1.00 62.03 102 THR D N 1
ATOM 7348 C CA . THR D 2 107 ? -45.445 11.827 90.174 1.00 61.50 102 THR D CA 1
ATOM 7349 C C . THR D 2 107 ? -45.586 12.097 88.669 1.00 65.52 102 THR D C 1
ATOM 7350 O O . THR D 2 107 ? -44.821 11.583 87.843 1.00 64.58 102 THR D O 1
ATOM 7354 N N . LYS D 2 108 ? -46.596 12.910 88.341 1.00 62.53 103 LYS D N 1
ATOM 7355 C CA . LYS D 2 108 ? -46.910 13.363 86.987 1.00 62.48 103 LYS D CA 1
ATOM 7356 C C . LYS D 2 108 ? -46.457 14.830 86.834 1.00 64.36 103 LYS D C 1
ATOM 7357 O O . LYS D 2 108 ? -46.535 15.398 85.738 1.00 63.21 103 LYS D O 1
ATOM 7363 N N . GLU D 2 109 ? -45.951 15.419 87.946 1.00 60.22 104 GLU D N 1
ATOM 7364 C CA . GLU D 2 109 ? -45.439 16.790 87.998 1.00 59.90 104 GLU D CA 1
ATOM 7365 C C . GLU D 2 109 ? -44.119 16.927 87.228 1.00 61.19 104 GLU D C 1
ATOM 7366 O O . GLU D 2 109 ? -43.285 16.028 87.265 1.00 59.74 104 GLU D O 1
ATOM 7372 N N . GLN D 2 110 ? -43.962 18.059 86.524 1.00 57.81 105 GLN D N 1
ATOM 7373 C CA . GLN D 2 110 ? -42.813 18.432 85.698 1.00 57.53 105 GLN D CA 1
ATOM 7374 C C . GLN D 2 110 ? -42.059 19.600 86.342 1.00 62.30 105 GLN D C 1
ATOM 7375 O O . GLN D 2 110 ? -42.692 20.505 86.911 1.00 62.77 105 GLN D O 1
ATOM 7381 N N . PHE D 2 111 ? -40.707 19.589 86.247 1.00 57.45 106 PHE D N 1
ATOM 7382 C CA . PHE D 2 111 ? -39.859 20.620 86.861 1.00 56.06 106 PHE D CA 1
ATOM 7383 C C . PHE D 2 111 ? -38.828 21.210 85.894 1.00 57.40 106 PHE D C 1
ATOM 7384 O O . PHE D 2 111 ? -38.596 20.675 84.809 1.00 55.85 106 PHE D O 1
ATOM 7392 N N . ASP D 2 112 ? -38.238 22.342 86.286 1.00 54.48 107 ASP D N 1
ATOM 7393 C CA . ASP D 2 112 ? -37.160 23.003 85.550 1.00 54.61 107 ASP D CA 1
ATOM 7394 C C . ASP D 2 112 ? -35.818 22.482 86.063 1.00 57.52 107 ASP D C 1
ATOM 7395 O O . ASP D 2 112 ? -34.884 22.294 85.283 1.00 57.60 107 ASP D O 1
ATOM 7400 N N . ILE D 2 113 ? -35.745 22.252 87.391 1.00 52.38 108 ILE D N 1
ATOM 7401 C CA . ILE D 2 113 ? -34.589 21.744 88.121 1.00 51.24 108 ILE D CA 1
ATOM 7402 C C . ILE D 2 113 ? -35.038 20.647 89.097 1.00 52.46 108 ILE D C 1
ATOM 7403 O O . ILE D 2 113 ? -35.995 20.847 89.841 1.00 51.66 108 ILE D O 1
ATOM 7408 N N . ILE D 2 114 ? -34.312 19.513 89.104 1.00 46.75 109 ILE D N 1
ATOM 7409 C CA . ILE D 2 114 ? -34.465 18.393 90.036 1.00 45.62 109 ILE D CA 1
ATOM 7410 C C . ILE D 2 114 ? -33.130 18.264 90.781 1.00 49.27 109 ILE D C 1
ATOM 7411 O O . ILE D 2 114 ? -32.083 18.127 90.145 1.00 49.76 109 ILE D O 1
ATOM 7416 N N . VAL D 2 115 ? -33.164 18.361 92.116 1.00 44.36 110 VAL D N 1
ATOM 7417 C CA . VAL D 2 115 ? -31.968 18.239 92.952 1.00 43.25 110 VAL D CA 1
ATOM 7418 C C . VAL D 2 115 ? -32.068 16.939 93.745 1.00 44.27 110 VAL D C 1
ATOM 7419 O O . VAL D 2 115 ? -33.071 16.710 94.416 1.00 43.46 110 VAL D O 1
ATOM 7423 N N . THR D 2 116 ? -31.047 16.082 93.634 1.00 39.57 111 THR D N 1
ATOM 7424 C CA . THR D 2 116 ? -30.944 14.830 94.405 1.00 38.72 111 THR D CA 1
ATOM 7425 C C . THR D 2 116 ? -29.875 15.029 95.477 1.00 42.10 111 THR D C 1
ATOM 7426 O O . THR D 2 116 ? -28.919 15.798 95.269 1.00 39.25 111 THR D O 1
ATOM 7430 N N . VAL D 2 117 ? -30.028 14.332 96.619 1.00 42.07 112 VAL D N 1
ATOM 7431 C CA . VAL D 2 117 ? -29.138 14.495 97.785 1.00 42.35 112 VAL D CA 1
ATOM 7432 C C . VAL D 2 117 ? -28.013 13.447 97.893 1.00 49.63 112 VAL D C 1
ATOM 7433 O O . VAL D 2 117 ? -27.237 13.515 98.850 1.00 51.77 112 VAL D O 1
ATOM 7437 N N . GLU D 2 118 ? -27.906 12.506 96.931 1.00 45.97 113 GLU D N 1
ATOM 7438 C CA . GLU D 2 118 ? -26.821 11.500 96.855 1.00 45.08 113 GLU D CA 1
ATOM 7439 C C . GLU D 2 118 ? -26.888 10.805 95.496 1.00 49.37 113 GLU D C 1
ATOM 7440 O O . GLU D 2 118 ? -27.971 10.695 94.913 1.00 48.77 113 GLU D O 1
ATOM 7446 N N . GLU D 2 119 ? -25.718 10.377 94.984 1.00 46.79 114 GLU D N 1
ATOM 7447 C CA . GLU D 2 119 ? -25.530 9.748 93.669 1.00 46.13 114 GLU D CA 1
ATOM 7448 C C . GLU D 2 119 ? -26.500 8.584 93.410 1.00 48.10 114 GLU D C 1
ATOM 7449 O O . GLU D 2 119 ? -26.982 8.455 92.281 1.00 47.99 114 GLU D O 1
ATOM 7455 N N . ARG D 2 120 ? -26.816 7.781 94.446 1.00 43.92 115 ARG D N 1
ATOM 7456 C CA . ARG D 2 120 ? -27.730 6.637 94.331 1.00 44.13 115 ARG D CA 1
ATOM 7457 C C . ARG D 2 120 ? -29.139 7.099 94.009 1.00 48.46 115 ARG D C 1
ATOM 7458 O O . ARG D 2 120 ? -29.844 6.442 93.237 1.00 49.49 115 ARG D O 1
ATOM 7466 N N . VAL D 2 121 ? -29.528 8.258 94.553 1.00 43.45 116 VAL D N 1
ATOM 7467 C CA . VAL D 2 121 ? -30.839 8.855 94.329 1.00 42.34 116 VAL D CA 1
ATOM 7468 C C . VAL D 2 121 ? -30.848 9.450 92.897 1.00 46.34 116 VAL D C 1
ATOM 7469 O O . VAL D 2 121 ? -31.799 9.232 92.150 1.00 46.70 116 VAL D O 1
ATOM 7473 N N . TYR D 2 122 ? -29.763 10.141 92.515 1.00 41.80 117 TYR D N 1
ATOM 7474 C CA . TYR D 2 122 ? -29.512 10.706 91.189 1.00 40.63 117 TYR D CA 1
ATOM 7475 C C . TYR D 2 122 ? -29.716 9.630 90.102 1.00 45.03 117 TYR D C 1
ATOM 7476 O O . TYR D 2 122 ? -30.456 9.869 89.150 1.00 43.34 117 TYR D O 1
ATOM 7485 N N . ASP D 2 123 ? -29.075 8.448 90.273 1.00 42.84 118 ASP D N 1
ATOM 7486 C CA . ASP D 2 123 ? -29.185 7.304 89.358 1.00 42.96 118 ASP D CA 1
ATOM 7487 C C . ASP D 2 123 ? -30.634 6.831 89.235 1.00 49.42 118 ASP D C 1
ATOM 7488 O O . ASP D 2 123 ? -31.087 6.594 88.111 1.00 50.70 118 ASP D O 1
ATOM 7493 N N . LEU D 2 124 ? -31.371 6.743 90.378 1.00 44.97 119 LEU D N 1
ATOM 7494 C CA . LEU D 2 124 ? -32.775 6.323 90.401 1.00 44.15 119 LEU D CA 1
ATOM 7495 C C . LEU D 2 124 ? -33.662 7.309 89.639 1.00 50.12 119 LEU D C 1
ATOM 7496 O O . LEU D 2 124 ? -34.522 6.864 88.878 1.00 51.93 119 LEU D O 1
ATOM 7501 N N . VAL D 2 125 ? -33.410 8.630 89.780 1.00 45.55 120 VAL D N 1
ATOM 7502 C CA . VAL D 2 125 ? -34.180 9.696 89.113 1.00 45.71 120 VAL D CA 1
ATOM 7503 C C . VAL D 2 125 ? -33.961 9.634 87.590 1.00 52.37 120 VAL D C 1
ATOM 7504 O O . VAL D 2 125 ? -34.921 9.632 86.814 1.00 52.10 120 VAL D O 1
ATOM 7508 N N . VAL D 2 126 ? -32.694 9.576 87.193 1.00 51.09 121 VAL D N 1
ATOM 7509 C CA . VAL D 2 126 ? -32.225 9.537 85.818 1.00 52.15 121 VAL D CA 1
ATOM 7510 C C . VAL D 2 126 ? -32.706 8.232 85.132 1.00 57.26 121 VAL D C 1
ATOM 7511 O O . VAL D 2 126 ? -33.199 8.315 84.010 1.00 55.52 121 VAL D O 1
ATOM 7515 N N . MET D 2 127 ? -32.621 7.053 85.814 1.00 56.07 122 MET D N 1
ATOM 7516 C CA . MET D 2 127 ? -33.114 5.787 85.244 1.00 56.80 122 MET D CA 1
ATOM 7517 C C . MET D 2 127 ? -34.605 5.876 84.954 1.00 60.05 122 MET D C 1
ATOM 7518 O O . MET D 2 127 ? -35.039 5.474 83.876 1.00 60.24 122 MET D O 1
ATOM 7523 N N . HIS D 2 128 ? -35.387 6.412 85.921 1.00 55.13 123 HIS D N 1
ATOM 7524 C CA . HIS D 2 128 ? -36.840 6.554 85.832 1.00 54.26 123 HIS D CA 1
ATOM 7525 C C . HIS D 2 128 ? -37.277 7.465 84.671 1.00 57.99 123 HIS D C 1
ATOM 7526 O O . HIS D 2 128 ? -38.175 7.100 83.908 1.00 58.05 123 HIS D O 1
ATOM 7533 N N . MET D 2 129 ? -36.667 8.644 84.550 1.00 54.52 124 MET D N 1
ATOM 7534 C CA . MET D 2 129 ? -37.016 9.586 83.491 1.00 54.96 124 MET D CA 1
ATOM 7535 C C . MET D 2 129 ? -36.661 9.039 82.103 1.00 58.42 124 MET D C 1
ATOM 7536 O O . MET D 2 129 ? -37.383 9.312 81.145 1.00 58.22 124 MET D O 1
ATOM 7541 N N . GLU D 2 130 ? -35.607 8.213 82.016 1.00 54.04 125 GLU D N 1
ATOM 7542 C CA . GLU D 2 130 ? -35.198 7.582 80.763 1.00 54.06 125 GLU D CA 1
ATOM 7543 C C . GLU D 2 130 ? -36.133 6.419 80.381 1.00 60.13 125 GLU D C 1
ATOM 7544 O O . GLU D 2 130 ? -36.351 6.192 79.195 1.00 58.02 125 GLU D O 1
ATOM 7550 N N . SER D 2 131 ? -36.694 5.708 81.387 1.00 60.28 126 SER D N 1
ATOM 7551 C CA . SER D 2 131 ? -37.634 4.588 81.219 1.00 61.69 126 SER D CA 1
ATOM 7552 C C . SER D 2 131 ? -38.948 5.033 80.531 1.00 72.09 126 SER D C 1
ATOM 7553 O O . SER D 2 131 ? -39.681 4.190 80.010 1.00 71.31 126 SER D O 1
ATOM 7556 N N . MET D 2 132 ? -39.223 6.357 80.536 1.00 73.46 127 MET D N 1
ATOM 7557 C CA . MET D 2 132 ? -40.402 6.974 79.932 1.00 75.19 127 MET D CA 1
ATOM 7558 C C . MET D 2 132 ? -40.040 7.718 78.660 1.00 79.47 127 MET D C 1
ATOM 7559 O O . MET D 2 132 ? -39.131 8.553 78.664 1.00 79.67 127 MET D O 1
ATOM 7564 N N . GLU D 2 133 ? -40.768 7.420 77.577 1.00 75.84 128 GLU D N 1
ATOM 7565 C CA . GLU D 2 133 ? -40.626 8.031 76.254 1.00 75.42 128 GLU D CA 1
ATOM 7566 C C . GLU D 2 133 ? -40.963 9.529 76.339 1.00 78.36 128 GLU D C 1
ATOM 7567 O O . GLU D 2 133 ? -41.865 9.910 77.095 1.00 77.76 128 GLU D O 1
ATOM 7573 N N . SER D 2 134 ? -40.224 10.372 75.592 1.00 74.47 129 SER D N 1
ATOM 7574 C CA . SER D 2 134 ? -40.462 11.817 75.547 1.00 74.33 129 SER D CA 1
ATOM 7575 C C . SER D 2 134 ? -41.737 12.129 74.785 1.00 79.65 129 SER D C 1
ATOM 7576 O O . SER D 2 134 ? -41.979 11.557 73.714 1.00 79.98 129 SER D O 1
ATOM 7579 N N . VAL D 2 135 ? -42.550 13.035 75.344 1.00 75.81 130 VAL D N 1
ATOM 7580 C CA . VAL D 2 135 ? -43.808 13.472 74.740 1.00 74.98 130 VAL D CA 1
ATOM 7581 C C . VAL D 2 135 ? -43.717 14.982 74.489 1.00 75.99 130 VAL D C 1
ATOM 7582 O O . VAL D 2 135 ? -43.796 15.420 73.337 1.00 75.83 130 VAL D O 1
ATOM 7586 N N . ASP D 2 136 ? -43.521 15.772 75.556 1.00 70.24 131 ASP D N 1
ATOM 7587 C CA . ASP D 2 136 ? -43.468 17.227 75.440 1.00 69.25 131 ASP D CA 1
ATOM 7588 C C . ASP D 2 136 ? -42.129 17.726 74.890 1.00 69.24 131 ASP D C 1
ATOM 7589 O O . ASP D 2 136 ? -42.062 18.866 74.420 1.00 69.01 131 ASP D O 1
ATOM 7594 N N . ASN D 2 137 ? -41.066 16.873 74.945 1.00 62.43 132 ASN D N 1
ATOM 7595 C CA . ASN D 2 137 ? -39.689 17.188 74.540 1.00 59.94 132 ASN D CA 1
ATOM 7596 C C . ASN D 2 137 ? -39.174 18.365 75.386 1.00 58.91 132 ASN D C 1
ATOM 7597 O O . ASN D 2 137 ? -38.399 19.207 74.909 1.00 57.34 132 ASN D O 1
ATOM 7602 N N . ARG D 2 138 ? -39.645 18.417 76.654 1.00 53.52 133 ARG D N 1
ATOM 7603 C CA . ARG D 2 138 ? -39.289 19.452 77.623 1.00 52.82 133 ARG D CA 1
ATOM 7604 C C . ARG D 2 138 ? -38.047 19.011 78.417 1.00 56.01 133 ARG D C 1
ATOM 7605 O O . ARG D 2 138 ? -38.107 18.001 79.124 1.00 54.64 133 ARG D O 1
ATOM 7613 N N . PRO D 2 139 ? -36.914 19.737 78.315 1.00 53.38 134 PRO D N 1
ATOM 7614 C CA . PRO D 2 139 ? -35.738 19.351 79.117 1.00 53.22 134 PRO D CA 1
ATOM 7615 C C . PRO D 2 139 ? -35.835 19.800 80.576 1.00 55.71 134 PRO D C 1
ATOM 7616 O O . PRO D 2 139 ? -36.483 20.802 80.896 1.00 53.57 134 PRO D O 1
ATOM 7620 N N . VAL D 2 140 ? -35.163 19.047 81.458 1.00 51.86 135 VAL D N 1
ATOM 7621 C CA . VAL D 2 140 ? -35.073 19.334 82.892 1.00 49.90 135 VAL D CA 1
ATOM 7622 C C . VAL D 2 140 ? -33.606 19.116 83.335 1.00 51.72 135 VAL D C 1
ATOM 7623 O O . VAL D 2 140 ? -32.998 18.117 82.955 1.00 48.84 135 VAL D O 1
ATOM 7627 N N . HIS D 2 141 ? -33.046 20.060 84.104 1.00 49.35 136 HIS D N 1
ATOM 7628 C CA . HIS D 2 141 ? -31.701 19.919 84.654 1.00 50.01 136 HIS D CA 1
ATOM 7629 C C . HIS D 2 141 ? -31.799 19.114 85.938 1.00 51.99 136 HIS D C 1
ATOM 7630 O O . HIS D 2 141 ? -32.607 19.433 86.809 1.00 51.80 136 HIS D O 1
ATOM 7637 N N . VAL D 2 142 ? -31.041 18.025 86.007 1.00 47.56 137 VAL D N 1
ATOM 7638 C CA . VAL D 2 142 ? -30.965 17.129 87.156 1.00 46.86 137 VAL D CA 1
ATOM 7639 C C . VAL D 2 142 ? -29.591 17.336 87.744 1.00 51.03 137 VAL D C 1
ATOM 7640 O O . VAL D 2 142 ? -28.595 17.202 87.034 1.00 50.43 137 VAL D O 1
ATOM 7644 N N . LEU D 2 143 ? -29.543 17.750 89.020 1.00 47.86 138 LEU D N 1
ATOM 7645 C CA . LEU D 2 143 ? -28.295 18.062 89.724 1.00 46.93 138 LEU D CA 1
ATOM 7646 C C . LEU D 2 143 ? -28.139 17.214 90.976 1.00 47.72 138 LEU D C 1
ATOM 7647 O O . LEU D 2 143 ? -29.135 16.908 91.634 1.00 46.69 138 LEU D O 1
ATOM 7652 N N . ASN D 2 144 ? -26.891 16.860 91.329 1.00 43.34 139 ASN D N 1
ATOM 7653 C CA . ASN D 2 144 ? -26.653 16.093 92.550 1.00 42.64 139 ASN D CA 1
ATOM 7654 C C . ASN D 2 144 ? -25.848 16.895 93.568 1.00 45.53 139 ASN D C 1
ATOM 7655 O O . ASN D 2 144 ? -24.757 17.377 93.272 1.00 45.34 139 ASN D O 1
ATOM 7660 N N . VAL D 2 145 ? -26.409 17.049 94.768 1.00 42.32 140 VAL D N 1
ATOM 7661 C CA . VAL D 2 145 ? -25.764 17.747 95.890 1.00 41.66 140 VAL D CA 1
ATOM 7662 C C . VAL D 2 145 ? -25.734 16.730 97.036 1.00 47.60 140 VAL D C 1
ATOM 7663 O O . VAL D 2 145 ? -26.789 16.427 97.598 1.00 46.26 140 VAL D O 1
ATOM 7667 N N . ASP D 2 146 ? -24.546 16.149 97.325 1.00 45.29 141 ASP D N 1
ATOM 7668 C CA . ASP D 2 146 ? -24.389 15.120 98.362 1.00 45.52 141 ASP D CA 1
ATOM 7669 C C . ASP D 2 146 ? -24.752 15.637 99.762 1.00 47.88 141 ASP D C 1
ATOM 7670 O O . ASP D 2 146 ? -24.212 16.640 100.223 1.00 46.30 141 ASP D O 1
ATOM 7675 N N . VAL D 2 147 ? -25.675 14.945 100.439 1.00 43.64 142 VAL D N 1
ATOM 7676 C CA . VAL D 2 147 ? -26.064 15.318 101.802 1.00 42.68 142 VAL D CA 1
ATOM 7677 C C . VAL D 2 147 ? -26.055 14.047 102.612 1.00 48.31 142 VAL D C 1
ATOM 7678 O O . VAL D 2 147 ? -26.787 13.115 102.274 1.00 48.79 142 VAL D O 1
ATOM 7682 N N . VAL D 2 148 ? -25.209 13.994 103.658 1.00 46.30 143 VAL D N 1
ATOM 7683 C CA . VAL D 2 148 ? -25.106 12.839 104.569 1.00 46.85 143 VAL D CA 1
ATOM 7684 C C . VAL D 2 148 ? -26.431 12.749 105.361 1.00 52.03 143 VAL D C 1
ATOM 7685 O O . VAL D 2 148 ? -26.956 13.779 105.801 1.00 50.27 143 VAL D O 1
ATOM 7689 N N . ASN D 2 149 ? -26.990 11.533 105.477 1.00 51.66 144 ASN D N 1
ATOM 7690 C CA . ASN D 2 149 ? -28.299 11.309 106.089 1.00 52.83 144 ASN D CA 1
ATOM 7691 C C . ASN D 2 149 ? -28.286 11.307 107.644 1.00 59.63 144 ASN D C 1
ATOM 7692 O O . ASN D 2 149 ? -28.307 10.252 108.284 1.00 60.66 144 ASN D O 1
ATOM 7697 N N . ASN D 2 150 ? -28.266 12.516 108.224 1.00 55.60 145 ASN D N 1
ATOM 7698 C CA . ASN D 2 150 ? -28.344 12.845 109.652 1.00 55.10 145 ASN D CA 1
ATOM 7699 C C . ASN D 2 150 ? -28.894 14.273 109.770 1.00 59.52 145 ASN D C 1
ATOM 7700 O O . ASN D 2 150 ? -28.796 15.035 108.804 1.00 59.01 145 ASN D O 1
ATOM 7705 N N . ALA D 2 151 ? -29.502 14.623 110.928 1.00 56.06 146 ALA D N 1
ATOM 7706 C CA . ALA D 2 151 ? -30.165 15.918 111.157 1.00 54.53 146 ALA D CA 1
ATOM 7707 C C . ALA D 2 151 ? -29.241 17.128 110.953 1.00 56.19 146 ALA D C 1
ATOM 7708 O O . ALA D 2 151 ? -29.650 18.086 110.304 1.00 55.10 146 ALA D O 1
ATOM 7710 N N . GLU D 2 152 ? -28.006 17.068 111.471 1.00 53.04 147 GLU D N 1
ATOM 7711 C CA . GLU D 2 152 ? -27.012 18.143 111.367 1.00 53.22 147 GLU D CA 1
ATOM 7712 C C . GLU D 2 152 ? -26.596 18.387 109.898 1.00 55.79 147 GLU D C 1
ATOM 7713 O O . GLU D 2 152 ? -26.593 19.537 109.451 1.00 56.01 147 GLU D O 1
ATOM 7719 N N . ASP D 2 153 ? -26.258 17.309 109.159 1.00 50.41 148 ASP D N 1
ATOM 7720 C CA . ASP D 2 153 ? -25.830 17.396 107.758 1.00 49.46 148 ASP D CA 1
ATOM 7721 C C . ASP D 2 153 ? -26.998 17.729 106.840 1.00 50.87 148 ASP D C 1
ATOM 7722 O O . ASP D 2 153 ? -26.787 18.478 105.881 1.00 49.28 148 ASP D O 1
ATOM 7727 N N . ALA D 2 154 ? -28.239 17.265 107.163 1.00 47.39 149 ALA D N 1
ATOM 7728 C CA . ALA D 2 154 ? -29.445 17.621 106.387 1.00 47.65 149 ALA D CA 1
ATOM 7729 C C . ALA D 2 154 ? -29.720 19.125 106.483 1.00 52.81 149 ALA D C 1
ATOM 7730 O O . ALA D 2 154 ? -30.175 19.720 105.505 1.00 53.88 149 ALA D O 1
ATOM 7732 N N . LEU D 2 155 ? -29.389 19.743 107.639 1.00 48.94 150 LEU D N 1
ATOM 7733 C CA . LEU D 2 155 ? -29.539 21.177 107.868 1.00 49.65 150 LEU D CA 1
ATOM 7734 C C . LEU D 2 155 ? -28.515 21.966 107.032 1.00 51.87 150 LEU D C 1
ATOM 7735 O O . LEU D 2 155 ? -28.903 22.902 106.337 1.00 51.02 150 LEU D O 1
ATOM 7740 N N . MET D 2 156 ? -27.228 21.585 107.092 1.00 48.64 151 MET D N 1
ATOM 7741 C CA . MET D 2 156 ? -26.160 22.231 106.314 1.00 49.40 151 MET D CA 1
ATOM 7742 C C . MET D 2 156 ? -26.393 22.042 104.817 1.00 51.93 151 MET D C 1
ATOM 7743 O O . MET D 2 156 ? -26.200 22.987 104.055 1.00 51.58 151 MET D O 1
ATOM 7748 N N . GLY D 2 157 ? -26.830 20.832 104.432 1.00 46.83 152 GLY D N 1
ATOM 7749 C CA . GLY D 2 157 ? -27.147 20.457 103.058 1.00 45.50 152 GLY D CA 1
ATOM 7750 C C . GLY D 2 157 ? -28.242 21.305 102.458 1.00 47.80 152 GLY D C 1
ATOM 7751 O O . GLY D 2 157 ? -28.101 21.780 101.328 1.00 47.44 152 GLY D O 1
ATOM 7752 N N . ALA D 2 158 ? -29.316 21.549 103.244 1.00 43.31 153 ALA D N 1
ATOM 7753 C CA . ALA D 2 158 ? -30.456 22.374 102.847 1.00 42.80 153 ALA D CA 1
ATOM 7754 C C . ALA D 2 158 ? -30.038 23.801 102.545 1.00 46.64 153 ALA D C 1
ATOM 7755 O O . ALA D 2 158 ? -30.604 24.405 101.635 1.00 46.57 153 ALA D O 1
ATOM 7757 N N . PHE D 2 159 ? -29.048 24.337 103.284 1.00 43.60 154 PHE D N 1
ATOM 7758 C CA . PHE D 2 159 ? -28.511 25.673 103.032 1.00 44.36 154 PHE D CA 1
ATOM 7759 C C . PHE D 2 159 ? -27.757 25.714 101.687 1.00 46.09 154 PHE D C 1
ATOM 7760 O O . PHE D 2 159 ? -27.862 26.701 100.954 1.00 44.47 154 PHE D O 1
ATOM 7768 N N . VAL D 2 160 ? -27.012 24.638 101.371 1.00 42.03 155 VAL D N 1
ATOM 7769 C CA . VAL D 2 160 ? -26.244 24.509 100.126 1.00 41.37 155 VAL D CA 1
ATOM 7770 C C . VAL D 2 160 ? -27.225 24.491 98.936 1.00 44.52 155 VAL D C 1
ATOM 7771 O O . VAL D 2 160 ? -27.054 25.262 97.997 1.00 44.24 155 VAL D O 1
ATOM 7775 N N . ILE D 2 161 ? -28.268 23.672 99.021 1.00 42.36 156 ILE D N 1
ATOM 7776 C CA . ILE D 2 161 ? -29.297 23.511 97.988 1.00 42.87 156 ILE D CA 1
ATOM 7777 C C . ILE D 2 161 ? -30.078 24.824 97.765 1.00 48.26 156 ILE D C 1
ATOM 7778 O O . ILE D 2 161 ? -30.272 25.210 96.612 1.00 49.23 156 ILE D O 1
ATOM 7783 N N . THR D 2 162 ? -30.492 25.511 98.855 1.00 45.38 157 THR D N 1
ATOM 7784 C CA . THR D 2 162 ? -31.231 26.782 98.807 1.00 45.26 157 THR D CA 1
ATOM 7785 C C . THR D 2 162 ? -30.345 27.844 98.132 1.00 48.85 157 THR D C 1
ATOM 7786 O O . THR D 2 162 ? -30.788 28.477 97.165 1.00 48.21 157 THR D O 1
ATOM 7790 N N . ASP D 2 163 ? -29.086 27.994 98.603 1.00 45.16 158 ASP D N 1
ATOM 7791 C CA . ASP D 2 163 ? -28.144 28.946 98.016 1.00 45.74 158 ASP D CA 1
ATOM 7792 C C . ASP D 2 163 ? -27.864 28.617 96.528 1.00 50.15 158 ASP D C 1
ATOM 7793 O O . ASP D 2 163 ? -27.664 29.545 95.740 1.00 50.64 158 ASP D O 1
ATOM 7798 N N . MET D 2 164 ? -27.889 27.316 96.140 1.00 45.00 159 MET D N 1
ATOM 7799 C CA . MET D 2 164 ? -27.675 26.913 94.746 1.00 44.12 159 MET D CA 1
ATOM 7800 C C . MET D 2 164 ? -28.881 27.300 93.886 1.00 47.11 159 MET D C 1
ATOM 7801 O O . MET D 2 164 ? -28.688 27.818 92.779 1.00 45.85 159 MET D O 1
ATOM 7806 N N . ILE D 2 165 ? -30.113 27.043 94.382 1.00 43.75 160 ILE D N 1
ATOM 7807 C CA . ILE D 2 165 ? -31.338 27.377 93.635 1.00 44.57 160 ILE D CA 1
ATOM 7808 C C . ILE D 2 165 ? -31.513 28.912 93.551 1.00 51.19 160 ILE D C 1
ATOM 7809 O O . ILE D 2 165 ? -31.986 29.407 92.526 1.00 51.80 160 ILE D O 1
ATOM 7814 N N . ASN D 2 166 ? -31.075 29.646 94.582 1.00 49.02 161 ASN D N 1
ATOM 7815 C CA . ASN D 2 166 ? -31.136 31.099 94.594 1.00 50.72 161 ASN D CA 1
ATOM 7816 C C . ASN D 2 166 ? -30.196 31.710 93.549 1.00 55.95 161 ASN D C 1
ATOM 7817 O O . ASN D 2 166 ? -30.585 32.664 92.878 1.00 55.59 161 ASN D O 1
ATOM 7822 N N . MET D 2 167 ? -28.977 31.157 93.407 1.00 53.49 162 MET D N 1
ATOM 7823 C CA . MET D 2 167 ? -27.974 31.612 92.439 1.00 53.85 162 MET D CA 1
ATOM 7824 C C . MET D 2 167 ? -28.513 31.370 91.010 1.00 57.66 162 MET D C 1
ATOM 7825 O O . MET D 2 167 ? -28.416 32.252 90.144 1.00 56.63 162 MET D O 1
ATOM 7830 N N . MET D 2 168 ? -29.142 30.207 90.808 1.00 54.22 163 MET D N 1
ATOM 7831 C CA . MET D 2 168 ? -29.736 29.809 89.537 1.00 54.45 163 MET D CA 1
ATOM 7832 C C . MET D 2 168 ? -30.956 30.664 89.173 1.00 59.76 163 MET D C 1
ATOM 7833 O O . MET D 2 168 ? -31.123 30.998 87.998 1.00 59.76 163 MET D O 1
ATOM 7838 N N . ALA D 2 169 ? -31.784 31.026 90.170 1.00 57.34 164 ALA D N 1
ATOM 7839 C CA . ALA D 2 169 ? -32.972 31.876 90.003 1.00 57.56 164 ALA D CA 1
ATOM 7840 C C . ALA D 2 169 ? -32.610 33.298 89.543 1.00 61.87 164 ALA D C 1
ATOM 7841 O O . ALA D 2 169 ? -33.397 33.917 88.831 1.00 61.47 164 ALA D O 1
ATOM 7843 N N . LYS D 2 170 ? -31.433 33.802 89.952 1.00 60.08 165 LYS D N 1
ATOM 7844 C CA . LYS D 2 170 ? -30.928 35.137 89.626 1.00 61.27 165 LYS D CA 1
ATOM 7845 C C . LYS D 2 170 ? -30.557 35.284 88.155 1.00 67.97 165 LYS D C 1
ATOM 7846 O O . LYS D 2 170 ? -30.509 36.409 87.654 1.00 69.05 165 LYS D O 1
ATOM 7852 N N . SER D 2 171 ? -30.231 34.166 87.478 1.00 64.97 166 SER D N 1
ATOM 7853 C CA . SER D 2 171 ? -29.828 34.156 86.074 1.00 64.54 166 SER D CA 1
ATOM 7854 C C . SER D 2 171 ? -30.976 34.595 85.160 1.00 67.59 166 SER D C 1
ATOM 7855 O O . SER D 2 171 ? -32.123 34.182 85.366 1.00 66.56 166 SER D O 1
ATOM 7858 N N . THR D 2 172 ? -30.647 35.414 84.138 1.00 64.24 167 THR D N 1
ATOM 7859 C CA . THR D 2 172 ? -31.597 35.918 83.132 1.00 64.27 167 THR D CA 1
ATOM 7860 C C . THR D 2 172 ? -31.855 34.854 82.058 1.00 68.61 167 THR D C 1
ATOM 7861 O O . THR D 2 172 ? -32.910 34.875 81.411 1.00 69.26 167 THR D O 1
ATOM 7865 N N . ASP D 2 173 ? -30.886 33.931 81.874 1.00 64.08 168 ASP D N 1
ATOM 7866 C CA . ASP D 2 173 ? -30.957 32.777 80.965 1.00 62.91 168 ASP D CA 1
ATOM 7867 C C . ASP D 2 173 ? -30.229 31.603 81.632 1.00 61.79 168 ASP D C 1
ATOM 7868 O O . ASP D 2 173 ? -29.001 31.491 81.514 1.00 60.24 168 ASP D O 1
ATOM 7873 N N . LEU D 2 174 ? -30.988 30.779 82.392 1.00 55.25 169 LEU D N 1
ATOM 7874 C CA . LEU D 2 174 ? -30.453 29.662 83.165 1.00 53.36 169 LEU D CA 1
ATOM 7875 C C . LEU D 2 174 ? -29.747 28.635 82.274 1.00 55.35 169 LEU D C 1
ATOM 7876 O O . LEU D 2 174 ? -28.611 28.308 82.577 1.00 53.86 169 LEU D O 1
ATOM 7881 N N . ASP D 2 175 ? -30.378 28.175 81.173 1.00 51.97 170 ASP D N 1
ATOM 7882 C CA . ASP D 2 175 ? -29.774 27.202 80.258 1.00 51.63 170 ASP D CA 1
ATOM 7883 C C . ASP D 2 175 ? -28.410 27.643 79.758 1.00 56.22 170 ASP D C 1
ATOM 7884 O O . ASP D 2 175 ? -27.483 26.828 79.708 1.00 56.99 170 ASP D O 1
ATOM 7889 N N . ASN D 2 176 ? -28.281 28.926 79.413 1.00 51.35 171 ASN D N 1
ATOM 7890 C CA . ASN D 2 176 ? -27.045 29.470 78.877 1.00 50.84 171 ASN D CA 1
ATOM 7891 C C . ASN D 2 176 ? -25.979 29.761 79.947 1.00 55.07 171 ASN D C 1
ATOM 7892 O O . ASN D 2 176 ? -24.807 29.925 79.596 1.00 55.30 171 ASN D O 1
ATOM 7897 N N . ASP D 2 177 ? -26.351 29.802 81.234 1.00 52.41 172 ASP D N 1
ATOM 7898 C CA . ASP D 2 177 ? -25.392 30.129 82.295 1.00 51.90 172 ASP D CA 1
ATOM 7899 C C . ASP D 2 177 ? -25.133 28.994 83.300 1.00 54.03 172 ASP D C 1
ATOM 7900 O O . ASP D 2 177 ? -24.145 29.080 84.033 1.00 55.06 172 ASP D O 1
ATOM 7905 N N . ILE D 2 178 ? -26.023 27.986 83.380 1.00 47.73 173 ILE D N 1
ATOM 7906 C CA . ILE D 2 178 ? -26.009 26.921 84.384 1.00 47.63 173 ILE D CA 1
ATOM 7907 C C . ILE D 2 178 ? -24.632 26.214 84.536 1.00 54.17 173 ILE D C 1
ATOM 7908 O O . ILE D 2 178 ? -24.192 26.064 85.679 1.00 54.90 173 ILE D O 1
ATOM 7913 N N . ASP D 2 179 ? -23.954 25.819 83.430 1.00 50.56 174 ASP D N 1
ATOM 7914 C CA . ASP D 2 179 ? -22.670 25.104 83.513 1.00 49.59 174 ASP D CA 1
ATOM 7915 C C . ASP D 2 179 ? -21.582 25.957 84.192 1.00 53.06 174 ASP D C 1
ATOM 7916 O O . ASP D 2 179 ? -20.900 25.442 85.081 1.00 52.14 174 ASP D O 1
ATOM 7921 N N . GLU D 2 180 ? -21.479 27.258 83.846 1.00 50.38 175 GLU D N 1
ATOM 7922 C CA . GLU D 2 180 ? -20.535 28.177 84.475 1.00 51.07 175 GLU D CA 1
ATOM 7923 C C . GLU D 2 180 ? -20.895 28.430 85.943 1.00 55.01 175 GLU D C 1
ATOM 7924 O O . GLU D 2 180 ? -19.992 28.538 86.782 1.00 55.30 175 GLU D O 1
ATOM 7930 N N . LEU D 2 181 ? -22.209 28.538 86.246 1.00 50.22 176 LEU D N 1
ATOM 7931 C CA . LEU D 2 181 ? -22.698 28.779 87.596 1.00 49.82 176 LEU D CA 1
ATOM 7932 C C . LEU D 2 181 ? -22.313 27.619 88.518 1.00 52.65 176 LEU D C 1
ATOM 7933 O O . LEU D 2 181 ? -21.765 27.871 89.594 1.00 52.55 176 LEU D O 1
ATOM 7938 N N . ILE D 2 182 ? -22.562 26.357 88.080 1.00 47.93 177 ILE D N 1
ATOM 7939 C CA . ILE D 2 182 ? -22.239 25.146 88.844 1.00 47.07 177 ILE D CA 1
ATOM 7940 C C . ILE D 2 182 ? -20.741 25.083 89.071 1.00 49.33 177 ILE D C 1
ATOM 7941 O O . ILE D 2 182 ? -20.316 24.910 90.205 1.00 48.74 177 ILE D O 1
ATOM 7946 N N . GLN D 2 183 ? -19.955 25.273 88.011 1.00 45.51 178 GLN D N 1
ATOM 7947 C CA . GLN D 2 183 ? -18.491 25.262 88.026 1.00 45.12 178 GLN D CA 1
ATOM 7948 C C . GLN D 2 183 ? -17.938 26.208 89.107 1.00 48.37 178 GLN D C 1
ATOM 7949 O O . GLN D 2 183 ? -17.095 25.790 89.890 1.00 48.50 178 GLN D O 1
ATOM 7955 N N . GLU D 2 184 ? -18.432 27.455 89.173 1.00 45.69 179 GLU D N 1
ATOM 7956 C CA . GLU D 2 184 ? -18.005 28.431 90.187 1.00 46.00 179 GLU D CA 1
ATOM 7957 C C . GLU D 2 184 ? -18.530 28.003 91.586 1.00 47.19 179 GLU D C 1
ATOM 7958 O O . GLU D 2 184 ? -17.757 28.015 92.553 1.00 46.17 179 GLU D O 1
ATOM 7964 N N . PHE D 2 185 ? -19.811 27.570 91.669 1.00 42.17 180 PHE D N 1
ATOM 7965 C CA . PHE D 2 185 ? -20.400 27.096 92.919 1.00 42.25 180 PHE D CA 1
ATOM 7966 C C . PHE D 2 185 ? -19.605 25.892 93.512 1.00 49.19 180 PHE D C 1
ATOM 7967 O O . PHE D 2 185 ? -19.370 25.846 94.725 1.00 49.20 180 PHE D O 1
ATOM 7975 N N . GLU D 2 186 ? -19.187 24.941 92.653 1.00 47.37 181 GLU D N 1
ATOM 7976 C CA . GLU D 2 186 ? -18.382 23.761 93.017 1.00 47.24 181 GLU D CA 1
ATOM 7977 C C . GLU D 2 186 ? -17.045 24.152 93.588 1.00 51.05 181 GLU D C 1
ATOM 7978 O O . GLU D 2 186 ? -16.607 23.554 94.563 1.00 50.18 181 GLU D O 1
ATOM 7984 N N . GLU D 2 187 ? -16.370 25.106 92.921 1.00 49.84 182 GLU D N 1
ATOM 7985 C CA . GLU D 2 187 ? -15.075 25.644 93.298 1.00 51.71 182 GLU D CA 1
ATOM 7986 C C . GLU D 2 187 ? -15.140 26.270 94.680 1.00 55.58 182 GLU D C 1
ATOM 7987 O O . GLU D 2 187 ? -14.328 25.915 95.524 1.00 55.11 182 GLU D O 1
ATOM 7993 N N . ARG D 2 188 ? -16.114 27.190 94.907 1.00 52.39 183 ARG D N 1
ATOM 7994 C CA . ARG D 2 188 ? -16.305 27.895 96.175 1.00 51.91 183 ARG D CA 1
ATOM 7995 C C . ARG D 2 188 ? -16.537 26.916 97.332 1.00 54.16 183 ARG D C 1
ATOM 7996 O O . ARG D 2 188 ? -15.993 27.122 98.413 1.00 54.08 183 ARG D O 1
ATOM 8004 N N . ARG D 2 189 ? -17.275 25.827 97.089 1.00 49.46 184 ARG D N 1
ATOM 8005 C CA . ARG D 2 189 ? -17.661 24.897 98.140 1.00 49.16 184 ARG D CA 1
ATOM 8006 C C . ARG D 2 189 ? -16.854 23.630 98.205 1.00 52.13 184 ARG D C 1
ATOM 8007 O O . ARG D 2 189 ? -17.144 22.793 99.058 1.00 52.21 184 ARG D O 1
ATOM 8015 N N . LYS D 2 190 ? -15.837 23.482 97.351 1.00 48.73 185 LYS D N 1
ATOM 8016 C CA . LYS D 2 190 ? -15.019 22.257 97.268 1.00 49.14 185 LYS D CA 1
ATOM 8017 C C . LYS D 2 190 ? -15.959 21.021 97.144 1.00 52.47 185 LYS D C 1
ATOM 8018 O O . LYS D 2 190 ? -15.831 20.037 97.879 1.00 51.42 185 LYS D O 1
ATOM 8024 N N . ARG D 2 191 ? -16.947 21.121 96.238 1.00 49.70 186 ARG D N 1
ATOM 8025 C CA . ARG D 2 191 ? -17.964 20.088 96.036 1.00 49.07 186 ARG D CA 1
ATOM 8026 C C . ARG D 2 191 ? -18.005 19.606 94.605 1.00 50.58 186 ARG D C 1
ATOM 8027 O O . ARG D 2 191 ? -17.545 20.304 93.701 1.00 51.24 186 ARG D O 1
ATOM 8035 N N . VAL D 2 192 ? -18.590 18.423 94.396 1.00 44.82 187 VAL D N 1
ATOM 8036 C CA . VAL D 2 192 ? -18.811 17.863 93.066 1.00 42.97 187 VAL D CA 1
ATOM 8037 C C . VAL D 2 192 ? -20.317 17.853 92.863 1.00 46.01 187 VAL D C 1
ATOM 8038 O O . VAL D 2 192 ? -21.047 17.251 93.665 1.00 45.62 187 VAL D O 1
ATOM 8042 N N . ILE D 2 193 ? -20.787 18.550 91.824 1.00 41.97 188 ILE D N 1
ATOM 8043 C CA . ILE D 2 193 ? -22.223 18.574 91.531 1.00 41.88 188 ILE D CA 1
ATOM 8044 C C . ILE D 2 193 ? -22.428 17.938 90.156 1.00 45.23 188 ILE D C 1
ATOM 8045 O O . ILE D 2 193 ? -22.121 18.541 89.125 1.00 43.46 188 ILE D O 1
ATOM 8050 N N . LEU D 2 194 ? -22.919 16.693 90.159 1.00 42.63 189 LEU D N 1
ATOM 8051 C CA . LEU D 2 194 ? -23.243 15.986 88.931 1.00 41.46 189 LEU D CA 1
ATOM 8052 C C . LEU D 2 194 ? -24.401 16.715 88.287 1.00 47.17 189 LEU D C 1
ATOM 8053 O O . LEU D 2 194 ? -25.305 17.164 88.985 1.00 47.79 189 LEU D O 1
ATOM 8058 N N . HIS D 2 195 ? -24.339 16.905 86.980 1.00 44.46 190 HIS D N 1
ATOM 8059 C CA . HIS D 2 195 ? -25.373 17.635 86.261 1.00 44.19 190 HIS D CA 1
ATOM 8060 C C . HIS D 2 195 ? -25.629 16.972 84.920 1.00 46.14 190 HIS D C 1
ATOM 8061 O O . HIS D 2 195 ? -24.731 16.798 84.102 1.00 45.45 190 HIS D O 1
ATOM 8068 N N . SER D 2 196 ? -26.883 16.628 84.710 1.00 43.27 191 SER D N 1
ATOM 8069 C CA . SER D 2 196 ? -27.396 15.977 83.518 1.00 43.65 191 SER D CA 1
ATOM 8070 C C . SER D 2 196 ? -28.669 16.707 83.036 1.00 49.74 191 SER D C 1
ATOM 8071 O O . SER D 2 196 ? -29.283 17.486 83.785 1.00 48.01 191 SER D O 1
ATOM 8074 N N . VAL D 2 197 ? -29.068 16.423 81.794 1.00 48.08 192 VAL D N 1
ATOM 8075 C CA . VAL D 2 197 ? -30.301 16.940 81.203 1.00 48.48 192 VAL D CA 1
ATOM 8076 C C . VAL D 2 197 ? -31.184 15.726 80.814 1.00 52.20 192 VAL D C 1
ATOM 8077 O O . VAL D 2 197 ? -30.698 14.774 80.195 1.00 52.05 192 VAL D O 1
ATOM 8081 N N . LEU D 2 198 ? -32.448 15.747 81.243 1.00 49.04 193 LEU D N 1
ATOM 8082 C CA . LEU D 2 198 ? -33.429 14.708 80.938 1.00 49.53 193 LEU D CA 1
ATOM 8083 C C . LEU D 2 198 ? -34.626 15.358 80.244 1.00 52.88 193 LEU D C 1
ATOM 8084 O O . LEU D 2 198 ? -34.711 16.590 80.199 1.00 51.42 193 LEU D O 1
ATOM 8089 N N . PHE D 2 199 ? -35.529 14.542 79.670 1.00 50.14 194 PHE D N 1
ATOM 8090 C CA . PHE D 2 199 ? -36.659 15.073 78.912 1.00 49.21 194 PHE D CA 1
ATOM 8091 C C . PHE D 2 199 ? -37.980 14.464 79.300 1.00 53.46 194 PHE D C 1
ATOM 8092 O O . PHE D 2 199 ? -38.062 13.266 79.591 1.00 52.89 194 PHE D O 1
ATOM 8100 N N . TYR D 2 200 ? -39.025 15.310 79.277 1.00 50.97 195 TYR D N 1
ATOM 8101 C CA . TYR D 2 200 ? -40.433 14.939 79.503 1.00 52.01 195 TYR D CA 1
ATOM 8102 C C . TYR D 2 200 ? -41.124 14.685 78.162 1.00 61.18 195 TYR D C 1
ATOM 8103 O O . TYR D 2 200 ? -42.087 13.885 78.121 1.00 65.45 195 TYR D O 1
ATOM 8113 N N . SER E 3 12 ? -35.037 0.207 99.782 1.00 86.62 2 SER F N 1
ATOM 8114 C CA . SER E 3 12 ? -35.414 1.417 100.513 1.00 86.33 2 SER F CA 1
ATOM 8115 C C . SER E 3 12 ? -34.412 1.753 101.651 1.00 88.77 2 SER F C 1
ATOM 8116 O O . SER E 3 12 ? -34.460 1.118 102.711 1.00 89.00 2 SER F O 1
ATOM 8119 N N . PRO E 3 13 ? -33.516 2.758 101.469 1.00 83.15 3 PRO F N 1
ATOM 8120 C CA . PRO E 3 13 ? -32.576 3.113 102.552 1.00 81.79 3 PRO F CA 1
ATOM 8121 C C . PRO E 3 13 ? -33.273 3.871 103.690 1.00 81.92 3 PRO F C 1
ATOM 8122 O O . PRO E 3 13 ? -34.215 4.630 103.449 1.00 81.36 3 PRO F O 1
ATOM 8147 N N . PRO E 3 16 ? -34.036 9.455 108.382 1.00 61.62 6 PRO F N 1
ATOM 8148 C CA . PRO E 3 16 ? -32.567 9.523 108.495 1.00 61.32 6 PRO F CA 1
ATOM 8149 C C . PRO E 3 16 ? -31.953 8.170 108.859 1.00 66.85 6 PRO F C 1
ATOM 8150 O O . PRO E 3 16 ? -32.685 7.247 109.211 1.00 66.12 6 PRO F O 1
ATOM 8154 N N . SER E 3 17 ? -30.616 8.053 108.787 1.00 65.54 7 SER F N 1
ATOM 8155 C CA . SER E 3 17 ? -29.911 6.827 109.173 1.00 67.13 7 SER F CA 1
ATOM 8156 C C . SER E 3 17 ? -30.103 6.576 110.676 1.00 76.07 7 SER F C 1
ATOM 8157 O O . SER E 3 17 ? -30.300 7.544 111.428 1.00 75.17 7 SER F O 1
ATOM 8160 N N . TYR E 3 18 ? -30.051 5.282 111.103 1.00 76.42 8 TYR F N 1
ATOM 8161 C CA . TYR E 3 18 ? -30.239 4.815 112.488 1.00 77.51 8 TYR F CA 1
ATOM 8162 C C . TYR E 3 18 ? -29.365 5.597 113.489 1.00 81.45 8 TYR F C 1
ATOM 8163 O O . TYR E 3 18 ? -28.170 5.804 113.250 1.00 80.24 8 TYR F O 1
ATOM 8172 N N . SER E 3 19 ? -30.012 5.995 114.624 1.00 78.78 9 SER F N 1
ATOM 8173 C CA . SER E 3 19 ? -29.559 6.804 115.772 1.00 104.09 9 SER F CA 1
ATOM 8174 C C . SER E 3 19 ? -29.677 8.291 115.438 1.00 134.35 9 SER F C 1
ATOM 8175 O O . SER E 3 19 ? -30.722 8.727 114.946 1.00 92.83 9 SER F O 1
#

Organism: Drosophila melanogaster (NCBI:txid7227)

InterPro domains:
  IPR011989 Armadillo-like helical [G3DSA:1.25.10.10] (14-351)
  IPR016024 Armadillo-type fold [SSF48371] (51-333)
  IPR016024 Armadillo-type fold [SSF48371] (60-1083)
  IPR021850 Symplekin/Pta1 [PTHR15245] (24-1102)
  IPR022075 Symplekin C-terminal [PF12295] (887-1067)
  IPR032460 Symplekin/Pta1, N-terminal [PF11935] (117-335)